Protein 6DEF (pdb70)

Foldseek 3Di:
DQADDQFQLDQVLLVLQVLVVVLCVLLVHDDPFDAAEEEEAWAAPLCRQLLQVVRSPADQADDADDFGFQEKEKEWEDADDDDPPVCVPAPAPPFDPQKWKDWPVHPPDTGSRSPVNNVVSRVVNCVVQNDWNGHDHPYTYMYMYHNRHDRYIYMYATYADDQDTGPQDRPNNVVRLVSRCVRQLPPNYQYAQGGEQQDDPVPIPSVVSCCVNPVQLPRYEYEYEPQVVHDPPDGCLCQQVQNPPRHPLGYAYAYADDNVCVVVVPGPVVRQVVGLVVQCPDPRRVVPVVRYYSSNVSNSSNVVSVCSVLVPVVVSLVSLVVVLVVLVVVLVVLDDDVDDPVSVVSNVVSVVSNVSSVVSNVSSVVD/DLADPLFQLDQVVLVLVVLLVVLCVLQPHDDPQDAFAEEEAWAAPLCRQVLLCVRSPADQADDADDFGFQEKEKEWEDADDDPPVPAPAPPFDPQKWKDWPVHPPDTGSHSPVNRVVSRVVVCVVQNDFNGHDHDYTYMYMYHNRHDRYIYMYATGADDCDGGPADRVNNVVRLVSRCVRQLDPRYQYAQRGEQQDDPVPIPSVVSNCVSVVPQPRYEYEHEPQVVHDPPDGCPCQQVQNPPRHPLGYEYAYADDNVCVVVVPGRVVRQVVRLVCQCPDPVRVVPSCRYYSSNVRNSSVVVSVCSNVVCLVVVLVVLVVVLVVLVVVLVPAVVRVVVNVVSVVSNVSSVVSNVSSVVD/DADPLFQLDQVLLVLQVLLCVLCVLVPNVPGFDAFEEEEAWAAPLCRQLLLVVRVPADQADDADDFGFQEKEKEWEAADDDDDVPCPVAPAPPFDPQKWKDWPVHPPDTGSRSPVNNVVSRVVQCVVQNDWNGHDHPYTYMYMYHNRHDRYIYMYATYADDQDTGPADRVNNVVRLVSRCVRQLDPRYQYAQGGEQQDDPVPIPSVVSNCVNCVQQPRYEYEYEPQVVHDPPDGCLCQQVQNPPRHPLGYEYAYADDNVCVVVVPGPVVRQVVRLVVQCPDPRRVVPSVRYYSSNVRNSSVVVSVCSVLVPLVVVLVVLVVVLCVLVVVLVVLDDDPPPDDPVSVVSNVVSVVSNVSSVVSNVSSVVD/DQDDPQFQLDQVVLVLLVLLVVLCVLQPHDDPQDAFEEEEAWAAPLCRQLLLCVRSPADAADDADDFGFQEKEKEFEDADDDPVVCPPAPAPPFDPQKWKDWPVHPPDTGSHSPVNNVVSRVVQCVVQNDWNGHDHPYTYMYMYHNRHDRYIYMYATGADDQDTGPADRCNNVVRLVSRCVRQLDPRYQYAQRGEQQDDCVPIPSVVSNCVNCVPQPRYEYEHEPQVVHDPPDGCVCQQVQNPPRHPLGYAYAYGDDNVCVVVVPDPVVRQVVGLVCQCPDPRRVVPSVRYYSSNVRNSSVVVSVVSNVVCLVVVLVVLVVVCNVVSSVVSNVSSD

B-factor: mean 54.55, std 19.32, range [20.71, 155.98]

Solvent-accessible surface area: 65278 Å² total; per-residue (Å²): 85,1,27,96,110,28,8,2,5,19,59,94,3,13,110,16,23,65,93,0,32,94,2,3,106,73,24,54,32,96,90,50,21,108,26,1,65,0,0,0,0,2,22,11,40,4,22,13,13,13,4,0,0,22,12,5,22,17,34,0,1,19,35,34,113,38,35,39,27,15,19,0,3,26,0,84,2,32,41,110,112,71,156,104,146,135,45,74,128,39,94,28,116,46,20,32,63,45,0,18,0,21,2,131,65,51,118,74,88,94,16,20,10,2,42,89,0,70,61,13,10,62,137,33,8,51,83,62,21,32,189,75,14,9,27,21,89,49,53,3,51,1,77,0,15,0,15,58,1,7,102,2,28,0,0,2,0,1,5,10,2,15,2,32,26,44,99,17,61,98,50,1,43,133,71,2,81,70,12,1,20,74,38,0,114,49,120,49,3,2,0,0,1,1,6,7,10,16,40,37,5,2,18,2,6,1,1,70,6,1,90,83,31,8,100,103,5,129,29,1,0,0,0,1,2,53,5,62,32,37,34,116,51,19,32,2,6,54,21,47,12,19,108,66,4,63,16,160,47,20,14,0,0,1,19,29,26,18,29,123,41,43,96,106,173,58,83,31,87,33,13,62,116,47,3,134,46,49,3,73,107,56,79,16,3,92,11,27,19,66,49,15,1,12,80,16,3,16,86,23,0,20,118,23,0,61,113,30,0,73,119,23,12,83,118,6,104,117,98,3,68,55,25,31,52,114,35,78,114,51,40,126,84,40,19,130,132,169,76,61,122,133,25,52,150,50,27,147,70,0,78,55,61,12,94,48,2,86,49,2,41,88,53,3,79,126,51,104,4,31,91,111,35,7,2,6,20,71,113,3,14,57,16,9,38,87,0,51,94,4,6,117,85,9,65,17,124,66,46,29,102,26,3,47,0,0,0,0,0,24,14,44,6,22,13,12,14,3,0,0,19,11,4,24,21,27,0,1,23,34,31,113,43,36,38,26,15,14,0,3,30,0,84,2,34,33,112,111,68,157,111,108,76,37,94,26,116,53,19,36,120,51,0,19,0,28,0,111,64,43,113,78,90,104,26,53,9,2,45,86,0,71,66,12,10,60,142,19,7,62,79,120,20,30,198,78,16,10,28,19,88,42,52,4,48,1,53,0,16,0,13,58,1,5,81,3,36,0,0,2,0,1,5,6,4,16,2,34,22,52,94,15,62,230,51,2,41,125,69,1,82,66,12,0,30,142,21,0,112,45,116,55,1,5,0,0,0,1,7,11,10,15,37,33,3,3,15,2,7,0,0,61,5,0,86,78,33,8,102,141,7,95,36,2,0,1,0,2,2,54,4,60,31,33,35,91,52,14,55,2,45,55,21,44,70,35,165,59,5,97,20,180,37,20,12,0,0,2,18,31,25,18,29,116,40,44,60,102,166,60,82,25,84,32,12,64,113,46,3,133,44,51,3,68,97,52,109,19,0,151,128,57,31,82,134,8,2,11,91,39,2,15,127,32,0,18,84,20,0,59,128,77,1,84,76,29,10,91,82,0,86,62,75,1,47,67,29,27,118,63,69,64,59,86,48,150,84,69,162,168,94,101,195,133,110,46,103,11,34,112,41,11,114,35,0,84,153,2,34,120,49,0,66,143,53,29,39,96,113,35,7,2,4,16,52,106,3,14,134,21,10,46,93,1,37,93,4,8,74,89,30,50,44,125,106,71,28,106,22,2,45,0,0,0,0,0,23,12,40,5,22,12,12,12,4,0,0,20,11,4,23,22,26,1,1,24,37,32,112,39,32,42,26,16,17,0,3,18,0,76,4,45,35,108,115,66,118,104,130,163,63,100,90,37,94,24,117,54,20,50,67,42,6,17,0,26,0,106,66,48,112,72,84,96,29,18,9,1,36,78,0,73,65,12,11,71,141,14,9,64,70,128,22,29,124,79,16,10,26,23,88,50,54,2,39,1,56,0,17,0,15,76,2,4,75,3,29,0,0,3,0,1,5,6,1,17,1,30,16,56,103,15,60,229,51,1,39,125,64,0,88,68,13,0,18,152,29,0,116,100,115,40,1,2,0,0,1,1,6,11,10,15,40,34,4,2,19,2,7,0,1,63,5,1,92,84,31,9,97,126,5,141,39,1,0,0,0,1,2,51,6,64,33,36,33,111,57,20,59,1,50,70,23,42,70,32,176,66,4,95,23,86,47,22,15,0,0,2,17,28,24,19,31,113,37,40,86,102,170,60,87,26,88,37,11,64,116,49,2,125,46,50,3,76,121,58,105,30,1,46,158,55,33,82,134,9,2,12,92,47,2,14,33,37,0,20,118,20,0,61,131,51,0,87,122,48,15,88,111,19,96,120,106,3,68,58,30,26,126,130,38,81,59,53,38,140,90,44,24,114,90,175,196,161,93,66,128,136,28,61,149,53,33,120,60,0,76,122,88,14,120,54,6,83,53,4,33,98,43,2,81,109,73,96,2,22,100,110,26,7,2,5,21,42,96,6,9,119,57,6,36,44,5,47,92,17,2,109,101,36,64,16,129,66,46,27,92,26,9,66,0,0,0,0,2,26,15,41,5,22,12,12,12,4,0,1,22,12,3,24,19,39,0,1,19,42,32,114,39,35,40,26,21,11,0,3,26,0,84,2,37,29,116,106,68,158,129,158,57,90,136,37,90,26,218,42,20,41,83,52,1,20,0,24,0,115,67,50,116,66,90,90,17,16,10,4,43,87,0,72,65,13,10,67,146,17,11,57,74,124,19,31,189,76,15,9,27,20,89,39,56,3,48,1,50,0,18,0,13,61,0,4,78,3,28,0,0,2,0,1,5,7,3,13,1,30,21,52,94,16,61,229,78,2,38,52,74,0,85,83,13,0,28,140,28,0,92,143,111,62,5,5,0,0,1,1,8,11,8,15,38,31,2,0,17,2,3,0,1,63,5,0,86,78,32,9,99,135,8,120,32,2,0,1,0,1,1,51,6,64,31,33,33,100,52,17,52,0,17,59,20,22,15,7,100,58,3,49,6,33,47,0,3,0,0,2,20,24,27,18,30,115,41,44,94,106,175,59,75,31,81,30,13,62,110,45,3,126,45,51,3,83,104,57,83,41,4,117,75,55,30,63,60,10,2,13,71,6,4,16,104,19,0,25,76,37,0,53,114,36,0,103,120,20,31,92,91,1,97,105,60,4,71,81,80,119,196,121,80,58,17,48,60,5,27,69,103,10,91

Secondary structure (DSSP, 8-state):
----TTSTT-HHHHHHHHHHHHHHHHHT------PPPEEEEEBTTSSHHHHHHHHHTS--S---SSS---S-EEEEEEE-----GGGTT---TT-BTTBEEEETTSTT--B--HHHHHHHHHHHHHHHHTTTT----PPEEEEEEETT--S-EEEE-PPB-SS--TT--TTHHHHHHHHHHHHHSSSSPEEEEEEETTS-GGG-HHHHHHHHH-TT-SSEEEEEE-GGGSPTT--SHHHHTTSSS--TT-EEE-----HHHHHTT--HHHHHHHHHHHHHHSTTTSTTGGGSSHHHHHHHHHHHHHHHHHTTHHHHHHHHHHHHHHHHHHHHHH------HHHHHHHHHHHHHHHHHHHHHHHHHT-/----TTSTT-HHHHHHHHHHHHHHHHHT------PPEEEEEEBTTSSHHHHHHHHHTS--S---SSS---S-EEEEEEE-----TT---TT-BTTBEEEETTSTT--B--HHHHHHHHHHHHHHHHTTTT----PPEEEEEEETT--SEEEEE-PPB-SS--TT--TTHHHHHHHHHHHHHSSTTEEEEEEEETTS-GGG-HHHHHHHHH-TT-SSEEEEEE-GGGSPTT--SHHHHTTSSS--TT-EEE-----HHHHHTT--HHHHHHHHHHHHHHSTTTGGGGGGSSHHHHHHHHHHHHHHHHHTTHHHHHHHHHHHHHHHHHHHTT--HHHHHHHHHHHHHHHHHHHHHHHHT-/---TTSTT-HHHHHHHHHHHHHHHHHT------PPEEEEEEBTTSSHHHHHHHHHTS--S---SSS---S-EEEEEEE------TTTT---TT-BTTBEEEETTSTT--B--HHHHHHHHHHHHHHHHTTTT----PPEEEEEEETT--SEEEEE-PPB-SS--TT--TTHHHHHHHHHHHHHSSTTEEEEEEEETTS-GGG-HHHHHHHHH-TT-SSEEEEEE-GGGSPTT--SHHHHTTSSS--TT-EEE-----HHHHHTT--HHHHHHHHHHHHHH-TTTGGGGGGSSHHHHHHHHHHHHHHHHHHTHHHHHHHHHHHHHHHHHHHHHHSPP-----HHHHHHHHHHHHHHHHHHHHHHHHHT-/----TTSTT-HHHHHHHHHHHHHHHHHT------PPEEEEEEBTTSSHHHHHHHHHTS--S---SSS---S-EEEEEEE-----TTSS---TT-BTTBEEEETTSTT--B--HHHHHHHHHHHHHHHHTTTT----PPEEEEEEETTS-SEEEEE-PPB-SS--TT--TTHHHHHHHHHHHHHSSTTEEEEEEEETTS-GGG-HHHHHHHHH-TT-SSEEEEEE-GGGSPTT--SHHHHTTSSS--TT-EEE-----HHHHHTT--HHHHHHHHHHHHHH-TTTGGGGGGSSHHHHHHHHHHHHHHHHHTTHHHHHHHHHHH--HHHHHHHHHHH-

Nearest PDB structures (foldseek):
  6def-assembly2_B  TM=1.003E+00  e=5.019E-76  Thermochaetoides thermophila DSM 1495
  6def-assembly3_C  TM=9.861E-01  e=5.926E-71  Thermochaetoides thermophila DSM 1495
  6vjf-assembly2_C  TM=9.869E-01  e=5.037E-70  Thermochaetoides thermophila DSM 1495
  6def-assembly4_D  TM=9.953E-01  e=6.984E-69  Thermochaetoides thermophila DSM 1495
  6vjf-assembly1_A  TM=9.807E-01  e=4.028E-69  Thermochaetoides thermophila DSM 1495

InterPro domains:
  IPR000375 Dynamin stalk domain [PF01031] (249-534)
  IPR001401 Dynamin, GTPase domain [SM00053] (18-279)
  IPR001401 Dynamin, GTPase domain [cd08771] (41-328)
  IPR003130 Dynamin GTPase effector [PF02212] (607-697)
  IPR003130 Dynamin GTPase effector [SM00302] (606-697)
  IPR020850 GTPase effector domain [PS51388] (611-698)
  IPR022812 Dynamin [PR00195] (43-61)
  IPR022812 Dynamin [PR00195] (68-85)
  IPR022812 Dynamin [PR00195] (160-177)
  IPR022812 Dynamin [PR00195] (210-228)
  IPR022812 Dynamin [PR00195] (229-245)
  IPR022812 Dynamin [PR00195] (252-271)
  IPR022812 Dynamin [PTHR11566] (20-696)
  IPR027417 P-loop containing nucleoside triphosphate hydrolase [G3DSA:3.40.50.300] (19-337)
  IPR027417 P-loop containing nucleoside triphosphate hydrolase [SSF52540] (20-338)
  IPR030381 Dynamin-type guanine nucleotide-binding (G) domain [PS51718] (40-328)
  IPR045063 Dynamin, N-terminal [PF00350] (46-241)

Structure (mmCIF, N/CA/C/O backbone):
data_6DEF
#
_entry.id   6DEF
#
_cell.length_a   82.659
_cell.length_b   118.740
_cell.length_c   84.140
_cell.angle_alpha   90.00
_cell.angle_beta   99.30
_cell.angle_gamma   90.00
#
_symmetry.space_group_name_H-M   'P 1 21 1'
#
loop_
_entity.id
_entity.type
_entity.pdbx_description
1 polymer 'Vps1 GTPase-BSE'
2 non-polymer 'PHOSPHOMETHYLPHOSPHONIC ACID GUANYLATE ESTER'
3 non-polymer 'MAGNESIUM ION'
4 water water
#
loop_
_atom_site.group_PDB
_atom_site.id
_atom_site.type_symbol
_atom_site.label_atom_id
_atom_site.label_alt_id
_atom_site.label_comp_id
_atom_site.label_asym_id
_atom_site.label_entity_id
_atom_site.label_seq_id
_atom_site.pdbx_PDB_ins_code
_atom_site.Cartn_x
_atom_site.Cartn_y
_atom_site.Cartn_z
_atom_site.occupancy
_atom_site.B_iso_or_equiv
_atom_site.auth_seq_id
_atom_site.auth_comp_id
_atom_site.auth_asym_id
_atom_site.auth_atom_id
_atom_site.pdbx_PDB_model_num
ATOM 1 N N . THR A 1 11 ? 32.849 -11.004 72.958 1.00 76.32 9 THR A N 1
ATOM 2 C CA . THR A 1 11 ? 32.184 -10.241 74.009 1.00 75.36 9 THR A CA 1
ATOM 3 C C . THR A 1 11 ? 31.416 -9.064 73.410 1.00 70.91 9 THR A C 1
ATOM 4 O O . THR A 1 11 ? 31.308 -8.939 72.190 1.00 74.98 9 THR A O 1
ATOM 14 N N . LEU A 1 12 ? 30.888 -8.199 74.275 1.00 61.71 10 LEU A N 1
ATOM 15 C CA . LEU A 1 12 ? 30.048 -7.093 73.830 1.00 55.91 10 LEU A CA 1
ATOM 16 C C . LEU A 1 12 ? 30.842 -5.893 73.330 1.00 55.64 10 LEU A C 1
ATOM 17 O O . LEU A 1 12 ? 30.233 -4.931 72.849 1.00 51.61 10 LEU A O 1
ATOM 33 N N . ALA A 1 13 ? 32.168 -5.912 73.433 1.00 61.91 11 ALA A N 1
ATOM 34 C CA . ALA A 1 13 ? 32.972 -4.820 72.900 1.00 64.88 11 ALA A CA 1
ATOM 35 C C . ALA A 1 13 ? 32.972 -4.888 71.378 1.00 68.36 11 ALA A C 1
ATOM 36 O O . ALA A 1 13 ? 33.425 -5.880 70.796 1.00 70.90 11 ALA A O 1
ATOM 43 N N . GLN A 1 14 ? 32.461 -3.844 70.730 1.00 69.98 12 GLN A N 1
ATOM 44 C CA . GLN A 1 14 ? 32.462 -3.790 69.272 1.00 73.17 12 GLN A CA 1
ATOM 45 C C . GLN A 1 14 ? 32.801 -2.376 68.812 1.00 68.65 12 GLN A C 1
ATOM 46 O O . GLN A 1 14 ? 32.105 -1.421 69.180 1.00 65.33 12 GLN A O 1
ATOM 60 N N . PRO A 1 15 ? 33.857 -2.196 68.016 1.00 67.96 13 PRO A N 1
ATOM 61 C CA . PRO A 1 15 ? 34.250 -0.838 67.617 1.00 66.04 13 PRO A CA 1
ATOM 62 C C . PRO A 1 15 ? 33.202 -0.159 66.748 1.00 63.44 13 PRO A C 1
ATOM 63 O O . PRO A 1 15 ? 32.528 -0.796 65.936 1.00 62.72 13 PRO A O 1
ATOM 74 N N . GLY A 1 16 ? 33.069 1.155 66.938 1.00 63.19 14 GLY A N 1
ATOM 75 C CA . GLY A 1 16 ? 32.190 1.969 66.130 1.00 61.73 14 GLY A CA 1
ATOM 76 C C . GLY A 1 16 ? 30.788 2.137 66.668 1.00 54.89 14 GLY A C 1
ATOM 77 O O . GLY A 1 16 ? 30.065 3.022 66.194 1.00 58.92 14 GLY A O 1
ATOM 81 N N . GLY A 1 17 ? 30.381 1.329 67.646 1.00 44.83 15 GLY A N 1
ATOM 82 C CA . GLY A 1 17 ? 29.041 1.351 68.165 1.00 40.81 15 GLY A CA 1
ATOM 83 C C . GLY A 1 17 ? 28.959 1.952 69.552 1.00 39.61 15 GLY A C 1
ATOM 84 O O . GLY A 1 17 ? 29.880 2.630 70.027 1.00 38.38 15 GLY A O 1
ATOM 88 N N . ILE A 1 18 ? 27.826 1.703 70.215 1.00 42.37 16 ILE A N 1
ATOM 89 C CA . ILE A 1 18 ? 27.614 2.229 71.555 1.00 41.74 16 ILE A CA 1
ATOM 90 C C . ILE A 1 18 ? 28.575 1.610 72.560 1.00 43.69 16 ILE A C 1
ATOM 91 O O . ILE A 1 18 ? 28.726 2.132 73.671 1.00 43.69 16 ILE A O 1
ATOM 107 N N . SER A 1 19 ? 29.218 0.498 72.207 1.00 46.00 17 SER A N 1
ATOM 108 C CA . SER A 1 19 ? 30.189 -0.161 73.071 1.00 47.10 17 SER A CA 1
ATOM 109 C C . SER A 1 19 ? 31.604 -0.069 72.506 1.00 49.58 17 SER A C 1
ATOM 110 O O . SER A 1 19 ? 32.422 -0.970 72.709 1.00 50.17 17 SER A O 1
ATOM 118 N N . ASP A 1 20 ? 31.902 1.013 71.799 1.00 52.81 18 ASP A N 1
ATOM 119 C CA . ASP A 1 20 ? 33.242 1.216 71.269 1.00 55.75 18 ASP A CA 1
ATOM 120 C C . ASP A 1 20 ? 34.232 1.336 72.424 1.00 54.73 18 ASP A C 1
ATOM 121 O O . ASP A 1 20 ? 33.981 2.093 73.371 1.00 56.13 18 ASP A O 1
ATOM 130 N N . PRO A 1 21 ? 35.351 0.602 72.399 1.00 51.93 19 PRO A N 1
ATOM 131 C CA . PRO A 1 21 ? 36.274 0.661 73.548 1.00 51.42 19 PRO A CA 1
ATOM 132 C C . PRO A 1 21 ? 36.748 2.066 73.885 1.00 51.31 19 PRO A C 1
ATOM 133 O O . PRO A 1 21 ? 36.831 2.415 75.070 1.00 48.67 19 PRO A O 1
ATOM 144 N N . ASN A 1 22 ? 37.068 2.887 72.880 1.00 54.97 20 ASN A N 1
ATOM 145 C CA . ASN A 1 22 ? 37.478 4.260 73.158 1.00 55.22 20 ASN A CA 1
ATOM 146 C C . ASN A 1 22 ? 36.371 5.040 73.854 1.00 55.15 20 ASN A C 1
ATOM 147 O O . ASN A 1 22 ? 36.651 5.919 74.677 1.00 56.53 20 ASN A O 1
ATOM 158 N N . LEU A 1 23 ? 35.111 4.736 73.539 1.00 54.94 21 LEU A N 1
ATOM 159 C CA . LEU A 1 23 ? 33.998 5.433 74.175 1.00 53.74 21 LEU A CA 1
ATOM 160 C C . LEU A 1 23 ? 33.931 5.120 75.665 1.00 53.90 21 LEU A C 1
ATOM 161 O O . LEU A 1 23 ? 33.668 6.013 76.479 1.00 55.66 21 LEU A O 1
ATOM 177 N N . ILE A 1 24 ? 34.168 3.863 76.045 1.00 53.12 22 ILE A N 1
ATOM 178 C CA . ILE A 1 24 ? 34.177 3.506 77.460 1.00 53.44 22 ILE A CA 1
ATOM 179 C C . ILE A 1 24 ? 35.371 4.142 78.161 1.00 56.49 22 ILE A C 1
ATOM 180 O O . ILE A 1 24 ? 35.262 4.613 79.300 1.00 56.62 22 ILE A O 1
ATOM 196 N N . LYS A 1 25 ? 36.532 4.159 77.501 1.00 60.17 23 LYS A N 1
ATOM 197 C CA . LYS A 1 25 ? 37.720 4.752 78.107 1.00 62.63 23 LYS A CA 1
ATOM 198 C C . LYS A 1 25 ? 37.529 6.246 78.338 1.00 58.72 23 LYS A C 1
ATOM 199 O O . LYS A 1 25 ? 38.001 6.792 79.343 1.00 59.85 23 LYS A O 1
ATOM 218 N N . LEU A 1 26 ? 36.839 6.926 77.418 1.00 53.34 24 LEU A N 1
ATOM 219 C CA . LEU A 1 26 ? 36.607 8.358 77.571 1.00 51.74 24 LEU A CA 1
ATOM 220 C C . LEU A 1 26 ? 35.790 8.648 78.824 1.00 51.35 24 LEU A C 1
ATOM 221 O O . LEU A 1 26 ? 36.110 9.564 79.591 1.00 50.46 24 LEU A O 1
ATOM 237 N N . VAL A 1 27 ? 34.721 7.880 79.042 1.00 49.57 25 VAL A N 1
ATOM 238 C CA . VAL A 1 27 ? 33.875 8.091 80.214 1.00 50.62 25 VAL A CA 1
ATOM 239 C C . VAL A 1 27 ? 34.680 7.880 81.491 1.00 57.53 25 VAL A C 1
ATOM 240 O O . VAL A 1 27 ? 34.644 8.705 82.412 1.00 57.74 25 VAL A O 1
ATOM 253 N N . ASN A 1 28 ? 35.406 6.761 81.574 1.00 65.71 26 ASN A N 1
ATOM 254 C CA . ASN A 1 28 ? 36.182 6.473 82.776 1.00 72.34 26 ASN A CA 1
ATOM 255 C C . ASN A 1 28 ? 37.208 7.566 83.049 1.00 73.47 26 ASN A C 1
ATOM 256 O O . ASN A 1 28 ? 37.449 7.925 84.208 1.00 75.18 26 ASN A O 1
ATOM 267 N N . LYS A 1 29 ? 37.825 8.110 81.996 1.00 72.30 27 LYS A N 1
ATOM 268 C CA . LYS A 1 29 ? 38.765 9.210 82.186 1.00 72.29 27 LYS A CA 1
ATOM 269 C C . LYS A 1 29 ? 38.053 10.447 82.718 1.00 68.85 27 LYS A C 1
ATOM 270 O O . LYS A 1 29 ? 38.558 11.119 83.626 1.00 74.02 27 LYS A O 1
ATOM 289 N N . LEU A 1 30 ? 36.878 10.761 82.170 1.00 60.80 28 LEU A N 1
ATOM 290 C CA . LEU A 1 30 ? 36.116 11.908 82.652 1.00 57.14 28 LEU A CA 1
ATOM 291 C C . LEU A 1 30 ? 35.555 11.649 84.045 1.00 58.41 28 LEU A C 1
ATOM 292 O O . LEU A 1 30 ? 35.469 12.570 84.865 1.00 62.22 28 LEU A O 1
ATOM 308 N N . GLN A 1 31 ? 35.153 10.407 84.329 1.00 56.46 29 GLN A N 1
ATOM 309 C CA . GLN A 1 31 ? 34.625 10.095 85.653 1.00 59.20 29 GLN A CA 1
ATOM 310 C C . GLN A 1 31 ? 35.673 10.352 86.730 1.00 65.24 29 GLN A C 1
ATOM 311 O O . GLN A 1 31 ? 35.347 10.835 87.821 1.00 63.71 29 GLN A O 1
ATOM 315 N N . ASP A 1 32 ? 36.938 10.030 86.444 1.00 72.20 30 ASP A N 1
ATOM 316 C CA . ASP A 1 32 ? 38.013 10.352 87.378 1.00 77.85 30 ASP A CA 1
ATOM 317 C C . ASP A 1 32 ? 38.242 11.856 87.474 1.00 73.27 30 ASP A C 1
ATOM 318 O O . ASP A 1 32 ? 38.595 12.357 88.547 1.00 76.78 30 ASP A O 1
ATOM 327 N N . VAL A 1 33 ? 38.045 12.591 86.376 1.00 65.26 31 VAL A N 1
ATOM 328 C CA . VAL A 1 33 ? 38.158 14.047 86.431 1.00 62.34 31 VAL A CA 1
ATOM 329 C C . VAL A 1 33 ? 37.097 14.604 87.369 1.00 62.06 31 VAL A C 1
ATOM 330 O O . VAL A 1 33 ? 37.374 15.452 88.225 1.00 65.72 31 VAL A O 1
ATOM 343 N N . PHE A 1 34 ? 35.861 14.131 87.213 1.00 59.49 32 PHE A N 1
ATOM 344 C CA . PHE A 1 34 ? 34.763 14.594 88.050 1.00 59.55 32 PHE A CA 1
ATOM 345 C C . PHE A 1 34 ? 35.047 14.303 89.518 1.00 59.41 32 PHE A C 1
ATOM 346 O O . PHE A 1 34 ? 34.714 15.107 90.397 1.00 61.29 32 PHE A O 1
ATOM 363 N N . THR A 1 35 ? 35.658 13.149 89.802 1.00 56.55 33 THR A N 1
ATOM 364 C CA . THR A 1 35 ? 35.939 12.769 91.182 1.00 59.32 33 THR A CA 1
ATOM 365 C C . THR A 1 35 ? 37.043 13.635 91.776 1.00 66.22 33 THR A C 1
ATOM 366 O O . THR A 1 35 ? 36.974 14.017 92.950 1.00 64.74 33 THR A O 1
ATOM 377 N N . THR A 1 36 ? 38.068 13.959 90.982 1.00 77.06 34 THR A N 1
ATOM 378 C CA . THR A 1 36 ? 39.154 14.794 91.484 1.00 85.63 34 THR A CA 1
ATOM 379 C C . THR A 1 36 ? 38.648 16.178 91.871 1.00 85.06 34 THR A C 1
ATOM 380 O O . THR A 1 36 ? 39.220 16.826 92.755 1.00 88.89 34 THR A O 1
ATOM 391 N N . VAL A 1 37 ? 37.578 16.641 91.225 1.00 79.42 35 VAL A N 1
ATOM 392 C CA . VAL A 1 37 ? 37.038 17.972 91.476 1.00 79.06 35 VAL A CA 1
ATOM 393 C C . VAL A 1 37 ? 35.848 17.956 92.432 1.00 80.58 35 VAL A C 1
ATOM 394 O O . VAL A 1 37 ? 35.490 19.017 92.967 1.00 83.81 35 VAL A O 1
ATOM 407 N N . GLY A 1 38 ? 35.239 16.797 92.677 1.00 93.82 36 GLY A N 1
ATOM 408 C CA . GLY A 1 38 ? 34.135 16.715 93.615 1.00 89.76 36 GLY A CA 1
ATOM 409 C C . GLY A 1 38 ? 32.811 17.004 92.940 1.00 87.34 36 GLY A C 1
ATOM 410 O O . GLY A 1 38 ? 32.077 17.907 93.353 1.00 87.97 36 GLY A O 1
ATOM 414 N N . VAL A 1 39 ? 32.496 16.237 91.901 1.00 87.68 37 VAL A N 1
ATOM 415 C CA . VAL A 1 39 ? 31.313 16.447 91.073 1.00 87.81 37 VAL A CA 1
ATOM 416 C C . VAL A 1 39 ? 30.635 15.108 90.842 1.00 84.91 37 VAL A C 1
ATOM 417 O O . VAL A 1 39 ? 31.182 14.254 90.131 1.00 85.44 37 VAL A O 1
ATOM 421 N N . ASN A 1 40 ? 29.477 14.895 91.472 1.00 81.50 38 ASN A N 1
ATOM 422 C CA . ASN A 1 40 ? 28.711 13.683 91.202 1.00 80.91 38 ASN A CA 1
ATOM 423 C C . ASN A 1 40 ? 28.682 13.494 89.690 1.00 85.33 38 ASN A C 1
ATOM 424 O O . ASN A 1 40 ? 28.804 14.473 88.947 1.00 82.84 38 ASN A O 1
ATOM 426 N N . ASN A 1 41 ? 28.481 12.272 89.214 1.00 94.60 39 ASN A N 1
ATOM 427 C CA . ASN A 1 41 ? 28.557 12.063 87.772 1.00 99.95 39 ASN A CA 1
ATOM 428 C C . ASN A 1 41 ? 27.503 12.871 87.025 1.00 102.34 39 ASN A C 1
ATOM 429 O O . ASN A 1 41 ? 26.303 12.581 87.124 1.00 103.94 39 ASN A O 1
ATOM 434 N N . PRO A 1 42 ? 27.917 13.890 86.263 1.00 101.22 40 PRO A N 1
ATOM 435 C CA . PRO A 1 42 ? 26.952 14.685 85.495 1.00 99.87 40 PRO A CA 1
ATOM 436 C C . PRO A 1 42 ? 26.535 14.034 84.191 1.00 96.05 40 PRO A C 1
ATOM 437 O O . PRO A 1 42 ? 25.546 14.477 83.591 1.00 96.63 40 PRO A O 1
ATOM 448 N N . ILE A 1 43 ? 27.254 13.008 83.727 1.00 91.83 41 ILE A N 1
ATOM 449 C CA . ILE A 1 43 ? 26.907 12.404 82.450 1.00 87.26 41 ILE A CA 1
ATOM 450 C C . ILE A 1 43 ? 25.520 11.796 82.592 1.00 84.21 41 ILE A C 1
ATOM 451 O O . ILE A 1 43 ? 25.202 11.144 83.595 1.00 85.91 41 ILE A O 1
ATOM 467 N N . ASP A 1 44 ? 24.693 11.988 81.568 1.00 79.10 42 ASP A N 1
ATOM 468 C CA . ASP A 1 44 ? 23.303 11.533 81.582 1.00 74.56 42 ASP A CA 1
ATOM 469 C C . ASP A 1 44 ? 22.991 11.054 80.167 1.00 67.53 42 ASP A C 1
ATOM 470 O O . ASP A 1 44 ? 22.443 11.787 79.341 1.00 67.09 42 ASP A O 1
ATOM 479 N N . LEU A 1 45 ? 23.356 9.811 79.887 1.00 61.48 43 LEU A N 1
ATOM 480 C CA . LEU A 1 45 ? 23.219 9.299 78.536 1.00 55.11 43 LEU A CA 1
ATOM 481 C C . LEU A 1 45 ? 21.741 9.141 78.193 1.00 52.07 43 LEU A C 1
ATOM 482 O O . LEU A 1 45 ? 20.933 8.793 79.061 1.00 52.15 43 LEU A O 1
ATOM 498 N N . PRO A 1 46 ? 21.353 9.410 76.949 1.00 49.99 44 PRO A N 1
ATOM 499 C CA . PRO A 1 46 ? 19.951 9.238 76.557 1.00 48.70 44 PRO A CA 1
ATOM 500 C C . PRO A 1 46 ? 19.573 7.770 76.439 1.00 45.82 44 PRO A C 1
ATOM 501 O O . PRO A 1 46 ? 20.422 6.885 76.317 1.00 43.50 44 PRO A O 1
ATOM 512 N N . GLN A 1 47 ? 18.267 7.521 76.477 1.00 45.51 45 GLN A N 1
ATOM 513 C CA . GLN A 1 47 ? 17.754 6.198 76.174 1.00 46.13 45 GLN A CA 1
ATOM 514 C C . GLN A 1 47 ? 17.598 6.020 74.672 1.00 44.39 45 GLN A C 1
ATOM 515 O O . GLN A 1 47 ? 17.386 6.982 73.929 1.00 47.26 45 GLN A O 1
ATOM 529 N N . ILE A 1 48 ? 17.691 4.772 74.232 1.00 40.95 46 ILE A N 1
ATOM 530 C CA . ILE A 1 48 ? 17.497 4.408 72.834 1.00 40.90 46 ILE A CA 1
ATOM 531 C C . ILE A 1 48 ? 16.213 3.591 72.777 1.00 40.18 46 ILE A C 1
ATOM 532 O O . ILE A 1 48 ? 16.099 2.555 73.444 1.00 42.34 46 ILE A O 1
ATOM 548 N N . VAL A 1 49 ? 15.239 4.066 72.005 1.00 37.85 47 VAL A N 1
ATOM 549 C CA . VAL A 1 49 ? 13.912 3.464 71.960 1.00 37.33 47 VAL A CA 1
ATOM 550 C C . VAL A 1 49 ? 13.563 3.168 70.509 1.00 36.83 47 VAL A C 1
ATOM 551 O O . VAL A 1 49 ? 13.711 4.038 69.642 1.00 39.80 47 VAL A O 1
ATOM 564 N N . VAL A 1 50 ? 13.102 1.948 70.243 1.00 34.65 48 VAL A N 1
ATOM 565 C CA . VAL A 1 50 ? 12.608 1.583 68.921 1.00 34.46 48 VAL A CA 1
ATOM 566 C C . VAL A 1 50 ? 11.102 1.809 68.890 1.00 33.33 48 VAL A C 1
ATOM 567 O O . VAL A 1 50 ? 10.378 1.370 69.792 1.00 35.88 48 VAL A O 1
ATOM 580 N N . VAL A 1 51 ? 10.632 2.502 67.858 1.00 32.69 49 VAL A N 1
ATOM 581 C CA . VAL A 1 51 ? 9.216 2.806 67.696 1.00 35.09 49 VAL A CA 1
ATOM 582 C C . VAL A 1 51 ? 8.854 2.585 66.236 1.00 33.58 49 VAL A C 1
ATOM 583 O O . VAL A 1 51 ? 9.603 2.977 65.334 1.00 37.08 49 VAL A O 1
ATOM 596 N N . GLY A 1 52 ? 7.716 1.952 65.999 1.00 31.39 50 GLY A N 1
ATOM 597 C CA . GLY A 1 52 ? 7.271 1.742 64.637 1.00 33.09 50 GLY A CA 1
ATOM 598 C C . GLY A 1 52 ? 6.100 0.789 64.589 1.00 32.51 50 GLY A C 1
ATOM 599 O O . GLY A 1 52 ? 5.654 0.254 65.609 1.00 32.69 50 GLY A O 1
ATOM 603 N N . SER A 1 53 ? 5.600 0.601 63.372 1.00 33.07 51 SER A N 1
ATOM 604 C CA . SER A 1 53 ? 4.500 -0.321 63.146 1.00 34.67 51 SER A CA 1
ATOM 605 C C . SER A 1 53 ? 4.889 -1.729 63.581 1.00 36.17 51 SER A C 1
ATOM 606 O O . SER A 1 53 ? 6.067 -2.098 63.609 1.00 34.09 51 SER A O 1
ATOM 614 N N . GLN A 1 54 ? 3.878 -2.521 63.918 1.00 38.45 52 GLN A N 1
ATOM 615 C CA . GLN A 1 54 ? 4.109 -3.912 64.276 1.00 39.12 52 GLN A CA 1
ATOM 616 C C . GLN A 1 54 ? 4.663 -4.668 63.075 1.00 37.76 52 GLN A C 1
ATOM 617 O O . GLN A 1 54 ? 4.237 -4.459 61.936 1.00 35.89 52 GLN A O 1
ATOM 631 N N . SER A 1 55 ? 5.648 -5.528 63.335 1.00 39.19 53 SER A N 1
ATOM 632 C CA . SER A 1 55 ? 6.301 -6.392 62.354 1.00 41.94 53 SER A CA 1
ATOM 633 C C . SER A 1 55 ? 7.316 -5.653 61.492 1.00 41.41 53 SER A C 1
ATOM 634 O O . SER A 1 55 ? 7.748 -6.200 60.465 1.00 41.88 53 SER A O 1
ATOM 642 N N . SER A 1 56 ? 7.723 -4.440 61.868 1.00 38.40 54 SER A N 1
ATOM 643 C CA . SER A 1 56 ? 8.674 -3.687 61.061 1.00 35.28 54 SER A CA 1
ATOM 644 C C . SER A 1 56 ? 10.124 -4.091 61.305 1.00 35.15 54 SER A C 1
ATOM 645 O O . SER A 1 56 ? 11.003 -3.654 60.553 1.00 34.15 54 SER A O 1
ATOM 653 N N . GLY A 1 57 ? 10.397 -4.913 62.310 1.00 35.69 55 GLY A N 1
ATOM 654 C CA . GLY A 1 57 ? 11.745 -5.332 62.616 1.00 32.88 55 GLY A CA 1
ATOM 655 C C . GLY A 1 57 ? 12.401 -4.601 63.765 1.00 29.90 55 GLY A C 1
ATOM 656 O O . GLY A 1 57 ? 13.634 -4.520 63.801 1.00 28.29 55 GLY A O 1
ATOM 660 N N . LYS A 1 58 ? 11.620 -4.082 64.714 1.00 31.67 56 LYS A N 1
ATOM 661 C CA . LYS A 1 58 ? 12.181 -3.258 65.779 1.00 34.11 56 LYS A CA 1
ATOM 662 C C . LYS A 1 58 ? 13.125 -4.060 66.665 1.00 32.83 56 LYS A C 1
ATOM 663 O O . LYS A 1 58 ? 14.235 -3.611 66.976 1.00 31.27 56 LYS A O 1
ATOM 682 N N . SER A 1 59 ? 12.688 -5.239 67.114 1.00 30.53 57 SER A N 1
ATOM 683 C CA . SER A 1 59 ? 13.507 -6.026 68.030 1.00 29.92 57 SER A CA 1
ATOM 684 C C . SER A 1 59 ? 14.838 -6.411 67.393 1.00 28.92 57 SER A C 1
ATOM 685 O O . SER A 1 59 ? 15.876 -6.413 68.064 1.00 30.90 57 SER A O 1
ATOM 692 N N . SER A 1 60 ? 14.830 -6.738 66.099 1.00 28.97 58 SER A N 1
ATOM 693 C CA . SER A 1 60 ? 16.076 -7.073 65.417 1.00 30.10 58 SER A CA 1
ATOM 694 C C . SER A 1 60 ? 17.037 -5.891 65.410 1.00 32.52 58 SER A C 1
ATOM 695 O O . SER A 1 60 ? 18.246 -6.060 65.609 1.00 33.42 58 SER A O 1
ATOM 703 N N . VAL A 1 61 ? 16.516 -4.686 65.175 1.00 33.70 59 VAL A N 1
ATOM 704 C CA . VAL A 1 61 ? 17.360 -3.496 65.132 1.00 31.79 59 VAL A CA 1
ATOM 705 C C . VAL A 1 61 ? 17.996 -3.247 66.493 1.00 30.88 59 VAL A C 1
ATOM 706 O O . VAL A 1 61 ? 19.207 -3.018 66.602 1.00 30.51 59 VAL A O 1
ATOM 719 N N . LEU A 1 62 ? 17.187 -3.287 67.554 1.00 32.98 60 LEU A N 1
ATOM 720 C CA . LEU A 1 62 ? 17.693 -2.962 68.883 1.00 33.58 60 LEU A CA 1
ATOM 721 C C . LEU A 1 62 ? 18.762 -3.948 69.336 1.00 36.23 60 LEU A C 1
ATOM 722 O O . LEU A 1 62 ? 19.766 -3.549 69.938 1.00 36.54 60 LEU A O 1
ATOM 738 N N . GLU A 1 63 ? 18.569 -5.242 69.065 1.00 37.67 61 GLU A N 1
ATOM 739 C CA . GLU A 1 63 ? 19.551 -6.230 69.504 1.00 40.70 61 GLU A CA 1
ATOM 740 C C . GLU A 1 63 ? 20.863 -6.094 68.741 1.00 38.58 61 GLU A C 1
ATOM 741 O O . GLU A 1 63 ? 21.931 -6.358 69.303 1.00 40.94 61 GLU A O 1
ATOM 753 N N . ASN A 1 64 ? 20.811 -5.698 67.465 1.00 33.99 62 ASN A N 1
ATOM 754 C CA . ASN A 1 64 ? 22.045 -5.497 66.715 1.00 34.74 62 ASN A CA 1
ATOM 755 C C . ASN A 1 64 ? 22.875 -4.368 67.311 1.00 37.76 62 ASN A C 1
ATOM 756 O O . ASN A 1 64 ? 24.108 -4.397 67.237 1.00 40.52 62 ASN A O 1
ATOM 767 N N . ILE A 1 65 ? 22.220 -3.363 67.897 1.00 37.91 63 ILE A N 1
ATOM 768 C CA . ILE A 1 65 ? 22.945 -2.289 68.564 1.00 39.06 63 ILE A CA 1
ATOM 769 C C . ILE A 1 65 ? 23.690 -2.829 69.777 1.00 38.48 63 ILE A C 1
ATOM 770 O O . ILE A 1 65 ? 24.787 -2.360 70.102 1.00 39.68 63 ILE A O 1
ATOM 786 N N . VAL A 1 66 ? 23.113 -3.815 70.466 1.00 37.45 64 VAL A N 1
ATOM 787 C CA . VAL A 1 66 ? 23.781 -4.404 71.621 1.00 38.23 64 VAL A CA 1
ATOM 788 C C . VAL A 1 66 ? 24.935 -5.294 71.173 1.00 39.13 64 VAL A C 1
ATOM 789 O O . VAL A 1 66 ? 25.983 -5.351 71.827 1.00 40.69 64 VAL A O 1
ATOM 802 N N . GLY A 1 67 ? 24.761 -6.005 70.061 1.00 39.42 65 GLY A N 1
ATOM 803 C CA . GLY A 1 67 ? 25.801 -6.846 69.510 1.00 41.09 65 GLY A CA 1
ATOM 804 C C . GLY A 1 67 ? 25.694 -8.315 69.851 1.00 41.86 65 GLY A C 1
ATOM 805 O O . GLY A 1 67 ? 26.535 -9.098 69.395 1.00 42.91 65 GLY A O 1
ATOM 809 N N . ARG A 1 68 ? 24.694 -8.713 70.634 1.00 46.03 66 ARG A N 1
ATOM 810 C CA . ARG A 1 68 ? 24.469 -10.110 70.977 1.00 50.07 66 ARG A CA 1
ATOM 811 C C . ARG A 1 68 ? 22.970 -10.363 70.983 1.00 46.88 66 ARG A C 1
ATOM 812 O O . ARG A 1 68 ? 22.195 -9.530 71.462 1.00 44.72 66 ARG A O 1
ATOM 833 N N . ASP A 1 69 ? 22.568 -11.515 70.454 1.00 42.90 67 ASP A N 1
ATOM 834 C CA . ASP A 1 69 ? 21.153 -11.838 70.341 1.00 41.34 67 ASP A CA 1
ATOM 835 C C . ASP A 1 69 ? 20.568 -12.113 71.721 1.00 43.19 67 ASP A C 1
ATOM 836 O O . ASP A 1 69 ? 21.161 -12.842 72.521 1.00 44.82 67 ASP A O 1
ATOM 845 N N . PHE A 1 70 ? 19.399 -11.532 72.003 1.00 43.96 68 PHE A N 1
ATOM 846 C CA . PHE A 1 70 ? 18.733 -11.812 73.269 1.00 43.88 68 PHE A CA 1
ATOM 847 C C . PHE A 1 70 ? 17.255 -11.435 73.260 1.00 41.24 68 PHE A C 1
ATOM 848 O O . PHE A 1 70 ? 16.544 -11.711 74.232 1.00 41.64 68 PHE A O 1
ATOM 865 N N . LEU A 1 71 ? 16.778 -10.805 72.185 1.00 40.92 69 LEU A N 1
ATOM 866 C CA . LEU A 1 71 ? 15.382 -10.380 72.126 1.00 38.45 69 LEU A CA 1
ATOM 867 C C . LEU A 1 71 ? 14.557 -11.342 71.279 1.00 37.68 69 LEU A C 1
ATOM 868 O O . LEU A 1 71 ? 15.005 -11.760 70.205 1.00 41.90 69 LEU A O 1
ATOM 884 N N . PRO A 1 72 ? 13.356 -11.727 71.715 1.00 34.51 70 PRO A N 1
ATOM 885 C CA . PRO A 1 72 ? 12.517 -12.588 70.868 1.00 35.39 70 PRO A CA 1
ATOM 886 C C . PRO A 1 72 ? 12.169 -11.902 69.555 1.00 36.85 70 PRO A C 1
ATOM 887 O O . PRO A 1 72 ? 11.755 -10.740 69.527 1.00 33.93 70 PRO A O 1
ATOM 898 N N . ARG A 1 73 ? 12.339 -12.641 68.460 1.00 38.46 71 ARG A N 1
ATOM 899 C CA . ARG A 1 73 ? 12.090 -12.141 67.115 1.00 36.13 71 ARG A CA 1
ATOM 900 C C . ARG A 1 73 ? 11.393 -13.226 66.311 1.00 37.19 71 ARG A C 1
ATOM 901 O O . ARG A 1 73 ? 11.710 -14.410 66.454 1.00 40.08 71 ARG A O 1
ATOM 922 N N . GLY A 1 74 ? 10.449 -12.824 65.467 1.00 34.53 72 GLY A N 1
ATOM 923 C CA . GLY A 1 74 ? 9.750 -13.781 64.627 1.00 37.63 72 GLY A CA 1
ATOM 924 C C . GLY A 1 74 ? 8.490 -13.171 64.032 1.00 38.08 72 GLY A C 1
ATOM 925 O O . GLY A 1 74 ? 8.331 -11.953 63.993 1.00 38.18 72 GLY A O 1
ATOM 929 N N . GLN A 1 75 ? 7.609 -14.057 63.572 1.00 36.48 73 GLN A N 1
ATOM 930 C CA . GLN A 1 75 ? 6.366 -13.665 62.927 1.00 35.33 73 GLN A CA 1
ATOM 931 C C . GLN A 1 75 ? 5.259 -13.452 63.958 1.00 34.82 73 GLN A C 1
ATOM 932 O O . GLN A 1 75 ? 5.365 -13.852 65.119 1.00 36.50 73 GLN A O 1
ATOM 946 N N . GLY A 1 76 ? 4.169 -12.828 63.507 1.00 32.10 74 GLY A N 1
ATOM 947 C CA . GLY A 1 76 ? 3.056 -12.528 64.384 1.00 32.52 74 GLY A CA 1
ATOM 948 C C . GLY A 1 76 ? 3.396 -11.413 65.363 1.00 35.13 74 GLY A C 1
ATOM 949 O O . GLY A 1 76 ? 4.349 -10.651 65.183 1.00 35.51 74 GLY A O 1
ATOM 953 N N . ILE A 1 77 ? 2.588 -11.324 66.416 1.00 39.48 75 ILE A N 1
ATOM 954 C CA . ILE A 1 77 ? 2.792 -10.337 67.472 1.00 43.13 75 ILE A CA 1
ATOM 955 C C . ILE A 1 77 ? 3.781 -10.931 68.470 1.00 42.00 75 ILE A C 1
ATOM 956 O O . ILE A 1 77 ? 3.442 -11.845 69.227 1.00 40.89 75 ILE A O 1
ATOM 972 N N . VAL A 1 78 ? 5.007 -10.410 68.475 1.00 39.37 76 VAL A N 1
ATOM 973 C CA . VAL A 1 78 ? 6.078 -10.976 69.288 1.00 38.15 76 VAL A CA 1
ATOM 974 C C . VAL A 1 78 ? 6.274 -10.154 70.553 1.00 39.23 76 VAL A C 1
ATOM 975 O O . VAL A 1 78 ? 5.955 -10.611 71.656 1.00 42.69 76 VAL A O 1
ATOM 988 N N . THR A 1 79 ? 6.801 -8.940 70.408 1.00 37.56 77 THR A N 1
ATOM 989 C CA . THR A 1 79 ? 7.061 -8.087 71.563 1.00 37.81 77 THR A CA 1
ATOM 990 C C . THR A 1 79 ? 5.735 -7.552 72.091 1.00 37.75 77 THR A C 1
ATOM 991 O O . THR A 1 79 ? 5.099 -6.703 71.458 1.00 36.81 77 THR A O 1
ATOM 1001 N N . ARG A 1 80 ? 5.319 -8.049 73.255 1.00 38.78 78 ARG A N 1
ATOM 1002 C CA . ARG A 1 80 ? 4.022 -7.712 73.828 1.00 39.52 78 ARG A CA 1
ATOM 1003 C C . ARG A 1 80 ? 4.146 -7.073 75.204 1.00 39.11 78 ARG A C 1
ATOM 1004 O O . ARG A 1 80 ? 3.130 -6.878 75.881 1.00 37.36 78 ARG A O 1
ATOM 1025 N N . ARG A 1 81 ? 5.359 -6.734 75.627 1.00 38.87 79 ARG A N 1
ATOM 1026 C CA . ARG A 1 81 ? 5.598 -5.937 76.821 1.00 41.88 79 ARG A CA 1
ATOM 1027 C C . ARG A 1 81 ? 6.847 -5.108 76.577 1.00 40.95 79 ARG A C 1
ATOM 1028 O O . ARG A 1 81 ? 7.739 -5.546 75.840 1.00 44.35 79 ARG A O 1
ATOM 1049 N N . PRO A 1 82 ? 6.943 -3.916 77.163 1.00 34.68 80 PRO A N 1
ATOM 1050 C CA . PRO A 1 82 ? 8.201 -3.166 77.064 1.00 33.32 80 PRO A CA 1
ATOM 1051 C C . PRO A 1 82 ? 9.325 -3.932 77.743 1.00 37.30 80 PRO A C 1
ATOM 1052 O O . PRO A 1 82 ? 9.143 -4.520 78.811 1.00 37.69 80 PRO A O 1
ATOM 1063 N N . LEU A 1 83 ? 10.488 -3.944 77.102 1.00 40.80 81 LEU A N 1
ATOM 1064 C CA . LEU A 1 83 ? 11.696 -4.502 77.699 1.00 40.20 81 LEU A CA 1
ATOM 1065 C C . LEU A 1 83 ? 12.690 -3.366 77.905 1.00 37.65 81 LEU A C 1
ATOM 1066 O O . LEU A 1 83 ? 13.255 -2.845 76.938 1.00 37.60 81 LEU A O 1
ATOM 1082 N N . VAL A 1 84 ? 12.896 -2.986 79.158 1.00 38.72 82 VAL A N 1
ATOM 1083 C CA . VAL A 1 84 ? 13.810 -1.909 79.516 1.00 40.00 82 VAL A CA 1
ATOM 1084 C C . VAL A 1 84 ? 15.144 -2.554 79.876 1.00 39.27 82 VAL A C 1
ATOM 1085 O O . VAL A 1 84 ? 15.314 -3.092 80.974 1.00 40.15 82 VAL A O 1
ATOM 1098 N N . LEU A 1 85 ? 16.094 -2.501 78.946 1.00 40.27 83 LEU A N 1
ATOM 1099 C CA . LEU A 1 85 ? 17.433 -3.030 79.168 1.00 43.91 83 LEU A CA 1
ATOM 1100 C C . LEU A 1 85 ? 18.332 -1.921 79.698 1.00 48.22 83 LEU A C 1
ATOM 1101 O O . LEU A 1 85 ? 18.447 -0.859 79.080 1.00 44.14 83 LEU A O 1
ATOM 1117 N N . GLN A 1 86 ? 18.970 -2.176 80.835 1.00 54.90 84 GLN A N 1
ATOM 1118 C CA . GLN A 1 86 ? 19.910 -1.242 81.453 1.00 58.80 84 GLN A CA 1
ATOM 1119 C C . GLN A 1 86 ? 21.302 -1.865 81.390 1.00 56.48 84 GLN A C 1
ATOM 1120 O O . GLN A 1 86 ? 21.624 -2.767 82.168 1.00 57.70 84 GLN A O 1
ATOM 1134 N N . LEU A 1 87 ? 22.116 -1.394 80.448 1.00 51.44 85 LEU A N 1
ATOM 1135 C CA . LEU A 1 87 ? 23.512 -1.805 80.381 1.00 48.62 85 LEU A CA 1
ATOM 1136 C C . LEU A 1 87 ? 24.288 -1.194 81.543 1.00 48.63 85 LEU A C 1
ATOM 1137 O O . LEU A 1 87 ? 24.155 -0.001 81.828 1.00 49.70 85 LEU A O 1
ATOM 1153 N N . ILE A 1 88 ? 25.093 -2.015 82.216 1.00 48.80 86 ILE A N 1
ATOM 1154 C CA . ILE A 1 88 ? 25.846 -1.594 83.393 1.00 50.70 86 ILE A CA 1
ATOM 1155 C C . ILE A 1 88 ? 27.293 -2.033 83.231 1.00 53.24 86 ILE A C 1
ATOM 1156 O O . ILE A 1 88 ? 27.564 -3.207 82.956 1.00 54.56 86 ILE A O 1
ATOM 1172 N N . ASN A 1 89 ? 28.219 -1.092 83.403 1.00 52.84 87 ASN A N 1
ATOM 1173 C CA . ASN A 1 89 ? 29.641 -1.384 83.291 1.00 52.99 87 ASN A CA 1
ATOM 1174 C C . ASN A 1 89 ? 30.166 -1.966 84.598 1.00 62.39 87 ASN A C 1
ATOM 1175 O O . ASN A 1 89 ? 30.004 -1.364 85.664 1.00 65.17 87 ASN A O 1
ATOM 1186 N N . ARG A 1 90 ? 30.790 -3.141 84.517 1.00 67.68 88 ARG A N 1
ATOM 1187 C CA . ARG A 1 90 ? 31.405 -3.760 85.689 1.00 71.20 88 ARG A CA 1
ATOM 1188 C C . ARG A 1 90 ? 32.637 -4.539 85.256 1.00 71.55 88 ARG A C 1
ATOM 1189 O O . ARG A 1 90 ? 32.548 -5.411 84.385 1.00 69.78 88 ARG A O 1
ATOM 1210 N N . GLN A 1 91 ? 33.779 -4.226 85.865 1.00 73.58 89 GLN A N 1
ATOM 1211 C CA . GLN A 1 91 ? 35.035 -4.885 85.538 1.00 75.89 89 GLN A CA 1
ATOM 1212 C C . GLN A 1 91 ? 35.044 -6.337 86.009 1.00 74.51 89 GLN A C 1
ATOM 1213 O O . GLN A 1 91 ? 34.250 -6.758 86.855 1.00 75.10 89 GLN A O 1
ATOM 1227 N N . SER A 1 92 ? 35.968 -7.105 85.436 1.00 73.98 90 SER A N 1
ATOM 1228 C CA . SER A 1 92 ? 36.098 -8.520 85.747 1.00 75.32 90 SER A CA 1
ATOM 1229 C C . SER A 1 92 ? 36.548 -8.722 87.189 1.00 79.82 90 SER A C 1
ATOM 1230 O O . SER A 1 92 ? 37.226 -7.877 87.780 1.00 79.65 90 SER A O 1
ATOM 1238 N N . SER A 1 93 ? 36.161 -9.863 87.754 1.00 84.63 91 SER A N 1
ATOM 1239 C CA . SER A 1 93 ? 36.506 -10.202 89.130 1.00 87.79 91 SER A CA 1
ATOM 1240 C C . SER A 1 93 ? 37.777 -11.046 89.188 1.00 90.06 91 SER A C 1
ATOM 1241 O O . SER A 1 93 ? 37.873 -12.093 88.548 1.00 89.70 91 SER A O 1
ATOM 1249 N N . ASP A 1 100 ? 34.438 -23.268 84.424 1.00 110.35 98 ASP A N 1
ATOM 1250 C CA . ASP A 1 100 ? 33.430 -23.129 85.467 1.00 110.54 98 ASP A CA 1
ATOM 1251 C C . ASP A 1 100 ? 32.183 -23.946 85.154 1.00 108.87 98 ASP A C 1
ATOM 1252 O O . ASP A 1 100 ? 31.788 -24.077 83.994 1.00 108.88 98 ASP A O 1
ATOM 1260 N N . GLU A 1 101 ? 31.564 -24.497 86.202 1.00 107.23 99 GLU A N 1
ATOM 1261 C CA . GLU A 1 101 ? 30.308 -25.217 86.034 1.00 105.51 99 GLU A CA 1
ATOM 1262 C C . GLU A 1 101 ? 29.141 -24.275 85.768 1.00 99.07 99 GLU A C 1
ATOM 1263 O O . GLU A 1 101 ? 28.090 -24.727 85.301 1.00 98.36 99 GLU A O 1
ATOM 1275 N N . ARG A 1 102 ? 29.300 -22.980 86.056 1.00 94.47 100 ARG A N 1
ATOM 1276 C CA . ARG A 1 102 ? 28.254 -22.009 85.765 1.00 88.02 100 ARG A CA 1
ATOM 1277 C C . ARG A 1 102 ? 28.013 -21.859 84.269 1.00 82.40 100 ARG A C 1
ATOM 1278 O O . ARG A 1 102 ? 26.934 -21.407 83.869 1.00 81.03 100 ARG A O 1
ATOM 1299 N N . LEU A 1 103 ? 28.993 -22.223 83.437 1.00 77.99 101 LEU A N 1
ATOM 1300 C CA . LEU A 1 103 ? 28.851 -22.158 81.988 1.00 73.91 101 LEU A CA 1
ATOM 1301 C C . LEU A 1 103 ? 28.938 -23.538 81.344 1.00 79.55 101 LEU A C 1
ATOM 1302 O O . LEU A 1 103 ? 29.258 -23.643 80.155 1.00 77.95 101 LEU A O 1
ATOM 1318 N N . ALA A 1 104 ? 28.640 -24.600 82.095 1.00 87.24 102 ALA A N 1
ATOM 1319 C CA . ALA A 1 104 ? 28.800 -25.947 81.557 1.00 91.38 102 ALA A CA 1
ATOM 1320 C C . ALA A 1 104 ? 27.644 -26.329 80.642 1.00 89.78 102 ALA A C 1
ATOM 1321 O O . ALA A 1 104 ? 27.857 -26.951 79.596 1.00 92.88 102 ALA A O 1
ATOM 1328 N N . ASP A 1 105 ? 26.419 -25.967 81.018 1.00 84.16 103 ASP A N 1
ATOM 1329 C CA . ASP A 1 105 ? 25.232 -26.258 80.228 1.00 81.63 103 ASP A CA 1
ATOM 1330 C C . ASP A 1 105 ? 24.850 -25.109 79.301 1.00 79.72 103 ASP A C 1
ATOM 1331 O O . ASP A 1 105 ? 23.697 -25.033 78.862 1.00 76.70 103 ASP A O 1
ATOM 1340 N N . SER A 1 106 ? 25.789 -24.220 78.994 1.00 80.97 104 SER A N 1
ATOM 1341 C CA . SER A 1 106 ? 25.498 -23.057 78.169 1.00 76.14 104 SER A CA 1
ATOM 1342 C C . SER A 1 106 ? 25.374 -23.444 76.702 1.00 74.74 104 SER A C 1
ATOM 1343 O O . SER A 1 106 ? 26.182 -24.212 76.173 1.00 76.41 104 SER A O 1
ATOM 1351 N N . THR A 1 107 ? 24.347 -22.904 76.047 1.00 70.71 105 THR A N 1
ATOM 1352 C CA . THR A 1 107 ? 24.145 -23.084 74.617 1.00 69.79 105 THR A CA 1
ATOM 1353 C C . THR A 1 107 ? 24.596 -21.875 73.805 1.00 67.05 105 THR A C 1
ATOM 1354 O O . THR A 1 107 ? 24.350 -21.826 72.596 1.00 66.53 105 THR A O 1
ATOM 1365 N N . ASP A 1 108 ? 25.246 -20.901 74.441 1.00 65.76 106 ASP A N 1
ATOM 1366 C CA . ASP A 1 108 ? 25.702 -19.678 73.784 1.00 61.75 106 ASP A CA 1
ATOM 1367 C C . ASP A 1 108 ? 27.223 -19.739 73.700 1.00 60.63 106 ASP A C 1
ATOM 1368 O O . ASP A 1 108 ? 27.909 -19.711 74.728 1.00 60.19 106 ASP A O 1
ATOM 1377 N N . LYS A 1 109 ? 27.746 -19.819 72.474 1.00 60.95 107 LYS A N 1
ATOM 1378 C CA . LYS A 1 109 ? 29.185 -19.972 72.286 1.00 62.44 107 LYS A CA 1
ATOM 1379 C C . LYS A 1 109 ? 29.969 -18.811 72.883 1.00 63.36 107 LYS A C 1
ATOM 1380 O O . LYS A 1 109 ? 31.126 -18.989 73.283 1.00 65.21 107 LYS A O 1
ATOM 1384 N N . ALA A 1 110 ? 29.368 -17.625 72.956 1.00 63.79 108 ALA A N 1
ATOM 1385 C CA . ALA A 1 110 ? 30.061 -16.428 73.413 1.00 62.85 108 ALA A CA 1
ATOM 1386 C C . ALA A 1 110 ? 29.884 -16.160 74.903 1.00 60.33 108 ALA A C 1
ATOM 1387 O O . ALA A 1 110 ? 30.240 -15.074 75.370 1.00 62.81 108 ALA A O 1
ATOM 1394 N N . ALA A 1 111 ? 29.358 -17.119 75.659 1.00 56.94 109 ALA A N 1
ATOM 1395 C CA . ALA A 1 111 ? 29.137 -16.911 77.083 1.00 55.78 109 ALA A CA 1
ATOM 1396 C C . ALA A 1 111 ? 30.463 -16.788 77.823 1.00 56.68 109 ALA A C 1
ATOM 1397 O O . ALA A 1 111 ? 31.419 -17.518 77.546 1.00 60.60 109 ALA A O 1
ATOM 1404 N N . ASN A 1 112 ? 30.517 -15.852 78.770 1.00 53.89 110 ASN A N 1
ATOM 1405 C CA . ASN A 1 112 ? 31.715 -15.639 79.570 1.00 55.48 110 ASN A CA 1
ATOM 1406 C C . ASN A 1 112 ? 31.312 -15.080 80.928 1.00 56.81 110 ASN A C 1
ATOM 1407 O O . ASN A 1 112 ? 30.241 -14.487 81.086 1.00 55.17 110 ASN A O 1
ATOM 1418 N N . LEU A 1 113 ? 32.190 -15.283 81.914 1.00 60.05 111 LEU A N 1
ATOM 1419 C CA . LEU A 1 113 ? 31.881 -14.904 83.287 1.00 62.23 111 LEU A CA 1
ATOM 1420 C C . LEU A 1 113 ? 31.835 -13.396 83.491 1.00 63.48 111 LEU A C 1
ATOM 1421 O O . LEU A 1 113 ? 31.303 -12.939 84.508 1.00 61.84 111 LEU A O 1
ATOM 1437 N N . ASP A 1 114 ? 32.378 -12.614 82.558 1.00 65.85 112 ASP A N 1
ATOM 1438 C CA . ASP A 1 114 ? 32.381 -11.165 82.704 1.00 66.68 112 ASP A CA 1
ATOM 1439 C C . ASP A 1 114 ? 31.091 -10.519 82.218 1.00 63.64 112 ASP A C 1
ATOM 1440 O O . ASP A 1 114 ? 30.884 -9.328 82.470 1.00 64.54 112 ASP A O 1
ATOM 1449 N N . GLU A 1 115 ? 30.227 -11.266 81.534 1.00 60.59 113 GLU A N 1
ATOM 1450 C CA . GLU A 1 115 ? 29.007 -10.719 80.957 1.00 57.09 113 GLU A CA 1
ATOM 1451 C C . GLU A 1 115 ? 27.841 -11.643 81.274 1.00 57.99 113 GLU A C 1
ATOM 1452 O O . GLU A 1 115 ? 27.911 -12.850 81.019 1.00 58.75 113 GLU A O 1
ATOM 1464 N N . TRP A 1 116 ? 26.777 -11.074 81.834 1.00 57.05 114 TRP A N 1
ATOM 1465 C CA . TRP A 1 116 ? 25.595 -11.843 82.194 1.00 57.75 114 TRP A CA 1
ATOM 1466 C C . TRP A 1 116 ? 24.419 -10.885 82.319 1.00 55.37 114 TRP A C 1
ATOM 1467 O O . TRP A 1 116 ? 24.586 -9.662 82.333 1.00 54.62 114 TRP A O 1
ATOM 1488 N N . GLY A 1 117 ? 23.224 -11.459 82.411 1.00 52.13 115 GLY A N 1
ATOM 1489 C CA . GLY A 1 117 ? 22.008 -10.688 82.572 1.00 46.78 115 GLY A CA 1
ATOM 1490 C C . GLY A 1 117 ? 21.328 -11.004 83.889 1.00 49.57 115 GLY A C 1
ATOM 1491 O O . GLY A 1 117 ? 21.481 -12.096 84.440 1.00 51.62 115 GLY A O 1
ATOM 1495 N N . GLU A 1 118 ? 20.580 -10.027 84.397 1.00 52.48 116 GLU A N 1
ATOM 1496 C CA . GLU A 1 118 ? 19.781 -10.186 85.605 1.00 55.93 116 GLU A CA 1
ATOM 1497 C C . GLU A 1 118 ? 18.400 -9.599 85.357 1.00 53.46 116 GLU A C 1
ATOM 1498 O O . GLU A 1 118 ? 18.283 -8.466 84.879 1.00 55.02 116 GLU A O 1
ATOM 1510 N N . PHE A 1 119 ? 17.365 -10.364 85.684 1.00 48.62 117 PHE A N 1
ATOM 1511 C CA . PHE A 1 119 ? 15.990 -9.898 85.587 1.00 43.84 117 PHE A CA 1
ATOM 1512 C C . PHE A 1 119 ? 15.504 -9.421 86.949 1.00 46.75 117 PHE A C 1
ATOM 1513 O O . PHE A 1 119 ? 15.816 -10.025 87.979 1.00 48.32 117 PHE A O 1
ATOM 1530 N N . LEU A 1 120 ? 14.731 -8.332 86.946 1.00 49.56 118 LEU A N 1
ATOM 1531 C CA . LEU A 1 120 ? 14.189 -7.810 88.194 1.00 52.20 118 LEU A CA 1
ATOM 1532 C C . LEU A 1 120 ? 13.214 -8.789 88.832 1.00 54.23 118 LEU A C 1
ATOM 1533 O O . LEU A 1 120 ? 13.134 -8.869 90.063 1.00 57.44 118 LEU A O 1
ATOM 1549 N N . HIS A 1 121 ? 12.477 -9.547 88.022 1.00 53.33 119 HIS A N 1
ATOM 1550 C CA . HIS A 1 121 ? 11.521 -10.513 88.549 1.00 55.99 119 HIS A CA 1
ATOM 1551 C C . HIS A 1 121 ? 12.168 -11.844 88.907 1.00 59.15 119 HIS A C 1
ATOM 1552 O O . HIS A 1 121 ? 11.463 -12.757 89.350 1.00 59.22 119 HIS A O 1
ATOM 1566 N N . LEU A 1 122 ? 13.481 -11.974 88.727 1.00 62.27 120 LEU A N 1
ATOM 1567 C CA . LEU A 1 122 ? 14.235 -13.163 89.126 1.00 66.05 120 LEU A CA 1
ATOM 1568 C C . LEU A 1 122 ? 15.491 -12.706 89.858 1.00 65.90 120 LEU A C 1
ATOM 1569 O O . LEU A 1 122 ? 16.612 -12.858 89.357 1.00 66.22 120 LEU A O 1
ATOM 1585 N N . PRO A 1 123 ? 15.338 -12.141 91.056 1.00 64.93 121 PRO A N 1
ATOM 1586 C CA . PRO A 1 123 ? 16.505 -11.606 91.769 1.00 65.75 121 PRO A CA 1
ATOM 1587 C C . PRO A 1 123 ? 17.484 -12.702 92.158 1.00 70.26 121 PRO A C 1
ATOM 1588 O O . PRO A 1 123 ? 17.093 -13.790 92.588 1.00 69.21 121 PRO A O 1
ATOM 1599 N N . GLY A 1 124 ? 18.773 -12.401 91.997 1.00 75.73 122 GLY A N 1
ATOM 1600 C CA . GLY A 1 124 ? 19.830 -13.313 92.360 1.00 79.94 122 GLY A CA 1
ATOM 1601 C C . GLY A 1 124 ? 20.254 -14.265 91.263 1.00 78.19 122 GLY A C 1
ATOM 1602 O O . GLY A 1 124 ? 21.354 -14.824 91.337 1.00 80.58 122 GLY A O 1
ATOM 1606 N N . GLN A 1 125 ? 19.415 -14.469 90.252 1.00 73.92 123 GLN A N 1
ATOM 1607 C CA . GLN A 1 125 ? 19.713 -15.396 89.169 1.00 72.55 123 GLN A CA 1
ATOM 1608 C C . GLN A 1 125 ? 20.458 -14.657 88.065 1.00 68.41 123 GLN A C 1
ATOM 1609 O O . GLN A 1 125 ? 20.003 -13.610 87.592 1.00 69.27 123 GLN A O 1
ATOM 1623 N N . LYS A 1 126 ? 21.603 -15.202 87.663 1.00 63.66 124 LYS A N 1
ATOM 1624 C CA . LYS A 1 126 ? 22.429 -14.620 86.614 1.00 58.77 124 LYS A CA 1
ATOM 1625 C C . LYS A 1 126 ? 22.299 -15.428 85.330 1.00 58.46 124 LYS A C 1
ATOM 1626 O O . LYS A 1 126 ? 22.265 -16.662 85.361 1.00 58.95 124 LYS A O 1
ATOM 1645 N N . PHE A 1 127 ? 22.238 -14.721 84.203 1.00 58.75 125 PHE A N 1
ATOM 1646 C CA . PHE A 1 127 ? 22.073 -15.332 82.887 1.00 57.58 125 PHE A CA 1
ATOM 1647 C C . PHE A 1 127 ? 23.318 -15.054 82.051 1.00 55.18 125 PHE A C 1
ATOM 1648 O O . PHE A 1 127 ? 23.428 -13.998 81.419 1.00 55.32 125 PHE A O 1
ATOM 1665 N N . TYR A 1 128 ? 24.257 -16.001 82.046 1.00 53.59 126 TYR A N 1
ATOM 1666 C CA . TYR A 1 128 ? 25.402 -15.902 81.151 1.00 51.05 126 TYR A CA 1
ATOM 1667 C C . TYR A 1 128 ? 25.035 -16.319 79.733 1.00 49.00 126 TYR A C 1
ATOM 1668 O O . TYR A 1 128 ? 25.648 -15.845 78.770 1.00 47.63 126 TYR A O 1
ATOM 1686 N N . ASP A 1 129 ? 24.049 -17.202 79.589 1.00 50.61 127 ASP A N 1
ATOM 1687 C CA . ASP A 1 129 ? 23.592 -17.674 78.286 1.00 49.88 127 ASP A CA 1
ATOM 1688 C C . ASP A 1 129 ? 22.521 -16.713 77.783 1.00 46.99 127 ASP A C 1
ATOM 1689 O O . ASP A 1 129 ? 21.433 -16.629 78.361 1.00 44.86 127 ASP A O 1
ATOM 1698 N N . PHE A 1 130 ? 22.831 -15.983 76.708 1.00 48.63 128 PHE A N 1
ATOM 1699 C CA . PHE A 1 130 ? 21.897 -14.998 76.178 1.00 48.93 128 PHE A CA 1
ATOM 1700 C C . PHE A 1 130 ? 20.702 -15.642 75.488 1.00 49.25 128 PHE A C 1
ATOM 1701 O O . PHE A 1 130 ? 19.649 -15.003 75.386 1.00 48.42 128 PHE A O 1
ATOM 1718 N N . ASN A 1 131 ? 20.833 -16.887 75.018 1.00 48.60 129 ASN A N 1
ATOM 1719 C CA . ASN A 1 131 ? 19.661 -17.611 74.539 1.00 47.71 129 ASN A CA 1
ATOM 1720 C C . ASN A 1 131 ? 18.662 -17.836 75.665 1.00 48.86 129 ASN A C 1
ATOM 1721 O O . ASN A 1 131 ? 17.448 -17.835 75.431 1.00 48.32 129 ASN A O 1
ATOM 1732 N N . LYS A 1 132 ? 19.152 -18.039 76.890 1.00 49.89 130 LYS A N 1
ATOM 1733 C CA . LYS A 1 132 ? 18.259 -18.203 78.031 1.00 50.61 130 LYS A CA 1
ATOM 1734 C C . LYS A 1 132 ? 17.634 -16.876 78.442 1.00 48.08 130 LYS A C 1
ATOM 1735 O O . LYS A 1 132 ? 16.517 -16.858 78.971 1.00 51.15 130 LYS A O 1
ATOM 1754 N N . ILE A 1 133 ? 18.334 -15.761 78.215 1.00 43.98 131 ILE A N 1
ATOM 1755 C CA . ILE A 1 133 ? 17.740 -14.448 78.454 1.00 42.01 131 ILE A CA 1
ATOM 1756 C C . ILE A 1 133 ? 16.522 -14.260 77.559 1.00 42.87 131 ILE A C 1
ATOM 1757 O O . ILE A 1 133 ? 15.451 -13.837 78.009 1.00 42.30 131 ILE A O 1
ATOM 1773 N N . ARG A 1 134 ? 16.675 -14.570 76.271 1.00 43.46 132 ARG A N 1
ATOM 1774 C CA . ARG A 1 134 ? 15.559 -14.483 75.337 1.00 45.42 132 ARG A CA 1
ATOM 1775 C C . ARG A 1 134 ? 14.417 -15.399 75.762 1.00 46.92 132 ARG A C 1
ATOM 1776 O O . ARG A 1 134 ? 13.246 -15.004 75.736 1.00 47.11 132 ARG A O 1
ATOM 1797 N N . ASP A 1 135 ? 14.740 -16.638 76.145 1.00 46.94 133 ASP A N 1
ATOM 1798 C CA . ASP A 1 135 ? 13.702 -17.573 76.566 1.00 49.84 133 ASP A CA 1
ATOM 1799 C C . ASP A 1 135 ? 12.919 -17.027 77.754 1.00 49.64 133 ASP A C 1
ATOM 1800 O O . ASP A 1 135 ? 11.697 -17.203 77.834 1.00 48.74 133 ASP A O 1
ATOM 1809 N N . GLU A 1 136 ? 13.604 -16.370 78.694 1.00 51.32 134 GLU A N 1
ATOM 1810 C CA . GLU A 1 136 ? 12.916 -15.835 79.865 1.00 52.77 134 GLU A CA 1
ATOM 1811 C C . GLU A 1 136 ? 12.038 -14.644 79.495 1.00 47.80 134 GLU A C 1
ATOM 1812 O O . GLU A 1 136 ? 10.957 -14.465 80.068 1.00 46.62 134 GLU A O 1
ATOM 1824 N N . ILE A 1 137 ? 12.488 -13.809 78.555 1.00 45.47 135 ILE A N 1
ATOM 1825 C CA . ILE A 1 137 ? 11.653 -12.703 78.096 1.00 43.88 135 ILE A CA 1
ATOM 1826 C C . ILE A 1 137 ? 10.344 -13.236 77.530 1.00 43.46 135 ILE A C 1
ATOM 1827 O O . ILE A 1 137 ? 9.261 -12.719 77.829 1.00 41.82 135 ILE A O 1
ATOM 1843 N N . ASN A 1 138 ? 10.422 -14.291 76.715 1.00 44.84 136 ASN A N 1
ATOM 1844 C CA . ASN A 1 138 ? 9.214 -14.897 76.170 1.00 46.54 136 ASN A CA 1
ATOM 1845 C C . ASN A 1 138 ? 8.399 -15.562 77.271 1.00 48.34 136 ASN A C 1
ATOM 1846 O O . ASN A 1 138 ? 7.168 -15.450 77.296 1.00 46.45 136 ASN A O 1
ATOM 1857 N N . ARG A 1 139 ? 9.074 -16.251 78.194 1.00 50.24 137 ARG A N 1
ATOM 1858 C CA . ARG A 1 139 ? 8.383 -16.888 79.310 1.00 52.84 137 ARG A CA 1
ATOM 1859 C C . ARG A 1 139 ? 7.682 -15.850 80.179 1.00 52.15 137 ARG A C 1
ATOM 1860 O O . ARG A 1 139 ? 6.488 -15.975 80.474 1.00 50.48 137 ARG A O 1
ATOM 1881 N N . GLU A 1 140 ? 8.411 -14.810 80.596 1.00 51.90 138 GLU A N 1
ATOM 1882 C CA . GLU A 1 140 ? 7.810 -13.763 81.416 1.00 51.60 138 GLU A CA 1
ATOM 1883 C C . GLU A 1 140 ? 6.689 -13.045 80.677 1.00 48.58 138 GLU A C 1
ATOM 1884 O O . GLU A 1 140 ? 5.737 -12.570 81.307 1.00 50.68 138 GLU A O 1
ATOM 1896 N N . THR A 1 141 ? 6.785 -12.942 79.350 1.00 44.15 139 THR A N 1
ATOM 1897 C CA . THR A 1 141 ? 5.709 -12.325 78.583 1.00 41.68 139 THR A CA 1
ATOM 1898 C C . THR A 1 141 ? 4.433 -13.152 78.673 1.00 43.76 139 THR A C 1
ATOM 1899 O O . THR A 1 141 ? 3.363 -12.628 79.004 1.00 44.27 139 THR A O 1
ATOM 1910 N N . GLU A 1 142 ? 4.527 -14.453 78.385 1.00 46.24 140 GLU A N 1
ATOM 1911 C CA . GLU A 1 142 ? 3.343 -15.304 78.420 1.00 48.87 140 GLU A CA 1
ATOM 1912 C C . GLU A 1 142 ? 2.772 -15.414 79.827 1.00 50.56 140 GLU A C 1
ATOM 1913 O O . GLU A 1 142 ? 1.556 -15.557 79.994 1.00 50.29 140 GLU A O 1
ATOM 1925 N N . ALA A 1 143 ? 3.627 -15.343 80.850 1.00 52.83 141 ALA A N 1
ATOM 1926 C CA . ALA A 1 143 ? 3.150 -15.457 82.223 1.00 54.83 141 ALA A CA 1
ATOM 1927 C C . ALA A 1 143 ? 2.185 -14.334 82.581 1.00 56.01 141 ALA A C 1
ATOM 1928 O O . ALA A 1 143 ? 1.331 -14.509 83.459 1.00 57.13 141 ALA A O 1
ATOM 1935 N N . LYS A 1 144 ? 2.297 -13.185 81.918 1.00 55.10 142 LYS A N 1
ATOM 1936 C CA . LYS A 1 144 ? 1.491 -12.013 82.242 1.00 56.05 142 LYS A CA 1
ATOM 1937 C C . LYS A 1 144 ? 0.390 -11.728 81.234 1.00 55.31 142 LYS A C 1
ATOM 1938 O O . LYS A 1 144 ? -0.687 -11.272 81.626 1.00 57.12 142 LYS A O 1
ATOM 1942 N N . VAL A 1 145 ? 0.621 -11.986 79.945 1.00 51.95 143 VAL A N 1
ATOM 1943 C CA . VAL A 1 145 ? -0.337 -11.656 78.900 1.00 50.09 143 VAL A CA 1
ATOM 1944 C C . VAL A 1 145 ? -0.728 -12.873 78.067 1.00 49.08 143 VAL A C 1
ATOM 1945 O O . VAL A 1 145 ? -1.385 -12.727 77.035 1.00 50.25 143 VAL A O 1
ATOM 1958 N N . GLY A 1 146 ? -0.347 -14.072 78.496 1.00 46.92 144 GLY A N 1
ATOM 1959 C CA . GLY A 1 146 ? -0.821 -15.282 77.849 1.00 46.81 144 GLY A CA 1
ATOM 1960 C C . GLY A 1 146 ? -0.194 -15.518 76.481 1.00 47.46 144 GLY A C 1
ATOM 1961 O O . GLY A 1 146 ? 0.894 -15.040 76.167 1.00 44.85 144 GLY A O 1
ATOM 1965 N N . ARG A 1 147 ? -0.929 -16.268 75.652 1.00 52.42 145 ARG A N 1
ATOM 1966 C CA . ARG A 1 147 ? -0.423 -16.730 74.363 1.00 54.71 145 ARG A CA 1
ATOM 1967 C C . ARG A 1 147 ? -1.382 -16.409 73.223 1.00 53.76 145 ARG A C 1
ATOM 1968 O O . ARG A 1 147 ? -1.382 -17.098 72.198 1.00 51.47 145 ARG A O 1
ATOM 1989 N N . ASN A 1 148 ? -2.214 -15.385 73.385 1.00 54.51 146 ASN A N 1
ATOM 1990 C CA . ASN A 1 148 ? -3.175 -15.001 72.356 1.00 52.34 146 ASN A CA 1
ATOM 1991 C C . ASN A 1 148 ? -3.099 -13.502 72.089 1.00 48.63 146 ASN A C 1
ATOM 1992 O O . ASN A 1 148 ? -4.105 -12.790 72.083 1.00 49.82 146 ASN A O 1
ATOM 2003 N N . ALA A 1 149 ? -1.881 -13.007 71.869 1.00 44.43 147 ALA A N 1
ATOM 2004 C CA . ALA A 1 149 ? -1.605 -11.646 71.416 1.00 41.50 147 ALA A CA 1
ATOM 2005 C C . ALA A 1 149 ? -1.889 -10.581 72.466 1.00 40.49 147 ALA A C 1
ATOM 2006 O O . ALA A 1 149 ? -1.894 -9.387 72.137 1.00 39.99 147 ALA A O 1
ATOM 2013 N N . GLY A 1 150 ? -2.102 -10.962 73.724 1.00 41.04 148 GLY A N 1
ATOM 2014 C CA . GLY A 1 150 ? -2.348 -9.971 74.752 1.00 40.82 148 GLY A CA 1
ATOM 2015 C C . GLY A 1 150 ? -1.164 -9.046 74.935 1.00 40.69 148 GLY A C 1
ATOM 2016 O O . GLY A 1 150 ? -0.008 -9.447 74.808 1.00 41.26 148 GLY A O 1
ATOM 2020 N N . ILE A 1 151 ? -1.463 -7.780 75.236 1.00 42.28 149 ILE A N 1
ATOM 2021 C CA . ILE A 1 151 ? -0.447 -6.745 75.386 1.00 42.30 149 ILE A CA 1
ATOM 2022 C C . ILE A 1 151 ? -0.563 -6.159 76.787 1.00 42.54 149 ILE A C 1
ATOM 2023 O O . ILE A 1 151 ? -1.657 -6.068 77.351 1.00 45.19 149 ILE A O 1
ATOM 2039 N N . SER A 1 152 ? 0.579 -5.757 77.351 1.00 41.31 150 SER A N 1
ATOM 2040 C CA . SER A 1 152 ? 0.593 -5.131 78.666 1.00 41.76 150 SER A CA 1
ATOM 2041 C C . SER A 1 152 ? 1.688 -4.077 78.705 1.00 42.98 150 SER A C 1
ATOM 2042 O O . SER A 1 152 ? 2.769 -4.299 78.139 1.00 38.50 150 SER A O 1
ATOM 2050 N N . PRO A 1 153 ? 1.453 -2.933 79.356 1.00 50.53 151 PRO A N 1
ATOM 2051 C CA . PRO A 1 153 ? 2.519 -1.929 79.485 1.00 52.46 151 PRO A CA 1
ATOM 2052 C C . PRO A 1 153 ? 3.514 -2.217 80.599 1.00 52.76 151 PRO A C 1
ATOM 2053 O O . PRO A 1 153 ? 4.540 -1.528 80.675 1.00 54.47 151 PRO A O 1
ATOM 2064 N N . ALA A 1 154 ? 3.247 -3.192 81.462 1.00 49.23 152 ALA A N 1
ATOM 2065 C CA . ALA A 1 154 ? 4.155 -3.510 82.557 1.00 47.05 152 ALA A CA 1
ATOM 2066 C C . ALA A 1 154 ? 5.496 -3.980 82.002 1.00 44.95 152 ALA A C 1
ATOM 2067 O O . ALA A 1 154 ? 5.551 -5.033 81.348 1.00 44.55 152 ALA A O 1
ATOM 2074 N N . PRO A 1 155 ? 6.589 -3.263 82.247 1.00 46.58 153 PRO A N 1
ATOM 2075 C CA . PRO A 1 155 ? 7.850 -3.596 81.581 1.00 46.15 153 PRO A CA 1
ATOM 2076 C C . PRO A 1 155 ? 8.553 -4.792 82.201 1.00 44.88 153 PRO A C 1
ATOM 2077 O O . PRO A 1 155 ? 8.420 -5.084 83.392 1.00 46.43 153 PRO A O 1
ATOM 2088 N N . ILE A 1 156 ? 9.300 -5.493 81.356 1.00 41.77 154 ILE A N 1
ATOM 2089 C CA . ILE A 1 156 ? 10.252 -6.505 81.800 1.00 40.60 154 ILE A CA 1
ATOM 2090 C C . ILE A 1 156 ? 11.593 -5.811 81.996 1.00 40.75 154 ILE A C 1
ATOM 2091 O O . ILE A 1 156 ? 12.170 -5.279 81.042 1.00 39.46 154 ILE A O 1
ATOM 2107 N N . ASN A 1 157 ? 12.090 -5.808 83.229 1.00 45.28 155 ASN A N 1
ATOM 2108 C CA . ASN A 1 157 ? 13.308 -5.084 83.574 1.00 48.75 155 ASN A CA 1
ATOM 2109 C C . ASN A 1 157 ? 14.496 -6.035 83.525 1.00 50.59 155 ASN A C 1
ATOM 2110 O O . ASN A 1 157 ? 14.547 -7.015 84.278 1.00 55.39 155 ASN A O 1
ATOM 2121 N N . LEU A 1 158 ? 15.459 -5.729 82.659 1.00 47.79 156 LEU A N 1
ATOM 2122 C CA . LEU A 1 158 ? 16.631 -6.576 82.483 1.00 48.36 156 LEU A CA 1
ATOM 2123 C C . LEU A 1 158 ? 17.891 -5.741 82.703 1.00 54.13 156 LEU A C 1
ATOM 2124 O O . LEU A 1 158 ? 17.975 -4.586 82.276 1.00 54.25 156 LEU A O 1
ATOM 2140 N N . ARG A 1 159 ? 18.841 -6.314 83.440 1.00 59.74 157 ARG A N 1
ATOM 2141 C CA . ARG A 1 159 ? 20.153 -5.711 83.642 1.00 63.61 157 ARG A CA 1
ATOM 2142 C C . ARG A 1 159 ? 21.225 -6.619 83.054 1.00 62.72 157 ARG A C 1
ATOM 2143 O O . ARG A 1 159 ? 21.271 -7.814 83.364 1.00 67.22 157 ARG A O 1
ATOM 2164 N N . ILE A 1 160 ? 22.056 -6.056 82.167 1.00 54.89 158 ILE A N 1
ATOM 2165 C CA . ILE A 1 160 ? 23.176 -6.791 81.568 1.00 49.45 158 ILE A CA 1
ATOM 2166 C C . ILE A 1 160 ? 24.475 -6.122 81.990 1.00 51.58 158 ILE A C 1
ATOM 2167 O O . ILE A 1 160 ? 24.706 -4.937 81.711 1.00 51.17 158 ILE A O 1
ATOM 2183 N N . TYR A 1 161 ? 25.329 -6.896 82.649 1.00 54.45 159 TYR A N 1
ATOM 2184 C CA . TYR A 1 161 ? 26.632 -6.435 83.094 1.00 54.06 159 TYR A CA 1
ATOM 2185 C C . TYR A 1 161 ? 27.722 -6.831 82.108 1.00 52.35 159 TYR A C 1
ATOM 2186 O O . TYR A 1 161 ? 27.667 -7.888 81.475 1.00 53.59 159 TYR A O 1
ATOM 2204 N N . SER A 1 162 ? 28.712 -5.958 81.980 1.00 49.74 160 SER A N 1
ATOM 2205 C CA . SER A 1 162 ? 29.859 -6.211 81.124 1.00 48.65 160 SER A CA 1
ATOM 2206 C C . SER A 1 162 ? 30.920 -5.149 81.369 1.00 50.26 160 SER A C 1
ATOM 2207 O O . SER A 1 162 ? 30.586 -3.989 81.639 1.00 48.21 160 SER A O 1
ATOM 2215 N N . PRO A 1 163 ? 32.207 -5.499 81.295 1.00 57.12 161 PRO A N 1
ATOM 2216 C CA . PRO A 1 163 ? 33.253 -4.471 81.389 1.00 59.69 161 PRO A CA 1
ATOM 2217 C C . PRO A 1 163 ? 33.359 -3.593 80.153 1.00 56.75 161 PRO A C 1
ATOM 2218 O O . PRO A 1 163 ? 34.148 -2.641 80.162 1.00 59.98 161 PRO A O 1
ATOM 2229 N N . HIS A 1 164 ? 32.590 -3.874 79.099 1.00 49.81 162 HIS A N 1
ATOM 2230 C CA . HIS A 1 164 ? 32.772 -3.217 77.812 1.00 48.77 162 HIS A CA 1
ATOM 2231 C C . HIS A 1 164 ? 31.581 -2.366 77.389 1.00 48.86 162 HIS A C 1
ATOM 2232 O O . HIS A 1 164 ? 31.534 -1.923 76.235 1.00 49.59 162 HIS A O 1
ATOM 2246 N N . VAL A 1 165 ? 30.627 -2.110 78.282 1.00 49.20 163 VAL A N 1
ATOM 2247 C CA . VAL A 1 165 ? 29.427 -1.365 77.930 1.00 46.17 163 VAL A CA 1
ATOM 2248 C C . VAL A 1 165 ? 29.354 -0.085 78.752 1.00 46.11 163 VAL A C 1
ATOM 2249 O O . VAL A 1 165 ? 30.010 0.064 79.785 1.00 48.03 163 VAL A O 1
ATOM 2262 N N . LEU A 1 166 ? 28.547 0.851 78.262 1.00 45.14 164 LEU A N 1
ATOM 2263 C CA . LEU A 1 166 ? 28.253 2.082 78.972 1.00 47.18 164 LEU A CA 1
ATOM 2264 C C . LEU A 1 166 ? 27.077 1.877 79.925 1.00 47.96 164 LEU A C 1
ATOM 2265 O O . LEU A 1 166 ? 26.365 0.871 79.872 1.00 47.91 164 LEU A O 1
ATOM 2281 N N . ASN A 1 167 ? 26.867 2.862 80.799 1.00 48.16 165 ASN A N 1
ATOM 2282 C CA . ASN A 1 167 ? 25.663 2.918 81.628 1.00 50.00 165 ASN A CA 1
ATOM 2283 C C . ASN A 1 167 ? 24.549 3.521 80.775 1.00 52.95 165 ASN A C 1
ATOM 2284 O O . ASN A 1 167 ? 24.203 4.701 80.872 1.00 53.00 165 ASN A O 1
ATOM 2295 N N . LEU A 1 168 ? 23.979 2.677 79.918 1.00 58.14 166 LEU A N 1
ATOM 2296 C CA . LEU A 1 168 ? 23.008 3.095 78.917 1.00 59.42 166 LEU A CA 1
ATOM 2297 C C . LEU A 1 168 ? 21.755 2.241 79.039 1.00 55.30 166 LEU A C 1
ATOM 2298 O O . LEU A 1 168 ? 21.820 1.063 79.401 1.00 55.90 166 LEU A O 1
ATOM 2314 N N . THR A 1 169 ? 20.611 2.846 78.723 1.00 48.46 167 THR A N 1
ATOM 2315 C CA . THR A 1 169 ? 19.321 2.169 78.767 1.00 43.59 167 THR A CA 1
ATOM 2316 C C . THR A 1 169 ? 18.712 2.118 77.373 1.00 40.89 167 THR A C 1
ATOM 2317 O O . THR A 1 169 ? 18.577 3.152 76.711 1.00 42.22 167 THR A O 1
ATOM 2328 N N . LEU A 1 170 ? 18.364 0.911 76.929 1.00 39.41 168 LEU A N 1
ATOM 2329 C CA . LEU A 1 170 ? 17.680 0.688 75.662 1.00 39.80 168 LEU A CA 1
ATOM 2330 C C . LEU A 1 170 ? 16.314 0.066 75.929 1.00 38.53 168 LEU A C 1
ATOM 2331 O O . LEU A 1 170 ? 16.153 -0.736 76.854 1.00 39.13 168 LEU A O 1
ATOM 2347 N N . VAL A 1 171 ? 15.331 0.427 75.105 1.00 35.98 169 VAL A N 1
ATOM 2348 C CA . VAL A 1 171 ? 13.943 0.031 75.325 1.00 33.24 169 VAL A CA 1
ATOM 2349 C C . VAL A 1 171 ? 13.393 -0.602 74.054 1.00 32.98 169 VAL A C 1
ATOM 2350 O O . VAL A 1 171 ? 13.362 0.043 72.998 1.00 33.09 169 VAL A O 1
ATOM 2363 N N . ASP A 1 172 ? 12.955 -1.856 74.158 1.00 31.15 170 ASP A N 1
ATOM 2364 C CA . ASP A 1 172 ? 12.191 -2.519 73.109 1.00 30.96 170 ASP A CA 1
ATOM 2365 C C . ASP A 1 172 ? 10.707 -2.385 73.430 1.00 31.25 170 ASP A C 1
ATOM 2366 O O . ASP A 1 172 ? 10.303 -2.506 74.590 1.00 30.19 170 ASP A O 1
ATOM 2375 N N . LEU A 1 173 ? 9.899 -2.153 72.401 1.00 33.96 171 LEU A N 1
ATOM 2376 C CA . LEU A 1 173 ? 8.490 -1.846 72.597 1.00 34.55 171 LEU A CA 1
ATOM 2377 C C . LEU A 1 173 ? 7.631 -2.633 71.623 1.00 31.56 171 LEU A C 1
ATOM 2378 O O . LEU A 1 173 ? 8.088 -2.986 70.529 1.00 27.89 171 LEU A O 1
ATOM 2394 N N . PRO A 1 174 ? 6.381 -2.918 71.990 1.00 30.02 172 PRO A N 1
ATOM 2395 C CA . PRO A 1 174 ? 5.441 -3.465 71.007 1.00 30.48 172 PRO A CA 1
ATOM 2396 C C . PRO A 1 174 ? 5.219 -2.480 69.870 1.00 30.95 172 PRO A C 1
ATOM 2397 O O . PRO A 1 174 ? 5.384 -1.266 70.018 1.00 27.92 172 PRO A O 1
ATOM 2408 N N . GLY A 1 175 ? 4.829 -3.023 68.721 1.00 31.31 173 GLY A N 1
ATOM 2409 C CA . GLY A 1 175 ? 4.567 -2.209 67.555 1.00 31.22 173 GLY A CA 1
ATOM 2410 C C . GLY A 1 175 ? 3.134 -1.708 67.520 1.00 31.11 173 GLY A C 1
ATOM 2411 O O . GLY A 1 175 ? 2.218 -2.352 68.022 1.00 27.54 173 GLY A O 1
ATOM 2415 N N . LEU A 1 176 ? 2.949 -0.538 66.919 1.00 35.87 174 LEU A N 1
ATOM 2416 C CA . LEU A 1 176 ? 1.620 0.042 66.793 1.00 37.34 174 LEU A CA 1
ATOM 2417 C C . LEU A 1 176 ? 0.839 -0.685 65.703 1.00 34.69 174 LEU A C 1
ATOM 2418 O O . LEU A 1 176 ? 1.364 -0.961 64.620 1.00 31.76 174 LEU A O 1
ATOM 2434 N N . THR A 1 177 ? -0.418 -0.995 65.999 1.00 35.45 175 THR A N 1
ATOM 2435 C CA . THR A 1 177 ? -1.270 -1.794 65.128 1.00 38.27 175 THR A CA 1
ATOM 2436 C C . THR A 1 177 ? -2.551 -1.031 64.809 1.00 41.12 175 THR A C 1
ATOM 2437 O O . THR A 1 177 ? -2.798 0.062 65.326 1.00 42.50 175 THR A O 1
ATOM 2448 N N . ARG A 1 178 ? -3.369 -1.625 63.942 1.00 39.24 176 ARG A N 1
ATOM 2449 C CA . ARG A 1 178 ? -4.626 -1.029 63.507 1.00 40.93 176 ARG A CA 1
ATOM 2450 C C . ARG A 1 178 ? -5.847 -1.819 63.946 1.00 40.85 176 ARG A C 1
ATOM 2451 O O . ARG A 1 178 ? -6.854 -1.225 64.338 1.00 42.83 176 ARG A O 1
ATOM 2472 N N . VAL A 1 179 ? -5.782 -3.144 63.867 1.00 36.05 177 VAL A N 1
ATOM 2473 C CA . VAL A 1 179 ? -6.919 -4.020 64.120 1.00 34.79 177 VAL A CA 1
ATOM 2474 C C . VAL A 1 179 ? -6.560 -4.921 65.291 1.00 32.71 177 VAL A C 1
ATOM 2475 O O . VAL A 1 179 ? -5.513 -5.571 65.257 1.00 32.54 177 VAL A O 1
ATOM 2488 N N . PRO A 1 180 ? -7.388 -5.007 66.329 1.00 33.92 178 PRO A N 1
ATOM 2489 C CA . PRO A 1 180 ? -7.070 -5.912 67.439 1.00 39.00 178 PRO A CA 1
ATOM 2490 C C . PRO A 1 180 ? -7.088 -7.366 66.995 1.00 42.95 178 PRO A C 1
ATOM 2491 O O . PRO A 1 180 ? -7.824 -7.757 66.086 1.00 41.22 178 PRO A O 1
ATOM 2502 N N . VAL A 1 181 ? -6.252 -8.168 67.650 1.00 45.90 179 VAL A N 1
ATOM 2503 C CA . VAL A 1 181 ? -6.161 -9.597 67.383 1.00 47.34 179 VAL A CA 1
ATOM 2504 C C . VAL A 1 181 ? -6.179 -10.348 68.706 1.00 47.74 179 VAL A C 1
ATOM 2505 O O . VAL A 1 181 ? -5.776 -9.821 69.747 1.00 49.00 179 VAL A O 1
ATOM 2518 N N . GLY A 1 182 ? -6.656 -11.591 68.658 1.00 45.39 180 GLY A N 1
ATOM 2519 C CA . GLY A 1 182 ? -6.648 -12.434 69.842 1.00 41.03 180 GLY A CA 1
ATOM 2520 C C . GLY A 1 182 ? -7.429 -11.812 70.982 1.00 43.11 180 GLY A C 1
ATOM 2521 O O . GLY A 1 182 ? -8.574 -11.377 70.821 1.00 43.92 180 GLY A O 1
ATOM 2525 N N . ASP A 1 183 ? -6.801 -11.779 72.157 1.00 47.85 181 ASP A N 1
ATOM 2526 C CA . ASP A 1 183 ? -7.414 -11.248 73.368 1.00 51.35 181 ASP A CA 1
ATOM 2527 C C . ASP A 1 183 ? -7.361 -9.727 73.450 1.00 49.43 181 ASP A C 1
ATOM 2528 O O . ASP A 1 183 ? -7.837 -9.162 74.441 1.00 50.50 181 ASP A O 1
ATOM 2537 N N . GLN A 1 184 ? -6.800 -9.055 72.451 1.00 46.28 182 GLN A N 1
ATOM 2538 C CA . GLN A 1 184 ? -6.606 -7.615 72.542 1.00 45.33 182 GLN A CA 1
ATOM 2539 C C . GLN A 1 184 ? -7.958 -6.905 72.567 1.00 45.65 182 GLN A C 1
ATOM 2540 O O . GLN A 1 184 ? -8.894 -7.325 71.877 1.00 45.26 182 GLN A O 1
ATOM 2554 N N . PRO A 1 185 ? -8.098 -5.839 73.350 1.00 44.61 183 PRO A N 1
ATOM 2555 C CA . PRO A 1 185 ? -9.363 -5.098 73.379 1.00 43.54 183 PRO A CA 1
ATOM 2556 C C . PRO A 1 185 ? -9.526 -4.226 72.140 1.00 41.37 183 PRO A C 1
ATOM 2557 O O . PRO A 1 185 ? -8.617 -4.067 71.326 1.00 37.21 183 PRO A O 1
ATOM 2568 N N . ARG A 1 186 ? -10.723 -3.646 72.018 1.00 45.76 184 ARG A N 1
ATOM 2569 C CA . ARG A 1 186 ? -11.054 -2.879 70.822 1.00 44.11 184 ARG A CA 1
ATOM 2570 C C . ARG A 1 186 ? -10.164 -1.654 70.664 1.00 42.42 184 ARG A C 1
ATOM 2571 O O . ARG A 1 186 ? -9.885 -1.234 69.536 1.00 41.67 184 ARG A O 1
ATOM 2575 N N . ASP A 1 187 ? -9.697 -1.078 71.772 1.00 43.96 185 ASP A N 1
ATOM 2576 C CA . ASP A 1 187 ? -8.888 0.134 71.750 1.00 45.75 185 ASP A CA 1
ATOM 2577 C C . ASP A 1 187 ? -7.401 -0.153 71.940 1.00 45.26 185 ASP A C 1
ATOM 2578 O O . ASP A 1 187 ? -6.684 0.658 72.537 1.00 46.20 185 ASP A O 1
ATOM 2587 N N . ILE A 1 188 ? -6.921 -1.296 71.444 1.00 45.05 186 ILE A N 1
ATOM 2588 C CA . ILE A 1 188 ? -5.521 -1.659 71.639 1.00 42.17 186 ILE A CA 1
ATOM 2589 C C . ILE A 1 188 ? -4.596 -0.636 70.997 1.00 40.81 186 ILE A C 1
ATOM 2590 O O . ILE A 1 188 ? -3.494 -0.384 71.500 1.00 40.15 186 ILE A O 1
ATOM 2606 N N . GLU A 1 189 ? -5.017 -0.032 69.883 1.00 41.92 187 GLU A N 1
ATOM 2607 C CA . GLU A 1 189 ? -4.159 0.926 69.193 1.00 43.15 187 GLU A CA 1
ATOM 2608 C C . GLU A 1 189 ? -3.792 2.090 70.107 1.00 42.99 187 GLU A C 1
ATOM 2609 O O . GLU A 1 189 ? -2.618 2.464 70.212 1.00 42.33 187 GLU A O 1
ATOM 2621 N N . ARG A 1 190 ? -4.784 2.677 70.781 1.00 44.81 188 ARG A N 1
ATOM 2622 C CA . ARG A 1 190 ? -4.494 3.788 71.681 1.00 48.24 188 ARG A CA 1
ATOM 2623 C C . ARG A 1 190 ? -3.646 3.331 72.861 1.00 46.88 188 ARG A C 1
ATOM 2624 O O . ARG A 1 190 ? -2.788 4.079 73.344 1.00 46.41 188 ARG A O 1
ATOM 2645 N N . GLN A 1 191 ? -3.874 2.109 73.346 1.00 48.47 189 GLN A N 1
ATOM 2646 C CA . GLN A 1 191 ? -3.092 1.600 74.467 1.00 47.88 189 GLN A CA 1
ATOM 2647 C C . GLN A 1 191 ? -1.620 1.482 74.094 1.00 42.79 189 GLN A C 1
ATOM 2648 O O . GLN A 1 191 ? -0.738 1.894 74.857 1.00 42.66 189 GLN A O 1
ATOM 2662 N N . ILE A 1 192 ? -1.333 0.918 72.920 1.00 38.32 190 ILE A N 1
ATOM 2663 C CA . ILE A 1 192 ? 0.054 0.787 72.491 1.00 36.27 190 ILE A CA 1
ATOM 2664 C C . ILE A 1 192 ? 0.667 2.161 72.251 1.00 37.49 190 ILE A C 1
ATOM 2665 O O . ILE A 1 192 ? 1.815 2.418 72.630 1.00 36.75 190 ILE A O 1
ATOM 2681 N N . ARG A 1 193 ? -0.085 3.068 71.623 1.00 39.60 191 ARG A N 1
ATOM 2682 C CA . ARG A 1 193 ? 0.432 4.409 71.373 1.00 40.87 191 ARG A CA 1
ATOM 2683 C C . ARG A 1 193 ? 0.818 5.092 72.681 1.00 41.23 191 ARG A C 1
ATOM 2684 O O . ARG A 1 193 ? 1.922 5.631 72.813 1.00 40.65 191 ARG A O 1
ATOM 2705 N N . ASP A 1 194 ? -0.088 5.080 73.662 1.00 42.44 192 ASP A N 1
ATOM 2706 C CA . ASP A 1 194 ? 0.213 5.672 74.961 1.00 45.65 192 ASP A CA 1
ATOM 2707 C C . ASP A 1 194 ? 1.398 4.980 75.623 1.00 45.51 192 ASP A C 1
ATOM 2708 O O . ASP A 1 194 ? 2.228 5.633 76.267 1.00 46.20 192 ASP A O 1
ATOM 2717 N N . MET A 1 195 ? 1.493 3.656 75.479 1.00 45.00 193 MET A N 1
ATOM 2718 C CA . MET A 1 195 ? 2.629 2.924 76.031 1.00 45.53 193 MET A CA 1
ATOM 2719 C C . MET A 1 195 ? 3.941 3.451 75.466 1.00 44.60 193 MET A C 1
ATOM 2720 O O . MET A 1 195 ? 4.900 3.693 76.209 1.00 44.17 193 MET A O 1
ATOM 2734 N N . ILE A 1 196 ? 4.001 3.635 74.147 1.00 44.36 194 ILE A N 1
ATOM 2735 C CA . ILE A 1 196 ? 5.226 4.106 73.511 1.00 44.02 194 ILE A CA 1
ATOM 2736 C C . ILE A 1 196 ? 5.530 5.540 73.929 1.00 43.91 194 ILE A C 1
ATOM 2737 O O . ILE A 1 196 ? 6.686 5.891 74.195 1.00 44.80 194 ILE A O 1
ATOM 2753 N N . LEU A 1 197 ? 4.506 6.398 73.975 1.00 42.98 195 LEU A N 1
ATOM 2754 C CA . LEU A 1 197 ? 4.734 7.799 74.310 1.00 46.66 195 LEU A CA 1
ATOM 2755 C C . LEU A 1 197 ? 5.431 7.955 75.656 1.00 48.17 195 LEU A C 1
ATOM 2756 O O . LEU A 1 197 ? 6.227 8.883 75.838 1.00 47.22 195 LEU A O 1
ATOM 2772 N N . LYS A 1 198 ? 5.151 7.063 76.610 1.00 48.76 196 LYS A N 1
ATOM 2773 C CA . LYS A 1 198 ? 5.783 7.170 77.920 1.00 49.80 196 LYS A CA 1
ATOM 2774 C C . LYS A 1 198 ? 7.302 7.127 77.817 1.00 48.30 196 LYS A C 1
ATOM 2775 O O . LYS A 1 198 ? 7.995 7.773 78.610 1.00 50.24 196 LYS A O 1
ATOM 2779 N N . TYR A 1 199 ? 7.835 6.386 76.844 1.00 43.14 197 TYR A N 1
ATOM 2780 C CA . TYR A 1 199 ? 9.272 6.173 76.744 1.00 43.28 197 TYR A CA 1
ATOM 2781 C C . TYR A 1 199 ? 9.976 7.155 75.819 1.00 43.99 197 TYR A C 1
ATOM 2782 O O . TYR A 1 199 ? 11.202 7.291 75.911 1.00 46.65 197 TYR A O 1
ATOM 2800 N N . ILE A 1 200 ? 9.247 7.843 74.942 1.00 42.71 198 ILE A N 1
ATOM 2801 C CA . ILE A 1 200 ? 9.861 8.754 73.981 1.00 43.43 198 ILE A CA 1
ATOM 2802 C C . ILE A 1 200 ? 9.522 10.205 74.260 1.00 46.99 198 ILE A C 1
ATOM 2803 O O . ILE A 1 200 ? 10.155 11.096 73.669 1.00 44.18 198 ILE A O 1
ATOM 2819 N N . GLN A 1 201 ? 8.542 10.477 75.124 1.00 55.53 199 GLN A N 1
ATOM 2820 C CA . GLN A 1 201 ? 8.202 11.850 75.470 1.00 60.63 199 GLN A CA 1
ATOM 2821 C C . GLN A 1 201 ? 9.302 12.506 76.288 1.00 66.02 199 GLN A C 1
ATOM 2822 O O . GLN A 1 201 ? 9.367 13.739 76.342 1.00 67.10 199 GLN A O 1
ATOM 2836 N N . LYS A 1 202 ? 10.163 11.717 76.926 1.00 71.25 200 LYS A N 1
ATOM 2837 C CA . LYS A 1 202 ? 11.244 12.298 77.704 1.00 75.12 200 LYS A CA 1
ATOM 2838 C C . LYS A 1 202 ? 12.200 13.019 76.758 1.00 75.00 200 LYS A C 1
ATOM 2839 O O . LYS A 1 202 ? 12.441 12.550 75.641 1.00 73.64 200 LYS A O 1
ATOM 2843 N N . PRO A 1 203 ? 12.767 14.155 77.174 1.00 74.10 201 PRO A N 1
ATOM 2844 C CA . PRO A 1 203 ? 13.499 14.991 76.209 1.00 73.50 201 PRO A CA 1
ATOM 2845 C C . PRO A 1 203 ? 14.762 14.351 75.666 1.00 72.05 201 PRO A C 1
ATOM 2846 O O . PRO A 1 203 ? 15.201 14.728 74.573 1.00 73.83 201 PRO A O 1
ATOM 2857 N N . ASN A 1 204 ? 15.355 13.399 76.380 1.00 68.99 202 ASN A N 1
ATOM 2858 C CA . ASN A 1 204 ? 16.659 12.865 76.005 1.00 70.77 202 ASN A CA 1
ATOM 2859 C C . ASN A 1 204 ? 16.579 11.597 75.162 1.00 61.93 202 ASN A C 1
ATOM 2860 O O . ASN A 1 204 ? 17.515 11.323 74.403 1.00 64.48 202 ASN A O 1
ATOM 2871 N N . ALA A 1 205 ? 15.484 10.842 75.250 1.00 48.96 203 ALA A N 1
ATOM 2872 C CA . ALA A 1 205 ? 15.342 9.599 74.498 1.00 41.81 203 ALA A CA 1
ATOM 2873 C C . ALA A 1 205 ? 15.678 9.775 73.021 1.00 39.86 203 ALA A C 1
ATOM 2874 O O . ALA A 1 205 ? 15.124 10.641 72.341 1.00 37.39 203 ALA A O 1
ATOM 2881 N N . ILE A 1 206 ? 16.560 8.912 72.524 1.00 41.13 204 ILE A N 1
ATOM 2882 C CA . ILE A 1 206 ? 16.850 8.821 71.097 1.00 41.88 204 ILE A CA 1
ATOM 2883 C C . ILE A 1 206 ? 15.819 7.896 70.466 1.00 38.77 204 ILE A C 1
ATOM 2884 O O . ILE A 1 206 ? 15.701 6.728 70.851 1.00 38.41 204 ILE A O 1
ATOM 2900 N N . ILE A 1 207 ? 15.073 8.417 69.501 1.00 35.72 205 ILE A N 1
ATOM 2901 C CA . ILE A 1 207 ? 13.974 7.691 68.880 1.00 33.92 205 ILE A CA 1
ATOM 2902 C C . ILE A 1 207 ? 14.485 7.061 67.592 1.00 35.93 205 ILE A C 1
ATOM 2903 O O . ILE A 1 207 ? 14.880 7.768 66.657 1.00 34.94 205 ILE A O 1
ATOM 2919 N N . LEU A 1 208 ? 14.482 5.732 67.543 1.00 37.71 206 LEU A N 1
ATOM 2920 C CA . LEU A 1 208 ? 14.771 4.998 66.314 1.00 36.12 206 LEU A CA 1
ATOM 2921 C C . LEU A 1 208 ? 13.437 4.712 65.638 1.00 34.58 206 LEU A C 1
ATOM 2922 O O . LEU A 1 208 ? 12.755 3.739 65.968 1.00 35.10 206 LEU A O 1
ATOM 2938 N N . ALA A 1 209 ? 13.051 5.576 64.702 1.00 34.55 207 ALA A N 1
ATOM 2939 C CA . ALA A 1 209 ? 11.793 5.420 63.976 1.00 34.79 207 ALA A CA 1
ATOM 2940 C C . ALA A 1 209 ? 11.984 4.337 62.922 1.00 34.15 207 ALA A C 1
ATOM 2941 O O . ALA A 1 209 ? 12.569 4.577 61.864 1.00 33.26 207 ALA A O 1
ATOM 2948 N N . VAL A 1 210 ? 11.483 3.141 63.211 1.00 35.44 208 VAL A N 1
ATOM 2949 C CA . VAL A 1 210 ? 11.700 1.978 62.359 1.00 36.43 208 VAL A CA 1
ATOM 2950 C C . VAL A 1 210 ? 10.525 1.847 61.400 1.00 36.79 208 VAL A C 1
ATOM 2951 O O . VAL A 1 210 ? 9.367 1.783 61.826 1.00 39.23 208 VAL A O 1
ATOM 2964 N N . THR A 1 211 ? 10.824 1.809 60.105 1.00 34.27 209 THR A N 1
ATOM 2965 C CA . THR A 1 211 ? 9.820 1.614 59.068 1.00 33.24 209 THR A CA 1
ATOM 2966 C C . THR A 1 211 ? 10.331 0.558 58.101 1.00 32.07 209 THR A C 1
ATOM 2967 O O . THR A 1 211 ? 11.496 0.599 57.694 1.00 33.92 209 THR A O 1
ATOM 2978 N N . ALA A 1 212 ? 9.471 -0.389 57.743 1.00 31.00 210 ALA A N 1
ATOM 2979 C CA . ALA A 1 212 ? 9.830 -1.366 56.725 1.00 31.07 210 ALA A CA 1
ATOM 2980 C C . ALA A 1 212 ? 9.914 -0.676 55.369 1.00 30.11 210 ALA A C 1
ATOM 2981 O O . ALA A 1 212 ? 9.033 0.109 55.005 1.00 32.05 210 ALA A O 1
ATOM 2988 N N . ALA A 1 213 ? 10.984 -0.955 54.623 1.00 31.35 211 ALA A N 1
ATOM 2989 C CA . ALA A 1 213 ? 11.164 -0.310 53.330 1.00 30.58 211 ALA A CA 1
ATOM 2990 C C . ALA A 1 213 ? 10.186 -0.830 52.285 1.00 32.13 211 ALA A C 1
ATOM 2991 O O . ALA A 1 213 ? 9.980 -0.159 51.268 1.00 30.41 211 ALA A O 1
ATOM 2998 N N . ASN A 1 214 ? 9.586 -2.005 52.504 1.00 34.59 212 ASN A N 1
ATOM 2999 C CA . ASN A 1 214 ? 8.613 -2.552 51.566 1.00 37.56 212 ASN A CA 1
ATOM 3000 C C . ASN A 1 214 ? 7.208 -1.998 51.786 1.00 40.67 212 ASN A C 1
ATOM 3001 O O . ASN A 1 214 ? 6.247 -2.551 51.242 1.00 42.07 212 ASN A O 1
ATOM 3012 N N . VAL A 1 215 ? 7.074 -0.926 52.563 1.00 44.27 213 VAL A N 1
ATOM 3013 C CA . VAL A 1 215 ? 5.825 -0.188 52.696 1.00 46.55 213 VAL A CA 1
ATOM 3014 C C . VAL A 1 215 ? 6.144 1.283 52.465 1.00 43.99 213 VAL A C 1
ATOM 3015 O O . VAL A 1 215 ? 7.230 1.760 52.811 1.00 45.07 213 VAL A O 1
ATOM 3028 N N . ASP A 1 216 ? 5.199 2.005 51.867 1.00 45.54 214 ASP A N 1
ATOM 3029 C CA . ASP A 1 216 ? 5.442 3.411 51.577 1.00 47.43 214 ASP A CA 1
ATOM 3030 C C . ASP A 1 216 ? 5.699 4.173 52.872 1.00 39.52 214 ASP A C 1
ATOM 3031 O O . ASP A 1 216 ? 5.032 3.956 53.888 1.00 36.45 214 ASP A O 1
ATOM 3040 N N . LEU A 1 217 ? 6.680 5.075 52.826 1.00 39.16 215 LEU A N 1
ATOM 3041 C CA . LEU A 1 217 ? 7.125 5.751 54.038 1.00 39.98 215 LEU A CA 1
ATOM 3042 C C . LEU A 1 217 ? 6.009 6.571 54.670 1.00 37.34 215 LEU A C 1
ATOM 3043 O O . LEU A 1 217 ? 5.988 6.746 55.894 1.00 38.54 215 LEU A O 1
ATOM 3059 N N . ALA A 1 218 ? 5.076 7.082 53.862 1.00 34.57 216 ALA A N 1
ATOM 3060 C CA . ALA A 1 218 ? 4.000 7.913 54.394 1.00 37.08 216 ALA A CA 1
ATOM 3061 C C . ALA A 1 218 ? 3.087 7.160 55.357 1.00 38.90 216 ALA A C 1
ATOM 3062 O O . ALA A 1 218 ? 2.331 7.803 56.095 1.00 35.33 216 ALA A O 1
ATOM 3069 N N . ASN A 1 219 ? 3.126 5.826 55.367 1.00 40.43 217 ASN A N 1
ATOM 3070 C CA . ASN A 1 219 ? 2.320 5.040 56.295 1.00 41.81 217 ASN A CA 1
ATOM 3071 C C . ASN A 1 219 ? 3.058 4.720 57.592 1.00 39.68 217 ASN A C 1
ATOM 3072 O O . ASN A 1 219 ? 2.548 3.942 58.404 1.00 40.57 217 ASN A O 1
ATOM 3083 N N . SER A 1 220 ? 4.224 5.317 57.815 1.00 39.06 218 SER A N 1
ATOM 3084 C CA . SER A 1 220 ? 5.064 4.939 58.944 1.00 38.16 218 SER A CA 1
ATOM 3085 C C . SER A 1 220 ? 4.476 5.467 60.247 1.00 42.27 218 SER A C 1
ATOM 3086 O O . SER A 1 220 ? 4.350 6.682 60.432 1.00 42.51 218 SER A O 1
ATOM 3094 N N . ASP A 1 221 ? 4.121 4.551 61.153 1.00 46.49 219 ASP A N 1
ATOM 3095 C CA . ASP A 1 221 ? 3.713 4.959 62.492 1.00 51.51 219 ASP A CA 1
ATOM 3096 C C . ASP A 1 221 ? 4.887 5.528 63.273 1.00 48.21 219 ASP A C 1
ATOM 3097 O O . ASP A 1 221 ? 4.724 6.474 64.051 1.00 51.36 219 ASP A O 1
ATOM 3106 N N . GLY A 1 222 ? 6.078 4.961 63.081 1.00 42.14 220 GLY A N 1
ATOM 3107 C CA . GLY A 1 222 ? 7.243 5.468 63.782 1.00 39.73 220 GLY A CA 1
ATOM 3108 C C . GLY A 1 222 ? 7.508 6.927 63.473 1.00 39.26 220 GLY A C 1
ATOM 3109 O O . GLY A 1 222 ? 7.768 7.729 64.373 1.00 36.99 220 GLY A O 1
ATOM 3113 N N . LEU A 1 223 ? 7.443 7.291 62.190 1.00 41.23 221 LEU A N 1
ATOM 3114 C CA . LEU A 1 223 ? 7.701 8.672 61.800 1.00 43.38 221 LEU A CA 1
ATOM 3115 C C . LEU A 1 223 ? 6.597 9.604 62.283 1.00 42.68 221 LEU A C 1
ATOM 3116 O O . LEU A 1 223 ? 6.877 10.715 62.748 1.00 46.02 221 LEU A O 1
ATOM 3132 N N . LYS A 1 224 ? 5.335 9.179 62.181 1.00 39.53 222 LYS A N 1
ATOM 3133 C CA . LYS A 1 224 ? 4.242 10.004 62.685 1.00 41.22 222 LYS A CA 1
ATOM 3134 C C . LYS A 1 224 ? 4.404 10.254 64.179 1.00 42.32 222 LYS A C 1
ATOM 3135 O O . LYS A 1 224 ? 4.333 11.396 64.646 1.00 41.37 222 LYS A O 1
ATOM 3154 N N . LEU A 1 225 ? 4.611 9.184 64.948 1.00 40.56 223 LEU A N 1
ATOM 3155 C CA . LEU A 1 225 ? 4.741 9.318 66.394 1.00 40.55 223 LEU A CA 1
ATOM 3156 C C . LEU A 1 225 ? 5.991 10.109 66.760 1.00 39.28 223 LEU A C 1
ATOM 3157 O O . LEU A 1 225 ? 5.958 10.945 67.671 1.00 39.28 223 LEU A O 1
ATOM 3173 N N . ALA A 1 226 ? 7.103 9.861 66.062 1.00 36.58 224 ALA A N 1
ATOM 3174 C CA . ALA A 1 226 ? 8.343 10.575 66.351 1.00 35.42 224 ALA A CA 1
ATOM 3175 C C . ALA A 1 226 ? 8.205 12.067 66.073 1.00 41.36 224 ALA A C 1
ATOM 3176 O O . ALA A 1 226 ? 8.743 12.896 66.816 1.00 40.75 224 ALA A O 1
ATOM 3183 N N . ARG A 1 227 ? 7.490 12.430 65.004 1.00 44.93 225 ARG A N 1
ATOM 3184 C CA . ARG A 1 227 ? 7.311 13.840 64.677 1.00 47.42 225 ARG A CA 1
ATOM 3185 C C . ARG A 1 227 ? 6.386 14.545 65.659 1.00 49.29 225 ARG A C 1
ATOM 3186 O O . ARG A 1 227 ? 6.470 15.769 65.799 1.00 51.09 225 ARG A O 1
ATOM 3207 N N . GLU A 1 228 ? 5.515 13.804 66.347 1.00 49.86 226 GLU A N 1
ATOM 3208 C CA . GLU A 1 228 ? 4.663 14.410 67.364 1.00 53.61 226 GLU A CA 1
ATOM 3209 C C . GLU A 1 228 ? 5.469 14.840 68.585 1.00 53.35 226 GLU A C 1
ATOM 3210 O O . GLU A 1 228 ? 5.245 15.927 69.130 1.00 55.56 226 GLU A O 1
ATOM 3222 N N . VAL A 1 229 ? 6.407 14.003 69.027 1.00 49.12 227 VAL A N 1
ATOM 3223 C CA . VAL A 1 229 ? 7.184 14.310 70.223 1.00 46.88 227 VAL A CA 1
ATOM 3224 C C . VAL A 1 229 ? 8.486 15.032 69.891 1.00 46.51 227 VAL A C 1
ATOM 3225 O O . VAL A 1 229 ? 9.020 15.757 70.737 1.00 49.59 227 VAL A O 1
ATOM 3238 N N . ASP A 1 230 ? 9.012 14.846 68.683 1.00 46.04 228 ASP A N 1
ATOM 3239 C CA . ASP A 1 230 ? 10.269 15.460 68.249 1.00 48.13 228 ASP A CA 1
ATOM 3240 C C . ASP A 1 230 ? 10.028 16.174 66.924 1.00 48.29 228 ASP A C 1
ATOM 3241 O O . ASP A 1 230 ? 10.537 15.757 65.877 1.00 46.23 228 ASP A O 1
ATOM 3250 N N . PRO A 1 231 ? 9.250 17.262 66.933 1.00 51.52 229 PRO A N 1
ATOM 3251 C CA . PRO A 1 231 ? 8.925 17.926 65.658 1.00 52.87 229 PRO A CA 1
ATOM 3252 C C . PRO A 1 231 ? 10.140 18.399 64.877 1.00 56.08 229 PRO A C 1
ATOM 3253 O O . PRO A 1 231 ? 10.106 18.394 63.641 1.00 53.70 229 PRO A O 1
ATOM 3264 N N . GLU A 1 232 ? 11.218 18.790 65.553 1.00 64.20 230 GLU A N 1
ATOM 3265 C CA . GLU A 1 232 ? 12.411 19.289 64.881 1.00 68.61 230 GLU A CA 1
ATOM 3266 C C . GLU A 1 232 ? 13.412 18.191 64.552 1.00 64.98 230 GLU A C 1
ATOM 3267 O O . GLU A 1 232 ? 14.477 18.492 63.998 1.00 65.27 230 GLU A O 1
ATOM 3279 N N . GLY A 1 233 ? 13.092 16.937 64.860 1.00 60.63 231 GLY A N 1
ATOM 3280 C CA . GLY A 1 233 ? 14.009 15.864 64.546 1.00 55.62 231 GLY A CA 1
ATOM 3281 C C . GLY A 1 233 ? 15.337 16.035 65.236 1.00 55.86 231 GLY A C 1
ATOM 3282 O O . GLY A 1 233 ? 16.388 15.803 64.626 1.00 55.74 231 GLY A O 1
ATOM 3286 N N . GLN A 1 234 ? 15.316 16.490 66.496 1.00 57.25 232 GLN A N 1
ATOM 3287 C CA . GLN A 1 234 ? 16.552 16.654 67.252 1.00 59.63 232 GLN A CA 1
ATOM 3288 C C . GLN A 1 234 ? 17.063 15.324 67.815 1.00 54.17 232 GLN A C 1
ATOM 3289 O O . GLN A 1 234 ? 18.207 15.260 68.272 1.00 54.80 232 GLN A O 1
ATOM 3303 N N . ARG A 1 235 ? 16.232 14.277 67.832 1.00 47.35 233 ARG A N 1
ATOM 3304 C CA . ARG A 1 235 ? 16.605 13.001 68.427 1.00 41.11 233 ARG A CA 1
ATOM 3305 C C . ARG A 1 235 ? 15.915 11.834 67.738 1.00 39.40 233 ARG A C 1
ATOM 3306 O O . ARG A 1 235 ? 15.575 10.844 68.396 1.00 37.85 233 ARG A O 1
ATOM 3327 N N . THR A 1 236 ? 15.643 11.958 66.442 1.00 39.99 234 THR A N 1
ATOM 3328 C CA . THR A 1 236 ? 14.978 10.918 65.670 1.00 38.14 234 THR A CA 1
ATOM 3329 C C . THR A 1 236 ? 15.903 10.472 64.548 1.00 37.70 234 THR A C 1
ATOM 3330 O O . THR A 1 236 ? 16.354 11.297 63.746 1.00 37.09 234 THR A O 1
ATOM 3341 N N . ILE A 1 237 ? 16.180 9.171 64.495 1.00 36.43 235 ILE A N 1
ATOM 3342 C CA . ILE A 1 237 ? 16.943 8.556 63.415 1.00 35.74 235 ILE A CA 1
ATOM 3343 C C . ILE A 1 237 ? 16.016 7.613 62.663 1.00 36.91 235 ILE A C 1
ATOM 3344 O O . ILE A 1 237 ? 15.379 6.744 63.272 1.00 36.61 235 ILE A O 1
ATOM 3360 N N . GLY A 1 238 ? 15.938 7.781 61.345 1.00 37.57 236 GLY A N 1
ATOM 3361 C CA . GLY A 1 238 ? 15.122 6.894 60.532 1.00 34.09 236 GLY A CA 1
ATOM 3362 C C . GLY A 1 238 ? 15.864 5.609 60.217 1.00 33.31 236 GLY A C 1
ATOM 3363 O O . GLY A 1 238 ? 17.027 5.634 59.801 1.00 34.54 236 GLY A O 1
ATOM 3367 N N . VAL A 1 239 ? 15.194 4.480 60.428 1.00 32.21 237 VAL A N 1
ATOM 3368 C CA . VAL A 1 239 ? 15.738 3.161 60.119 1.00 32.08 237 VAL A CA 1
ATOM 3369 C C . VAL A 1 239 ? 14.807 2.495 59.118 1.00 32.28 237 VAL A C 1
ATOM 3370 O O . VAL A 1 239 ? 13.617 2.306 59.401 1.00 29.07 237 VAL A O 1
ATOM 3383 N N . LEU A 1 240 ? 15.344 2.144 57.952 1.00 34.76 238 LEU A N 1
ATOM 3384 C CA . LEU A 1 240 ? 14.579 1.502 56.887 1.00 33.98 238 LEU A CA 1
ATOM 3385 C C . LEU A 1 240 ? 14.976 0.032 56.832 1.00 32.93 238 LEU A C 1
ATOM 3386 O O . LEU A 1 240 ? 16.063 -0.307 56.351 1.00 33.21 238 LEU A O 1
ATOM 3402 N N . THR A 1 241 ? 14.097 -0.834 57.321 1.00 33.26 239 THR A N 1
ATOM 3403 C CA . THR A 1 241 ? 14.379 -2.257 57.380 1.00 29.02 239 THR A CA 1
ATOM 3404 C C . THR A 1 241 ? 13.840 -2.970 56.141 1.00 29.90 239 THR A C 1
ATOM 3405 O O . THR A 1 241 ? 13.091 -2.409 55.339 1.00 30.98 239 THR A O 1
ATOM 3416 N N . LYS A 1 242 ? 14.236 -4.235 55.998 1.00 32.68 240 LYS A N 1
ATOM 3417 C CA . LYS A 1 242 ? 13.700 -5.117 54.965 1.00 30.82 240 LYS A CA 1
ATOM 3418 C C . LYS A 1 242 ? 13.950 -4.574 53.564 1.00 31.59 240 LYS A C 1
ATOM 3419 O O . LYS A 1 242 ? 13.139 -4.772 52.656 1.00 32.28 240 LYS A O 1
ATOM 3438 N N . VAL A 1 243 ? 15.086 -3.901 53.370 1.00 31.99 241 VAL A N 1
ATOM 3439 C CA . VAL A 1 243 ? 15.440 -3.409 52.047 1.00 33.75 241 VAL A CA 1
ATOM 3440 C C . VAL A 1 243 ? 15.594 -4.559 51.064 1.00 34.62 241 VAL A C 1
ATOM 3441 O O . VAL A 1 243 ? 15.425 -4.366 49.855 1.00 34.77 241 VAL A O 1
ATOM 3454 N N . ASP A 1 244 ? 15.896 -5.764 51.555 1.00 33.05 242 ASP A N 1
ATOM 3455 C CA . ASP A 1 244 ? 16.057 -6.917 50.680 1.00 35.76 242 ASP A CA 1
ATOM 3456 C C . ASP A 1 244 ? 14.733 -7.448 50.145 1.00 34.27 242 ASP A C 1
ATOM 3457 O O . ASP A 1 244 ? 14.748 -8.296 49.247 1.00 40.55 242 ASP A O 1
ATOM 3466 N N . LEU A 1 245 ? 13.599 -6.964 50.652 1.00 30.33 243 LEU A N 1
ATOM 3467 C CA . LEU A 1 245 ? 12.291 -7.454 50.238 1.00 31.59 243 LEU A CA 1
ATOM 3468 C C . LEU A 1 245 ? 11.545 -6.487 49.326 1.00 33.56 243 LEU A C 1
ATOM 3469 O O . LEU A 1 245 ? 10.354 -6.692 49.068 1.00 34.91 243 LEU A O 1
ATOM 3485 N N . MET A 1 246 ? 12.202 -5.438 48.839 1.00 32.41 244 MET A N 1
ATOM 3486 C CA . MET A 1 246 ? 11.517 -4.459 48.009 1.00 33.22 244 MET A CA 1
ATOM 3487 C C . MET A 1 246 ? 11.265 -5.014 46.612 1.00 34.62 244 MET A C 1
ATOM 3488 O O . MET A 1 246 ? 12.026 -5.838 46.098 1.00 34.80 244 MET A O 1
ATOM 3502 N N . ASP A 1 247 ? 10.179 -4.546 45.999 1.00 36.09 245 ASP A N 1
ATOM 3503 C CA . ASP A 1 247 ? 9.877 -4.887 44.616 1.00 38.06 245 ASP A CA 1
ATOM 3504 C C . ASP A 1 247 ? 11.097 -4.666 43.732 1.00 41.48 245 ASP A C 1
ATOM 3505 O O . ASP A 1 247 ? 11.832 -3.688 43.893 1.00 41.71 245 ASP A O 1
ATOM 3514 N N . GLU A 1 248 ? 11.315 -5.591 42.800 1.00 46.24 246 GLU A N 1
ATOM 3515 C CA . GLU A 1 248 ? 12.484 -5.520 41.935 1.00 49.43 246 GLU A CA 1
ATOM 3516 C C . GLU A 1 248 ? 12.487 -4.204 41.170 1.00 48.91 246 GLU A C 1
ATOM 3517 O O . GLU A 1 248 ? 11.499 -3.843 40.525 1.00 48.70 246 GLU A O 1
ATOM 3529 N N . GLY A 1 249 ? 13.608 -3.489 41.243 1.00 50.76 247 GLY A N 1
ATOM 3530 C CA . GLY A 1 249 ? 13.754 -2.218 40.572 1.00 51.33 247 GLY A CA 1
ATOM 3531 C C . GLY A 1 249 ? 13.444 -1.001 41.417 1.00 47.26 247 GLY A C 1
ATOM 3532 O O . GLY A 1 249 ? 13.752 0.119 40.990 1.00 50.39 247 GLY A O 1
ATOM 3536 N N . THR A 1 250 ? 12.842 -1.176 42.588 1.00 41.53 248 THR A N 1
ATOM 3537 C CA . THR A 1 250 ? 12.564 -0.067 43.489 1.00 40.50 248 THR A CA 1
ATOM 3538 C C . THR A 1 250 ? 13.634 -0.001 44.575 1.00 40.68 248 THR A C 1
ATOM 3539 O O . THR A 1 250 ? 14.309 -0.989 44.876 1.00 42.16 248 THR A O 1
ATOM 3550 N N . ASP A 1 251 ? 13.773 1.180 45.171 1.00 39.90 249 ASP A N 1
ATOM 3551 C CA . ASP A 1 251 ? 14.807 1.410 46.171 1.00 39.31 249 ASP A CA 1
ATOM 3552 C C . ASP A 1 251 ? 14.383 2.569 47.062 1.00 37.19 249 ASP A C 1
ATOM 3553 O O . ASP A 1 251 ? 13.375 3.235 46.813 1.00 36.89 249 ASP A O 1
ATOM 3562 N N . VAL A 1 252 ? 15.173 2.802 48.107 1.00 34.71 250 VAL A N 1
ATOM 3563 C CA . VAL A 1 252 ? 14.911 3.867 49.063 1.00 34.71 250 VAL A CA 1
ATOM 3564 C C . VAL A 1 252 ? 15.880 5.035 48.872 1.00 34.97 250 VAL A C 1
ATOM 3565 O O . VAL A 1 252 ? 16.104 5.809 49.799 1.00 36.76 250 VAL A O 1
ATOM 3578 N N . VAL A 1 253 ? 16.454 5.175 47.675 1.00 34.38 251 VAL A N 1
ATOM 3579 C CA . VAL A 1 253 ? 17.471 6.199 47.453 1.00 35.92 251 VAL A CA 1
ATOM 3580 C C . VAL A 1 253 ? 16.890 7.591 47.663 1.00 37.22 251 VAL A C 1
ATOM 3581 O O . VAL A 1 253 ? 17.520 8.451 48.290 1.00 35.26 251 VAL A O 1
ATOM 3594 N N . ASP A 1 254 ? 15.682 7.839 47.149 1.00 41.41 252 ASP A N 1
ATOM 3595 C CA . ASP A 1 254 ? 15.062 9.147 47.328 1.00 44.45 252 ASP A CA 1
ATOM 3596 C C . ASP A 1 254 ? 14.879 9.470 48.806 1.00 44.28 252 ASP A C 1
ATOM 3597 O O . ASP A 1 254 ? 15.015 10.628 49.219 1.00 46.95 252 ASP A O 1
ATOM 3606 N N . ILE A 1 255 ? 14.579 8.458 49.621 1.00 41.93 253 ILE A N 1
ATOM 3607 C CA . ILE A 1 255 ? 14.420 8.683 51.053 1.00 42.06 253 ILE A CA 1
ATOM 3608 C C . ILE A 1 255 ? 15.755 9.067 51.680 1.00 42.31 253 ILE A C 1
ATOM 3609 O O . ILE A 1 255 ? 15.852 10.054 52.419 1.00 41.99 253 ILE A O 1
ATOM 3625 N N . LEU A 1 256 ? 16.806 8.292 51.391 1.00 40.42 254 LEU A N 1
ATOM 3626 C CA . LEU A 1 256 ? 18.117 8.587 51.958 1.00 41.66 254 LEU A CA 1
ATOM 3627 C C . LEU A 1 256 ? 18.595 9.979 51.566 1.00 42.74 254 LEU A C 1
ATOM 3628 O O . LEU A 1 256 ? 19.284 10.641 52.350 1.00 45.64 254 LEU A O 1
ATOM 3644 N N . ALA A 1 257 ? 18.236 10.441 50.369 1.00 41.77 255 ALA A N 1
ATOM 3645 C CA . ALA A 1 257 ? 18.624 11.770 49.917 1.00 43.92 255 ALA A CA 1
ATOM 3646 C C . ALA A 1 257 ? 17.821 12.882 50.579 1.00 41.78 255 ALA A C 1
ATOM 3647 O O . ALA A 1 257 ? 18.120 14.057 50.347 1.00 43.53 255 ALA A O 1
ATOM 3654 N N . GLY A 1 258 ? 16.816 12.547 51.383 1.00 41.81 256 GLY A N 1
ATOM 3655 C CA . GLY A 1 258 ? 16.022 13.550 52.064 1.00 42.27 256 GLY A CA 1
ATOM 3656 C C . GLY A 1 258 ? 14.912 14.142 51.228 1.00 42.98 256 GLY A C 1
ATOM 3657 O O . GLY A 1 258 ? 14.525 15.293 51.449 1.00 42.36 256 GLY A O 1
ATOM 3661 N N . ARG A 1 259 ? 14.364 13.372 50.287 1.00 46.28 257 ARG A N 1
ATOM 3662 C CA . ARG A 1 259 ? 13.365 13.871 49.353 1.00 51.70 257 ARG A CA 1
ATOM 3663 C C . ARG A 1 259 ? 11.929 13.525 49.711 1.00 53.56 257 ARG A C 1
ATOM 3664 O O . ARG A 1 259 ? 11.012 14.132 49.144 1.00 53.80 257 ARG A O 1
ATOM 3685 N N . ILE A 1 260 ? 11.700 12.597 50.637 1.00 55.14 258 ILE A N 1
ATOM 3686 C CA . ILE A 1 260 ? 10.340 12.161 50.940 1.00 57.18 258 ILE A CA 1
ATOM 3687 C C . ILE A 1 260 ? 9.875 12.784 52.250 1.00 57.06 258 ILE A C 1
ATOM 3688 O O . ILE A 1 260 ? 8.988 13.646 52.257 1.00 69.28 258 ILE A O 1
ATOM 3704 N N . ILE A 1 261 ? 10.464 12.358 53.361 1.00 44.39 259 ILE A N 1
ATOM 3705 C CA . ILE A 1 261 ? 10.145 12.910 54.677 1.00 41.61 259 ILE A CA 1
ATOM 3706 C C . ILE A 1 261 ? 11.475 13.205 55.359 1.00 39.82 259 ILE A C 1
ATOM 3707 O O . ILE A 1 261 ? 12.030 12.328 56.038 1.00 40.76 259 ILE A O 1
ATOM 3723 N N . PRO A 1 262 ? 12.016 14.414 55.224 1.00 40.35 260 PRO A N 1
ATOM 3724 C CA . PRO A 1 262 ? 13.381 14.660 55.702 1.00 41.19 260 PRO A CA 1
ATOM 3725 C C . PRO A 1 262 ? 13.490 14.545 57.213 1.00 40.24 260 PRO A C 1
ATOM 3726 O O . PRO A 1 262 ? 12.577 14.912 57.956 1.00 40.09 260 PRO A O 1
ATOM 3737 N N . LEU A 1 263 ? 14.624 14.013 57.658 1.00 41.15 261 LEU A N 1
ATOM 3738 C CA . LEU A 1 263 ? 14.973 13.954 59.070 1.00 43.33 261 LEU A CA 1
ATOM 3739 C C . LEU A 1 263 ? 16.351 14.576 59.232 1.00 45.43 261 LEU A C 1
ATOM 3740 O O . LEU A 1 263 ? 17.275 14.249 58.478 1.00 42.94 261 LEU A O 1
ATOM 3756 N N . ARG A 1 264 ? 16.483 15.476 60.208 1.00 48.52 262 ARG A N 1
ATOM 3757 C CA . ARG A 1 264 ? 17.760 16.138 60.445 1.00 51.10 262 ARG A CA 1
ATOM 3758 C C . ARG A 1 264 ? 18.888 15.126 60.590 1.00 48.42 262 ARG A C 1
ATOM 3759 O O . ARG A 1 264 ? 19.975 15.310 60.032 1.00 51.79 262 ARG A O 1
ATOM 3780 N N . LEU A 1 265 ? 18.646 14.043 61.322 1.00 43.11 263 LEU A N 1
ATOM 3781 C CA . LEU A 1 265 ? 19.660 13.021 61.536 1.00 40.68 263 LEU A CA 1
ATOM 3782 C C . LEU A 1 265 ? 19.680 11.971 60.432 1.00 38.21 263 LEU A C 1
ATOM 3783 O O . LEU A 1 265 ? 20.566 11.110 60.431 1.00 39.88 263 LEU A O 1
ATOM 3799 N N . GLY A 1 266 ? 18.746 12.035 59.488 1.00 37.71 264 GLY A N 1
ATOM 3800 C CA . GLY A 1 266 ? 18.784 11.191 58.314 1.00 39.95 264 GLY A CA 1
ATOM 3801 C C . GLY A 1 266 ? 18.227 9.797 58.533 1.00 39.24 264 GLY A C 1
ATOM 3802 O O . GLY A 1 266 ? 17.678 9.451 59.584 1.00 37.46 264 GLY A O 1
ATOM 3806 N N . TYR A 1 267 ? 18.378 8.983 57.490 1.00 36.57 265 TYR A N 1
ATOM 3807 C CA . TYR A 1 267 ? 17.910 7.608 57.482 1.00 31.07 265 TYR A CA 1
ATOM 3808 C C . TYR A 1 267 ? 19.088 6.660 57.305 1.00 34.01 265 TYR A C 1
ATOM 3809 O O . TYR A 1 267 ? 20.133 7.025 56.759 1.00 35.83 265 TYR A O 1
ATOM 3827 N N . VAL A 1 268 ? 18.897 5.421 57.760 1.00 35.23 266 VAL A N 1
ATOM 3828 C CA . VAL A 1 268 ? 19.888 4.367 57.615 1.00 36.86 266 VAL A CA 1
ATOM 3829 C C . VAL A 1 268 ? 19.170 3.115 57.127 1.00 35.13 266 VAL A C 1
ATOM 3830 O O . VAL A 1 268 ? 18.306 2.586 57.832 1.00 34.15 266 VAL A O 1
ATOM 3843 N N . PRO A 1 269 ? 19.480 2.603 55.936 1.00 33.55 267 PRO A N 1
ATOM 3844 C CA . PRO A 1 269 ? 18.883 1.333 55.507 1.00 32.70 267 PRO A CA 1
ATOM 3845 C C . PRO A 1 269 ? 19.629 0.150 56.100 1.00 30.74 267 PRO A C 1
ATOM 3846 O O . PRO A 1 269 ? 20.854 0.173 56.252 1.00 29.00 267 PRO A O 1
ATOM 3857 N N . VAL A 1 270 ? 18.873 -0.893 56.443 1.00 32.29 268 VAL A N 1
ATOM 3858 C CA . VAL A 1 270 ? 19.441 -2.099 57.029 1.00 34.22 268 VAL A CA 1
ATOM 3859 C C . VAL A 1 270 ? 18.774 -3.318 56.409 1.00 33.14 268 VAL A C 1
ATOM 3860 O O . VAL A 1 270 ? 17.649 -3.259 55.907 1.00 30.42 268 VAL A O 1
ATOM 3873 N N . VAL A 1 271 ? 19.497 -4.433 56.445 1.00 33.20 269 VAL A N 1
ATOM 3874 C CA . VAL A 1 271 ? 18.982 -5.733 56.030 1.00 32.17 269 VAL A CA 1
ATOM 3875 C C . VAL A 1 271 ? 19.287 -6.688 57.176 1.00 35.51 269 VAL A C 1
ATOM 3876 O O . VAL A 1 271 ? 20.438 -7.098 57.363 1.00 38.87 269 VAL A O 1
ATOM 3889 N N . ASN A 1 272 ? 18.266 -7.042 57.947 1.00 36.48 270 ASN A N 1
ATOM 3890 C CA . ASN A 1 272 ? 18.423 -7.958 59.063 1.00 36.66 270 ASN A CA 1
ATOM 3891 C C . ASN A 1 272 ? 17.989 -9.359 58.643 1.00 36.00 270 ASN A C 1
ATOM 3892 O O . ASN A 1 272 ? 17.541 -9.594 57.517 1.00 34.62 270 ASN A O 1
ATOM 3903 N N . ARG A 1 273 ? 18.136 -10.304 59.566 1.00 36.32 271 ARG A N 1
ATOM 3904 C CA . ARG A 1 273 ? 17.839 -11.698 59.272 1.00 37.91 271 ARG A CA 1
ATOM 3905 C C . ARG A 1 273 ? 16.353 -11.898 59.006 1.00 36.01 271 ARG A C 1
ATOM 3906 O O . ARG A 1 273 ? 15.502 -11.433 59.771 1.00 31.77 271 ARG A O 1
ATOM 3927 N N . GLY A 1 274 ? 16.046 -12.579 57.906 1.00 39.00 272 GLY A N 1
ATOM 3928 C CA . GLY A 1 274 ? 14.692 -12.999 57.621 1.00 39.81 272 GLY A CA 1
ATOM 3929 C C . GLY A 1 274 ? 14.283 -14.178 58.487 1.00 39.19 272 GLY A C 1
ATOM 3930 O O . GLY A 1 274 ? 15.060 -14.725 59.272 1.00 38.84 272 GLY A O 1
ATOM 3934 N N . GLN A 1 275 ? 13.021 -14.583 58.329 1.00 38.72 273 GLN A N 1
ATOM 3935 C CA . GLN A 1 275 ? 12.479 -15.633 59.185 1.00 43.09 273 GLN A CA 1
ATOM 3936 C C . GLN A 1 275 ? 13.197 -16.958 58.964 1.00 42.62 273 GLN A C 1
ATOM 3937 O O . GLN A 1 275 ? 13.420 -17.714 59.916 1.00 43.06 273 GLN A O 1
ATOM 3951 N N . ARG A 1 276 ? 13.566 -17.261 57.718 1.00 39.30 274 ARG A N 1
ATOM 3952 C CA . ARG A 1 276 ? 14.336 -18.473 57.466 1.00 42.86 274 ARG A CA 1
ATOM 3953 C C . ARG A 1 276 ? 15.695 -18.405 58.150 1.00 42.95 274 ARG A C 1
ATOM 3954 O O . ARG A 1 276 ? 16.172 -19.405 58.698 1.00 43.26 274 ARG A O 1
ATOM 3975 N N . ASP A 1 277 ? 16.338 -17.232 58.127 1.00 41.94 275 ASP A N 1
ATOM 3976 C CA . ASP A 1 277 ? 17.595 -17.069 58.847 1.00 43.20 275 ASP A CA 1
ATOM 3977 C C . ASP A 1 277 ? 17.404 -17.329 60.338 1.00 42.45 275 ASP A C 1
ATOM 3978 O O . ASP A 1 277 ? 18.272 -17.921 60.991 1.00 44.06 275 ASP A O 1
ATOM 3987 N N . ILE A 1 278 ? 16.272 -16.890 60.894 1.00 44.14 276 ILE A N 1
ATOM 3988 C CA . ILE A 1 278 ? 15.996 -17.111 62.311 1.00 45.37 276 ILE A CA 1
ATOM 3989 C C . ILE A 1 278 ? 15.857 -18.600 62.599 1.00 46.94 276 ILE A C 1
ATOM 3990 O O . ILE A 1 278 ? 16.460 -19.129 63.541 1.00 49.22 276 ILE A O 1
ATOM 4006 N N . ASP A 1 279 ? 15.059 -19.300 61.789 1.00 47.29 277 ASP A N 1
ATOM 4007 C CA . ASP A 1 279 ? 14.855 -20.728 62.002 1.00 50.47 277 ASP A CA 1
ATOM 4008 C C . ASP A 1 279 ? 16.158 -21.505 61.871 1.00 53.08 277 ASP A C 1
ATOM 4009 O O . ASP A 1 279 ? 16.347 -22.517 62.556 1.00 52.81 277 ASP A O 1
ATOM 4018 N N . ASN A 1 280 ? 17.059 -21.058 60.999 1.00 53.89 278 ASN A N 1
ATOM 4019 C CA . ASN A 1 280 ? 18.355 -21.703 60.836 1.00 56.85 278 ASN A CA 1
ATOM 4020 C C . ASN A 1 280 ? 19.379 -21.252 61.869 1.00 56.22 278 ASN A C 1
ATOM 4021 O O . ASN A 1 280 ? 20.519 -21.725 61.832 1.00 55.39 278 ASN A O 1
ATOM 4032 N N . LYS A 1 281 ? 19.006 -20.358 62.784 1.00 58.68 279 LYS A N 1
ATOM 4033 C CA . LYS A 1 281 ? 19.915 -19.870 63.821 1.00 58.25 279 LYS A CA 1
ATOM 4034 C C . LYS A 1 281 ? 21.187 -19.293 63.200 1.00 54.95 279 LYS A C 1
ATOM 4035 O O . LYS A 1 281 ? 22.304 -19.562 63.646 1.00 57.54 279 LYS A O 1
ATOM 4054 N N . LYS A 1 282 ? 21.009 -18.489 62.162 1.00 51.47 280 LYS A N 1
ATOM 4055 C CA . LYS A 1 282 ? 22.136 -17.831 61.517 1.00 50.99 280 LYS A CA 1
ATOM 4056 C C . LYS A 1 282 ? 22.804 -16.881 62.505 1.00 50.01 280 LYS A C 1
ATOM 4057 O O . LYS A 1 282 ? 22.127 -16.000 63.053 1.00 44.90 280 LYS A O 1
ATOM 4076 N N . PRO A 1 283 ? 24.104 -17.020 62.770 1.00 55.90 281 PRO A N 1
ATOM 4077 C CA . PRO A 1 283 ? 24.753 -16.108 63.719 1.00 56.99 281 PRO A CA 1
ATOM 4078 C C . PRO A 1 283 ? 24.724 -14.673 63.217 1.00 57.12 281 PRO A C 1
ATOM 4079 O O . PRO A 1 283 ? 24.636 -14.402 62.017 1.00 57.70 281 PRO A O 1
ATOM 4090 N N . ILE A 1 284 ? 24.809 -13.740 64.167 1.00 54.45 282 ILE A N 1
ATOM 4091 C CA . ILE A 1 284 ? 24.745 -12.325 63.822 1.00 51.75 282 ILE A CA 1
ATOM 4092 C C . ILE A 1 284 ? 25.922 -11.938 62.938 1.00 53.02 282 ILE A C 1
ATOM 4093 O O . ILE A 1 284 ? 25.794 -11.071 62.065 1.00 52.91 282 ILE A O 1
ATOM 4109 N N . THR A 1 285 ? 27.080 -12.570 63.138 1.00 55.65 283 THR A N 1
ATOM 4110 C CA . THR A 1 285 ? 28.251 -12.234 62.336 1.00 57.76 283 THR A CA 1
ATOM 4111 C C . THR A 1 285 ? 28.002 -12.516 60.859 1.00 55.87 283 THR A C 1
ATOM 4112 O O . THR A 1 285 ? 28.317 -11.689 59.995 1.00 57.35 283 THR A O 1
ATOM 4123 N N . ALA A 1 286 ? 27.431 -13.683 60.548 1.00 51.12 284 ALA A N 1
ATOM 4124 C CA . ALA A 1 286 ? 27.128 -14.010 59.159 1.00 49.28 284 ALA A CA 1
ATOM 4125 C C . ALA A 1 286 ? 26.033 -13.113 58.598 1.00 48.04 284 ALA A C 1
ATOM 4126 O O . ALA A 1 286 ? 26.023 -12.828 57.395 1.00 48.44 284 ALA A O 1
ATOM 4133 N N . ALA A 1 287 ? 25.103 -12.664 59.445 1.00 46.67 285 ALA A N 1
ATOM 4134 C CA . ALA A 1 287 ? 24.056 -11.761 58.983 1.00 42.57 285 ALA A CA 1
ATOM 4135 C C . ALA A 1 287 ? 24.628 -10.398 58.612 1.00 39.56 285 ALA A C 1
ATOM 4136 O O . ALA A 1 287 ? 24.190 -9.781 57.634 1.00 35.49 285 ALA A O 1
ATOM 4143 N N . LEU A 1 288 ? 25.607 -9.914 59.380 1.00 42.37 286 LEU A N 1
ATOM 4144 C CA . LEU A 1 288 ? 26.227 -8.630 59.072 1.00 41.27 286 LEU A CA 1
ATOM 4145 C C . LEU A 1 288 ? 27.028 -8.699 57.779 1.00 45.50 286 LEU A C 1
ATOM 4146 O O . LEU A 1 288 ? 27.049 -7.737 57.003 1.00 46.48 286 LEU A O 1
ATOM 4162 N N . GLU A 1 289 ? 27.690 -9.830 57.525 1.00 49.64 287 GLU A N 1
ATOM 4163 C CA . GLU A 1 289 ? 28.410 -9.990 56.267 1.00 54.14 287 GLU A CA 1
ATOM 4164 C C . GLU A 1 289 ? 27.447 -10.021 55.087 1.00 51.59 287 GLU A C 1
ATOM 4165 O O . GLU A 1 289 ? 27.723 -9.429 54.037 1.00 52.33 287 GLU A O 1
ATOM 4177 N N . ALA A 1 290 ? 26.306 -10.696 55.246 1.00 47.06 288 ALA A N 1
ATOM 4178 C CA . ALA A 1 290 ? 25.318 -10.748 54.175 1.00 43.97 288 ALA A CA 1
ATOM 4179 C C . ALA A 1 290 ? 24.718 -9.373 53.914 1.00 41.93 288 ALA A C 1
ATOM 4180 O O . ALA A 1 290 ? 24.431 -9.022 52.764 1.00 41.80 288 ALA A O 1
ATOM 4187 N N . GLU A 1 291 ? 24.514 -8.584 54.970 1.00 41.44 289 GLU A N 1
ATOM 4188 C CA . GLU A 1 291 ? 24.029 -7.219 54.799 1.00 39.31 289 GLU A CA 1
ATOM 4189 C C . GLU A 1 291 ? 25.040 -6.378 54.030 1.00 39.73 289 GLU A C 1
ATOM 4190 O O . GLU A 1 291 ? 24.679 -5.642 53.103 1.00 37.06 289 GLU A O 1
ATOM 4202 N N . LYS A 1 292 ? 26.317 -6.466 54.413 1.00 43.71 290 LYS A N 1
ATOM 4203 C CA . LYS A 1 292 ? 27.359 -5.707 53.731 1.00 46.25 290 LYS A CA 1
ATOM 4204 C C . LYS A 1 292 ? 27.390 -6.042 52.245 1.00 46.01 290 LYS A C 1
ATOM 4205 O O . LYS A 1 292 ? 27.465 -5.149 51.394 1.00 46.26 290 LYS A O 1
ATOM 4224 N N . ALA A 1 293 ? 27.325 -7.336 51.915 1.00 43.81 291 ALA A N 1
ATOM 4225 C CA . ALA A 1 293 ? 27.369 -7.753 50.518 1.00 42.60 291 ALA A CA 1
ATOM 4226 C C . ALA A 1 293 ? 26.149 -7.260 49.751 1.00 41.38 291 ALA A C 1
ATOM 4227 O O . ALA A 1 293 ? 26.255 -6.880 48.579 1.00 42.10 291 ALA A O 1
ATOM 4234 N N . PHE A 1 294 ? 24.979 -7.258 50.395 1.00 39.92 292 PHE A N 1
ATOM 4235 C CA . PHE A 1 294 ? 23.765 -6.814 49.719 1.00 41.30 292 PHE A CA 1
ATOM 4236 C C . PHE A 1 294 ? 23.912 -5.390 49.198 1.00 39.95 292 PHE A C 1
ATOM 4237 O O . PHE A 1 294 ? 23.627 -5.111 48.029 1.00 40.31 292 PHE A O 1
ATOM 4254 N N . PHE A 1 295 ? 24.351 -4.467 50.057 1.00 39.61 293 PHE A N 1
ATOM 4255 C CA . PHE A 1 295 ? 24.431 -3.072 49.642 1.00 39.18 293 PHE A CA 1
ATOM 4256 C C . PHE A 1 295 ? 25.571 -2.842 48.660 1.00 42.80 293 PHE A C 1
ATOM 4257 O O . PHE A 1 295 ? 25.439 -2.024 47.743 1.00 41.60 293 PHE A O 1
ATOM 4274 N N . GLU A 1 296 ? 26.682 -3.564 48.816 1.00 49.93 294 GLU A N 1
ATOM 4275 C CA . GLU A 1 296 ? 27.824 -3.375 47.931 1.00 55.86 294 GLU A CA 1
ATOM 4276 C C . GLU A 1 296 ? 27.569 -3.905 46.527 1.00 58.02 294 GLU A C 1
ATOM 4277 O O . GLU A 1 296 ? 28.246 -3.474 45.588 1.00 60.26 294 GLU A O 1
ATOM 4289 N N . ASN A 1 297 ? 26.607 -4.815 46.360 1.00 56.86 295 ASN A N 1
ATOM 4290 C CA . ASN A 1 297 ? 26.296 -5.379 45.055 1.00 56.82 295 ASN A CA 1
ATOM 4291 C C . ASN A 1 297 ? 25.005 -4.841 44.457 1.00 53.39 295 ASN A C 1
ATOM 4292 O O . ASN A 1 297 ? 24.755 -5.065 43.268 1.00 55.42 295 ASN A O 1
ATOM 4303 N N . HIS A 1 298 ? 24.187 -4.140 45.236 1.00 51.71 296 HIS A N 1
ATOM 4304 C CA . HIS A 1 298 ? 22.952 -3.574 44.712 1.00 50.61 296 HIS A CA 1
ATOM 4305 C C . HIS A 1 298 ? 23.268 -2.358 43.848 1.00 48.30 296 HIS A C 1
ATOM 4306 O O . HIS A 1 298 ? 24.049 -1.488 44.245 1.00 46.10 296 HIS A O 1
ATOM 4320 N N . LYS A 1 299 ? 22.660 -2.301 42.660 1.00 47.15 297 LYS A N 1
ATOM 4321 C CA . LYS A 1 299 ? 22.960 -1.219 41.729 1.00 46.90 297 LYS A CA 1
ATOM 4322 C C . LYS A 1 299 ? 22.625 0.143 42.324 1.00 45.50 297 LYS A C 1
ATOM 4323 O O . LYS A 1 299 ? 23.262 1.145 41.978 1.00 45.96 297 LYS A O 1
ATOM 4327 N N . ALA A 1 300 ? 21.640 0.199 43.222 1.00 45.63 298 ALA A N 1
ATOM 4328 C CA . ALA A 1 300 ? 21.174 1.456 43.791 1.00 45.86 298 ALA A CA 1
ATOM 4329 C C . ALA A 1 300 ? 21.904 1.852 45.066 1.00 44.46 298 ALA A C 1
ATOM 4330 O O . ALA A 1 300 ? 21.817 3.018 45.472 1.00 43.11 298 ALA A O 1
ATOM 4337 N N . TYR A 1 301 ? 22.610 0.921 45.711 1.00 42.45 299 TYR A N 1
ATOM 4338 C CA . TYR A 1 301 ? 23.263 1.194 46.984 1.00 39.32 299 TYR A CA 1
ATOM 4339 C C . TYR A 1 301 ? 24.776 1.047 46.944 1.00 40.74 299 TYR A C 1
ATOM 4340 O O . TYR A 1 301 ? 25.432 1.332 47.952 1.00 42.19 299 TYR A O 1
ATOM 4358 N N . ARG A 1 302 ? 25.351 0.602 45.825 1.00 44.95 300 ARG A N 1
ATOM 4359 C CA . ARG A 1 302 ? 26.803 0.478 45.747 1.00 47.82 300 ARG A CA 1
ATOM 4360 C C . ARG A 1 302 ? 27.467 1.826 46.002 1.00 46.18 300 ARG A C 1
ATOM 4361 O O . ARG A 1 302 ? 28.582 1.883 46.532 1.00 45.60 300 ARG A O 1
ATOM 4382 N N . ASN A 1 303 ? 26.808 2.915 45.609 1.00 45.36 301 ASN A N 1
ATOM 4383 C CA . ASN A 1 303 ? 27.352 4.257 45.782 1.00 44.50 301 ASN A CA 1
ATOM 4384 C C . ASN A 1 303 ? 27.213 4.657 47.247 1.00 43.73 301 ASN A C 1
ATOM 4385 O O . ASN A 1 303 ? 26.105 4.652 47.793 1.00 37.11 301 ASN A O 1
ATOM 4396 N N . LYS A 1 304 ? 28.335 4.994 47.887 1.00 53.76 302 LYS A N 1
ATOM 4397 C CA . LYS A 1 304 ? 28.331 5.387 49.298 1.00 58.69 302 LYS A CA 1
ATOM 4398 C C . LYS A 1 304 ? 27.786 4.260 50.177 1.00 53.25 302 LYS A C 1
ATOM 4399 O O . LYS A 1 304 ? 27.081 4.499 51.160 1.00 52.63 302 LYS A O 1
ATOM 4418 N N . SER A 1 305 ? 28.122 3.015 49.828 1.00 48.31 303 SER A N 1
ATOM 4419 C CA . SER A 1 305 ? 27.594 1.867 50.560 1.00 43.33 303 SER A CA 1
ATOM 4420 C C . SER A 1 305 ? 28.024 1.863 52.022 1.00 39.17 303 SER A C 1
ATOM 4421 O O . SER A 1 305 ? 27.340 1.257 52.854 1.00 37.96 303 SER A O 1
ATOM 4429 N N . ALA A 1 306 ? 29.131 2.531 52.358 1.00 39.46 304 ALA A N 1
ATOM 4430 C CA . ALA A 1 306 ? 29.567 2.607 53.749 1.00 41.29 304 ALA A CA 1
ATOM 4431 C C . ALA A 1 306 ? 28.532 3.283 54.641 1.00 41.23 304 ALA A C 1
ATOM 4432 O O . ALA A 1 306 ? 28.564 3.092 55.862 1.00 41.58 304 ALA A O 1
ATOM 4439 N N . TYR A 1 307 ? 27.623 4.072 54.064 1.00 39.65 305 TYR A N 1
ATOM 4440 C CA . TYR A 1 307 ? 26.547 4.712 54.809 1.00 38.46 305 TYR A CA 1
ATOM 4441 C C . TYR A 1 307 ? 25.270 3.878 54.832 1.00 40.15 305 TYR A C 1
ATOM 4442 O O . TYR A 1 307 ? 24.188 4.418 55.089 1.00 40.10 305 TYR A O 1
ATOM 4460 N N . CYS A 1 308 ? 25.373 2.579 54.570 1.00 43.64 306 CYS A N 1
ATOM 4461 C CA . CYS A 1 308 ? 24.238 1.671 54.605 1.00 42.50 306 CYS A CA 1
ATOM 4462 C C . CYS A 1 308 ? 24.538 0.573 55.616 1.00 42.62 306 CYS A C 1
ATOM 4463 O O . CYS A 1 308 ? 25.702 0.256 55.884 1.00 45.11 306 CYS A O 1
ATOM 4471 N N . GLY A 1 309 ? 23.482 0.004 56.184 1.00 41.55 307 GLY A N 1
ATOM 4472 C CA . GLY A 1 309 ? 23.607 -1.176 57.010 1.00 42.84 307 GLY A CA 1
ATOM 4473 C C . GLY A 1 309 ? 23.710 -0.869 58.493 1.00 41.70 307 GLY A C 1
ATOM 4474 O O . GLY A 1 309 ? 23.847 0.278 58.930 1.00 40.21 307 GLY A O 1
ATOM 4478 N N . THR A 1 310 ? 23.656 -1.946 59.276 1.00 46.25 308 THR A N 1
ATOM 4479 C CA . THR A 1 310 ? 23.706 -1.827 60.730 1.00 41.56 308 THR A CA 1
ATOM 4480 C C . THR A 1 310 ? 24.959 -1.132 61.244 1.00 42.23 308 THR A C 1
ATOM 4481 O O . THR A 1 310 ? 24.844 -0.353 62.206 1.00 40.94 308 THR A O 1
ATOM 4492 N N . PRO A 1 311 ? 26.156 -1.374 60.703 1.00 45.58 309 PRO A N 1
ATOM 4493 C CA . PRO A 1 311 ? 27.341 -0.677 61.232 1.00 47.84 309 PRO A CA 1
ATOM 4494 C C . PRO A 1 311 ? 27.230 0.837 61.194 1.00 49.36 309 PRO A C 1
ATOM 4495 O O . PRO A 1 311 ? 27.780 1.508 62.076 1.00 48.37 309 PRO A O 1
ATOM 4506 N N . TYR A 1 312 ? 26.544 1.399 60.196 1.00 53.46 310 TYR A N 1
ATOM 4507 C CA . TYR A 1 312 ? 26.438 2.850 60.093 1.00 55.76 310 TYR A CA 1
ATOM 4508 C C . TYR A 1 312 ? 25.462 3.424 61.113 1.00 50.49 310 TYR A C 1
ATOM 4509 O O . TYR A 1 312 ? 25.697 4.510 61.654 1.00 52.56 310 TYR A O 1
ATOM 4527 N N . LEU A 1 313 ? 24.364 2.717 61.392 1.00 43.01 311 LEU A N 1
ATOM 4528 C CA . LEU A 1 313 ? 23.457 3.163 62.445 1.00 40.25 311 LEU A CA 1
ATOM 4529 C C . LEU A 1 313 ? 24.178 3.225 63.783 1.00 41.17 311 LEU A C 1
ATOM 4530 O O . LEU A 1 313 ? 23.970 4.156 64.570 1.00 39.68 311 LEU A O 1
ATOM 4546 N N . ALA A 1 314 ? 25.031 2.236 64.061 1.00 43.02 312 ALA A N 1
ATOM 4547 C CA . ALA A 1 314 ? 25.812 2.254 65.290 1.00 45.95 312 ALA A CA 1
ATOM 4548 C C . ALA A 1 314 ? 26.759 3.446 65.320 1.00 47.91 312 ALA A C 1
ATOM 4549 O O . ALA A 1 314 ? 27.049 3.981 66.396 1.00 45.78 312 ALA A O 1
ATOM 4556 N N . ARG A 1 315 ? 27.258 3.870 64.155 1.00 52.92 313 ARG A N 1
ATOM 4557 C CA . ARG A 1 315 ? 28.123 5.044 64.103 1.00 59.87 313 ARG A CA 1
ATOM 4558 C C . ARG A 1 315 ? 27.357 6.311 64.464 1.00 58.17 313 ARG A C 1
ATOM 4559 O O . ARG A 1 315 ? 27.859 7.150 65.221 1.00 59.69 313 ARG A O 1
ATOM 4580 N N . LYS A 1 316 ? 26.141 6.471 63.935 1.00 54.56 314 LYS A N 1
ATOM 4581 C CA . LYS A 1 316 ? 25.318 7.618 64.305 1.00 51.92 314 LYS A CA 1
ATOM 4582 C C . LYS A 1 316 ? 25.079 7.656 65.809 1.00 48.83 314 LYS A C 1
ATOM 4583 O O . LYS A 1 316 ? 25.235 8.702 66.448 1.00 52.10 314 LYS A O 1
ATOM 4602 N N . LEU A 1 317 ? 24.695 6.519 66.394 1.00 43.31 315 LEU A N 1
ATOM 4603 C CA . LEU A 1 317 ? 24.471 6.474 67.834 1.00 41.29 315 LEU A CA 1
ATOM 4604 C C . LEU A 1 317 ? 25.761 6.743 68.597 1.00 41.80 315 LEU A C 1
ATOM 4605 O O . LEU A 1 317 ? 25.754 7.446 69.614 1.00 42.57 315 LEU A O 1
ATOM 4621 N N . ASN A 1 318 ? 26.879 6.192 68.120 1.00 42.65 316 ASN A N 1
ATOM 4622 C CA . ASN A 1 318 ? 28.165 6.447 68.758 1.00 44.05 316 ASN A CA 1
ATOM 4623 C C . ASN A 1 318 ? 28.470 7.939 68.797 1.00 47.18 316 ASN A C 1
ATOM 4624 O O . ASN A 1 318 ? 28.907 8.469 69.826 1.00 43.59 316 ASN A O 1
ATOM 4635 N N . LEU A 1 319 ? 28.252 8.635 67.678 1.00 52.35 317 LEU A N 1
ATOM 4636 C CA . LEU A 1 319 ? 28.541 10.064 67.628 1.00 55.43 317 LEU A CA 1
ATOM 4637 C C . LEU A 1 319 ? 27.611 10.849 68.545 1.00 54.86 317 LEU A C 1
ATOM 4638 O O . LEU A 1 319 ? 28.043 11.798 69.209 1.00 55.40 317 LEU A O 1
ATOM 4654 N N . ILE A 1 320 ? 26.333 10.467 68.600 1.00 53.70 318 ILE A N 1
ATOM 4655 C CA . ILE A 1 320 ? 25.386 11.161 69.468 1.00 53.37 318 ILE A CA 1
ATOM 4656 C C . ILE A 1 320 ? 25.789 11.001 70.928 1.00 51.91 318 ILE A C 1
ATOM 4657 O O . ILE A 1 320 ? 25.756 11.962 71.705 1.00 49.49 318 ILE A O 1
ATOM 4673 N N . LEU A 1 321 ? 26.173 9.785 71.326 1.00 53.16 319 LEU A N 1
ATOM 4674 C CA . LEU A 1 321 ? 26.611 9.564 72.700 1.00 55.26 319 LEU A CA 1
ATOM 4675 C C . LEU A 1 321 ? 27.856 10.385 73.016 1.00 61.11 319 LEU A C 1
ATOM 4676 O O . LEU A 1 321 ? 28.001 10.902 74.130 1.00 59.11 319 LEU A O 1
ATOM 4692 N N . MET A 1 322 ? 28.769 10.511 72.050 1.00 69.53 320 MET A N 1
ATOM 4693 C CA . MET A 1 322 ? 29.926 11.380 72.240 1.00 77.53 320 MET A CA 1
ATOM 4694 C C . MET A 1 322 ? 29.488 12.822 72.453 1.00 82.76 320 MET A C 1
ATOM 4695 O O . MET A 1 322 ? 30.085 13.550 73.256 1.00 83.68 320 MET A O 1
ATOM 4709 N N . MET A 1 323 ? 28.444 13.252 71.742 1.00 86.81 321 MET A N 1
ATOM 4710 C CA . MET A 1 323 ? 27.933 14.606 71.915 1.00 90.10 321 MET A CA 1
ATOM 4711 C C . MET A 1 323 ? 27.505 14.848 73.356 1.00 82.57 321 MET A C 1
ATOM 4712 O O . MET A 1 323 ? 27.847 15.874 73.955 1.00 89.08 321 MET A O 1
ATOM 4726 N N . HIS A 1 324 ? 26.751 13.909 73.933 1.00 68.03 322 HIS A N 1
ATOM 4727 C CA . HIS A 1 324 ? 26.225 14.114 75.278 1.00 61.26 322 HIS A CA 1
ATOM 4728 C C . HIS A 1 324 ? 27.314 14.011 76.336 1.00 59.92 322 HIS A C 1
ATOM 4729 O O . HIS A 1 324 ? 27.240 14.696 77.362 1.00 59.28 322 HIS A O 1
ATOM 4743 N N . ILE A 1 325 ? 28.323 13.167 76.119 1.00 61.52 323 ILE A N 1
ATOM 4744 C CA . ILE A 1 325 ? 29.462 13.131 77.031 1.00 63.08 323 ILE A CA 1
ATOM 4745 C C . ILE A 1 325 ? 30.199 14.463 76.990 1.00 63.80 323 ILE A C 1
ATOM 4746 O O . ILE A 1 325 ? 30.444 15.094 78.025 1.00 67.02 323 ILE A O 1
ATOM 4762 N N . LYS A 1 326 ? 30.580 14.903 75.789 1.00 59.93 324 LYS A N 1
ATOM 4763 C CA . LYS A 1 326 ? 31.268 16.179 75.640 1.00 59.73 324 LYS A CA 1
ATOM 4764 C C . LYS A 1 326 ? 30.387 17.365 76.005 1.00 64.46 324 LYS A C 1
ATOM 4765 O O . LYS A 1 326 ? 30.913 18.456 76.246 1.00 68.27 324 LYS A O 1
ATOM 4784 N N . GLN A 1 327 ? 29.066 17.184 76.041 1.00 67.26 325 GLN A N 1
ATOM 4785 C CA . GLN A 1 327 ? 28.171 18.277 76.402 1.00 72.22 325 GLN A CA 1
ATOM 4786 C C . GLN A 1 327 ? 28.409 18.768 77.823 1.00 73.04 325 GLN A C 1
ATOM 4787 O O . GLN A 1 327 ? 28.002 19.886 78.157 1.00 73.43 325 GLN A O 1
ATOM 4801 N N . THR A 1 328 ? 29.053 17.961 78.665 1.00 72.09 326 THR A N 1
ATOM 4802 C CA . THR A 1 328 ? 29.270 18.315 80.059 1.00 73.13 326 THR A CA 1
ATOM 4803 C C . THR A 1 328 ? 30.594 19.031 80.290 1.00 70.58 326 THR A C 1
ATOM 4804 O O . THR A 1 328 ? 30.782 19.620 81.360 1.00 74.86 326 THR A O 1
ATOM 4815 N N . LEU A 1 329 ? 31.509 18.990 79.323 1.00 64.26 327 LEU A N 1
ATOM 4816 C CA . LEU A 1 329 ? 32.825 19.586 79.528 1.00 61.00 327 LEU A CA 1
ATOM 4817 C C . LEU A 1 329 ? 32.773 21.090 79.766 1.00 63.91 327 LEU A C 1
ATOM 4818 O O . LEU A 1 329 ? 33.559 21.581 80.594 1.00 62.11 327 LEU A O 1
ATOM 4834 N N . PRO A 1 330 ? 31.911 21.866 79.097 1.00 67.23 328 PRO A N 1
ATOM 4835 C CA . PRO A 1 330 ? 31.895 23.319 79.354 1.00 72.19 328 PRO A CA 1
ATOM 4836 C C . PRO A 1 330 ? 31.767 23.679 80.826 1.00 74.35 328 PRO A C 1
ATOM 4837 O O . PRO A 1 330 ? 32.591 24.442 81.348 1.00 73.08 328 PRO A O 1
ATOM 4848 N N . ASP A 1 331 ? 30.751 23.152 81.514 1.00 79.26 329 ASP A N 1
ATOM 4849 C CA . ASP A 1 331 ? 30.575 23.474 82.926 1.00 83.30 329 ASP A CA 1
ATOM 4850 C C . ASP A 1 331 ? 31.768 23.005 83.749 1.00 78.60 329 ASP A C 1
ATOM 4851 O O . ASP A 1 331 ? 32.156 23.660 84.723 1.00 79.99 329 ASP A O 1
ATOM 4860 N N . ILE A 1 332 ? 32.362 21.868 83.377 1.00 73.18 330 ILE A N 1
ATOM 4861 C CA . ILE A 1 332 ? 33.510 21.361 84.120 1.00 69.61 330 ILE A CA 1
ATOM 4862 C C . ILE A 1 332 ? 34.730 22.244 83.880 1.00 70.59 330 ILE A C 1
ATOM 4863 O O . ILE A 1 332 ? 35.473 22.568 84.814 1.00 67.87 330 ILE A O 1
ATOM 4879 N N . LYS A 1 333 ? 34.958 22.644 82.625 1.00 74.25 331 LYS A N 1
ATOM 4880 C CA . LYS A 1 333 ? 36.084 23.519 82.313 1.00 76.59 331 LYS A CA 1
ATOM 4881 C C . LYS A 1 333 ? 35.985 24.839 83.067 1.00 76.78 331 LYS A C 1
ATOM 4882 O O . LYS A 1 333 ? 36.986 25.341 83.592 1.00 76.76 331 LYS A O 1
ATOM 4901 N N . GLN A 1 334 ? 34.784 25.418 83.130 1.00 76.20 332 GLN A N 1
ATOM 4902 C CA . GLN A 1 334 ? 34.605 26.678 83.844 1.00 77.20 332 GLN A CA 1
ATOM 4903 C C . GLN A 1 334 ? 34.816 26.485 85.340 1.00 78.07 332 GLN A C 1
ATOM 4904 O O . GLN A 1 334 ? 35.376 27.357 86.013 1.00 77.12 332 GLN A O 1
ATOM 4918 N N . ARG A 1 335 ? 34.375 25.344 85.875 1.00 80.15 333 ARG A N 1
ATOM 4919 C CA . ARG A 1 335 ? 34.566 25.062 87.293 1.00 80.58 333 ARG A CA 1
ATOM 4920 C C . ARG A 1 335 ? 36.034 24.850 87.637 1.00 73.67 333 ARG A C 1
ATOM 4921 O O . ARG A 1 335 ? 36.502 25.328 88.677 1.00 73.81 333 ARG A O 1
ATOM 4942 N N . ILE A 1 336 ? 36.779 24.148 86.783 1.00 67.15 334 ILE A N 1
ATOM 4943 C CA . ILE A 1 336 ? 38.199 23.945 87.051 1.00 63.43 334 ILE A CA 1
ATOM 4944 C C . ILE A 1 336 ? 38.951 25.269 86.982 1.00 65.11 334 ILE A C 1
ATOM 4945 O O . ILE A 1 336 ? 39.776 25.580 87.849 1.00 65.78 334 ILE A O 1
ATOM 4961 N N . SER A 1 337 ? 38.674 26.073 85.954 1.00 66.35 335 SER A N 1
ATOM 4962 C CA . SER A 1 337 ? 39.397 27.329 85.781 1.00 68.83 335 SER A CA 1
ATOM 4963 C C . SER A 1 337 ? 39.104 28.300 86.919 1.00 72.73 335 SER A C 1
ATOM 4964 O O . SER A 1 337 ? 40.028 28.860 87.522 1.00 68.52 335 SER A O 1
ATOM 4972 N N . SER A 1 338 ? 37.824 28.518 87.224 1.00 80.84 336 SER A N 1
ATOM 4973 C CA . SER A 1 338 ? 37.466 29.432 88.303 1.00 85.40 336 SER A CA 1
ATOM 4974 C C . SER A 1 338 ? 38.021 28.953 89.639 1.00 77.64 336 SER A C 1
ATOM 4975 O O . SER A 1 338 ? 38.564 29.747 90.417 1.00 80.49 336 SER A O 1
ATOM 4983 N N . SER A 1 339 ? 37.895 27.654 89.922 1.00 67.08 337 SER A N 1
ATOM 4984 C CA . SER A 1 339 ? 38.421 27.108 91.168 1.00 61.77 337 SER A CA 1
ATOM 4985 C C . SER A 1 339 ? 39.940 27.204 91.221 1.00 57.78 337 SER A C 1
ATOM 4986 O O . SER A 1 339 ? 40.517 27.420 92.294 1.00 55.80 337 SER A O 1
ATOM 4994 N N . LEU A 1 340 ? 40.608 27.045 90.077 1.00 55.76 338 LEU A N 1
ATOM 4995 C CA . LEU A 1 340 ? 42.062 27.154 90.051 1.00 53.17 338 LEU A CA 1
ATOM 4996 C C . LEU A 1 340 ? 42.513 28.570 90.385 1.00 56.05 338 LEU A C 1
ATOM 4997 O O . LEU A 1 340 ? 43.474 28.759 91.140 1.00 53.76 338 LEU A O 1
ATOM 5013 N N . GLN A 1 341 ? 41.832 29.580 89.835 1.00 61.50 339 GLN A N 1
ATOM 5014 C CA . GLN A 1 341 ? 42.177 30.964 90.133 1.00 64.69 339 GLN A CA 1
ATOM 5015 C C . GLN A 1 341 ? 41.915 31.323 91.589 1.00 67.08 339 GLN A C 1
ATOM 5016 O O . GLN A 1 341 ? 42.539 32.257 92.105 1.00 65.24 339 GLN A O 1
ATOM 5020 N N . LYS A 1 342 ? 41.013 30.605 92.262 1.00 72.18 340 LYS A N 1
ATOM 5021 C CA . LYS A 1 342 ? 40.726 30.900 93.662 1.00 76.35 340 LYS A CA 1
ATOM 5022 C C . LYS A 1 342 ? 41.855 30.428 94.569 1.00 73.74 340 LYS A C 1
ATOM 5023 O O . LYS A 1 342 ? 42.259 31.146 95.491 1.00 74.06 340 LYS A O 1
ATOM 5042 N N . TYR A 1 343 ? 42.378 29.225 94.324 1.00 71.64 341 TYR A N 1
ATOM 5043 C CA . TYR A 1 343 ? 43.435 28.687 95.173 1.00 70.62 341 TYR A CA 1
ATOM 5044 C C . TYR A 1 343 ? 44.792 29.292 94.836 1.00 70.37 341 TYR A C 1
ATOM 5045 O O . TYR A 1 343 ? 45.619 29.497 95.731 1.00 73.37 341 TYR A O 1
ATOM 5063 N N . GLN A 1 344 ? 45.045 29.577 93.556 1.00 66.15 342 GLN A N 1
ATOM 5064 C CA . GLN A 1 344 ? 46.274 30.273 93.192 1.00 64.45 342 GLN A CA 1
ATOM 5065 C C . GLN A 1 344 ? 46.329 31.659 93.821 1.00 66.03 342 GLN A C 1
ATOM 5066 O O . GLN A 1 344 ? 47.413 32.139 94.174 1.00 62.81 342 GLN A O 1
ATOM 5080 N N . GLN A 1 345 ? 45.178 32.317 93.967 1.00 72.12 343 GLN A N 1
ATOM 5081 C CA . GLN A 1 345 ? 45.130 33.613 94.629 1.00 76.45 343 GLN A CA 1
ATOM 5082 C C . GLN A 1 345 ? 45.255 33.500 96.142 1.00 74.14 343 GLN A C 1
ATOM 5083 O O . GLN A 1 345 ? 45.541 34.503 96.802 1.00 75.37 343 GLN A O 1
ATOM 5097 N N . GLU A 1 346 ? 45.039 32.308 96.704 1.00 71.47 344 GLU A N 1
ATOM 5098 C CA . GLU A 1 346 ? 45.307 32.102 98.123 1.00 69.87 344 GLU A CA 1
ATOM 5099 C C . GLU A 1 346 ? 46.772 31.752 98.357 1.00 67.12 344 GLU A C 1
ATOM 5100 O O . GLU A 1 346 ? 47.358 32.165 99.364 1.00 68.32 344 GLU A O 1
ATOM 5112 N N . LEU A 1 347 ? 47.379 30.989 97.443 1.00 64.85 345 LEU A N 1
ATOM 5113 C CA . LEU A 1 347 ? 48.813 30.742 97.522 1.00 63.87 345 LEU A CA 1
ATOM 5114 C C . LEU A 1 347 ? 49.608 32.029 97.342 1.00 66.75 345 LEU A C 1
ATOM 5115 O O . LEU A 1 347 ? 50.725 32.145 97.860 1.00 65.25 345 LEU A O 1
ATOM 5131 N N . GLU A 1 348 ? 49.057 33.002 96.612 1.00 73.75 346 GLU A N 1
ATOM 5132 C CA . GLU A 1 348 ? 49.759 34.266 96.417 1.00 79.33 346 GLU A CA 1
ATOM 5133 C C . GLU A 1 348 ? 49.871 35.038 97.726 1.00 78.36 346 GLU A C 1
ATOM 5134 O O . GLU A 1 348 ? 50.882 35.705 97.976 1.00 80.79 346 GLU A O 1
ATOM 5146 N N . ALA A 1 349 ? 48.846 34.955 98.578 1.00 75.99 347 ALA A N 1
ATOM 5147 C CA . ALA A 1 349 ? 48.849 35.701 99.831 1.00 74.58 347 ALA A CA 1
ATOM 5148 C C . ALA A 1 349 ? 49.682 35.003 100.898 1.00 71.44 347 ALA A C 1
ATOM 5149 O O . ALA A 1 349 ? 50.432 35.659 101.630 1.00 71.21 347 ALA A O 1
ATOM 5156 N N . LEU A 1 350 ? 49.565 33.676 101.006 1.00 70.11 348 LEU A N 1
ATOM 5157 C CA . LEU A 1 350 ? 50.350 32.944 101.993 1.00 69.73 348 LEU A CA 1
ATOM 5158 C C . LEU A 1 350 ? 51.842 33.187 101.808 1.00 69.86 348 LEU A C 1
ATOM 5159 O O . LEU A 1 350 ? 52.590 33.237 102.791 1.00 68.16 348 LEU A O 1
ATOM 5175 N N . GLY A 1 351 ? 52.291 33.342 100.565 1.00 65.73 349 GLY A N 1
ATOM 5176 C CA . GLY A 1 351 ? 53.674 33.639 100.286 1.00 73.57 349 GLY A CA 1
ATOM 5177 C C . GLY A 1 351 ? 54.526 32.391 100.185 1.00 78.60 349 GLY A C 1
ATOM 5178 O O . GLY A 1 351 ? 54.084 31.283 100.504 1.00 78.59 349 GLY A O 1
ATOM 5182 N N . PRO A 1 352 ? 55.770 32.546 99.734 1.00 82.84 350 PRO A N 1
ATOM 5183 C CA . PRO A 1 352 ? 56.656 31.384 99.608 1.00 85.79 350 PRO A CA 1
ATOM 5184 C C . PRO A 1 352 ? 57.044 30.822 100.967 1.00 86.24 350 PRO A C 1
ATOM 5185 O O . PRO A 1 352 ? 57.033 31.511 101.990 1.00 85.59 350 PRO A O 1
ATOM 5196 N N . SER A 1 353 ? 57.397 29.540 100.960 1.00 87.37 351 SER A N 1
ATOM 5197 C CA . SER A 1 353 ? 57.802 28.844 102.177 1.00 88.10 351 SER A CA 1
ATOM 5198 C C . SER A 1 353 ? 58.979 29.542 102.851 1.00 89.30 351 SER A C 1
ATOM 5199 O O . SER A 1 353 ? 59.942 29.936 102.194 1.00 90.79 351 SER A O 1
ATOM 5207 N N . ALA A 1 361 ? 59.117 28.371 112.616 1.00 75.69 668 ALA A N 1
ATOM 5208 C CA . ALA A 1 361 ? 59.405 29.532 111.782 1.00 73.68 668 ALA A CA 1
ATOM 5209 C C . ALA A 1 361 ? 58.115 30.230 111.366 1.00 72.52 668 ALA A C 1
ATOM 5210 O O . ALA A 1 361 ? 57.998 31.453 111.458 1.00 68.59 668 ALA A O 1
ATOM 5216 N N . GLU A 1 362 ? 57.148 29.438 110.909 1.00 76.87 669 GLU A N 1
ATOM 5217 C CA . GLU A 1 362 ? 55.871 29.943 110.428 1.00 75.63 669 GLU A CA 1
ATOM 5218 C C . GLU A 1 362 ? 54.742 29.247 111.177 1.00 70.35 669 GLU A C 1
ATOM 5219 O O . GLU A 1 362 ? 54.941 28.227 111.842 1.00 76.46 669 GLU A O 1
ATOM 5231 N N . SER A 1 363 ? 53.543 29.815 111.064 1.00 58.72 670 SER A N 1
ATOM 5232 C CA . SER A 1 363 ? 52.387 29.272 111.765 1.00 58.63 670 SER A CA 1
ATOM 5233 C C . SER A 1 363 ? 52.063 27.867 111.270 1.00 59.11 670 SER A C 1
ATOM 5234 O O . SER A 1 363 ? 52.118 27.584 110.070 1.00 56.00 670 SER A O 1
ATOM 5242 N N . ASP A 1 364 ? 51.719 26.981 112.209 1.00 64.89 671 ASP A N 1
ATOM 5243 C CA . ASP A 1 364 ? 51.301 25.635 111.833 1.00 65.15 671 ASP A CA 1
ATOM 5244 C C . ASP A 1 364 ? 50.096 25.668 110.903 1.00 61.14 671 ASP A C 1
ATOM 5245 O O . ASP A 1 364 ? 49.956 24.797 110.037 1.00 59.77 671 ASP A O 1
ATOM 5254 N N . TYR A 1 365 ? 49.214 26.657 111.065 1.00 60.02 672 TYR A N 1
ATOM 5255 C CA . TYR A 1 365 ? 48.099 26.803 110.137 1.00 57.20 672 TYR A CA 1
ATOM 5256 C C . TYR A 1 365 ? 48.585 27.228 108.758 1.00 53.12 672 TYR A C 1
ATOM 5257 O O . TYR A 1 365 ? 48.128 26.695 107.740 1.00 51.56 672 TYR A O 1
ATOM 5275 N N . THR A 1 366 ? 49.514 28.185 108.705 1.00 53.14 673 THR A N 1
ATOM 5276 C CA . THR A 1 366 ? 49.977 28.697 107.421 1.00 49.83 673 THR A CA 1
ATOM 5277 C C . THR A 1 366 ? 50.710 27.625 106.626 1.00 47.76 673 THR A C 1
ATOM 5278 O O . THR A 1 366 ? 50.546 27.533 105.404 1.00 45.56 673 THR A O 1
ATOM 5289 N N . VAL A 1 367 ? 51.523 26.804 107.296 1.00 50.30 674 VAL A N 1
ATOM 5290 C CA . VAL A 1 367 ? 52.250 25.755 106.589 1.00 51.00 674 VAL A CA 1
ATOM 5291 C C . VAL A 1 367 ? 51.283 24.714 106.040 1.00 51.64 674 VAL A C 1
ATOM 5292 O O . VAL A 1 367 ? 51.458 24.214 104.923 1.00 49.66 674 VAL A O 1
ATOM 5305 N N . ARG A 1 368 ? 50.242 24.375 106.808 1.00 57.61 675 ARG A N 1
ATOM 5306 C CA . ARG A 1 368 ? 49.298 23.358 106.354 1.00 62.38 675 ARG A CA 1
ATOM 5307 C C . ARG A 1 368 ? 48.375 23.907 105.273 1.00 58.61 675 ARG A C 1
ATOM 5308 O O . ARG A 1 368 ? 48.069 23.210 104.300 1.00 56.97 675 ARG A O 1
ATOM 5329 N N . ARG A 1 369 ? 47.906 25.149 105.429 1.00 57.08 676 ARG A N 1
ATOM 5330 C CA . ARG A 1 369 ? 47.027 25.728 104.418 1.00 55.26 676 ARG A CA 1
ATOM 5331 C C . ARG A 1 369 ? 47.759 25.888 103.091 1.00 52.13 676 ARG A C 1
ATOM 5332 O O . ARG A 1 369 ? 47.174 25.677 102.023 1.00 48.88 676 ARG A O 1
ATOM 5353 N N . ARG A 1 370 ? 49.043 26.254 103.139 1.00 52.52 677 ARG A N 1
ATOM 5354 C CA . ARG A 1 370 ? 49.826 26.342 101.911 1.00 52.09 677 ARG A CA 1
ATOM 5355 C C . ARG A 1 370 ? 49.936 24.979 101.238 1.00 53.95 677 ARG A C 1
ATOM 5356 O O . ARG A 1 370 ? 49.862 24.877 100.008 1.00 54.22 677 ARG A O 1
ATOM 5377 N N . LYS A 1 371 ? 50.112 23.918 102.030 1.00 56.61 678 LYS A N 1
ATOM 5378 C CA . LYS A 1 371 ? 50.164 22.572 101.470 1.00 57.06 678 LYS A CA 1
ATOM 5379 C C . LYS A 1 371 ? 48.821 22.180 100.864 1.00 56.40 678 LYS A C 1
ATOM 5380 O O . LYS A 1 371 ? 48.763 21.648 99.749 1.00 56.13 678 LYS A O 1
ATOM 5399 N N . GLU A 1 372 ? 47.728 22.432 101.589 1.00 57.75 679 GLU A N 1
ATOM 5400 C CA . GLU A 1 372 ? 46.398 22.146 101.062 1.00 58.46 679 GLU A CA 1
ATOM 5401 C C . GLU A 1 372 ? 46.179 22.838 99.722 1.00 56.01 679 GLU A C 1
ATOM 5402 O O . GLU A 1 372 ? 45.717 22.220 98.756 1.00 57.93 679 GLU A O 1
ATOM 5414 N N . CYS A 1 373 ? 46.503 24.132 99.647 1.00 51.93 680 CYS A N 1
ATOM 5415 C CA . CYS A 1 373 ? 46.300 24.870 98.406 1.00 50.14 680 CYS A CA 1
ATOM 5416 C C . CYS A 1 373 ? 47.184 24.326 97.291 1.00 50.81 680 CYS A C 1
ATOM 5417 O O . CYS A 1 373 ? 46.736 24.189 96.147 1.00 53.31 680 CYS A O 1
ATOM 5425 N N . GLN A 1 374 ? 48.441 24.007 97.603 1.00 51.29 681 GLN A N 1
ATOM 5426 C CA . GLN A 1 374 ? 49.338 23.448 96.596 1.00 55.57 681 GLN A CA 1
ATOM 5427 C C . GLN A 1 374 ? 48.774 22.154 96.021 1.00 54.19 681 GLN A C 1
ATOM 5428 O O . GLN A 1 374 ? 48.739 21.968 94.799 1.00 53.30 681 GLN A O 1
ATOM 5442 N N . GLN A 1 375 ? 48.325 21.245 96.889 1.00 55.54 682 GLN A N 1
ATOM 5443 C CA . GLN A 1 375 ? 47.774 19.980 96.414 1.00 57.25 682 GLN A CA 1
ATOM 5444 C C . GLN A 1 375 ? 46.552 20.206 95.533 1.00 55.31 682 GLN A C 1
ATOM 5445 O O . GLN A 1 375 ? 46.363 19.507 94.530 1.00 55.21 682 GLN A O 1
ATOM 5449 N N . MET A 1 376 ? 45.708 21.180 95.888 1.00 53.02 683 MET A N 1
ATOM 5450 C CA . MET A 1 376 ? 44.532 21.470 95.074 1.00 51.69 683 MET A CA 1
ATOM 5451 C C . MET A 1 376 ? 44.926 22.001 93.702 1.00 50.05 683 MET A C 1
ATOM 5452 O O . MET A 1 376 ? 44.307 21.646 92.692 1.00 52.48 683 MET A O 1
ATOM 5466 N N . VAL A 1 377 ? 45.942 22.863 93.644 1.00 48.57 684 VAL A N 1
ATOM 5467 C CA . VAL A 1 377 ? 46.410 23.374 92.359 1.00 49.88 684 VAL A CA 1
ATOM 5468 C C . VAL A 1 377 ? 46.892 22.225 91.482 1.00 54.67 684 VAL A C 1
ATOM 5469 O O . VAL A 1 377 ? 46.573 22.152 90.289 1.00 55.35 684 VAL A O 1
ATOM 5482 N N . GLU A 1 378 ? 47.674 21.310 92.061 1.00 60.39 685 GLU A N 1
ATOM 5483 C CA . GLU A 1 378 ? 48.191 20.188 91.286 1.00 67.87 685 GLU A CA 1
ATOM 5484 C C . GLU A 1 378 ? 47.065 19.283 90.804 1.00 66.16 685 GLU A C 1
ATOM 5485 O O . GLU A 1 378 ? 47.101 18.785 89.673 1.00 67.39 685 GLU A O 1
ATOM 5497 N N . SER A 1 379 ? 46.051 19.064 91.643 1.00 64.69 686 SER A N 1
ATOM 5498 C CA . SER A 1 379 ? 44.920 18.242 91.228 1.00 65.16 686 SER A CA 1
ATOM 5499 C C . SER A 1 379 ? 44.119 18.921 90.125 1.00 61.17 686 SER A C 1
ATOM 5500 O O . SER A 1 379 ? 43.723 18.274 89.148 1.00 63.37 686 SER A O 1
ATOM 5508 N N . LEU A 1 380 ? 43.872 20.224 90.261 1.00 56.74 687 LEU A N 1
ATOM 5509 C CA . LEU A 1 380 ? 43.080 20.938 89.265 1.00 54.92 687 LEU A CA 1
ATOM 5510 C C . LEU A 1 380 ? 43.841 21.096 87.955 1.00 57.14 687 LEU A C 1
ATOM 5511 O O . LEU A 1 380 ? 43.242 21.033 86.874 1.00 59.26 687 LEU A O 1
ATOM 5527 N N . GLN A 1 381 ? 45.158 21.302 88.025 1.00 56.51 688 GLN A N 1
ATOM 5528 C CA . GLN A 1 381 ? 45.956 21.375 86.805 1.00 61.32 688 GLN A CA 1
ATOM 5529 C C . GLN A 1 381 ? 45.994 20.030 86.092 1.00 65.95 688 GLN A C 1
ATOM 5530 O O . GLN A 1 381 ? 45.870 19.970 84.863 1.00 65.96 688 GLN A O 1
ATOM 5544 N N . ARG A 1 382 ? 46.172 18.941 86.843 1.00 70.93 689 ARG A N 1
ATOM 5545 C CA . ARG A 1 382 ? 46.129 17.616 86.239 1.00 74.06 689 ARG A CA 1
ATOM 5546 C C . ARG A 1 382 ? 44.769 17.344 85.612 1.00 71.83 689 ARG A C 1
ATOM 5547 O O . ARG A 1 382 ? 44.681 16.650 84.595 1.00 79.00 689 ARG A O 1
ATOM 5551 N N . ALA A 1 383 ? 43.697 17.867 86.211 1.00 61.24 690 ALA A N 1
ATOM 5552 C CA . ALA A 1 383 ? 42.366 17.661 85.656 1.00 56.55 690 ALA A CA 1
ATOM 5553 C C . ALA A 1 383 ? 42.147 18.500 84.403 1.00 59.34 690 ALA A C 1
ATOM 5554 O O . ALA A 1 383 ? 41.578 18.016 83.417 1.00 63.41 690 ALA A O 1
ATOM 5561 N N . ALA A 1 384 ? 42.593 19.760 84.419 1.00 57.40 691 ALA A N 1
ATOM 5562 C CA . ALA A 1 384 ? 42.387 20.634 83.269 1.00 60.23 691 ALA A CA 1
ATOM 5563 C C . ALA A 1 384 ? 43.075 20.098 82.019 1.00 70.34 691 ALA A C 1
ATOM 5564 O O . ALA A 1 384 ? 42.531 20.201 80.913 1.00 68.93 691 ALA A O 1
ATOM 5571 N N . GLU A 1 385 ? 44.266 19.513 82.169 1.00 82.76 692 GLU A N 1
ATOM 5572 C CA . GLU A 1 385 ? 44.981 19.001 81.004 1.00 94.75 692 GLU A CA 1
ATOM 5573 C C . GLU A 1 385 ? 44.302 17.756 80.442 1.00 89.64 692 GLU A C 1
ATOM 5574 O O . GLU A 1 385 ? 44.279 17.554 79.222 1.00 96.33 692 GLU A O 1
ATOM 5586 N N . ILE A 1 386 ? 43.738 16.912 81.311 1.00 76.14 693 ILE A N 1
ATOM 5587 C CA . ILE A 1 386 ? 43.045 15.719 80.832 1.00 72.34 693 ILE A CA 1
ATOM 5588 C C . ILE A 1 386 ? 41.851 16.116 79.974 1.00 75.05 693 ILE A C 1
ATOM 5589 O O . ILE A 1 386 ? 41.586 15.508 78.930 1.00 75.48 693 ILE A O 1
ATOM 5605 N N . VAL A 1 387 ? 41.113 17.146 80.395 1.00 79.36 694 VAL A N 1
ATOM 5606 C CA . VAL A 1 387 ? 39.961 17.586 79.619 1.00 82.24 694 VAL A CA 1
ATOM 5607 C C . VAL A 1 387 ? 40.421 18.199 78.303 1.00 88.77 694 VAL A C 1
ATOM 5608 O O . VAL A 1 387 ? 39.705 18.137 77.296 1.00 90.37 694 VAL A O 1
ATOM 5621 N N . SER A 1 388 ? 41.616 18.793 78.283 1.00 91.15 695 SER A N 1
ATOM 5622 C CA . SER A 1 388 ? 42.134 19.379 77.052 1.00 96.01 695 SER A CA 1
ATOM 5623 C C . SER A 1 388 ? 42.522 18.298 76.051 1.00 97.60 695 SER A C 1
ATOM 5624 O O . SER A 1 388 ? 42.294 18.448 74.845 1.00 104.56 695 SER A O 1
ATOM 5632 N N . GLN A 1 389 ? 43.106 17.198 76.533 1.00 89.87 696 GLN A N 1
ATOM 5633 C CA . GLN A 1 389 ? 43.532 16.116 75.654 1.00 91.06 696 GLN A CA 1
ATOM 5634 C C . GLN A 1 389 ? 42.365 15.337 75.064 1.00 90.71 696 GLN A C 1
ATOM 5635 O O . GLN A 1 389 ? 42.593 14.457 74.227 1.00 94.22 696 GLN A O 1
ATOM 5649 N N . VAL A 1 390 ? 41.135 15.634 75.472 1.00 87.27 697 VAL A N 1
ATOM 5650 C CA . VAL A 1 390 ? 39.961 14.975 74.915 1.00 87.06 697 VAL A CA 1
ATOM 5651 C C . VAL A 1 390 ? 39.467 15.749 73.697 1.00 91.22 697 VAL A C 1
ATOM 5652 O O . VAL A 1 390 ? 38.790 16.769 73.829 1.00 88.67 697 VAL A O 1
ATOM 5665 N N . THR B 1 11 ? -13.087 -9.053 23.928 1.00 59.78 9 THR B N 1
ATOM 5666 C CA . THR B 1 11 ? -13.977 -8.053 24.510 1.00 59.10 9 THR B CA 1
ATOM 5667 C C . THR B 1 11 ? -13.945 -8.124 26.034 1.00 55.69 9 THR B C 1
ATOM 5668 O O . THR B 1 11 ? -13.277 -8.983 26.609 1.00 58.78 9 THR B O 1
ATOM 5678 N N . LEU B 1 12 ? -14.676 -7.217 26.686 1.00 49.83 10 LEU B N 1
ATOM 5679 C CA . LEU B 1 12 ? -14.755 -7.198 28.144 1.00 44.06 10 LEU B CA 1
ATOM 5680 C C . LEU B 1 12 ? -15.451 -8.425 28.721 1.00 43.16 10 LEU B C 1
ATOM 5681 O O . LEU B 1 12 ? -15.497 -8.568 29.948 1.00 39.40 10 LEU B O 1
ATOM 5697 N N . ALA B 1 13 ? -15.976 -9.312 27.880 1.00 48.06 11 ALA B N 1
ATOM 5698 C CA . ALA B 1 13 ? -16.612 -10.530 28.359 1.00 50.10 11 ALA B CA 1
ATOM 5699 C C . ALA B 1 13 ? -15.557 -11.471 28.928 1.00 51.44 11 ALA B C 1
ATOM 5700 O O . ALA B 1 13 ? -14.619 -11.862 28.226 1.00 52.13 11 ALA B O 1
ATOM 5707 N N . GLN B 1 14 ? -15.709 -11.828 30.200 1.00 52.73 12 GLN B N 1
ATOM 5708 C CA . GLN B 1 14 ? -14.801 -12.754 30.863 1.00 57.16 12 GLN B CA 1
ATOM 5709 C C . GLN B 1 14 ? -15.611 -13.757 31.672 1.00 51.16 12 GLN B C 1
ATOM 5710 O O . GLN B 1 14 ? -16.344 -13.364 32.588 1.00 50.34 12 GLN B O 1
ATOM 5724 N N . PRO B 1 15 ? -15.513 -15.052 31.375 1.00 47.00 13 PRO B N 1
ATOM 5725 C CA . PRO B 1 15 ? -16.305 -16.030 32.130 1.00 44.34 13 PRO B CA 1
ATOM 5726 C C . PRO B 1 15 ? -15.850 -16.095 33.580 1.00 41.85 13 PRO B C 1
ATOM 5727 O O . PRO B 1 15 ? -14.659 -15.984 33.881 1.00 39.02 13 PRO B O 1
ATOM 5738 N N . GLY B 1 16 ? -16.819 -16.262 34.481 1.00 42.97 14 GLY B N 1
ATOM 5739 C CA . GLY B 1 16 ? -16.538 -16.425 35.891 1.00 41.47 14 GLY B CA 1
ATOM 5740 C C . GLY B 1 16 ? -16.505 -15.146 36.701 1.00 40.43 14 GLY B C 1
ATOM 5741 O O . GLY B 1 16 ? -16.523 -15.216 37.937 1.00 38.92 14 GLY B O 1
ATOM 5745 N N . GLY B 1 17 ? -16.453 -13.980 36.054 1.00 40.77 15 GLY B N 1
ATOM 5746 C CA . GLY B 1 17 ? -16.319 -12.719 36.737 1.00 41.57 15 GLY B CA 1
ATOM 5747 C C . GLY B 1 17 ? -17.584 -11.886 36.713 1.00 36.81 15 GLY B C 1
ATOM 5748 O O . GLY B 1 17 ? -18.680 -12.367 36.397 1.00 37.24 15 GLY B O 1
ATOM 5752 N N . ILE B 1 18 ? -17.427 -10.602 37.047 1.00 33.63 16 ILE B N 1
ATOM 5753 C CA . ILE B 1 18 ? -18.567 -9.697 37.082 1.00 32.97 16 ILE B CA 1
ATOM 5754 C C . ILE B 1 18 ? -19.155 -9.478 35.695 1.00 31.60 16 ILE B C 1
ATOM 5755 O O . ILE B 1 18 ? -20.284 -8.990 35.573 1.00 30.43 16 ILE B O 1
ATOM 5771 N N . SER B 1 19 ? -18.413 -9.821 34.643 1.00 32.02 17 SER B N 1
ATOM 5772 C CA . SER B 1 19 ? -18.873 -9.692 33.267 1.00 33.32 17 SER B CA 1
ATOM 5773 C C . SER B 1 19 ? -19.089 -11.057 32.620 1.00 35.50 17 SER B C 1
ATOM 5774 O O . SER B 1 19 ? -18.876 -11.225 31.416 1.00 33.26 17 SER B O 1
ATOM 5782 N N . ASP B 1 20 ? -19.490 -12.042 33.416 1.00 40.22 18 ASP B N 1
ATOM 5783 C CA . ASP B 1 20 ? -19.769 -13.372 32.892 1.00 40.82 18 ASP B CA 1
ATOM 5784 C C . ASP B 1 20 ? -20.946 -13.304 31.922 1.00 39.38 18 ASP B C 1
ATOM 5785 O O . ASP B 1 20 ? -21.987 -12.725 32.260 1.00 36.70 18 ASP B O 1
ATOM 5794 N N . PRO B 1 21 ? -20.829 -13.881 30.720 1.00 41.62 19 PRO B N 1
ATOM 5795 C CA . PRO B 1 21 ? -21.928 -13.744 29.746 1.00 43.35 19 PRO B CA 1
ATOM 5796 C C . PRO B 1 21 ? -23.275 -14.226 30.257 1.00 43.29 19 PRO B C 1
ATOM 5797 O O . PRO B 1 21 ? -24.292 -13.568 30.003 1.00 42.83 19 PRO B O 1
ATOM 5808 N N . ASN B 1 22 ? -23.323 -15.358 30.967 1.00 41.00 20 ASN B N 1
ATOM 5809 C CA . ASN B 1 22 ? -24.595 -15.821 31.514 1.00 42.55 20 ASN B CA 1
ATOM 5810 C C . ASN B 1 22 ? -25.177 -14.811 32.494 1.00 42.00 20 ASN B C 1
ATOM 5811 O O . ASN B 1 22 ? -26.401 -14.656 32.576 1.00 42.95 20 ASN B O 1
ATOM 5822 N N . LEU B 1 23 ? -24.320 -14.116 33.242 1.00 41.22 21 LEU B N 1
ATOM 5823 C CA . LEU B 1 23 ? -24.801 -13.121 34.193 1.00 39.92 21 LEU B CA 1
ATOM 5824 C C . LEU B 1 23 ? -25.442 -11.941 33.472 1.00 40.04 21 LEU B C 1
ATOM 5825 O O . LEU B 1 23 ? -26.474 -11.422 33.914 1.00 35.61 21 LEU B O 1
ATOM 5841 N N . ILE B 1 24 ? -24.851 -11.506 32.357 1.00 42.38 22 ILE B N 1
ATOM 5842 C CA . ILE B 1 24 ? -25.449 -10.431 31.572 1.00 41.08 22 ILE B CA 1
ATOM 5843 C C . ILE B 1 24 ? -26.750 -10.903 30.935 1.00 41.71 22 ILE B C 1
ATOM 5844 O O . ILE B 1 24 ? -27.734 -10.156 30.874 1.00 39.63 22 ILE B O 1
ATOM 5860 N N . LYS B 1 25 ? -26.777 -12.147 30.447 1.00 41.38 23 LYS B N 1
ATOM 5861 C CA . LYS B 1 25 ? -27.986 -12.668 29.822 1.00 40.10 23 LYS B CA 1
ATOM 5862 C C . LYS B 1 25 ? -29.128 -12.763 30.827 1.00 40.48 23 LYS B C 1
ATOM 5863 O O . LYS B 1 25 ? -30.284 -12.478 30.493 1.00 42.46 23 LYS B O 1
ATOM 5867 N N . LEU B 1 26 ? -28.823 -13.155 32.066 1.00 39.17 24 LEU B N 1
ATOM 5868 C CA . LEU B 1 26 ? -29.866 -13.282 33.078 1.00 38.92 24 LEU B CA 1
ATOM 5869 C C . LEU B 1 26 ? -30.515 -11.935 33.379 1.00 37.65 24 LEU B C 1
ATOM 5870 O O . LEU B 1 26 ? -31.745 -11.827 33.448 1.00 38.81 24 LEU B O 1
ATOM 5886 N N . VAL B 1 27 ? -29.703 -10.893 33.571 1.00 34.03 25 VAL B N 1
ATOM 5887 C CA . VAL B 1 27 ? -30.254 -9.579 33.895 1.00 33.39 25 VAL B CA 1
ATOM 5888 C C . VAL B 1 27 ? -31.134 -9.079 32.757 1.00 35.64 25 VAL B C 1
ATOM 5889 O O . VAL B 1 27 ? -32.290 -8.689 32.964 1.00 35.09 25 VAL B O 1
ATOM 5902 N N . ASN B 1 28 ? -30.601 -9.082 31.533 1.00 39.98 26 ASN B N 1
ATOM 5903 C CA . ASN B 1 28 ? -31.372 -8.593 30.395 1.00 46.91 26 ASN B CA 1
ATOM 5904 C C . ASN B 1 28 ? -32.644 -9.409 30.205 1.00 48.41 26 ASN B C 1
ATOM 5905 O O . ASN B 1 28 ? -33.688 -8.865 29.826 1.00 51.72 26 ASN B O 1
ATOM 5916 N N . LYS B 1 29 ? -32.578 -10.716 30.466 1.00 45.93 27 LYS B N 1
ATOM 5917 C CA . LYS B 1 29 ? -33.773 -11.545 30.363 1.00 47.97 27 LYS B CA 1
ATOM 5918 C C . LYS B 1 29 ? -34.822 -11.115 31.381 1.00 48.16 27 LYS B C 1
ATOM 5919 O O . LYS B 1 29 ? -36.012 -11.023 31.055 1.00 51.66 27 LYS B O 1
ATOM 5938 N N . LEU B 1 30 ? -34.403 -10.845 32.619 1.00 47.20 28 LEU B N 1
ATOM 5939 C CA . LEU B 1 30 ? -35.354 -10.410 33.636 1.00 45.89 28 LEU B CA 1
ATOM 5940 C C . LEU B 1 30 ? -35.849 -8.994 33.368 1.00 44.25 28 LEU B C 1
ATOM 5941 O O . LEU B 1 30 ? -37.039 -8.705 33.541 1.00 44.10 28 LEU B O 1
ATOM 5957 N N . GLN B 1 31 ? -34.959 -8.100 32.930 1.00 44.36 29 GLN B N 1
ATOM 5958 C CA . GLN B 1 31 ? -35.373 -6.727 32.657 1.00 44.72 29 GLN B CA 1
ATOM 5959 C C . GLN B 1 31 ? -36.399 -6.676 31.535 1.00 48.25 29 GLN B C 1
ATOM 5960 O O . GLN B 1 31 ? -37.348 -5.885 31.587 1.00 49.99 29 GLN B O 1
ATOM 5974 N N . ASP B 1 32 ? -36.235 -7.519 30.513 1.00 52.11 30 ASP B N 1
ATOM 5975 C CA . ASP B 1 32 ? -37.240 -7.579 29.460 1.00 57.40 30 ASP B CA 1
ATOM 5976 C C . ASP B 1 32 ? -38.557 -8.122 29.993 1.00 52.95 30 ASP B C 1
ATOM 5977 O O . ASP B 1 32 ? -39.629 -7.695 29.550 1.00 54.79 30 ASP B O 1
ATOM 5986 N N . VAL B 1 33 ? -38.500 -9.052 30.947 1.00 48.27 31 VAL B N 1
ATOM 5987 C CA . VAL B 1 33 ? -39.719 -9.556 31.567 1.00 45.44 31 VAL B CA 1
ATOM 5988 C C . VAL B 1 33 ? -40.410 -8.451 32.355 1.00 42.41 31 VAL B C 1
ATOM 5989 O O . VAL B 1 33 ? -41.615 -8.220 32.206 1.00 40.95 31 VAL B O 1
ATOM 6002 N N . PHE B 1 34 ? -39.650 -7.736 33.189 1.00 42.79 32 PHE B N 1
ATOM 6003 C CA . PHE B 1 34 ? -40.247 -6.727 34.058 1.00 43.27 32 PHE B CA 1
ATOM 6004 C C . PHE B 1 34 ? -40.954 -5.639 33.260 1.00 41.72 32 PHE B C 1
ATOM 6005 O O . PHE B 1 34 ? -42.042 -5.191 33.638 1.00 43.46 32 PHE B O 1
ATOM 6022 N N . THR B 1 35 ? -40.358 -5.201 32.150 1.00 40.10 33 THR B N 1
ATOM 6023 C CA . THR B 1 35 ? -40.944 -4.096 31.402 1.00 42.37 33 THR B CA 1
ATOM 6024 C C . THR B 1 35 ? -42.208 -4.522 30.662 1.00 41.25 33 THR B C 1
ATOM 6025 O O . THR B 1 35 ? -43.180 -3.759 30.599 1.00 41.69 33 THR B O 1
ATOM 6036 N N . THR B 1 36 ? -42.213 -5.728 30.088 1.00 38.75 34 THR B N 1
ATOM 6037 C CA . THR B 1 36 ? -43.374 -6.171 29.323 1.00 39.07 34 THR B CA 1
ATOM 6038 C C . THR B 1 36 ? -44.616 -6.363 30.188 1.00 38.46 34 THR B C 1
ATOM 6039 O O . THR B 1 36 ? -45.734 -6.133 29.714 1.00 41.71 34 THR B O 1
ATOM 6050 N N . VAL B 1 37 ? -44.455 -6.777 31.446 1.00 39.16 35 VAL B N 1
ATOM 6051 C CA . VAL B 1 37 ? -45.612 -7.060 32.290 1.00 42.09 35 VAL B CA 1
ATOM 6052 C C . VAL B 1 37 ? -45.927 -5.964 33.301 1.00 44.30 35 VAL B C 1
ATOM 6053 O O . VAL B 1 37 ? -47.030 -5.967 33.869 1.00 46.70 35 VAL B O 1
ATOM 6066 N N . GLY B 1 38 ? -44.999 -5.052 33.565 1.00 46.75 36 GLY B N 1
ATOM 6067 C CA . GLY B 1 38 ? -45.288 -3.949 34.459 1.00 42.54 36 GLY B CA 1
ATOM 6068 C C . GLY B 1 38 ? -45.059 -4.293 35.915 1.00 37.10 36 GLY B C 1
ATOM 6069 O O . GLY B 1 38 ? -45.961 -4.139 36.744 1.00 37.64 36 GLY B O 1
ATOM 6073 N N . VAL B 1 39 ? -43.852 -4.745 36.241 1.00 34.00 37 VAL B N 1
ATOM 6074 C CA . VAL B 1 39 ? -43.494 -5.149 37.597 1.00 34.52 37 VAL B CA 1
ATOM 6075 C C . VAL B 1 39 ? -42.155 -4.501 37.919 1.00 33.24 37 VAL B C 1
ATOM 6076 O O . VAL B 1 39 ? -41.201 -4.617 37.142 1.00 37.84 37 VAL B O 1
ATOM 6089 N N . ASN B 1 40 ? -42.115 -3.755 39.018 1.00 32.67 38 ASN B N 1
ATOM 6090 C CA . ASN B 1 40 ? -40.916 -3.054 39.460 1.00 35.83 38 ASN B CA 1
ATOM 6091 C C . ASN B 1 40 ? -39.681 -3.941 39.461 1.00 42.01 38 ASN B C 1
ATOM 6092 O O . ASN B 1 40 ? -39.657 -4.990 40.109 1.00 44.46 38 ASN B O 1
ATOM 6103 N N . ASN B 1 41 ? -38.674 -3.534 38.700 1.00 45.55 39 ASN B N 1
ATOM 6104 C CA . ASN B 1 41 ? -37.390 -4.220 38.701 1.00 46.74 39 ASN B CA 1
ATOM 6105 C C . ASN B 1 41 ? -36.722 -4.038 40.059 1.00 48.03 39 ASN B C 1
ATOM 6106 O O . ASN B 1 41 ? -36.290 -2.919 40.372 1.00 49.11 39 ASN B O 1
ATOM 6117 N N . PRO B 1 42 ? -36.608 -5.079 40.891 1.00 46.11 40 PRO B N 1
ATOM 6118 C CA . PRO B 1 42 ? -35.956 -4.904 42.195 1.00 44.73 40 PRO B CA 1
ATOM 6119 C C . PRO B 1 42 ? -34.441 -4.988 42.150 1.00 46.30 40 PRO B C 1
ATOM 6120 O O . PRO B 1 42 ? -33.800 -4.758 43.184 1.00 49.65 40 PRO B O 1
ATOM 6131 N N . ILE B 1 43 ? -33.847 -5.316 41.005 1.00 45.20 41 ILE B N 1
ATOM 6132 C CA . ILE B 1 43 ? -32.406 -5.526 40.949 1.00 45.79 41 ILE B CA 1
ATOM 6133 C C . ILE B 1 43 ? -31.701 -4.208 41.241 1.00 46.45 41 ILE B C 1
ATOM 6134 O O . ILE B 1 43 ? -31.930 -3.199 40.565 1.00 49.56 41 ILE B O 1
ATOM 6150 N N . ASP B 1 44 ? -30.815 -4.222 42.251 1.00 44.93 42 ASP B N 1
ATOM 6151 C CA . ASP B 1 44 ? -30.046 -3.048 42.680 1.00 45.53 42 ASP B CA 1
ATOM 6152 C C . ASP B 1 44 ? -28.675 -3.576 43.112 1.00 40.70 42 ASP B C 1
ATOM 6153 O O . ASP B 1 44 ? -28.415 -3.808 44.296 1.00 38.69 42 ASP B O 1
ATOM 6162 N N . LEU B 1 45 ? -27.792 -3.774 42.142 1.00 40.24 43 LEU B N 1
ATOM 6163 C CA . LEU B 1 45 ? -26.518 -4.417 42.426 1.00 40.27 43 LEU B CA 1
ATOM 6164 C C . LEU B 1 45 ? -25.629 -3.492 43.253 1.00 39.33 43 LEU B C 1
ATOM 6165 O O . LEU B 1 45 ? -25.659 -2.271 43.070 1.00 38.68 43 LEU B O 1
ATOM 6181 N N . PRO B 1 46 ? -24.833 -4.037 44.171 1.00 36.11 44 PRO B N 1
ATOM 6182 C CA . PRO B 1 46 ? -23.944 -3.187 44.968 1.00 34.12 44 PRO B CA 1
ATOM 6183 C C . PRO B 1 46 ? -22.796 -2.640 44.134 1.00 33.13 44 PRO B C 1
ATOM 6184 O O . PRO B 1 46 ? -22.422 -3.190 43.097 1.00 34.84 44 PRO B O 1
ATOM 6195 N N . GLN B 1 47 ? -22.233 -1.531 44.605 1.00 34.07 45 GLN B N 1
ATOM 6196 C CA . GLN B 1 47 ? -21.015 -0.993 44.017 1.00 35.63 45 GLN B CA 1
ATOM 6197 C C . GLN B 1 47 ? -19.813 -1.659 44.676 1.00 34.50 45 GLN B C 1
ATOM 6198 O O . GLN B 1 47 ? -19.873 -2.084 45.832 1.00 36.02 45 GLN B O 1
ATOM 6212 N N . ILE B 1 48 ? -18.710 -1.727 43.937 1.00 33.97 46 ILE B N 1
ATOM 6213 C CA . ILE B 1 48 ? -17.485 -2.377 44.394 1.00 31.07 46 ILE B CA 1
ATOM 6214 C C . ILE B 1 48 ? -16.432 -1.303 44.634 1.00 27.27 46 ILE B C 1
ATOM 6215 O O . ILE B 1 48 ? -16.086 -0.547 43.718 1.00 25.03 46 ILE B O 1
ATOM 6231 N N . VAL B 1 49 ? -15.918 -1.243 45.864 1.00 26.68 47 VAL B N 1
ATOM 6232 C CA . VAL B 1 49 ? -15.013 -0.183 46.298 1.00 29.60 47 VAL B CA 1
ATOM 6233 C C . VAL B 1 49 ? -13.747 -0.806 46.869 1.00 29.36 47 VAL B C 1
ATOM 6234 O O . VAL B 1 49 ? -13.818 -1.703 47.715 1.00 28.51 47 VAL B O 1
ATOM 6247 N N . VAL B 1 50 ? -12.591 -0.309 46.429 1.00 29.22 48 VAL B N 1
ATOM 6248 C CA . VAL B 1 50 ? -11.304 -0.737 46.968 1.00 29.45 48 VAL B CA 1
ATOM 6249 C C . VAL B 1 50 ? -10.905 0.200 48.099 1.00 29.97 48 VAL B C 1
ATOM 6250 O O . VAL B 1 50 ? -10.981 1.427 47.962 1.00 32.49 48 VAL B O 1
ATOM 6263 N N . VAL B 1 51 ? -10.484 -0.381 49.220 1.00 29.34 49 VAL B N 1
ATOM 6264 C CA . VAL B 1 51 ? -10.100 0.370 50.409 1.00 30.28 49 VAL B CA 1
ATOM 6265 C C . VAL B 1 51 ? -8.815 -0.231 50.958 1.00 33.07 49 VAL B C 1
ATOM 6266 O O . VAL B 1 51 ? -8.704 -1.454 51.085 1.00 36.06 49 VAL B O 1
ATOM 6279 N N . GLY B 1 52 ? -7.858 0.620 51.302 1.00 32.59 50 GLY B N 1
ATOM 6280 C CA . GLY B 1 52 ? -6.628 0.132 51.889 1.00 33.83 50 GLY B CA 1
ATOM 6281 C C . GLY B 1 52 ? -5.574 1.214 51.960 1.00 33.75 50 GLY B C 1
ATOM 6282 O O . GLY B 1 52 ? -5.762 2.341 51.490 1.00 38.44 50 GLY B O 1
ATOM 6286 N N . SER B 1 53 ? -4.449 0.839 52.561 1.00 33.40 51 SER B N 1
ATOM 6287 C CA . SER B 1 53 ? -3.319 1.747 52.668 1.00 34.08 51 SER B CA 1
ATOM 6288 C C . SER B 1 53 ? -2.849 2.178 51.285 1.00 34.29 51 SER B C 1
ATOM 6289 O O . SER B 1 53 ? -3.040 1.479 50.287 1.00 31.12 51 SER B O 1
ATOM 6297 N N . GLN B 1 54 ? -2.223 3.349 51.236 1.00 37.36 52 GLN B N 1
ATOM 6298 C CA . GLN B 1 54 ? -1.642 3.830 49.994 1.00 36.56 52 GLN B CA 1
ATOM 6299 C C . GLN B 1 54 ? -0.505 2.910 49.566 1.00 34.02 52 GLN B C 1
ATOM 6300 O O . GLN B 1 54 ? 0.296 2.461 50.390 1.00 33.78 52 GLN B O 1
ATOM 6314 N N . SER B 1 55 ? -0.448 2.622 48.265 1.00 31.56 53 SER B N 1
ATOM 6315 C CA . SER B 1 55 ? 0.569 1.793 47.624 1.00 34.47 53 SER B CA 1
ATOM 6316 C C . SER B 1 55 ? 0.331 0.305 47.851 1.00 31.30 53 SER B C 1
ATOM 6317 O O . SER B 1 55 ? 1.228 -0.502 47.571 1.00 29.89 53 SER B O 1
ATOM 6325 N N . SER B 1 56 ? -0.849 -0.094 48.325 1.00 28.98 54 SER B N 1
ATOM 6326 C CA . SER B 1 56 ? -1.118 -1.500 48.592 1.00 30.37 54 SER B CA 1
ATOM 6327 C C . SER B 1 56 ? -1.511 -2.282 47.345 1.00 31.32 54 SER B C 1
ATOM 6328 O O . SER B 1 56 ? -1.589 -3.514 47.410 1.00 28.92 54 SER B O 1
ATOM 6336 N N . GLY B 1 57 ? -1.743 -1.611 46.224 1.00 31.02 55 GLY B N 1
ATOM 6337 C CA . GLY B 1 57 ? -2.141 -2.265 45.001 1.00 31.15 55 GLY B CA 1
ATOM 6338 C C . GLY B 1 57 ? -3.615 -2.187 44.677 1.00 31.63 55 GLY B C 1
ATOM 6339 O O . GLY B 1 57 ? -4.124 -3.073 43.980 1.00 28.98 55 GLY B O 1
ATOM 6343 N N . LYS B 1 58 ? -4.317 -1.154 45.150 1.00 29.33 56 LYS B N 1
ATOM 6344 C CA . LYS B 1 58 ? -5.763 -1.085 44.968 1.00 28.28 56 LYS B CA 1
ATOM 6345 C C . LYS B 1 58 ? -6.137 -0.952 43.497 1.00 29.93 56 LYS B C 1
ATOM 6346 O O . LYS B 1 58 ? -6.981 -1.703 42.993 1.00 28.54 56 LYS B O 1
ATOM 6365 N N . SER B 1 59 ? -5.520 -0.003 42.790 1.00 30.86 57 SER B N 1
ATOM 6366 C CA . SER B 1 59 ? -5.888 0.235 41.398 1.00 30.36 57 SER B CA 1
ATOM 6367 C C . SER B 1 59 ? -5.656 -1.006 40.544 1.00 29.95 57 SER B C 1
ATOM 6368 O O . SER B 1 59 ? -6.447 -1.303 39.642 1.00 29.34 57 SER B O 1
ATOM 6375 N N . SER B 1 60 ? -4.569 -1.739 40.803 1.00 30.24 58 SER B N 1
ATOM 6376 C CA . SER B 1 60 ? -4.315 -2.965 40.054 1.00 34.05 58 SER B CA 1
ATOM 6377 C C . SER B 1 60 ? -5.420 -3.986 40.291 1.00 34.41 58 SER B C 1
ATOM 6378 O O . SER B 1 60 ? -5.863 -4.662 39.355 1.00 32.81 58 SER B O 1
ATOM 6386 N N . VAL B 1 61 ? -5.881 -4.108 41.539 1.00 34.36 59 VAL B N 1
ATOM 6387 C CA . VAL B 1 61 ? -6.938 -5.062 41.859 1.00 33.94 59 VAL B CA 1
ATOM 6388 C C . VAL B 1 61 ? -8.224 -4.695 41.131 1.00 33.87 59 VAL B C 1
ATOM 6389 O O . VAL B 1 61 ? -8.852 -5.537 40.478 1.00 33.77 59 VAL B O 1
ATOM 6402 N N . LEU B 1 62 ? -8.639 -3.431 41.236 1.00 31.63 60 LEU B N 1
ATOM 6403 C CA . LEU B 1 62 ? -9.892 -3.017 40.613 1.00 30.65 60 LEU B CA 1
ATOM 6404 C C . LEU B 1 62 ? -9.812 -3.170 39.102 1.00 30.14 60 LEU B C 1
ATOM 6405 O O . LEU B 1 62 ? -10.780 -3.586 38.454 1.00 27.60 60 LEU B O 1
ATOM 6421 N N . GLU B 1 63 ? -8.651 -2.861 38.528 1.00 33.77 61 GLU B N 1
ATOM 6422 C CA . GLU B 1 63 ? -8.472 -2.943 37.084 1.00 36.57 61 GLU B CA 1
ATOM 6423 C C . GLU B 1 63 ? -8.564 -4.382 36.594 1.00 36.11 61 GLU B C 1
ATOM 6424 O O . GLU B 1 63 ? -9.084 -4.637 35.501 1.00 35.33 61 GLU B O 1
ATOM 6436 N N . ASN B 1 64 ? -8.069 -5.338 37.386 1.00 33.91 62 ASN B N 1
ATOM 6437 C CA . ASN B 1 64 ? -8.194 -6.746 37.024 1.00 33.51 62 ASN B CA 1
ATOM 6438 C C . ASN B 1 64 ? -9.645 -7.206 37.034 1.00 32.12 62 ASN B C 1
ATOM 6439 O O . ASN B 1 64 ? -10.016 -8.101 36.266 1.00 31.04 62 ASN B O 1
ATOM 6450 N N . ILE B 1 65 ? -10.476 -6.617 37.898 1.00 31.30 63 ILE B N 1
ATOM 6451 C CA . ILE B 1 65 ? -11.884 -6.994 37.945 1.00 30.24 63 ILE B CA 1
ATOM 6452 C C . ILE B 1 65 ? -12.573 -6.634 36.637 1.00 33.88 63 ILE B C 1
ATOM 6453 O O . ILE B 1 65 ? -13.444 -7.368 36.153 1.00 35.79 63 ILE B O 1
ATOM 6469 N N . VAL B 1 66 ? -12.190 -5.506 36.037 1.00 37.53 64 VAL B N 1
ATOM 6470 C CA . VAL B 1 66 ? -12.767 -5.120 34.756 1.00 36.55 64 VAL B CA 1
ATOM 6471 C C . VAL B 1 66 ? -12.198 -5.983 33.639 1.00 34.36 64 VAL B C 1
ATOM 6472 O O . VAL B 1 66 ? -12.907 -6.346 32.694 1.00 38.52 64 VAL B O 1
ATOM 6485 N N . GLY B 1 67 ? -10.911 -6.320 33.724 1.00 32.73 65 GLY B N 1
ATOM 6486 C CA . GLY B 1 67 ? -10.277 -7.178 32.746 1.00 35.78 65 GLY B CA 1
ATOM 6487 C C . GLY B 1 67 ? -9.503 -6.454 31.670 1.00 36.39 65 GLY B C 1
ATOM 6488 O O . GLY B 1 67 ? -8.940 -7.113 30.787 1.00 33.57 65 GLY B O 1
ATOM 6492 N N . ARG B 1 68 ? -9.459 -5.127 31.714 1.00 38.45 66 ARG B N 1
ATOM 6493 C CA . ARG B 1 68 ? -8.748 -4.329 30.726 1.00 40.67 66 ARG B CA 1
ATOM 6494 C C . ARG B 1 68 ? -8.067 -3.172 31.436 1.00 37.20 66 ARG B C 1
ATOM 6495 O O . ARG B 1 68 ? -8.640 -2.579 32.352 1.00 36.67 66 ARG B O 1
ATOM 6516 N N . ASP B 1 69 ? -6.837 -2.867 31.025 1.00 34.83 67 ASP B N 1
ATOM 6517 C CA . ASP B 1 69 ? -6.072 -1.811 31.676 1.00 33.33 67 ASP B CA 1
ATOM 6518 C C . ASP B 1 69 ? -6.647 -0.439 31.342 1.00 35.79 67 ASP B C 1
ATOM 6519 O O . ASP B 1 69 ? -6.954 -0.149 30.179 1.00 37.17 67 ASP B O 1
ATOM 6528 N N . PHE B 1 70 ? -6.783 0.411 32.363 1.00 34.62 68 PHE B N 1
ATOM 6529 C CA . PHE B 1 70 ? -7.228 1.782 32.150 1.00 34.43 68 PHE B CA 1
ATOM 6530 C C . PHE B 1 70 ? -6.975 2.686 33.355 1.00 33.97 68 PHE B C 1
ATOM 6531 O O . PHE B 1 70 ? -7.198 3.898 33.271 1.00 37.65 68 PHE B O 1
ATOM 6548 N N . LEU B 1 71 ? -6.512 2.122 34.475 1.00 30.15 69 LEU B N 1
ATOM 6549 C CA . LEU B 1 71 ? -6.288 2.910 35.684 1.00 31.19 69 LEU B CA 1
ATOM 6550 C C . LEU B 1 71 ? -4.807 3.221 35.873 1.00 33.52 69 LEU B C 1
ATOM 6551 O O . LEU B 1 71 ? -3.961 2.337 35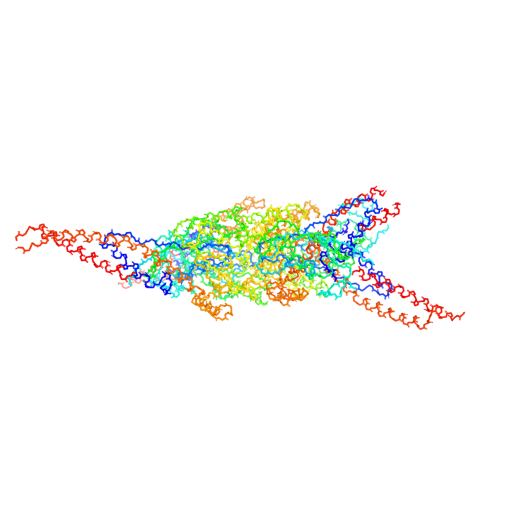.692 1.00 35.79 69 LEU B O 1
ATOM 6567 N N . PRO B 1 72 ? -4.444 4.454 36.235 1.00 32.91 70 PRO B N 1
ATOM 6568 C CA . PRO B 1 72 ? -3.031 4.745 36.516 1.00 30.93 70 PRO B CA 1
ATOM 6569 C C . PRO B 1 72 ? -2.511 3.920 37.684 1.00 30.12 70 PRO B C 1
ATOM 6570 O O . PRO B 1 72 ? -3.147 3.825 38.737 1.00 28.00 70 PRO B O 1
ATOM 6581 N N . ARG B 1 73 ? -1.341 3.320 37.484 1.00 35.49 71 ARG B N 1
ATOM 6582 C CA . ARG B 1 73 ? -0.693 2.478 38.479 1.00 34.43 71 ARG B CA 1
ATOM 6583 C C . ARG B 1 73 ? 0.798 2.772 38.465 1.00 33.61 71 ARG B C 1
ATOM 6584 O O . ARG B 1 73 ? 1.381 2.986 37.398 1.00 36.33 71 ARG B O 1
ATOM 6605 N N . GLY B 1 74 ? 1.413 2.775 39.641 1.00 32.44 72 GLY B N 1
ATOM 6606 C CA . GLY B 1 74 ? 2.847 2.990 39.719 1.00 38.52 72 GLY B CA 1
ATOM 6607 C C . GLY B 1 74 ? 3.273 3.320 41.139 1.00 39.97 72 GLY B C 1
ATOM 6608 O O . GLY B 1 74 ? 2.540 3.077 42.095 1.00 41.01 72 GLY B O 1
ATOM 6612 N N . GLN B 1 75 ? 4.472 3.884 41.240 1.00 41.68 73 GLN B N 1
ATOM 6613 C CA . GLN B 1 75 ? 5.058 4.230 42.523 1.00 45.86 73 GLN B CA 1
ATOM 6614 C C . GLN B 1 75 ? 4.597 5.613 42.969 1.00 45.17 73 GLN B C 1
ATOM 6615 O O . GLN B 1 75 ? 4.031 6.391 42.198 1.00 40.76 73 GLN B O 1
ATOM 6629 N N . GLY B 1 76 ? 4.861 5.919 44.236 1.00 51.22 74 GLY B N 1
ATOM 6630 C CA . GLY B 1 76 ? 4.445 7.185 44.795 1.00 51.70 74 GLY B CA 1
ATOM 6631 C C . GLY B 1 76 ? 2.938 7.225 44.990 1.00 48.41 74 GLY B C 1
ATOM 6632 O O . GLY B 1 76 ? 2.246 6.203 44.988 1.00 54.32 74 GLY B O 1
ATOM 6636 N N . ILE B 1 77 ? 2.430 8.440 45.160 1.00 40.07 75 ILE B N 1
ATOM 6637 C CA . ILE B 1 77 ? 1.000 8.667 45.333 1.00 35.81 75 ILE B CA 1
ATOM 6638 C C . ILE B 1 77 ? 0.387 8.771 43.940 1.00 36.07 75 ILE B C 1
ATOM 6639 O O . ILE B 1 77 ? 0.610 9.750 43.225 1.00 36.80 75 ILE B O 1
ATOM 6655 N N . VAL B 1 78 ? -0.377 7.752 43.547 1.00 38.36 76 VAL B N 1
ATOM 6656 C CA . VAL B 1 78 ? -0.902 7.670 42.188 1.00 35.63 76 VAL B CA 1
ATOM 6657 C C . VAL B 1 78 ? -2.350 8.138 42.163 1.00 33.01 76 VAL B C 1
ATOM 6658 O O . VAL B 1 78 ? -2.660 9.199 41.611 1.00 33.38 76 VAL B O 1
ATOM 6671 N N . THR B 1 79 ? -3.248 7.351 42.747 1.00 32.59 77 THR B N 1
ATOM 6672 C CA . THR B 1 79 ? -4.665 7.699 42.754 1.00 32.60 77 THR B CA 1
ATOM 6673 C C . THR B 1 79 ? -4.891 8.832 43.748 1.00 35.23 77 THR B C 1
ATOM 6674 O O . THR B 1 79 ? -4.817 8.628 44.963 1.00 36.72 77 THR B O 1
ATOM 6684 N N . ARG B 1 80 ? -5.167 10.028 43.233 1.00 38.20 78 ARG B N 1
ATOM 6685 C CA . ARG B 1 80 ? -5.309 11.219 44.062 1.00 37.20 78 ARG B CA 1
ATOM 6686 C C . ARG B 1 80 ? -6.671 11.878 43.898 1.00 36.72 78 ARG B C 1
ATOM 6687 O O . ARG B 1 80 ? -6.881 12.983 44.410 1.00 39.76 78 ARG B O 1
ATOM 6708 N N . ARG B 1 81 ? -7.602 11.221 43.211 1.00 34.34 79 ARG B N 1
ATOM 6709 C CA . ARG B 1 81 ? -9.002 11.618 43.165 1.00 33.72 79 ARG B CA 1
ATOM 6710 C C . ARG B 1 81 ? -9.822 10.344 43.056 1.00 32.06 79 ARG B C 1
ATOM 6711 O O . ARG B 1 81 ? -9.364 9.372 42.444 1.00 32.47 79 ARG B O 1
ATOM 6732 N N . PRO B 1 82 ? -11.032 10.316 43.613 1.00 31.54 80 PRO B N 1
ATOM 6733 C CA . PRO B 1 82 ? -11.892 9.144 43.413 1.00 32.57 80 PRO B CA 1
ATOM 6734 C C . PRO B 1 82 ? -12.232 8.977 41.942 1.00 34.36 80 PRO B C 1
ATOM 6735 O O . PRO B 1 82 ? -12.515 9.949 41.240 1.00 32.31 80 PRO B O 1
ATOM 6746 N N . LEU B 1 83 ? -12.205 7.731 41.475 1.00 36.11 81 LEU B N 1
ATOM 6747 C CA . LEU B 1 83 ? -12.644 7.405 40.124 1.00 36.07 81 LEU B CA 1
ATOM 6748 C C . LEU B 1 83 ? -13.895 6.543 40.227 1.00 35.77 81 LEU B C 1
ATOM 6749 O O . LEU B 1 83 ? -13.822 5.373 40.619 1.00 36.00 81 LEU B O 1
ATOM 6765 N N . VAL B 1 84 ? -15.036 7.123 39.877 1.00 36.83 82 VAL B N 1
ATOM 6766 C CA . VAL B 1 84 ? -16.319 6.438 39.926 1.00 35.28 82 VAL B CA 1
ATOM 6767 C C . VAL B 1 84 ? -16.568 5.890 38.527 1.00 34.27 82 VAL B C 1
ATOM 6768 O O . VAL B 1 84 ? -16.951 6.627 37.615 1.00 35.11 82 VAL B O 1
ATOM 6781 N N . LEU B 1 85 ? -16.338 4.593 38.353 1.00 32.39 83 LEU B N 1
ATOM 6782 C CA . LEU B 1 85 ? -16.574 3.933 37.078 1.00 36.91 83 LEU B CA 1
ATOM 6783 C C . LEU B 1 85 ? -17.990 3.378 37.059 1.00 37.87 83 LEU B C 1
ATOM 6784 O O . LEU B 1 85 ? -18.386 2.636 37.962 1.00 34.35 83 LEU B O 1
ATOM 6800 N N . GLN B 1 86 ? -18.748 3.745 36.037 1.00 40.64 84 GLN B N 1
ATOM 6801 C CA . GLN B 1 86 ? -20.107 3.247 35.852 1.00 42.48 84 GLN B CA 1
ATOM 6802 C C . GLN B 1 86 ? -20.117 2.382 34.597 1.00 40.98 84 GLN B C 1
ATOM 6803 O O . GLN B 1 86 ? -20.142 2.899 33.476 1.00 43.18 84 GLN B O 1
ATOM 6817 N N . LEU B 1 87 ? -20.082 1.064 34.788 1.00 37.04 85 LEU B N 1
ATOM 6818 C CA . LEU B 1 87 ? -20.256 0.143 33.675 1.00 35.95 85 LEU B CA 1
ATOM 6819 C C . LEU B 1 87 ? -21.707 0.186 33.214 1.00 36.19 85 LEU B C 1
ATOM 6820 O O . LEU B 1 87 ? -22.629 0.130 34.032 1.00 38.31 85 LEU B O 1
ATOM 6836 N N . ILE B 1 88 ? -21.911 0.289 31.905 1.00 35.66 86 ILE B N 1
ATOM 6837 C CA . ILE B 1 88 ? -23.246 0.402 31.335 1.00 39.20 86 ILE B CA 1
ATOM 6838 C C . ILE B 1 88 ? -23.374 -0.606 30.204 1.00 41.89 86 ILE B C 1
ATOM 6839 O O . ILE B 1 88 ? -22.534 -0.640 29.299 1.00 41.49 86 ILE B O 1
ATOM 6855 N N . ASN B 1 89 ? -24.425 -1.419 30.257 1.00 44.09 87 ASN B N 1
ATOM 6856 C CA . ASN B 1 89 ? -24.684 -2.396 29.212 1.00 44.62 87 ASN B CA 1
ATOM 6857 C C . ASN B 1 89 ? -25.391 -1.727 28.041 1.00 46.36 87 ASN B C 1
ATOM 6858 O O . ASN B 1 89 ? -26.429 -1.083 28.218 1.00 49.60 87 ASN B O 1
ATOM 6869 N N . ARG B 1 90 ? -24.823 -1.877 26.846 1.00 52.98 88 ARG B N 1
ATOM 6870 C CA . ARG B 1 90 ? -25.442 -1.355 25.632 1.00 53.74 88 ARG B CA 1
ATOM 6871 C C . ARG B 1 90 ? -25.146 -2.306 24.484 1.00 54.78 88 ARG B C 1
ATOM 6872 O O . ARG B 1 90 ? -23.979 -2.578 24.190 1.00 51.36 88 ARG B O 1
ATOM 6893 N N . GLN B 1 91 ? -26.198 -2.793 23.832 1.00 61.43 89 GLN B N 1
ATOM 6894 C CA . GLN B 1 91 ? -26.032 -3.727 22.731 1.00 65.63 89 GLN B CA 1
ATOM 6895 C C . GLN B 1 91 ? -25.423 -3.031 21.516 1.00 65.65 89 GLN B C 1
ATOM 6896 O O . GLN B 1 91 ? -25.464 -1.805 21.374 1.00 62.70 89 GLN B O 1
ATOM 6910 N N . SER B 1 92 ? -24.849 -3.843 20.632 1.00 69.08 90 SER B N 1
ATOM 6911 C CA . SER B 1 92 ? -24.204 -3.327 19.434 1.00 70.79 90 SER B CA 1
ATOM 6912 C C . SER B 1 92 ? -25.232 -2.731 18.480 1.00 75.49 90 SER B C 1
ATOM 6913 O O . SER B 1 92 ? -26.394 -3.146 18.439 1.00 77.36 90 SER B O 1
ATOM 6921 N N . SER B 1 93 ? -24.789 -1.747 17.705 1.00 79.24 91 SER B N 1
ATOM 6922 C CA . SER B 1 93 ? -25.652 -1.080 16.738 1.00 83.53 91 SER B CA 1
ATOM 6923 C C . SER B 1 93 ? -25.505 -1.707 15.355 1.00 86.43 91 SER B C 1
ATOM 6924 O O . SER B 1 93 ? -25.532 -2.930 15.212 1.00 88.40 91 SER B O 1
ATOM 6932 N N . LEU B 1 103 ? -11.059 4.825 14.133 1.00 87.32 101 LEU B N 1
ATOM 6933 C CA . LEU B 1 103 ? -10.431 3.906 15.078 1.00 85.22 101 LEU B CA 1
ATOM 6934 C C . LEU B 1 103 ? -9.027 3.542 14.598 1.00 92.25 101 LEU B C 1
ATOM 6935 O O . LEU B 1 103 ? -8.460 2.528 15.001 1.00 91.51 101 LEU B O 1
ATOM 6950 N N . ALA B 1 104 ? -8.465 4.404 13.746 1.00 99.87 102 ALA B N 1
ATOM 6951 C CA . ALA B 1 104 ? -7.159 4.153 13.144 1.00 108.29 102 ALA B CA 1
ATOM 6952 C C . ALA B 1 104 ? -6.011 4.537 14.071 1.00 111.72 102 ALA B C 1
ATOM 6953 O O . ALA B 1 104 ? -4.975 3.862 14.089 1.00 113.64 102 ALA B O 1
ATOM 6960 N N . ASP B 1 105 ? -6.171 5.608 14.847 1.00 113.70 103 ASP B N 1
ATOM 6961 C CA . ASP B 1 105 ? -5.108 6.097 15.713 1.00 115.74 103 ASP B CA 1
ATOM 6962 C C . ASP B 1 105 ? -5.109 5.426 17.079 1.00 108.01 103 ASP B C 1
ATOM 6963 O O . ASP B 1 105 ? -4.536 5.969 18.031 1.00 115.06 103 ASP B O 1
ATOM 6967 N N . SER B 1 106 ? -5.737 4.260 17.194 1.00 89.73 104 SER B N 1
ATOM 6968 C CA . SER B 1 106 ? -5.786 3.540 18.457 1.00 77.66 104 SER B CA 1
ATOM 6969 C C . SER B 1 106 ? -4.461 2.831 18.708 1.00 82.16 104 SER B C 1
ATOM 6970 O O . SER B 1 106 ? -3.895 2.203 17.809 1.00 82.25 104 SER B O 1
ATOM 6978 N N . THR B 1 107 ? -3.965 2.943 19.939 1.00 88.91 105 THR B N 1
ATOM 6979 C CA . THR B 1 107 ? -2.782 2.216 20.375 1.00 95.02 105 THR B CA 1
ATOM 6980 C C . THR B 1 107 ? -3.143 0.985 21.197 1.00 89.78 105 THR B C 1
ATOM 6981 O O . THR B 1 107 ? -2.254 0.343 21.765 1.00 94.27 105 THR B O 1
ATOM 6992 N N . ASP B 1 108 ? -4.429 0.647 21.268 1.00 79.35 106 ASP B N 1
ATOM 6993 C CA . ASP B 1 108 ? -4.933 -0.466 22.065 1.00 72.79 106 ASP B CA 1
ATOM 6994 C C . ASP B 1 108 ? -5.385 -1.567 21.114 1.00 76.33 106 ASP B C 1
ATOM 6995 O O . ASP B 1 108 ? -6.340 -1.382 20.352 1.00 75.29 106 ASP B O 1
ATOM 7004 N N . LYS B 1 109 ? -4.696 -2.710 21.161 1.00 81.46 107 LYS B N 1
ATOM 7005 C CA . LYS B 1 109 ? -5.001 -3.804 20.246 1.00 83.40 107 LYS B CA 1
ATOM 7006 C C . LYS B 1 109 ? -6.437 -4.293 20.400 1.00 79.15 107 LYS B C 1
ATOM 7007 O O . LYS B 1 109 ? -7.020 -4.811 19.441 1.00 79.44 107 LYS B O 1
ATOM 7011 N N . ALA B 1 110 ? -7.022 -4.137 21.586 1.00 75.83 108 ALA B N 1
ATOM 7012 C CA . ALA B 1 110 ? -8.351 -4.659 21.874 1.00 73.99 108 ALA B CA 1
ATOM 7013 C C . ALA B 1 110 ? -9.462 -3.648 21.615 1.00 71.52 108 ALA B C 1
ATOM 7014 O O . ALA B 1 110 ? -10.601 -3.878 22.036 1.00 71.36 108 ALA B O 1
ATOM 7021 N N . ALA B 1 111 ? -9.163 -2.540 20.944 1.00 69.75 109 ALA B N 1
ATOM 7022 C CA . ALA B 1 111 ? -10.176 -1.528 20.677 1.00 67.30 109 ALA B CA 1
ATOM 7023 C C . ALA B 1 111 ? -11.212 -2.044 19.684 1.00 68.96 109 ALA B C 1
ATOM 7024 O O . ALA B 1 111 ? -10.878 -2.708 18.699 1.00 70.81 109 ALA B O 1
ATOM 7031 N N . ASN B 1 112 ? -12.481 -1.739 19.954 1.00 69.07 110 ASN B N 1
ATOM 7032 C CA . ASN B 1 112 ? -13.570 -2.127 19.068 1.00 71.49 110 ASN B CA 1
ATOM 7033 C C . ASN B 1 112 ? -14.715 -1.136 19.230 1.00 64.13 110 ASN B C 1
ATOM 7034 O O . ASN B 1 112 ? -14.861 -0.489 20.270 1.00 61.52 110 ASN B O 1
ATOM 7045 N N . LEU B 1 113 ? -15.539 -1.037 18.183 1.00 61.68 111 LEU B N 1
ATOM 7046 C CA . LEU B 1 113 ? -16.601 -0.038 18.149 1.00 58.10 111 LEU B CA 1
ATOM 7047 C C . LEU B 1 113 ? -17.725 -0.325 19.136 1.00 55.17 111 LEU B C 1
ATOM 7048 O O . LEU B 1 113 ? -18.525 0.574 19.417 1.00 53.01 111 LEU B O 1
ATOM 7064 N N . ASP B 1 114 ? -17.807 -1.543 19.669 1.00 55.05 112 ASP B N 1
ATOM 7065 C CA . ASP B 1 114 ? -18.877 -1.883 20.596 1.00 51.16 112 ASP B CA 1
ATOM 7066 C C . ASP B 1 114 ? -18.569 -1.490 22.035 1.00 43.93 112 ASP B C 1
ATOM 7067 O O . ASP B 1 114 ? -19.476 -1.522 22.874 1.00 40.95 112 ASP B O 1
ATOM 7076 N N . GLU B 1 115 ? -17.328 -1.116 22.338 1.00 40.73 113 GLU B N 1
ATOM 7077 C CA . GLU B 1 115 ? -16.909 -0.821 23.702 1.00 38.05 113 GLU B CA 1
ATOM 7078 C C . GLU B 1 115 ? -16.104 0.468 23.714 1.00 38.30 113 GLU B C 1
ATOM 7079 O O . GLU B 1 115 ? -15.154 0.616 22.938 1.00 38.91 113 GLU B O 1
ATOM 7091 N N . TRP B 1 116 ? -16.486 1.395 24.588 1.00 39.63 114 TRP B N 1
ATOM 7092 C CA . TRP B 1 116 ? -15.807 2.680 24.677 1.00 39.76 114 TRP B CA 1
ATOM 7093 C C . TRP B 1 116 ? -16.096 3.303 26.035 1.00 37.19 114 TRP B C 1
ATOM 7094 O O . TRP B 1 116 ? -16.983 2.863 26.769 1.00 37.19 114 TRP B O 1
ATOM 7115 N N . GLY B 1 117 ? -15.336 4.346 26.355 1.00 35.74 115 GLY B N 1
ATOM 7116 C CA . GLY B 1 117 ? -15.509 5.075 27.596 1.00 33.02 115 GLY B CA 1
ATOM 7117 C C . GLY B 1 117 ? -15.902 6.517 27.334 1.00 35.03 115 GLY B C 1
ATOM 7118 O O . GLY B 1 117 ? -15.570 7.089 26.295 1.00 36.67 115 GLY B O 1
ATOM 7122 N N . GLU B 1 118 ? -16.621 7.100 28.293 1.00 37.07 116 GLU B N 1
ATOM 7123 C CA . GLU B 1 118 ? -17.008 8.504 28.246 1.00 42.43 116 GLU B CA 1
ATOM 7124 C C . GLU B 1 118 ? -16.758 9.134 29.608 1.00 40.26 116 GLU B C 1
ATOM 7125 O O . GLU B 1 118 ? -17.152 8.573 30.635 1.00 40.98 116 GLU B O 1
ATOM 7137 N N . PHE B 1 119 ? -16.106 10.293 29.613 1.00 37.09 117 PHE B N 1
ATOM 7138 C CA . PHE B 1 119 ? -15.877 11.060 30.829 1.00 35.41 117 PHE B CA 1
ATOM 7139 C C . PHE B 1 119 ? -16.943 12.140 30.974 1.00 38.54 117 PHE B C 1
ATOM 7140 O O . PHE B 1 119 ? -17.366 12.748 29.987 1.00 42.56 117 PHE B O 1
ATOM 7157 N N . LEU B 1 120 ? -17.380 12.366 32.214 1.00 40.25 118 LEU B N 1
ATOM 7158 C CA . LEU B 1 120 ? -18.376 13.399 32.472 1.00 44.53 118 LEU B CA 1
ATOM 7159 C C . LEU B 1 120 ? -17.835 14.792 32.167 1.00 46.23 118 LEU B C 1
ATOM 7160 O O . LEU B 1 120 ? -18.598 15.674 31.757 1.00 46.72 118 LEU B O 1
ATOM 7176 N N . HIS B 1 121 ? -16.535 15.014 32.366 1.00 44.72 119 HIS B N 1
ATOM 7177 C CA . HIS B 1 121 ? -15.937 16.318 32.106 1.00 46.36 119 HIS B CA 1
ATOM 7178 C C . HIS B 1 121 ? -15.536 16.513 30.650 1.00 44.45 119 HIS B C 1
ATOM 7179 O O . HIS B 1 121 ? -14.998 17.573 30.311 1.00 45.78 119 HIS B O 1
ATOM 7193 N N . LEU B 1 122 ? -15.778 15.528 29.789 1.00 42.50 120 LEU B N 1
ATOM 7194 C CA . LEU B 1 122 ? -15.514 15.637 28.355 1.00 43.77 120 LEU B CA 1
ATOM 7195 C C . LEU B 1 122 ? -16.730 15.125 27.595 1.00 45.46 120 LEU B C 1
ATOM 7196 O O . LEU B 1 122 ? -16.687 14.062 26.965 1.00 48.38 120 LEU B O 1
ATOM 7212 N N . PRO B 1 123 ? -17.840 15.860 27.637 1.00 43.45 121 PRO B N 1
ATOM 7213 C CA . PRO B 1 123 ? -19.058 15.382 26.972 1.00 46.10 121 PRO B CA 1
ATOM 7214 C C . PRO B 1 123 ? -18.863 15.293 25.466 1.00 51.93 121 PRO B C 1
ATOM 7215 O O . PRO B 1 123 ? -18.264 16.173 24.843 1.00 46.22 121 PRO B O 1
ATOM 7226 N N . GLY B 1 124 ? -19.388 14.216 24.881 1.00 62.24 122 GLY B N 1
ATOM 7227 C CA . GLY B 1 124 ? -19.314 14.000 23.456 1.00 67.44 122 GLY B CA 1
ATOM 7228 C C . GLY B 1 124 ? -18.104 13.223 22.983 1.00 64.92 122 GLY B C 1
ATOM 7229 O O . GLY B 1 124 ? -18.118 12.713 21.856 1.00 71.00 122 GLY B O 1
ATOM 7233 N N . GLN B 1 125 ? -17.056 13.128 23.800 1.00 55.39 123 GLN B N 1
ATOM 7234 C CA . GLN B 1 125 ? -15.838 12.433 23.411 1.00 48.48 123 GLN B CA 1
ATOM 7235 C C . GLN B 1 125 ? -15.922 10.961 23.799 1.00 46.33 123 GLN B C 1
ATOM 7236 O O . GLN B 1 125 ? -16.224 10.634 24.951 1.00 44.84 123 GLN B O 1
ATOM 7250 N N . LYS B 1 126 ? -15.659 10.079 22.839 1.00 47.80 124 LYS B N 1
ATOM 7251 C CA . LYS B 1 126 ? -15.625 8.643 23.081 1.00 47.98 124 LYS B CA 1
ATOM 7252 C C . LYS B 1 126 ? -14.178 8.168 23.085 1.00 46.30 124 LYS B C 1
ATOM 7253 O O . LYS B 1 126 ? -13.374 8.586 22.245 1.00 50.44 124 LYS B O 1
ATOM 7272 N N . PHE B 1 127 ? -13.858 7.281 24.022 1.00 41.87 125 PHE B N 1
ATOM 7273 C CA . PHE B 1 127 ? -12.511 6.742 24.188 1.00 42.12 125 PHE B CA 1
ATOM 7274 C C . PHE B 1 127 ? -12.570 5.245 23.895 1.00 39.99 125 PHE B C 1
ATOM 7275 O O . PHE B 1 127 ? -12.885 4.447 24.780 1.00 39.12 125 PHE B O 1
ATOM 7292 N N . TYR B 1 128 ? -12.272 4.866 22.651 1.00 42.05 126 TYR B N 1
ATOM 7293 C CA . TYR B 1 128 ? -12.158 3.452 22.314 1.00 42.46 126 TYR B CA 1
ATOM 7294 C C . TYR B 1 128 ? -10.818 2.879 22.756 1.00 42.11 126 TYR B C 1
ATOM 7295 O O . TYR B 1 128 ? -10.726 1.682 23.055 1.00 42.16 126 TYR B O 1
ATOM 7313 N N . ASP B 1 129 ? -9.782 3.714 22.807 1.00 40.52 127 ASP B N 1
ATOM 7314 C CA . ASP B 1 129 ? -8.449 3.302 23.237 1.00 40.97 127 ASP B CA 1
ATOM 7315 C C . ASP B 1 129 ? -8.371 3.439 24.754 1.00 40.04 127 ASP B C 1
ATOM 7316 O O . ASP B 1 129 ? -8.397 4.553 25.287 1.00 38.32 127 ASP B O 1
ATOM 7325 N N . PHE B 1 130 ? -8.263 2.304 25.450 1.00 41.78 128 PHE B N 1
ATOM 7326 C CA . PHE B 1 130 ? -8.240 2.330 26.908 1.00 38.93 128 PHE B CA 1
ATOM 7327 C C . PHE B 1 130 ? -6.937 2.890 27.461 1.00 39.30 128 PHE B C 1
ATOM 7328 O O . PHE B 1 130 ? -6.915 3.346 28.610 1.00 36.74 128 PHE B O 1
ATOM 7345 N N . ASN B 1 131 ? -5.851 2.858 26.687 1.00 43.06 129 ASN B N 1
ATOM 7346 C CA . ASN B 1 131 ? -4.648 3.572 27.099 1.00 45.88 129 ASN B CA 1
ATOM 7347 C C . ASN B 1 131 ? -4.904 5.071 27.173 1.00 46.33 129 ASN B C 1
ATOM 7348 O O . ASN B 1 131 ? -4.336 5.758 28.030 1.00 44.71 129 ASN B O 1
ATOM 7359 N N . LYS B 1 132 ? -5.758 5.594 26.288 1.00 48.06 130 LYS B N 1
ATOM 7360 C CA . LYS B 1 132 ? -6.100 7.011 26.326 1.00 49.52 130 LYS B CA 1
ATOM 7361 C C . LYS B 1 132 ? -7.017 7.333 27.498 1.00 45.86 130 LYS B C 1
ATOM 7362 O O . LYS B 1 132 ? -6.983 8.454 28.019 1.00 46.72 130 LYS B O 1
ATOM 7381 N N . ILE B 1 133 ? -7.845 6.376 27.921 1.00 40.50 131 ILE B N 1
ATOM 7382 C CA . ILE B 1 133 ? -8.645 6.571 29.127 1.00 36.15 131 ILE B CA 1
ATOM 7383 C C . ILE B 1 133 ? -7.730 6.767 30.329 1.00 38.14 131 ILE B C 1
ATOM 7384 O O . ILE B 1 133 ? -7.924 7.678 31.142 1.00 39.58 131 ILE B O 1
ATOM 7400 N N . ARG B 1 134 ? -6.719 5.905 30.459 1.00 39.32 132 ARG B N 1
ATOM 7401 C CA . ARG B 1 134 ? -5.754 6.036 31.545 1.00 40.32 132 ARG B CA 1
ATOM 7402 C C . ARG B 1 134 ? -5.036 7.380 31.487 1.00 39.88 132 ARG B C 1
ATOM 7403 O O . ARG B 1 134 ? -4.860 8.046 32.513 1.00 38.05 132 ARG B O 1
ATOM 7424 N N . ASP B 1 135 ? -4.593 7.786 30.294 1.00 42.70 133 ASP B N 1
ATOM 7425 C CA . ASP B 1 135 ? -3.904 9.066 30.164 1.00 46.18 133 ASP B CA 1
ATOM 7426 C C . ASP B 1 135 ? -4.792 10.220 30.612 1.00 43.86 133 ASP B C 1
ATOM 7427 O O . ASP B 1 135 ? -4.319 11.166 31.252 1.00 44.52 133 ASP B O 1
ATOM 7436 N N . GLU B 1 136 ? -6.087 10.156 30.292 1.00 42.60 134 GLU B N 1
ATOM 7437 C CA . GLU B 1 136 ? -6.994 11.237 30.659 1.00 40.98 134 GLU B CA 1
ATOM 7438 C C . GLU B 1 136 ? -7.218 11.289 32.164 1.00 39.71 134 GLU B C 1
ATOM 7439 O O . GLU B 1 136 ? -7.338 12.376 32.740 1.00 40.57 134 GLU B O 1
ATOM 7451 N N . ILE B 1 137 ? -7.281 10.130 32.821 1.00 39.57 135 ILE B N 1
ATOM 7452 C CA . ILE B 1 137 ? -7.426 10.122 34.273 1.00 35.59 135 ILE B CA 1
ATOM 7453 C C . ILE B 1 137 ? -6.263 10.858 34.924 1.00 35.13 135 ILE B C 1
ATOM 7454 O O . ILE B 1 137 ? -6.454 11.647 35.857 1.00 35.17 135 ILE B O 1
ATOM 7470 N N . ASN B 1 138 ? -5.038 10.613 34.449 1.00 33.52 136 ASN B N 1
ATOM 7471 C CA . ASN B 1 138 ? -3.887 11.326 34.993 1.00 34.79 136 ASN B CA 1
ATOM 7472 C C . ASN B 1 138 ? -3.919 12.801 34.608 1.00 38.67 136 ASN B C 1
ATOM 7473 O O . ASN B 1 138 ? -3.605 13.669 35.429 1.00 36.26 136 ASN B O 1
ATOM 7484 N N . ARG B 1 139 ? -4.289 13.103 33.362 1.00 41.55 137 ARG B N 1
ATOM 7485 C CA . ARG B 1 139 ? -4.373 14.495 32.930 1.00 43.69 137 ARG B CA 1
ATOM 7486 C C . ARG B 1 139 ? -5.408 15.253 33.753 1.00 41.80 137 ARG B C 1
ATOM 7487 O O . ARG B 1 139 ? -5.122 16.325 34.299 1.00 40.49 137 ARG B O 1
ATOM 7508 N N . GLU B 1 140 ? -6.621 14.705 33.857 1.00 41.02 138 GLU B N 1
ATOM 7509 C CA . GLU B 1 140 ? -7.659 15.349 34.655 1.00 41.53 138 GLU B CA 1
ATOM 7510 C C . GLU B 1 140 ? -7.270 15.417 36.128 1.00 41.56 138 GLU B C 1
ATOM 7511 O O . GLU B 1 140 ? -7.651 16.364 36.826 1.00 43.62 138 GLU B O 1
ATOM 7523 N N . THR B 1 141 ? -6.513 14.431 36.619 1.00 34.50 139 THR B N 1
ATOM 7524 C CA . THR B 1 141 ? -6.043 14.474 38.001 1.00 35.33 139 THR B CA 1
ATOM 7525 C C . THR B 1 141 ? -5.089 15.645 38.215 1.00 40.18 139 THR B C 1
ATOM 7526 O O . THR B 1 141 ? -5.241 16.421 39.165 1.00 39.26 139 THR B O 1
ATOM 7537 N N . GLU B 1 142 ? -4.086 15.782 37.343 1.00 42.76 140 GLU B N 1
ATOM 7538 C CA . GLU B 1 142 ? -3.105 16.849 37.505 1.00 47.40 140 GLU B CA 1
ATOM 7539 C C . GLU B 1 142 ? -3.735 18.229 37.372 1.00 47.75 140 GLU B C 1
ATOM 7540 O O . GLU B 1 142 ? -3.270 19.184 38.004 1.00 50.48 140 GLU B O 1
ATOM 7552 N N . ALA B 1 143 ? -4.794 18.356 36.568 1.00 43.52 141 ALA B N 1
ATOM 7553 C CA . ALA B 1 143 ? -5.420 19.657 36.368 1.00 45.21 141 ALA B CA 1
ATOM 7554 C C . ALA B 1 143 ? -5.961 20.237 37.668 1.00 47.38 141 ALA B C 1
ATOM 7555 O O . ALA B 1 143 ? -6.064 21.462 37.803 1.00 49.64 141 ALA B O 1
ATOM 7562 N N . LYS B 1 144 ? -6.309 19.383 38.631 1.00 46.87 142 LYS B N 1
ATOM 7563 C CA . LYS B 1 144 ? -6.927 19.831 39.873 1.00 51.42 142 LYS B CA 1
ATOM 7564 C C . LYS B 1 144 ? -6.016 19.763 41.087 1.00 49.45 142 LYS B C 1
ATOM 7565 O O . LYS B 1 144 ? -6.141 20.608 41.974 1.00 51.21 142 LYS B O 1
ATOM 7584 N N . VAL B 1 145 ? -5.117 18.779 41.163 1.00 45.27 143 VAL B N 1
ATOM 7585 C CA . VAL B 1 145 ? -4.263 18.604 42.329 1.00 46.23 143 VAL B CA 1
ATOM 7586 C C . VAL B 1 145 ? -2.781 18.603 41.967 1.00 48.02 143 VAL B C 1
ATOM 7587 O O . VAL B 1 145 ? -1.944 18.287 42.812 1.00 49.29 143 VAL B O 1
ATOM 7600 N N . GLY B 1 146 ? -2.436 18.948 40.725 1.00 43.93 144 GLY B N 1
ATOM 7601 C CA . GLY B 1 146 ? -1.040 19.151 40.376 1.00 48.28 144 GLY B CA 1
ATOM 7602 C C . GLY B 1 146 ? -0.234 17.862 40.320 1.00 49.43 144 GLY B C 1
ATOM 7603 O O . GLY B 1 146 ? -0.761 16.770 40.078 1.00 44.63 144 GLY B O 1
ATOM 7607 N N . ARG B 1 147 ? 1.079 17.999 40.559 1.00 57.93 145 ARG B N 1
ATOM 7608 C CA . ARG B 1 147 ? 2.013 16.887 40.431 1.00 64.11 145 ARG B CA 1
ATOM 7609 C C . ARG B 1 147 ? 2.851 16.709 41.696 1.00 61.50 145 ARG B C 1
ATOM 7610 O O . ARG B 1 147 ? 3.953 16.153 41.627 1.00 64.96 145 ARG B O 1
ATOM 7631 N N . ASN B 1 148 ? 2.360 17.167 42.846 1.00 54.03 146 ASN B N 1
ATOM 7632 C CA . ASN B 1 148 ? 3.102 17.085 44.103 1.00 49.03 146 ASN B CA 1
ATOM 7633 C C . ASN B 1 148 ? 2.231 16.499 45.210 1.00 44.18 146 ASN B C 1
ATOM 7634 O O . ASN B 1 148 ? 2.118 17.046 46.309 1.00 43.57 146 ASN B O 1
ATOM 7645 N N . ALA B 1 149 ? 1.599 15.363 44.920 1.00 40.93 147 ALA B N 1
ATOM 7646 C CA . ALA B 1 149 ? 0.877 14.537 45.884 1.00 39.86 147 ALA B CA 1
ATOM 7647 C C . ALA B 1 149 ? -0.421 15.157 46.388 1.00 39.39 147 ALA B C 1
ATOM 7648 O O . ALA B 1 149 ? -1.001 14.650 47.360 1.00 38.17 147 ALA B O 1
ATOM 7655 N N . GLY B 1 150 ? -0.904 16.227 45.762 1.00 38.55 148 GLY B N 1
ATOM 7656 C CA . GLY B 1 150 ? -2.165 16.807 46.188 1.00 37.69 148 GLY B CA 1
ATOM 7657 C C . GLY B 1 150 ? -3.319 15.843 45.968 1.00 37.85 148 GLY B C 1
ATOM 7658 O O . GLY B 1 150 ? -3.355 15.103 44.983 1.00 37.38 148 GLY B O 1
ATOM 7662 N N . ILE B 1 151 ? -4.274 15.862 46.896 1.00 39.12 149 ILE B N 1
ATOM 7663 C CA . ILE B 1 151 ? -5.434 14.979 46.863 1.00 38.82 149 ILE B CA 1
ATOM 7664 C C . ILE B 1 151 ? -6.704 15.815 46.903 1.00 39.20 149 ILE B C 1
ATOM 7665 O O . ILE B 1 151 ? -6.745 16.890 47.509 1.00 45.74 149 ILE B O 1
ATOM 7681 N N . SER B 1 152 ? -7.748 15.309 46.246 1.00 36.17 150 SER B N 1
ATOM 7682 C CA . SER B 1 152 ? -9.037 15.984 46.199 1.00 39.44 150 SER B CA 1
ATOM 7683 C C . SER B 1 152 ? -10.164 14.963 46.230 1.00 39.00 150 SER B C 1
ATOM 7684 O O . SER B 1 152 ? -10.036 13.881 45.641 1.00 37.51 150 SER B O 1
ATOM 7692 N N . PRO B 1 153 ? -11.273 15.272 46.913 1.00 37.52 151 PRO B N 1
ATOM 7693 C CA . PRO B 1 153 ? -12.418 14.350 46.914 1.00 32.85 151 PRO B CA 1
ATOM 7694 C C . PRO B 1 153 ? -13.291 14.446 45.675 1.00 35.88 151 PRO B C 1
ATOM 7695 O O . PRO B 1 153 ? -14.174 13.596 45.498 1.00 37.88 151 PRO B O 1
ATOM 7706 N N . ALA B 1 154 ? -13.090 15.452 44.832 1.00 40.45 152 ALA B N 1
ATOM 7707 C CA . ALA B 1 154 ? -13.904 15.627 43.637 1.00 42.27 152 ALA B CA 1
ATOM 7708 C C . ALA B 1 154 ? -13.710 14.439 42.703 1.00 39.30 152 ALA B C 1
ATOM 7709 O O . ALA B 1 154 ? -12.595 14.236 42.199 1.00 40.24 152 ALA B O 1
ATOM 7716 N N . PRO B 1 155 ? -14.745 13.649 42.433 1.00 38.59 153 PRO B N 1
ATOM 7717 C CA . PRO B 1 155 ? -14.541 12.410 41.681 1.00 35.95 153 PRO B CA 1
ATOM 7718 C C . PRO B 1 155 ? -14.396 12.640 40.186 1.00 37.96 153 PRO B C 1
ATOM 7719 O O . PRO B 1 155 ? -14.969 13.566 39.608 1.00 42.42 153 PRO B O 1
ATOM 7730 N N . ILE B 1 156 ? -13.615 11.764 39.566 1.00 34.66 154 ILE B N 1
ATOM 7731 C CA . ILE B 1 156 ? -13.562 11.650 38.114 1.00 34.26 154 ILE B CA 1
ATOM 7732 C C . ILE B 1 156 ? -14.599 10.610 37.710 1.00 34.29 154 ILE B C 1
ATOM 7733 O O . ILE B 1 156 ? -14.507 9.444 38.111 1.00 31.71 154 ILE B O 1
ATOM 7749 N N . ASN B 1 157 ? -15.593 11.030 36.936 1.00 36.88 155 ASN B N 1
ATOM 7750 C CA . ASN B 1 157 ? -16.707 10.172 36.556 1.00 37.49 155 ASN B CA 1
ATOM 7751 C C . ASN B 1 157 ? -16.431 9.564 35.189 1.00 37.81 155 ASN B C 1
ATOM 7752 O O . ASN B 1 157 ? -16.276 10.287 34.199 1.00 39.15 155 ASN B O 1
ATOM 7763 N N . LEU B 1 158 ? -16.373 8.236 35.144 1.00 37.39 156 LEU B N 1
ATOM 7764 C CA . LEU B 1 158 ? -16.086 7.491 33.929 1.00 38.02 156 LEU B CA 1
ATOM 7765 C C . LEU B 1 158 ? -17.217 6.509 33.672 1.00 37.40 156 LEU B C 1
ATOM 7766 O O . LEU B 1 158 ? -17.655 5.802 34.586 1.00 35.97 156 LEU B O 1
ATOM 7782 N N . ARG B 1 159 ? -17.682 6.474 32.430 1.00 38.81 157 ARG B N 1
ATOM 7783 C CA . ARG B 1 159 ? -18.681 5.524 31.961 1.00 38.24 157 ARG B CA 1
ATOM 7784 C C . ARG B 1 159 ? -18.078 4.695 30.841 1.00 37.80 157 ARG B C 1
ATOM 7785 O O . ARG B 1 159 ? -17.546 5.246 29.873 1.00 40.59 157 ARG B O 1
ATOM 7806 N N . ILE B 1 160 ? -18.153 3.375 30.983 1.00 35.89 158 ILE B N 1
ATOM 7807 C CA . ILE B 1 160 ? -17.685 2.439 29.967 1.00 34.51 158 ILE B CA 1
ATOM 7808 C C . ILE B 1 160 ? -18.901 1.699 29.432 1.00 35.04 158 ILE B C 1
ATOM 7809 O O . ILE B 1 160 ? -19.612 1.027 30.189 1.00 34.92 158 ILE B O 1
ATOM 7825 N N . TYR B 1 161 ? -19.144 1.828 28.133 1.00 37.75 159 TYR B N 1
ATOM 7826 C CA . TYR B 1 161 ? -20.250 1.149 27.476 1.00 40.19 159 TYR B CA 1
ATOM 7827 C C . TYR B 1 161 ? -19.743 -0.134 26.836 1.00 40.37 159 TYR B C 1
ATOM 7828 O O . TYR B 1 161 ? -18.632 -0.175 26.300 1.00 39.54 159 TYR B O 1
ATOM 7846 N N . SER B 1 162 ? -20.563 -1.175 26.894 1.00 40.96 160 SER B N 1
ATOM 7847 C CA . SER B 1 162 ? -20.220 -2.460 26.299 1.00 40.54 160 SER B CA 1
ATOM 7848 C C . SER B 1 162 ? -21.429 -3.384 26.343 1.00 40.31 160 SER B C 1
ATOM 7849 O O . SER B 1 162 ? -22.217 -3.325 27.294 1.00 41.58 160 SER B O 1
ATOM 7857 N N . PRO B 1 163 ? -21.619 -4.245 25.339 1.00 41.23 161 PRO B N 1
ATOM 7858 C CA . PRO B 1 163 ? -22.700 -5.239 25.421 1.00 42.38 161 PRO B CA 1
ATOM 7859 C C . PRO B 1 163 ? -22.426 -6.364 26.405 1.00 39.86 161 PRO B C 1
ATOM 7860 O O . PRO B 1 163 ? -23.314 -7.195 26.627 1.00 39.70 161 PRO B O 1
ATOM 7871 N N . HIS B 1 164 ? -21.239 -6.411 27.013 1.00 38.53 162 HIS B N 1
ATOM 7872 C CA . HIS B 1 164 ? -20.821 -7.552 27.817 1.00 39.15 162 HIS B CA 1
ATOM 7873 C C . HIS B 1 164 ? -20.619 -7.216 29.289 1.00 35.26 162 HIS B C 1
ATOM 7874 O O . HIS B 1 164 ? -20.048 -8.032 30.023 1.00 33.54 162 HIS B O 1
ATOM 7888 N N . VAL B 1 165 ? -21.061 -6.045 29.743 1.00 31.92 163 VAL B N 1
ATOM 7889 C CA . VAL B 1 165 ? -20.880 -5.645 31.131 1.00 30.38 163 VAL B CA 1
ATOM 7890 C C . VAL B 1 165 ? -22.249 -5.466 31.772 1.00 31.08 163 VAL B C 1
ATOM 7891 O O . VAL B 1 165 ? -23.267 -5.302 31.096 1.00 30.01 163 VAL B O 1
ATOM 7904 N N . LEU B 1 166 ? -22.260 -5.505 33.100 1.00 33.08 164 LEU B N 1
ATOM 7905 C CA . LEU B 1 166 ? -23.455 -5.221 33.874 1.00 37.61 164 LEU B CA 1
ATOM 7906 C C . LEU B 1 166 ? -23.580 -3.721 34.130 1.00 40.72 164 LEU B C 1
ATOM 7907 O O . LEU B 1 166 ? -22.664 -2.937 33.868 1.00 42.14 164 LEU B O 1
ATOM 7923 N N . ASN B 1 167 ? -24.742 -3.322 34.648 1.00 42.31 165 ASN B N 1
ATOM 7924 C CA . ASN B 1 167 ? -24.937 -1.965 35.158 1.00 42.54 165 ASN B CA 1
ATOM 7925 C C . ASN B 1 167 ? -24.363 -1.923 36.572 1.00 40.63 165 ASN B C 1
ATOM 7926 O O . ASN B 1 167 ? -25.071 -2.022 37.577 1.00 41.51 165 ASN B O 1
ATOM 7937 N N . LEU B 1 168 ? -23.040 -1.785 36.638 1.00 38.75 166 LEU B N 1
ATOM 7938 C CA . LEU B 1 168 ? -22.300 -1.866 37.887 1.00 38.78 166 LEU B CA 1
ATOM 7939 C C . LEU B 1 168 ? -21.441 -0.624 38.060 1.00 34.56 166 LEU B C 1
ATOM 7940 O O . LEU B 1 168 ? -20.968 -0.035 37.084 1.00 37.84 166 LEU B O 1
ATOM 7956 N N . THR B 1 169 ? -21.224 -0.244 39.315 1.00 28.95 167 THR B N 1
ATOM 7957 C CA . THR B 1 169 ? -20.384 0.896 39.656 1.00 30.89 167 THR B CA 1
ATOM 7958 C C . THR B 1 169 ? -19.175 0.394 40.429 1.00 30.77 167 THR B C 1
ATOM 7959 O O . THR B 1 169 ? -19.324 -0.283 41.452 1.00 32.88 167 THR B O 1
ATOM 7970 N N . LEU B 1 170 ? -17.984 0.724 39.935 1.00 28.98 168 LEU B N 1
ATOM 7971 C CA . LEU B 1 170 ? -16.728 0.421 40.605 1.00 31.45 168 LEU B CA 1
ATOM 7972 C C . LEU B 1 170 ? -16.044 1.732 40.968 1.00 31.02 168 LEU B C 1
ATOM 7973 O O . LEU B 1 170 ? -16.092 2.699 40.201 1.00 35.44 168 LEU B O 1
ATOM 7989 N N . VAL B 1 171 ? -15.394 1.761 42.129 1.00 27.77 169 VAL B N 1
ATOM 7990 C CA . VAL B 1 171 ? -14.818 2.991 42.663 1.00 27.37 169 VAL B CA 1
ATOM 7991 C C . VAL B 1 171 ? -13.366 2.731 43.037 1.00 27.71 169 VAL B C 1
ATOM 7992 O O . VAL B 1 171 ? -13.083 1.887 43.895 1.00 28.09 169 VAL B O 1
ATOM 8005 N N . ASP B 1 172 ? -12.454 3.461 42.403 1.00 30.05 170 ASP B N 1
ATOM 8006 C CA . ASP B 1 172 ? -11.057 3.503 42.811 1.00 30.68 170 ASP B CA 1
ATOM 8007 C C . ASP B 1 172 ? -10.862 4.728 43.696 1.00 29.55 170 ASP B C 1
ATOM 8008 O O . ASP B 1 172 ? -11.439 5.788 43.437 1.00 29.51 170 ASP B O 1
ATOM 8017 N N . LEU B 1 173 ? -10.064 4.576 44.746 1.00 33.07 171 LEU B N 1
ATOM 8018 C CA . LEU B 1 173 ? -9.921 5.615 45.755 1.00 31.58 171 LEU B CA 1
ATOM 8019 C C . LEU B 1 173 ? -8.458 5.809 46.114 1.00 32.77 171 LEU B C 1
ATOM 8020 O O . LEU B 1 173 ? -7.655 4.878 45.984 1.00 33.97 171 LEU B O 1
ATOM 8036 N N . PRO B 1 174 ? -8.082 7.008 46.564 1.00 31.39 172 PRO B N 1
ATOM 8037 C CA . PRO B 1 174 ? -6.743 7.189 47.133 1.00 30.59 172 PRO B CA 1
ATOM 8038 C C . PRO B 1 174 ? -6.553 6.310 48.359 1.00 27.72 172 PRO B C 1
ATOM 8039 O O . PRO B 1 174 ? -7.509 5.901 49.023 1.00 25.02 172 PRO B O 1
ATOM 8050 N N . GLY B 1 175 ? -5.294 6.019 48.656 1.00 30.38 173 GLY B N 1
ATOM 8051 C CA . GLY B 1 175 ? -4.961 5.194 49.796 1.00 30.42 173 GLY B CA 1
ATOM 8052 C C . GLY B 1 175 ? -4.813 5.987 51.082 1.00 30.54 173 GLY B C 1
ATOM 8053 O O . GLY B 1 175 ? -4.375 7.136 51.087 1.00 31.15 173 GLY B O 1
ATOM 8057 N N . LEU B 1 176 ? -5.191 5.345 52.186 1.00 31.30 174 LEU B N 1
ATOM 8058 C CA . LEU B 1 176 ? -5.014 5.941 53.501 1.00 33.82 174 LEU B CA 1
ATOM 8059 C C . LEU B 1 176 ? -3.531 6.124 53.795 1.00 38.65 174 LEU B C 1
ATOM 8060 O O . LEU B 1 176 ? -2.702 5.280 53.439 1.00 38.80 174 LEU B O 1
ATOM 8076 N N . THR B 1 177 ? -3.195 7.237 54.444 1.00 40.74 175 THR B N 1
ATOM 8077 C CA . THR B 1 177 ? -1.812 7.550 54.768 1.00 44.34 175 THR B CA 1
ATOM 8078 C C . THR B 1 177 ? -1.740 8.087 56.191 1.00 45.62 175 THR B C 1
ATOM 8079 O O . THR B 1 177 ? -2.761 8.329 56.840 1.00 46.72 175 THR B O 1
ATOM 8090 N N . ARG B 1 178 ? -0.512 8.264 56.678 1.00 45.60 176 ARG B N 1
ATOM 8091 C CA . ARG B 1 178 ? -0.260 8.753 58.031 1.00 45.96 176 ARG B CA 1
ATOM 8092 C C . ARG B 1 178 ? 0.478 10.081 58.085 1.00 41.43 176 ARG B C 1
ATOM 8093 O O . ARG B 1 178 ? 0.142 10.926 58.916 1.00 44.27 176 ARG B O 1
ATOM 8114 N N . VAL B 1 179 ? 1.468 10.297 57.225 1.00 35.44 177 VAL B N 1
ATOM 8115 C CA . VAL B 1 179 ? 2.333 11.469 57.284 1.00 35.55 177 VAL B CA 1
ATOM 8116 C C . VAL B 1 179 ? 2.131 12.261 56.000 1.00 35.43 177 VAL B C 1
ATOM 8117 O O . VAL B 1 179 ? 2.253 11.694 54.912 1.00 34.26 177 VAL B O 1
ATOM 8130 N N . PRO B 1 180 ? 1.837 13.559 56.069 1.00 38.44 178 PRO B N 1
ATOM 8131 C CA . PRO B 1 180 ? 1.675 14.331 54.833 1.00 38.24 178 PRO B CA 1
ATOM 8132 C C . PRO B 1 180 ? 2.981 14.435 54.065 1.00 38.83 178 PRO B C 1
ATOM 8133 O O . PRO B 1 180 ? 4.069 14.501 54.642 1.00 40.38 178 PRO B O 1
ATOM 8144 N N . VAL B 1 181 ? 2.856 14.461 52.742 1.00 40.10 179 VAL B N 1
ATOM 8145 C CA . VAL B 1 181 ? 3.991 14.636 51.847 1.00 41.65 179 VAL B CA 1
ATOM 8146 C C . VAL B 1 181 ? 3.594 15.660 50.793 1.00 42.14 179 VAL B C 1
ATOM 8147 O O . VAL B 1 181 ? 2.411 15.833 50.483 1.00 39.12 179 VAL B O 1
ATOM 8160 N N . GLY B 1 182 ? 4.593 16.341 50.239 1.00 46.48 180 GLY B N 1
ATOM 8161 C CA . GLY B 1 182 ? 4.327 17.298 49.179 1.00 49.33 180 GLY B CA 1
ATOM 8162 C C . GLY B 1 182 ? 3.380 18.392 49.635 1.00 47.98 180 GLY B C 1
ATOM 8163 O O . GLY B 1 182 ? 3.548 18.985 50.706 1.00 46.50 180 GLY B O 1
ATOM 8167 N N . ASP B 1 183 ? 2.356 18.651 48.819 1.00 49.85 181 ASP B N 1
ATOM 8168 C CA . ASP B 1 183 ? 1.397 19.717 49.083 1.00 51.20 181 ASP B CA 1
ATOM 8169 C C . ASP B 1 183 ? 0.328 19.333 50.097 1.00 48.29 181 ASP B C 1
ATOM 8170 O O . ASP B 1 183 ? -0.545 20.157 50.390 1.00 50.45 181 ASP B O 1
ATOM 8179 N N . GLN B 1 184 ? 0.359 18.116 50.624 1.00 42.28 182 GLN B N 1
ATOM 8180 C CA . GLN B 1 184 ? -0.728 17.653 51.474 1.00 40.45 182 GLN B CA 1
ATOM 8181 C C . GLN B 1 184 ? -0.756 18.431 52.788 1.00 41.25 182 GLN B C 1
ATOM 8182 O O . GLN B 1 184 ? 0.297 18.735 53.355 1.00 40.54 182 GLN B O 1
ATOM 8196 N N . PRO B 1 185 ? -1.940 18.764 53.295 1.00 43.77 183 PRO B N 1
ATOM 8197 C CA . PRO B 1 185 ? -2.032 19.452 54.585 1.00 47.45 183 PRO B CA 1
ATOM 8198 C C . PRO B 1 185 ? -1.824 18.484 55.743 1.00 45.74 183 PRO B C 1
ATOM 8199 O O . PRO B 1 185 ? -1.766 17.265 55.578 1.00 43.59 183 PRO B O 1
ATOM 8210 N N . ARG B 1 186 ? -1.731 19.063 56.942 1.00 47.25 184 ARG B N 1
ATOM 8211 C CA . ARG B 1 186 ? -1.437 18.267 58.129 1.00 48.40 184 ARG B CA 1
ATOM 8212 C C . ARG B 1 186 ? -2.541 17.262 58.433 1.00 44.00 184 ARG B C 1
ATOM 8213 O O . ARG B 1 186 ? -2.275 16.225 59.049 1.00 43.88 184 ARG B O 1
ATOM 8234 N N . ASP B 1 187 ? -3.783 17.553 58.037 1.00 42.81 185 ASP B N 1
ATOM 8235 C CA . ASP B 1 187 ? -4.914 16.677 58.319 1.00 42.88 185 ASP B CA 1
ATOM 8236 C C . ASP B 1 187 ? -5.307 15.829 57.112 1.00 39.28 185 ASP B C 1
ATOM 8237 O O . ASP B 1 187 ? -6.484 15.487 56.951 1.00 38.40 185 ASP B O 1
ATOM 8246 N N . ILE B 1 188 ? -4.339 15.469 56.266 1.00 36.12 186 ILE B N 1
ATOM 8247 C CA . ILE B 1 188 ? -4.647 14.693 55.069 1.00 37.60 186 ILE B CA 1
ATOM 8248 C C . ILE B 1 188 ? -5.231 13.335 55.434 1.00 38.00 186 ILE B C 1
ATOM 8249 O O . ILE B 1 188 ? -6.066 12.794 54.699 1.00 35.62 186 ILE B O 1
ATOM 8265 N N . GLU B 1 189 ? -4.799 12.755 56.556 1.00 38.14 187 GLU B N 1
ATOM 8266 C CA . GLU B 1 189 ? -5.293 11.438 56.944 1.00 39.04 187 GLU B CA 1
ATOM 8267 C C . GLU B 1 189 ? -6.806 11.452 57.124 1.00 39.15 187 GLU B C 1
ATOM 8268 O O . GLU B 1 189 ? -7.512 10.578 56.608 1.00 34.28 187 GLU B O 1
ATOM 8280 N N . ARG B 1 190 ? -7.324 12.438 57.861 1.00 43.02 188 ARG B N 1
ATOM 8281 C CA . ARG B 1 190 ? -8.766 12.517 58.067 1.00 41.87 188 ARG B CA 1
ATOM 8282 C C . ARG B 1 190 ? -9.495 12.819 56.763 1.00 38.33 188 ARG B C 1
ATOM 8283 O O . ARG B 1 190 ? -10.596 12.307 56.528 1.00 37.26 188 ARG B O 1
ATOM 8304 N N . GLN B 1 191 ? -8.900 13.644 55.899 1.00 39.70 189 GLN B N 1
ATOM 8305 C CA . GLN B 1 191 ? -9.552 13.988 54.639 1.00 43.84 189 GLN B CA 1
ATOM 8306 C C . GLN B 1 191 ? -9.731 12.757 53.759 1.00 39.70 189 GLN B C 1
ATOM 8307 O O . GLN B 1 191 ? -10.811 12.529 53.203 1.00 39.17 189 GLN B O 1
ATOM 8321 N N . ILE B 1 192 ? -8.677 11.951 53.618 1.00 36.20 190 ILE B N 1
ATOM 8322 C CA . ILE B 1 192 ? -8.781 10.734 52.820 1.00 35.01 190 ILE B CA 1
ATOM 8323 C C . ILE B 1 192 ? -9.737 9.752 53.481 1.00 33.80 190 ILE B C 1
ATOM 8324 O O . ILE B 1 192 ? -10.562 9.119 52.813 1.00 31.89 190 ILE B O 1
ATOM 8340 N N . ARG B 1 193 ? -9.648 9.617 54.805 1.00 33.40 191 ARG B N 1
ATOM 8341 C CA . ARG B 1 193 ? -10.541 8.716 55.524 1.00 33.85 191 ARG B CA 1
ATOM 8342 C C . ARG B 1 193 ? -11.998 9.105 55.301 1.00 36.09 191 ARG B C 1
ATOM 8343 O O . ARG B 1 193 ? -12.827 8.264 54.938 1.00 36.88 191 ARG B O 1
ATOM 8364 N N . ASP B 1 194 ? -12.328 10.383 55.513 1.00 39.50 192 ASP B N 1
ATOM 8365 C CA . ASP B 1 194 ? -13.693 10.847 55.281 1.00 39.91 192 ASP B CA 1
ATOM 8366 C C . ASP B 1 194 ? -14.098 10.665 53.823 1.00 37.95 192 ASP B C 1
ATOM 8367 O O . ASP B 1 194 ? -15.254 10.342 53.527 1.00 35.50 192 ASP B O 1
ATOM 8376 N N . MET B 1 195 ? -13.165 10.888 52.895 1.00 39.28 193 MET B N 1
ATOM 8377 C CA . MET B 1 195 ? -13.451 10.662 51.482 1.00 40.66 193 MET B CA 1
ATOM 8378 C C . MET B 1 195 ? -13.873 9.218 51.237 1.00 37.10 193 MET B C 1
ATOM 8379 O O . MET B 1 195 ? -14.871 8.956 50.555 1.00 34.83 193 MET B O 1
ATOM 8393 N N . ILE B 1 196 ? -13.120 8.265 51.790 1.00 33.55 194 ILE B N 1
ATOM 8394 C CA . ILE B 1 196 ? -13.414 6.855 51.560 1.00 31.23 194 ILE B CA 1
ATOM 8395 C C . ILE B 1 196 ? -14.734 6.465 52.215 1.00 31.27 194 ILE B C 1
ATOM 8396 O O . ILE B 1 196 ? -15.560 5.773 51.608 1.00 31.32 194 ILE B O 1
ATOM 8412 N N . LEU B 1 197 ? -14.964 6.915 53.453 1.00 32.17 195 LEU B N 1
ATOM 8413 C CA . LEU B 1 197 ? -16.170 6.518 54.171 1.00 35.14 195 LEU B CA 1
ATOM 8414 C C . LEU B 1 197 ? -17.430 6.830 53.377 1.00 38.97 195 LEU B C 1
ATOM 8415 O O . LEU B 1 197 ? -18.420 6.096 53.470 1.00 37.76 195 LEU B O 1
ATOM 8431 N N . LYS B 1 198 ? -17.410 7.904 52.585 1.00 39.98 196 LYS B N 1
ATOM 8432 C CA . LYS B 1 198 ? -18.582 8.271 51.798 1.00 39.67 196 LYS B CA 1
ATOM 8433 C C . LYS B 1 198 ? -19.023 7.138 50.880 1.00 36.77 196 LYS B C 1
ATOM 8434 O O . LYS B 1 198 ? -20.222 6.974 50.631 1.00 38.43 196 LYS B O 1
ATOM 8453 N N . TYR B 1 199 ? -18.082 6.341 50.382 1.00 35.40 197 TYR B N 1
ATOM 8454 C CA . TYR B 1 199 ? -18.397 5.319 49.394 1.00 36.82 197 TYR B CA 1
ATOM 8455 C C . TYR B 1 199 ? -18.673 3.949 49.997 1.00 33.05 197 TYR B C 1
ATOM 8456 O O . TYR B 1 199 ? -19.260 3.100 49.316 1.00 35.22 197 TYR B O 1
ATOM 8474 N N . ILE B 1 200 ? -18.272 3.710 51.244 1.00 29.17 198 ILE B N 1
ATOM 8475 C CA . ILE B 1 200 ? -18.403 2.391 51.853 1.00 33.45 198 ILE B CA 1
ATOM 8476 C C . ILE B 1 200 ? -19.363 2.355 53.032 1.00 38.21 198 ILE B C 1
ATOM 8477 O O . ILE B 1 200 ? -19.748 1.252 53.457 1.00 38.46 198 ILE B O 1
ATOM 8493 N N . GLN B 1 201 ? -19.771 3.505 53.573 1.00 36.96 199 GLN B N 1
ATOM 8494 C CA . GLN B 1 201 ? -20.647 3.485 54.741 1.00 39.22 199 GLN B CA 1
ATOM 8495 C C . GLN B 1 201 ? -22.043 2.977 54.398 1.00 41.88 199 GLN B C 1
ATOM 8496 O O . GLN B 1 201 ? -22.738 2.451 55.274 1.00 41.78 199 GLN B O 1
ATOM 8510 N N . LYS B 1 202 ? -22.468 3.116 53.146 1.00 45.44 200 LYS B N 1
ATOM 8511 C CA . LYS B 1 202 ? -23.779 2.627 52.746 1.00 49.19 200 LYS B CA 1
ATOM 8512 C C . LYS B 1 202 ? -23.790 1.098 52.685 1.00 45.22 200 LYS B C 1
ATOM 8513 O O . LYS B 1 202 ? -22.790 0.476 52.318 1.00 44.95 200 LYS B O 1
ATOM 8517 N N . PRO B 1 203 ? -24.917 0.465 53.034 1.00 40.24 201 PRO B N 1
ATOM 8518 C CA . PRO B 1 203 ? -24.929 -1.006 53.115 1.00 41.42 201 PRO B CA 1
ATOM 8519 C C . PRO B 1 203 ? -24.725 -1.691 51.774 1.00 46.62 201 PRO B C 1
ATOM 8520 O O . PRO B 1 203 ? -24.375 -2.877 51.752 1.00 42.60 201 PRO B O 1
ATOM 8531 N N . ASN B 1 204 ? -24.939 -0.994 50.660 1.00 56.68 202 ASN B N 1
ATOM 8532 C CA . ASN B 1 204 ? -24.932 -1.611 49.341 1.00 66.90 202 ASN B CA 1
ATOM 8533 C C . ASN B 1 204 ? -23.557 -1.605 48.681 1.00 63.15 202 ASN B C 1
ATOM 8534 O O . ASN B 1 204 ? -23.469 -1.815 47.469 1.00 69.28 202 ASN B O 1
ATOM 8545 N N . ALA B 1 205 ? -22.499 -1.298 49.423 1.00 50.69 203 ALA B N 1
ATOM 8546 C CA . ALA B 1 205 ? -21.137 -1.337 48.905 1.00 43.25 203 ALA B CA 1
ATOM 8547 C C . ALA B 1 205 ? -20.456 -2.652 49.273 1.00 38.73 203 ALA B C 1
ATOM 8548 O O . ALA B 1 205 ? -20.484 -3.064 50.437 1.00 35.51 203 ALA B O 1
ATOM 8555 N N . ILE B 1 206 ? -19.859 -3.314 48.286 1.00 36.30 204 ILE B N 1
ATOM 8556 C CA . ILE B 1 206 ? -18.952 -4.427 48.549 1.00 35.94 204 ILE B CA 1
ATOM 8557 C C . ILE B 1 206 ? -17.562 -3.839 48.765 1.00 36.17 204 ILE B C 1
ATOM 8558 O O . ILE B 1 206 ? -17.006 -3.194 47.869 1.00 36.99 204 ILE B O 1
ATOM 8574 N N . ILE B 1 207 ? -16.999 -4.065 49.946 1.00 32.99 205 ILE B N 1
ATOM 8575 C CA . ILE B 1 207 ? -15.734 -3.458 50.342 1.00 30.13 205 ILE B CA 1
ATOM 8576 C C . ILE B 1 207 ? -14.615 -4.449 50.060 1.00 29.57 205 ILE B C 1
ATOM 8577 O O . ILE B 1 207 ? -14.579 -5.541 50.640 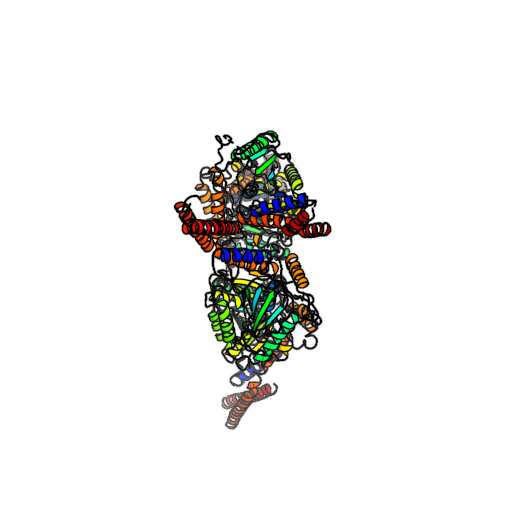1.00 31.54 205 ILE B O 1
ATOM 8593 N N . LEU B 1 208 ? -13.705 -4.072 49.167 1.00 25.65 206 LEU B N 1
ATOM 8594 C CA . LEU B 1 208 ? -12.488 -4.841 48.918 1.00 22.77 206 LEU B CA 1
ATOM 8595 C C . LEU B 1 208 ? -11.401 -4.254 49.808 1.00 26.46 206 LEU B C 1
ATOM 8596 O O . LEU B 1 208 ? -10.741 -3.274 49.459 1.00 30.24 206 LEU B O 1
ATOM 8612 N N . ALA B 1 209 ? -11.222 -4.852 50.982 1.00 28.22 207 ALA B N 1
ATOM 8613 C CA . ALA B 1 209 ? -10.207 -4.399 51.930 1.00 28.59 207 ALA B CA 1
ATOM 8614 C C . ALA B 1 209 ? -8.856 -4.903 51.442 1.00 30.45 207 ALA B C 1
ATOM 8615 O O . ALA B 1 209 ? -8.519 -6.078 51.606 1.00 33.29 207 ALA B O 1
ATOM 8622 N N . VAL B 1 210 ? -8.074 -4.009 50.845 1.00 29.64 208 VAL B N 1
ATOM 8623 C CA . VAL B 1 210 ? -6.815 -4.375 50.207 1.00 29.90 208 VAL B CA 1
ATOM 8624 C C . VAL B 1 210 ? -5.684 -4.194 51.209 1.00 30.97 208 VAL B C 1
ATOM 8625 O O . VAL B 1 210 ? -5.497 -3.104 51.763 1.00 29.36 208 VAL B O 1
ATOM 8638 N N . THR B 1 211 ? -4.926 -5.265 51.437 1.00 31.32 209 THR B N 1
ATOM 8639 C CA . THR B 1 211 ? -3.769 -5.250 52.320 1.00 33.01 209 THR B CA 1
ATOM 8640 C C . THR B 1 211 ? -2.611 -5.932 51.610 1.00 30.80 209 THR B C 1
ATOM 8641 O O . THR B 1 211 ? -2.785 -7.007 51.029 1.00 32.29 209 THR B O 1
ATOM 8652 N N . ALA B 1 212 ? -1.435 -5.317 51.662 1.00 28.08 210 ALA B N 1
ATOM 8653 C CA . ALA B 1 212 ? -0.242 -5.957 51.129 1.00 27.72 210 ALA B CA 1
ATOM 8654 C C . ALA B 1 212 ? 0.120 -7.151 52.004 1.00 29.60 210 ALA B C 1
ATOM 8655 O O . ALA B 1 212 ? 0.106 -7.059 53.235 1.00 32.55 210 ALA B O 1
ATOM 8662 N N . ALA B 1 213 ? 0.424 -8.283 51.367 1.00 31.83 211 ALA B N 1
ATOM 8663 C CA . ALA B 1 213 ? 0.734 -9.494 52.115 1.00 35.81 211 ALA B CA 1
ATOM 8664 C C . ALA B 1 213 ? 2.089 -9.418 52.803 1.00 36.34 211 ALA B C 1
ATOM 8665 O O . ALA B 1 213 ? 2.346 -10.205 53.722 1.00 36.19 211 ALA B O 1
ATOM 8672 N N . ASN B 1 214 ? 2.959 -8.501 52.382 1.00 34.53 212 ASN B N 1
ATOM 8673 C CA . ASN B 1 214 ? 4.274 -8.358 52.993 1.00 36.14 212 ASN B CA 1
ATOM 8674 C C . ASN B 1 214 ? 4.243 -7.516 54.264 1.00 38.34 212 ASN B C 1
ATOM 8675 O O . ASN B 1 214 ? 5.304 -7.101 54.741 1.00 41.01 212 ASN B O 1
ATOM 8686 N N . VAL B 1 215 ? 3.059 -7.250 54.812 1.00 39.41 213 VAL B N 1
ATOM 8687 C CA . VAL B 1 215 ? 2.918 -6.629 56.122 1.00 43.89 213 VAL B CA 1
ATOM 8688 C C . VAL B 1 215 ? 1.918 -7.442 56.932 1.00 47.45 213 VAL B C 1
ATOM 8689 O O . VAL B 1 215 ? 0.954 -7.993 56.391 1.00 41.58 213 VAL B O 1
ATOM 8702 N N . ASP B 1 216 ? 2.149 -7.510 58.241 1.00 55.60 214 ASP B N 1
ATOM 8703 C CA . ASP B 1 216 ? 1.268 -8.275 59.113 1.00 59.64 214 ASP B CA 1
ATOM 8704 C C . ASP B 1 216 ? -0.148 -7.714 59.049 1.00 51.80 214 ASP B C 1
ATOM 8705 O O . ASP B 1 216 ? -0.354 -6.498 59.007 1.00 50.68 214 ASP B O 1
ATOM 8714 N N . LEU B 1 217 ? -1.130 -8.620 59.042 1.00 44.40 215 LEU B N 1
ATOM 8715 C CA . LEU B 1 217 ? -2.515 -8.229 58.805 1.00 35.62 215 LEU B CA 1
ATOM 8716 C C . LEU B 1 217 ? -3.028 -7.261 59.863 1.00 32.35 215 LEU B C 1
ATOM 8717 O O . LEU B 1 217 ? -3.904 -6.438 59.574 1.00 33.69 215 LEU B O 1
ATOM 8733 N N . ALA B 1 218 ? -2.503 -7.336 61.087 1.00 30.56 216 ALA B N 1
ATOM 8734 C CA . ALA B 1 218 ? -2.971 -6.455 62.150 1.00 31.76 216 ALA B CA 1
ATOM 8735 C C . ALA B 1 218 ? -2.735 -4.982 61.830 1.00 33.66 216 ALA B C 1
ATOM 8736 O O . ALA B 1 218 ? -3.325 -4.113 62.484 1.00 31.58 216 ALA B O 1
ATOM 8743 N N . ASN B 1 219 ? -1.890 -4.684 60.847 1.00 36.14 217 ASN B N 1
ATOM 8744 C CA . ASN B 1 219 ? -1.576 -3.318 60.452 1.00 39.06 217 ASN B CA 1
ATOM 8745 C C . ASN B 1 219 ? -2.446 -2.810 59.308 1.00 38.19 217 ASN B C 1
ATOM 8746 O O . ASN B 1 219 ? -2.167 -1.738 58.763 1.00 40.05 217 ASN B O 1
ATOM 8757 N N . SER B 1 220 ? -3.487 -3.549 58.933 1.00 33.29 218 SER B N 1
ATOM 8758 C CA . SER B 1 220 ? -4.260 -3.236 57.739 1.00 32.54 218 SER B CA 1
ATOM 8759 C C . SER B 1 220 ? -5.172 -2.041 57.982 1.00 36.00 218 SER B C 1
ATOM 8760 O O . SER B 1 220 ? -6.084 -2.105 58.814 1.00 35.71 218 SER B O 1
ATOM 8768 N N . ASP B 1 221 ? -4.933 -0.952 57.247 1.00 40.44 219 ASP B N 1
ATOM 8769 C CA . ASP B 1 221 ? -5.869 0.166 57.264 1.00 42.31 219 ASP B CA 1
ATOM 8770 C C . ASP B 1 221 ? -7.173 -0.204 56.568 1.00 38.22 219 ASP B C 1
ATOM 8771 O O . ASP B 1 221 ? -8.252 0.229 56.988 1.00 37.87 219 ASP B O 1
ATOM 8780 N N . GLY B 1 222 ? -7.093 -1.004 55.502 1.00 35.65 220 GLY B N 1
ATOM 8781 C CA . GLY B 1 222 ? -8.303 -1.418 54.813 1.00 34.56 220 GLY B CA 1
ATOM 8782 C C . GLY B 1 222 ? -9.254 -2.168 55.723 1.00 34.14 220 GLY B C 1
ATOM 8783 O O . GLY B 1 222 ? -10.456 -1.888 55.754 1.00 36.09 220 GLY B O 1
ATOM 8787 N N . LEU B 1 223 ? -8.725 -3.128 56.487 1.00 33.79 221 LEU B N 1
ATOM 8788 C CA . LEU B 1 223 ? -9.565 -3.894 57.402 1.00 31.34 221 LEU B CA 1
ATOM 8789 C C . LEU B 1 223 ? -10.070 -3.022 58.544 1.00 29.38 221 LEU B C 1
ATOM 8790 O O . LEU B 1 223 ? -11.216 -3.169 58.984 1.00 30.48 221 LEU B O 1
ATOM 8806 N N . LYS B 1 224 ? -9.225 -2.122 59.052 1.00 29.01 222 LYS B N 1
ATOM 8807 C CA . LYS B 1 224 ? -9.671 -1.217 60.104 1.00 32.74 222 LYS B CA 1
ATOM 8808 C C . LYS B 1 224 ? -10.866 -0.395 59.637 1.00 35.86 222 LYS B C 1
ATOM 8809 O O . LYS B 1 224 ? -11.914 -0.372 60.292 1.00 36.06 222 LYS B O 1
ATOM 8828 N N . LEU B 1 225 ? -10.732 0.266 58.484 1.00 39.30 223 LEU B N 1
ATOM 8829 C CA . LEU B 1 225 ? -11.810 1.114 57.986 1.00 41.54 223 LEU B CA 1
ATOM 8830 C C . LEU B 1 225 ? -13.043 0.292 57.639 1.00 41.51 223 LEU B C 1
ATOM 8831 O O . LEU B 1 225 ? -14.172 0.704 57.930 1.00 41.41 223 LEU B O 1
ATOM 8847 N N . ALA B 1 226 ? -12.852 -0.879 57.028 1.00 39.24 224 ALA B N 1
ATOM 8848 C CA . ALA B 1 226 ? -13.995 -1.705 56.664 1.00 36.81 224 ALA B CA 1
ATOM 8849 C C . ALA B 1 226 ? -14.778 -2.130 57.899 1.00 38.20 224 ALA B C 1
ATOM 8850 O O . ALA B 1 226 ? -16.014 -2.160 57.881 1.00 39.42 224 ALA B O 1
ATOM 8857 N N . ARG B 1 227 ? -14.076 -2.436 58.993 1.00 37.15 225 ARG B N 1
ATOM 8858 C CA . ARG B 1 227 ? -14.742 -2.862 60.218 1.00 39.64 225 ARG B CA 1
ATOM 8859 C C . ARG B 1 227 ? -15.487 -1.723 60.898 1.00 42.46 225 ARG B C 1
ATOM 8860 O O . ARG B 1 227 ? -16.401 -1.986 61.687 1.00 44.15 225 ARG B O 1
ATOM 8881 N N . GLU B 1 228 ? -15.127 -0.469 60.613 1.00 44.55 226 GLU B N 1
ATOM 8882 C CA . GLU B 1 228 ? -15.877 0.653 61.167 1.00 47.24 226 GLU B CA 1
ATOM 8883 C C . GLU B 1 228 ? -17.279 0.717 60.574 1.00 44.77 226 GLU B C 1
ATOM 8884 O O . GLU B 1 228 ? -18.255 0.948 61.297 1.00 47.86 226 GLU B O 1
ATOM 8896 N N . VAL B 1 229 ? -17.398 0.508 59.263 1.00 39.27 227 VAL B N 1
ATOM 8897 C CA . VAL B 1 229 ? -18.693 0.567 58.597 1.00 38.48 227 VAL B CA 1
ATOM 8898 C C . VAL B 1 229 ? -19.344 -0.811 58.509 1.00 37.41 227 VAL B C 1
ATOM 8899 O O . VAL B 1 229 ? -20.572 -0.910 58.426 1.00 38.06 227 VAL B O 1
ATOM 8912 N N . ASP B 1 230 ? -18.546 -1.877 58.531 1.00 34.94 228 ASP B N 1
ATOM 8913 C CA . ASP B 1 230 ? -19.031 -3.255 58.432 1.00 32.15 228 ASP B CA 1
ATOM 8914 C C . ASP B 1 230 ? -18.477 -4.047 59.611 1.00 35.53 228 ASP B C 1
ATOM 8915 O O . ASP B 1 230 ? -17.644 -4.945 59.438 1.00 36.01 228 ASP B O 1
ATOM 8924 N N . PRO B 1 231 ? -18.913 -3.729 60.835 1.00 38.71 229 PRO B N 1
ATOM 8925 C CA . PRO B 1 231 ? -18.376 -4.451 62.000 1.00 42.12 229 PRO B CA 1
ATOM 8926 C C . PRO B 1 231 ? -18.595 -5.948 61.931 1.00 45.43 229 PRO B C 1
ATOM 8927 O O . PRO B 1 231 ? -17.790 -6.713 62.479 1.00 48.52 229 PRO B O 1
ATOM 8938 N N . GLU B 1 232 ? -19.663 -6.391 61.279 1.00 47.17 230 GLU B N 1
ATOM 8939 C CA . GLU B 1 232 ? -19.982 -7.807 61.186 1.00 50.77 230 GLU B CA 1
ATOM 8940 C C . GLU B 1 232 ? -19.364 -8.487 59.973 1.00 46.86 230 GLU B C 1
ATOM 8941 O O . GLU B 1 232 ? -19.579 -9.685 59.779 1.00 51.36 230 GLU B O 1
ATOM 8953 N N . GLY B 1 233 ? -18.625 -7.761 59.145 1.00 38.60 231 GLY B N 1
ATOM 8954 C CA . GLY B 1 233 ? -17.966 -8.367 57.994 1.00 35.45 231 GLY B CA 1
ATOM 8955 C C . GLY B 1 233 ? -18.890 -9.102 57.041 1.00 40.62 231 GLY B C 1
ATOM 8956 O O . GLY B 1 233 ? -18.478 -10.100 56.434 1.00 44.59 231 GLY B O 1
ATOM 8960 N N . GLN B 1 234 ? -20.116 -8.614 56.865 1.00 42.44 232 GLN B N 1
ATOM 8961 C CA . GLN B 1 234 ? -21.060 -9.225 55.942 1.00 45.44 232 GLN B CA 1
ATOM 8962 C C . GLN B 1 234 ? -20.831 -8.835 54.496 1.00 41.44 232 GLN B C 1
ATOM 8963 O O . GLN B 1 234 ? -21.329 -9.522 53.595 1.00 41.31 232 GLN B O 1
ATOM 8977 N N . ARG B 1 235 ? -20.053 -7.770 54.249 1.00 37.20 233 ARG B N 1
ATOM 8978 C CA . ARG B 1 235 ? -19.870 -7.299 52.877 1.00 35.96 233 ARG B CA 1
ATOM 8979 C C . ARG B 1 235 ? -18.433 -6.846 52.641 1.00 33.82 233 ARG B C 1
ATOM 8980 O O . ARG B 1 235 ? -18.188 -5.976 51.795 1.00 34.28 233 ARG B O 1
ATOM 9001 N N . THR B 1 236 ? -17.476 -7.476 53.314 1.00 28.33 234 THR B N 1
ATOM 9002 C CA . THR B 1 236 ? -16.066 -7.140 53.181 1.00 28.25 234 THR B CA 1
ATOM 9003 C C . THR B 1 236 ? -15.300 -8.359 52.689 1.00 29.48 234 THR B C 1
ATOM 9004 O O . THR B 1 236 ? -15.388 -9.434 53.289 1.00 32.39 234 THR B O 1
ATOM 9015 N N . ILE B 1 237 ? -14.551 -8.186 51.602 1.00 28.56 235 ILE B N 1
ATOM 9016 C CA . ILE B 1 237 ? -13.677 -9.222 51.065 1.00 30.49 235 ILE B CA 1
ATOM 9017 C C . ILE B 1 237 ? -12.237 -8.764 51.246 1.00 31.03 235 ILE B C 1
ATOM 9018 O O . ILE B 1 237 ? -11.867 -7.669 50.806 1.00 30.66 235 ILE B O 1
ATOM 9034 N N . GLY B 1 238 ? -11.426 -9.606 51.884 1.00 30.57 236 GLY B N 1
ATOM 9035 C CA . GLY B 1 238 ? -10.019 -9.298 52.065 1.00 29.56 236 GLY B CA 1
ATOM 9036 C C . GLY B 1 238 ? -9.227 -9.656 50.822 1.00 30.99 236 GLY B C 1
ATOM 9037 O O . GLY B 1 238 ? -9.392 -10.741 50.256 1.00 35.42 236 GLY B O 1
ATOM 9041 N N . VAL B 1 239 ? -8.382 -8.732 50.380 1.00 28.22 237 VAL B N 1
ATOM 9042 C CA . VAL B 1 239 ? -7.502 -8.952 49.238 1.00 28.52 237 VAL B CA 1
ATOM 9043 C C . VAL B 1 239 ? -6.072 -8.801 49.731 1.00 28.74 237 VAL B C 1
ATOM 9044 O O . VAL B 1 239 ? -5.701 -7.747 50.264 1.00 27.94 237 VAL B O 1
ATOM 9057 N N . LEU B 1 240 ? -5.277 -9.855 49.571 1.00 31.08 238 LEU B N 1
ATOM 9058 C CA . LEU B 1 240 ? -3.885 -9.873 50.005 1.00 31.25 238 LEU B CA 1
ATOM 9059 C C . LEU B 1 240 ? -3.005 -9.757 48.768 1.00 30.57 238 LEU B C 1
ATOM 9060 O O . LEU B 1 240 ? -2.849 -10.725 48.017 1.00 29.57 238 LEU B O 1
ATOM 9076 N N . THR B 1 241 ? -2.426 -8.579 48.568 1.00 30.62 239 THR B N 1
ATOM 9077 C CA . THR B 1 241 ? -1.621 -8.304 47.392 1.00 27.70 239 THR B CA 1
ATOM 9078 C C . THR B 1 241 ? -0.145 -8.571 47.679 1.00 25.16 239 THR B C 1
ATOM 9079 O O . THR B 1 241 ? 0.267 -8.775 48.822 1.00 28.83 239 THR B O 1
ATOM 9090 N N . LYS B 1 242 ? 0.658 -8.559 46.616 1.00 22.46 240 LYS B N 1
ATOM 9091 C CA . LYS B 1 242 ? 2.112 -8.629 46.735 1.00 27.10 240 LYS B CA 1
ATOM 9092 C C . LYS B 1 242 ? 2.566 -9.899 47.448 1.00 30.57 240 LYS B C 1
ATOM 9093 O O . LYS B 1 242 ? 3.549 -9.889 48.192 1.00 34.35 240 LYS B O 1
ATOM 9112 N N . VAL B 1 243 ? 1.855 -11.009 47.239 1.00 28.82 241 VAL B N 1
ATOM 9113 C CA . VAL B 1 243 ? 2.275 -12.271 47.831 1.00 31.12 241 VAL B CA 1
ATOM 9114 C C . VAL B 1 243 ? 3.640 -12.687 47.302 1.00 32.82 241 VAL B C 1
ATOM 9115 O O . VAL B 1 243 ? 4.366 -13.424 47.976 1.00 36.02 241 VAL B O 1
ATOM 9128 N N . ASP B 1 244 ? 4.018 -12.212 46.112 1.00 32.24 242 ASP B N 1
ATOM 9129 C CA . ASP B 1 244 ? 5.305 -12.551 45.517 1.00 32.13 242 ASP B CA 1
ATOM 9130 C C . ASP B 1 244 ? 6.483 -11.844 46.178 1.00 34.60 242 ASP B C 1
ATOM 9131 O O . ASP B 1 244 ? 7.631 -12.204 45.891 1.00 39.94 242 ASP B O 1
ATOM 9140 N N . LEU B 1 245 ? 6.239 -10.856 47.041 1.00 31.73 243 LEU B N 1
ATOM 9141 C CA . LEU B 1 245 ? 7.302 -10.127 47.726 1.00 32.37 243 LEU B CA 1
ATOM 9142 C C . LEU B 1 245 ? 7.424 -10.486 49.202 1.00 33.56 243 LEU B C 1
ATOM 9143 O O . LEU B 1 245 ? 8.129 -9.792 49.942 1.00 33.13 243 LEU B O 1
ATOM 9159 N N . MET B 1 246 ? 6.763 -11.545 49.652 1.00 34.08 244 MET B N 1
ATOM 9160 C CA . MET B 1 246 ? 6.803 -11.888 51.064 1.00 36.86 244 MET B CA 1
ATOM 9161 C C . MET B 1 246 ? 8.169 -12.446 51.443 1.00 35.24 244 MET B C 1
ATOM 9162 O O . MET B 1 246 ? 8.891 -13.006 50.614 1.00 33.41 244 MET B O 1
ATOM 9176 N N . ASP B 1 247 ? 8.536 -12.252 52.710 1.00 32.42 245 ASP B N 1
ATOM 9177 C CA . ASP B 1 247 ? 9.758 -12.844 53.229 1.00 34.87 245 ASP B CA 1
ATOM 9178 C C . ASP B 1 247 ? 9.810 -14.318 52.850 1.00 40.01 245 ASP B C 1
ATOM 9179 O O . ASP B 1 247 ? 8.809 -15.034 52.930 1.00 34.79 245 ASP B O 1
ATOM 9188 N N . GLU B 1 248 ? 10.987 -14.764 52.426 1.00 48.36 246 GLU B N 1
ATOM 9189 C CA . GLU B 1 248 ? 11.146 -16.126 51.936 1.00 53.55 246 GLU B CA 1
ATOM 9190 C C . GLU B 1 248 ? 10.759 -17.128 53.016 1.00 49.73 246 GLU B C 1
ATOM 9191 O O . GLU B 1 248 ? 11.259 -17.074 54.143 1.00 48.97 246 GLU B O 1
ATOM 9203 N N . GLY B 1 249 ? 9.868 -18.055 52.661 1.00 46.76 247 GLY B N 1
ATOM 9204 C CA . GLY B 1 249 ? 9.407 -19.070 53.583 1.00 49.28 247 GLY B CA 1
ATOM 9205 C C . GLY B 1 249 ? 8.122 -18.744 54.313 1.00 46.40 247 GLY B C 1
ATOM 9206 O O . GLY B 1 249 ? 7.552 -19.636 54.957 1.00 47.92 247 GLY B O 1
ATOM 9210 N N . THR B 1 250 ? 7.649 -17.504 54.238 1.00 39.36 248 THR B N 1
ATOM 9211 C CA . THR B 1 250 ? 6.404 -17.091 54.869 1.00 39.35 248 THR B CA 1
ATOM 9212 C C . THR B 1 250 ? 5.268 -17.108 53.852 1.00 39.12 248 THR B C 1
ATOM 9213 O O . THR B 1 250 ? 5.484 -17.034 52.639 1.00 38.31 248 THR B O 1
ATOM 9224 N N . ASP B 1 251 ? 4.044 -17.183 54.365 1.00 40.46 249 ASP B N 1
ATOM 9225 C CA . ASP B 1 251 ? 2.870 -17.312 53.513 1.00 39.71 249 ASP B CA 1
ATOM 9226 C C . ASP B 1 251 ? 1.658 -16.777 54.262 1.00 34.66 249 ASP B C 1
ATOM 9227 O O . ASP B 1 251 ? 1.734 -16.433 55.444 1.00 32.81 249 ASP B O 1
ATOM 9236 N N . VAL B 1 252 ? 0.534 -16.712 53.552 1.00 33.24 250 VAL B N 1
ATOM 9237 C CA . VAL B 1 252 ? -0.714 -16.216 54.116 1.00 32.53 250 VAL B CA 1
ATOM 9238 C C . VAL B 1 252 ? -1.698 -17.354 54.378 1.00 35.71 250 VAL B C 1
ATOM 9239 O O . VAL B 1 252 ? -2.902 -17.123 54.457 1.00 37.61 250 VAL B O 1
ATOM 9252 N N . VAL B 1 253 ? -1.202 -18.582 54.534 1.00 40.13 251 VAL B N 1
ATOM 9253 C CA . VAL B 1 253 ? -2.099 -19.721 54.704 1.00 42.28 251 VAL B CA 1
ATOM 9254 C C . VAL B 1 253 ? -2.946 -19.547 55.957 1.00 45.16 251 VAL B C 1
ATOM 9255 O O . VAL B 1 253 ? -4.151 -19.825 55.951 1.00 47.85 251 VAL B O 1
ATOM 9268 N N . ASP B 1 254 ? -2.336 -19.079 57.048 1.00 47.22 252 ASP B N 1
ATOM 9269 C CA . ASP B 1 254 ? -3.089 -18.887 58.282 1.00 53.71 252 ASP B CA 1
ATOM 9270 C C . ASP B 1 254 ? -4.238 -17.905 58.076 1.00 52.18 252 ASP B C 1
ATOM 9271 O O . ASP B 1 254 ? -5.323 -18.076 58.644 1.00 55.19 252 ASP B O 1
ATOM 9280 N N . ILE B 1 255 ? -4.019 -16.869 57.262 1.00 47.13 253 ILE B N 1
ATOM 9281 C CA . ILE B 1 255 ? -5.066 -15.886 57.003 1.00 43.54 253 ILE B CA 1
ATOM 9282 C C . ILE B 1 255 ? -6.188 -16.506 56.180 1.00 43.17 253 ILE B C 1
ATOM 9283 O O . ILE B 1 255 ? -7.371 -16.382 56.519 1.00 41.58 253 ILE B O 1
ATOM 9299 N N . LEU B 1 256 ? -5.834 -17.178 55.081 1.00 43.72 254 LEU B N 1
ATOM 9300 C CA . LEU B 1 256 ? -6.847 -17.783 54.224 1.00 44.96 254 LEU B CA 1
ATOM 9301 C C . LEU B 1 256 ? -7.699 -18.793 54.983 1.00 45.55 254 LEU B C 1
ATOM 9302 O O . LEU B 1 256 ? -8.889 -18.946 54.685 1.00 47.38 254 LEU B O 1
ATOM 9318 N N . ALA B 1 257 ? -7.117 -19.489 55.963 1.00 48.66 255 ALA B N 1
ATOM 9319 C CA . ALA B 1 257 ? -7.858 -20.461 56.755 1.00 50.12 255 ALA B CA 1
ATOM 9320 C C . ALA B 1 257 ? -8.775 -19.815 57.784 1.00 51.65 255 ALA B C 1
ATOM 9321 O O . ALA B 1 257 ? -9.558 -20.528 58.426 1.00 53.60 255 ALA B O 1
ATOM 9328 N N . GLY B 1 258 ? -8.710 -18.495 57.945 1.00 52.04 256 GLY B N 1
ATOM 9329 C CA . GLY B 1 258 ? -9.571 -17.828 58.890 1.00 52.86 256 GLY B CA 1
ATOM 9330 C C . GLY B 1 258 ? -9.053 -17.880 60.298 1.00 56.51 256 GLY B C 1
ATOM 9331 O O . GLY B 1 258 ? -9.844 -17.972 61.238 1.00 60.42 256 GLY B O 1
ATOM 9335 N N . ARG B 1 259 ? -7.727 -17.885 60.470 1.00 60.04 257 ARG B N 1
ATOM 9336 C CA . ARG B 1 259 ? -7.122 -18.047 61.788 1.00 68.71 257 ARG B CA 1
ATOM 9337 C C . ARG B 1 259 ? -6.658 -16.725 62.405 1.00 67.28 257 ARG B C 1
ATOM 9338 O O . ARG B 1 259 ? -6.312 -16.706 63.590 1.00 67.56 257 ARG B O 1
ATOM 9359 N N . ILE B 1 260 ? -6.603 -15.642 61.635 1.00 63.62 258 ILE B N 1
ATOM 9360 C CA . ILE B 1 260 ? -6.056 -14.378 62.113 1.00 62.71 258 ILE B CA 1
ATOM 93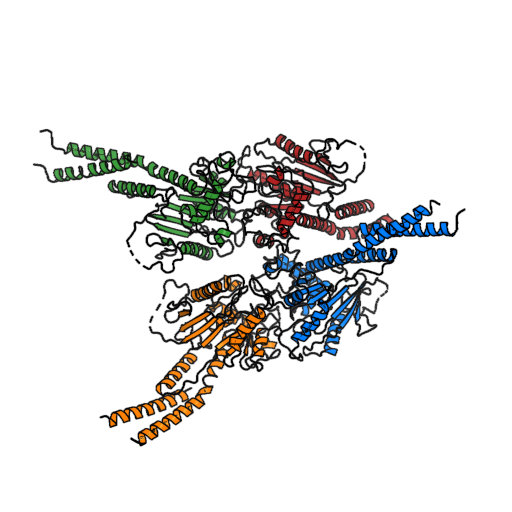61 C C . ILE B 1 260 ? -7.164 -13.367 62.382 1.00 59.79 258 ILE B C 1
ATOM 9362 O O . ILE B 1 260 ? -7.435 -13.002 63.532 1.00 63.35 258 ILE B O 1
ATOM 9378 N N . ILE B 1 261 ? -7.793 -12.888 61.314 1.00 52.12 259 ILE B N 1
ATOM 9379 C CA . ILE B 1 261 ? -8.901 -11.943 61.419 1.00 54.76 259 ILE B CA 1
ATOM 9380 C C . ILE B 1 261 ? -10.009 -12.446 60.500 1.00 55.21 259 ILE B C 1
ATOM 9381 O O . ILE B 1 261 ? -10.025 -12.103 59.309 1.00 54.44 259 ILE B O 1
ATOM 9397 N N . PRO B 1 262 ? -10.954 -13.243 60.999 1.00 55.46 260 PRO B N 1
ATOM 9398 C CA . PRO B 1 262 ? -11.907 -13.895 60.093 1.00 54.23 260 PRO B CA 1
ATOM 9399 C C . PRO B 1 262 ? -12.823 -12.901 59.396 1.00 51.45 260 PRO B C 1
ATOM 9400 O O . PRO B 1 262 ? -13.249 -11.900 59.978 1.00 53.48 260 PRO B O 1
ATOM 9411 N N . LEU B 1 263 ? -13.117 -13.195 58.131 1.00 47.40 261 LEU B N 1
ATOM 9412 C CA . LEU B 1 263 ? -14.093 -12.461 57.339 1.00 44.68 261 LEU B CA 1
ATOM 9413 C C . LEU B 1 263 ? -15.072 -13.469 56.756 1.00 46.26 261 LEU B C 1
ATOM 9414 O O . LEU B 1 263 ? -14.651 -14.476 56.177 1.00 42.95 261 LEU B O 1
ATOM 9430 N N . ARG B 1 264 ? -16.371 -13.194 56.895 1.00 49.90 262 ARG B N 1
ATOM 9431 C CA . ARG B 1 264 ? -17.374 -14.106 56.358 1.00 55.38 262 ARG B CA 1
ATOM 9432 C C . ARG B 1 264 ? -17.108 -14.407 54.888 1.00 51.93 262 ARG B C 1
ATOM 9433 O O . ARG B 1 264 ? -17.228 -15.557 54.447 1.00 57.03 262 ARG B O 1
ATOM 9454 N N . LEU B 1 265 ? -16.742 -13.388 54.116 1.00 43.83 263 LEU B N 1
ATOM 9455 C CA . LEU B 1 265 ? -16.468 -13.548 52.695 1.00 37.40 263 LEU B CA 1
ATOM 9456 C C . LEU B 1 265 ? -15.029 -13.960 52.414 1.00 35.51 263 LEU B C 1
ATOM 9457 O O . LEU B 1 265 ? -14.675 -14.159 51.248 1.00 34.13 263 LEU B O 1
ATOM 9473 N N . GLY B 1 266 ? -14.185 -14.053 53.438 1.00 39.66 264 GLY B N 1
ATOM 9474 C CA . GLY B 1 266 ? -12.864 -14.620 53.279 1.00 41.65 264 GLY B CA 1
ATOM 9475 C C . GLY B 1 266 ? -11.842 -13.662 52.694 1.00 40.06 264 GLY B C 1
ATOM 9476 O O . GLY B 1 266 ? -12.081 -12.466 52.489 1.00 39.63 264 GLY B O 1
ATOM 9480 N N . TYR B 1 267 ? -10.664 -14.225 52.429 1.00 35.45 265 TYR B N 1
ATOM 9481 C CA . TYR B 1 267 ? -9.537 -13.502 51.863 1.00 31.37 265 TYR B CA 1
ATOM 9482 C C . TYR B 1 267 ? -9.164 -14.120 50.521 1.00 31.87 265 TYR B C 1
ATOM 9483 O O . TYR B 1 267 ? -9.430 -15.298 50.262 1.00 34.18 265 TYR B O 1
ATOM 9501 N N . VAL B 1 268 ? -8.525 -13.317 49.669 1.00 28.08 266 VAL B N 1
ATOM 9502 C CA . VAL B 1 268 ? -8.064 -13.764 48.363 1.00 28.76 266 VAL B CA 1
ATOM 9503 C C . VAL B 1 268 ? -6.640 -13.272 48.134 1.00 27.19 266 VAL B C 1
ATOM 9504 O O . VAL B 1 268 ? -6.403 -12.061 48.121 1.00 27.06 266 VAL B O 1
ATOM 9517 N N . PRO B 1 269 ? -5.658 -14.156 47.963 1.00 30.55 267 PRO B N 1
ATOM 9518 C CA . PRO B 1 269 ? -4.313 -13.690 47.608 1.00 31.86 267 PRO B CA 1
ATOM 9519 C C . PRO B 1 269 ? -4.203 -13.434 46.114 1.00 30.43 267 PRO B C 1
ATOM 9520 O O . PRO B 1 269 ? -4.774 -14.159 45.296 1.00 29.22 267 PRO B O 1
ATOM 9531 N N . VAL B 1 270 ? -3.457 -12.390 45.760 1.00 30.60 268 VAL B N 1
ATOM 9532 C CA . VAL B 1 270 ? -3.266 -12.020 44.364 1.00 29.78 268 VAL B CA 1
ATOM 9533 C C . VAL B 1 270 ? -1.812 -11.631 44.143 1.00 27.73 268 VAL B C 1
ATOM 9534 O O . VAL B 1 270 ? -1.110 -11.211 45.068 1.00 24.12 268 VAL B O 1
ATOM 9547 N N . VAL B 1 271 ? -1.364 -11.778 42.899 1.00 29.25 269 VAL B N 1
ATOM 9548 C CA . VAL B 1 271 ? -0.038 -11.348 42.470 1.00 32.04 269 VAL B CA 1
ATOM 9549 C C . VAL B 1 271 ? -0.224 -10.510 41.213 1.00 33.42 269 VAL B C 1
ATOM 9550 O O . VAL B 1 271 ? -0.508 -11.052 40.137 1.00 36.64 269 VAL B O 1
ATOM 9563 N N . ASN B 1 272 ? -0.073 -9.197 41.344 1.00 29.98 270 ASN B N 1
ATOM 9564 C CA . ASN B 1 272 ? -0.212 -8.284 40.224 1.00 30.06 270 ASN B CA 1
ATOM 9565 C C . ASN B 1 272 ? 1.160 -7.889 39.688 1.00 27.78 270 ASN B C 1
ATOM 9566 O O . ASN B 1 272 ? 2.204 -8.287 40.210 1.00 29.41 270 ASN B O 1
ATOM 9577 N N . ARG B 1 273 ? 1.150 -7.103 38.616 1.00 25.67 271 ARG B N 1
ATOM 9578 C CA . ARG B 1 273 ? 2.384 -6.691 37.965 1.00 29.25 271 ARG B CA 1
ATOM 9579 C C . ARG B 1 273 ? 3.191 -5.769 38.871 1.00 31.82 271 ARG B C 1
ATOM 9580 O O . ARG B 1 273 ? 2.660 -4.801 39.423 1.00 32.77 271 ARG B O 1
ATOM 9601 N N . GLY B 1 274 ? 4.476 -6.074 39.023 1.00 34.23 272 GLY B N 1
ATOM 9602 C CA . GLY B 1 274 ? 5.385 -5.190 39.715 1.00 37.33 272 GLY B CA 1
ATOM 9603 C C . GLY B 1 274 ? 5.738 -3.992 38.856 1.00 38.85 272 GLY B C 1
ATOM 9604 O O . GLY B 1 274 ? 5.350 -3.875 37.693 1.00 44.08 272 GLY B O 1
ATOM 9608 N N . GLN B 1 275 ? 6.510 -3.078 39.449 1.00 35.14 273 GLN B N 1
ATOM 9609 C CA . GLN B 1 275 ? 6.823 -1.834 38.753 1.00 35.33 273 GLN B CA 1
ATOM 9610 C C . GLN B 1 275 ? 7.657 -2.097 37.506 1.00 38.10 273 GLN B C 1
ATOM 9611 O O . GLN B 1 275 ? 7.479 -1.431 36.480 1.00 39.54 273 GLN B O 1
ATOM 9625 N N . ARG B 1 276 ? 8.562 -3.076 37.564 1.00 38.60 274 ARG B N 1
ATOM 9626 C CA . ARG B 1 276 ? 9.325 -3.434 36.374 1.00 42.69 274 ARG B CA 1
ATOM 9627 C C . ARG B 1 276 ? 8.397 -3.925 35.268 1.00 41.31 274 ARG B C 1
ATOM 9628 O O . ARG B 1 276 ? 8.588 -3.591 34.093 1.00 42.72 274 ARG B O 1
ATOM 9649 N N . ASP B 1 277 ? 7.384 -4.721 35.625 1.00 38.57 275 ASP B N 1
ATOM 9650 C CA . ASP B 1 277 ? 6.387 -5.136 34.644 1.00 38.11 275 ASP B CA 1
ATOM 9651 C C . ASP B 1 277 ? 5.651 -3.934 34.062 1.00 37.80 275 ASP B C 1
ATOM 9652 O O . ASP B 1 277 ? 5.330 -3.911 32.868 1.00 37.17 275 ASP B O 1
ATOM 9661 N N . ILE B 1 278 ? 5.360 -2.928 34.892 1.00 38.59 276 ILE B N 1
ATOM 9662 C CA . ILE B 1 278 ? 4.678 -1.733 34.397 1.00 35.57 276 ILE B CA 1
ATOM 9663 C C . ILE B 1 278 ? 5.560 -0.996 33.398 1.00 38.33 276 ILE B C 1
ATOM 9664 O O . ILE B 1 278 ? 5.115 -0.622 32.307 1.00 39.63 276 ILE B O 1
ATOM 9680 N N . ASP B 1 279 ? 6.830 -0.784 33.752 1.00 41.62 277 ASP B N 1
ATOM 9681 C CA . ASP B 1 279 ? 7.731 -0.073 32.854 1.00 46.66 277 ASP B CA 1
ATOM 9682 C C . ASP B 1 279 ? 7.893 -0.807 31.530 1.00 48.39 277 ASP B C 1
ATOM 9683 O O . ASP B 1 279 ? 8.040 -0.169 30.481 1.00 52.80 277 ASP B O 1
ATOM 9692 N N . ASN B 1 280 ? 7.863 -2.138 31.552 1.00 45.57 278 ASN B N 1
ATOM 9693 C CA . ASN B 1 280 ? 7.964 -2.929 30.333 1.00 47.41 278 ASN B CA 1
ATOM 9694 C C . ASN B 1 280 ? 6.633 -3.092 29.610 1.00 46.46 278 ASN B C 1
ATOM 9695 O O . ASN B 1 280 ? 6.593 -3.758 28.570 1.00 48.37 278 ASN B O 1
ATOM 9706 N N . LYS B 1 281 ? 5.552 -2.507 30.126 1.00 44.72 279 LYS B N 1
ATOM 9707 C CA . LYS B 1 281 ? 4.235 -2.585 29.491 1.00 44.07 279 LYS B CA 1
ATOM 9708 C C . LYS B 1 281 ? 3.806 -4.036 29.280 1.00 43.34 279 LYS B C 1
ATOM 9709 O O . LYS B 1 281 ? 3.344 -4.426 28.204 1.00 41.63 279 LYS B O 1
ATOM 9728 N N . LYS B 1 282 ? 3.972 -4.841 30.320 1.00 44.03 280 LYS B N 1
ATOM 9729 C CA . LYS B 1 282 ? 3.539 -6.230 30.289 1.00 40.97 280 LYS B CA 1
ATOM 9730 C C . LYS B 1 282 ? 2.022 -6.290 30.146 1.00 37.95 280 LYS B C 1
ATOM 9731 O O . LYS B 1 282 ? 1.310 -5.712 30.981 1.00 34.22 280 LYS B O 1
ATOM 9750 N N . PRO B 1 283 ? 1.485 -6.972 29.134 1.00 40.83 281 PRO B N 1
ATOM 9751 C CA . PRO B 1 283 ? 0.025 -7.030 28.992 1.00 41.61 281 PRO B CA 1
ATOM 9752 C C . PRO B 1 283 ? -0.629 -7.722 30.179 1.00 39.16 281 PRO B C 1
ATOM 9753 O O . PRO B 1 283 ? -0.016 -8.525 30.887 1.00 40.30 281 PRO B O 1
ATOM 9764 N N . ILE B 1 284 ? -1.904 -7.390 30.395 1.00 41.69 282 ILE B N 1
ATOM 9765 C CA . ILE B 1 284 ? -2.636 -7.945 31.528 1.00 38.38 282 ILE B CA 1
ATOM 9766 C C . ILE B 1 284 ? -2.793 -9.451 31.391 1.00 39.22 282 ILE B C 1
ATOM 9767 O O . ILE B 1 284 ? -2.775 -10.180 32.391 1.00 35.35 282 ILE B O 1
ATOM 9783 N N . THR B 1 285 ? -2.954 -9.945 30.162 1.00 42.31 283 THR B N 1
ATOM 9784 C CA . THR B 1 285 ? -3.141 -11.377 29.962 1.00 43.97 283 THR B CA 1
ATOM 9785 C C . THR B 1 285 ? -1.910 -12.148 30.424 1.00 43.19 283 THR B C 1
ATOM 9786 O O . THR B 1 285 ? -2.022 -13.165 31.117 1.00 45.07 283 THR B O 1
ATOM 9797 N N . ALA B 1 286 ? -0.719 -11.669 30.053 1.00 38.71 284 ALA B N 1
ATOM 9798 C CA . ALA B 1 286 ? 0.509 -12.320 30.493 1.00 36.80 284 ALA B CA 1
ATOM 9799 C C . ALA B 1 286 ? 0.693 -12.196 32.000 1.00 34.90 284 ALA B C 1
ATOM 9800 O O . ALA B 1 286 ? 1.292 -13.078 32.625 1.00 33.86 284 ALA B O 1
ATOM 9807 N N . ALA B 1 287 ? 0.195 -11.110 32.598 1.00 34.44 285 ALA B N 1
ATOM 9808 C CA . ALA B 1 287 ? 0.274 -10.961 34.046 1.00 34.44 285 ALA B CA 1
ATOM 9809 C C . ALA B 1 287 ? -0.615 -11.977 34.750 1.00 34.25 285 ALA B C 1
ATOM 9810 O O . ALA B 1 287 ? -0.246 -12.514 35.801 1.00 34.36 285 ALA B O 1
ATOM 9817 N N . LEU B 1 288 ? -1.794 -12.249 34.186 1.00 33.40 286 LEU B N 1
ATOM 9818 C CA . LEU B 1 288 ? -2.691 -13.238 34.773 1.00 31.89 286 LEU B CA 1
ATOM 9819 C C . LEU B 1 288 ? -2.102 -14.639 34.673 1.00 30.44 286 LEU B C 1
ATOM 9820 O O . LEU B 1 288 ? -2.275 -15.457 35.584 1.00 28.04 286 LEU B O 1
ATOM 9836 N N . GLU B 1 289 ? -1.403 -14.934 33.574 1.00 33.97 287 GLU B N 1
ATOM 9837 C CA . GLU B 1 289 ? -0.738 -16.226 33.442 1.00 40.08 287 GLU B CA 1
ATOM 9838 C C . GLU B 1 289 ? 0.388 -16.372 34.459 1.00 40.20 287 GLU B C 1
ATOM 9839 O O . GLU B 1 289 ? 0.576 -17.451 35.034 1.00 37.87 287 GLU B O 1
ATOM 9851 N N . ALA B 1 290 ? 1.145 -15.297 34.698 1.00 39.78 288 ALA B N 1
ATOM 9852 C CA . ALA B 1 290 ? 2.218 -15.348 35.685 1.00 38.59 288 ALA B CA 1
ATOM 9853 C C . ALA B 1 290 ? 1.664 -15.545 37.090 1.00 37.50 288 ALA B C 1
ATOM 9854 O O . ALA B 1 290 ? 2.279 -16.230 37.917 1.00 38.02 288 ALA B O 1
ATOM 9861 N N . GLU B 1 291 ? 0.512 -14.939 37.384 1.00 35.94 289 GLU B N 1
ATOM 9862 C CA . GLU B 1 291 ? -0.135 -15.153 38.673 1.00 32.11 289 GLU B CA 1
ATOM 9863 C C . GLU B 1 291 ? -0.549 -16.609 38.838 1.00 33.52 289 GLU B C 1
ATOM 9864 O O . GLU B 1 291 ? -0.326 -17.216 39.892 1.00 33.90 289 GLU B O 1
ATOM 9876 N N . LYS B 1 292 ? -1.176 -17.178 37.808 1.00 33.15 290 LYS B N 1
ATOM 9877 C CA . LYS B 1 292 ? -1.611 -18.568 37.871 1.00 38.06 290 LYS B CA 1
ATOM 9878 C C . LYS B 1 292 ? -0.432 -19.493 38.145 1.00 39.62 290 LYS B C 1
ATOM 9879 O O . LYS B 1 292 ? -0.507 -20.378 39.006 1.00 38.19 290 LYS B O 1
ATOM 9898 N N . ALA B 1 293 ? 0.677 -19.292 37.428 1.00 39.60 291 ALA B N 1
ATOM 9899 C CA . ALA B 1 293 ? 1.852 -20.136 37.619 1.00 40.81 291 ALA B CA 1
ATOM 9900 C C . ALA B 1 293 ? 2.459 -19.944 39.003 1.00 39.63 291 ALA B C 1
ATOM 9901 O O . ALA B 1 293 ? 2.928 -20.909 39.619 1.00 41.83 291 ALA B O 1
ATOM 9908 N N . PHE B 1 294 ? 2.463 -18.708 39.508 1.00 33.48 292 PHE B N 1
ATOM 9909 C CA . PHE B 1 294 ? 3.046 -18.443 40.819 1.00 32.40 292 PHE B CA 1
ATOM 9910 C C . PHE B 1 294 ? 2.382 -19.293 41.892 1.00 32.63 292 PHE B C 1
ATOM 9911 O O . PHE B 1 294 ? 3.060 -19.964 42.679 1.00 36.97 292 PHE B O 1
ATOM 9928 N N . PHE B 1 295 ? 1.048 -19.272 41.945 1.00 30.92 293 PHE B N 1
ATOM 9929 C CA . PHE B 1 295 ? 0.342 -20.016 42.979 1.00 34.38 293 PHE B CA 1
ATOM 9930 C C . PHE B 1 295 ? 0.401 -21.517 42.733 1.00 36.59 293 PHE B C 1
ATOM 9931 O O . PHE B 1 295 ? 0.443 -22.297 43.690 1.00 40.20 293 PHE B O 1
ATOM 9948 N N . GLU B 1 296 ? 0.402 -21.943 41.467 1.00 36.62 294 GLU B N 1
ATOM 9949 C CA . GLU B 1 296 ? 0.450 -23.368 41.165 1.00 44.04 294 GLU B CA 1
ATOM 9950 C C . GLU B 1 296 ? 1.811 -23.981 41.467 1.00 47.92 294 GLU B C 1
ATOM 9951 O O . GLU B 1 296 ? 1.898 -25.200 41.643 1.00 47.72 294 GLU B O 1
ATOM 9963 N N . ASN B 1 297 ? 2.869 -23.171 41.532 1.00 50.30 295 ASN B N 1
ATOM 9964 C CA . ASN B 1 297 ? 4.211 -23.665 41.805 1.00 56.19 295 ASN B CA 1
ATOM 9965 C C . ASN B 1 297 ? 4.714 -23.326 43.202 1.00 52.40 295 ASN B C 1
ATOM 9966 O O . ASN B 1 297 ? 5.744 -23.869 43.617 1.00 54.69 295 ASN B O 1
ATOM 9977 N N . HIS B 1 298 ? 4.015 -22.468 43.939 1.00 46.79 296 HIS B N 1
ATOM 9978 C CA . HIS B 1 298 ? 4.439 -22.105 45.284 1.00 42.08 296 HIS B CA 1
ATOM 9979 C C . HIS B 1 298 ? 4.204 -23.267 46.243 1.00 41.82 296 HIS B C 1
ATOM 9980 O O . HIS B 1 298 ? 3.154 -23.913 46.218 1.00 41.03 296 HIS B O 1
ATOM 9994 N N . LYS B 1 299 ? 5.203 -23.540 47.087 1.00 43.67 297 LYS B N 1
ATOM 9995 C CA . LYS B 1 299 ? 5.123 -24.690 47.981 1.00 47.17 297 LYS B CA 1
ATOM 9996 C C . LYS B 1 299 ? 3.918 -24.610 48.908 1.00 45.41 297 LYS B C 1
ATOM 9997 O O . LYS B 1 299 ? 3.387 -25.646 49.325 1.00 45.61 297 LYS B O 1
ATOM 10001 N N . ALA B 1 300 ? 3.474 -23.398 49.245 1.00 38.89 298 ALA B N 1
ATOM 10002 C CA . ALA B 1 300 ? 2.391 -23.220 50.201 1.00 36.09 298 ALA B CA 1
ATOM 10003 C C . ALA B 1 300 ? 1.011 -23.147 49.564 1.00 34.40 298 ALA B C 1
ATOM 10004 O O . ALA B 1 300 ? 0.014 -23.323 50.272 1.00 37.37 298 ALA B O 1
ATOM 10011 N N . TYR B 1 301 ? 0.921 -22.889 48.259 1.00 33.65 299 TYR B N 1
ATOM 10012 C CA . TYR B 1 301 ? -0.368 -22.673 47.621 1.00 34.23 299 TYR B CA 1
ATOM 10013 C C . TYR B 1 301 ? -0.689 -23.666 46.514 1.00 34.55 299 TYR B C 1
ATOM 10014 O O . TYR B 1 301 ? -1.795 -23.611 45.966 1.00 32.79 299 TYR B O 1
ATOM 10032 N N . ARG B 1 302 ? 0.233 -24.567 46.162 1.00 39.19 300 ARG B N 1
ATOM 10033 C CA . ARG B 1 302 ? -0.023 -25.462 45.038 1.00 42.86 300 ARG B CA 1
ATOM 10034 C C . ARG B 1 302 ? -1.282 -26.292 45.259 1.00 41.86 300 ARG B C 1
ATOM 10035 O O . ARG B 1 302 ? -2.085 -26.464 44.336 1.00 42.34 300 ARG B O 1
ATOM 10056 N N . ASN B 1 303 ? -1.482 -26.799 46.478 1.00 41.56 301 ASN B N 1
ATOM 10057 C CA . ASN B 1 303 ? -2.636 -27.640 46.776 1.00 45.17 301 ASN B CA 1
ATOM 10058 C C . ASN B 1 303 ? -3.885 -26.828 47.096 1.00 47.88 301 ASN B C 1
ATOM 10059 O O . ASN B 1 303 ? -4.759 -27.298 47.831 1.00 49.42 301 ASN B O 1
ATOM 10070 N N . LYS B 1 304 ? -4.019 -25.645 46.503 1.00 48.51 302 LYS B N 1
ATOM 10071 C CA . LYS B 1 304 ? -5.173 -24.795 46.771 1.00 45.62 302 LYS B CA 1
ATOM 10072 C C . LYS B 1 304 ? -5.083 -23.534 45.928 1.00 42.74 302 LYS B C 1
ATOM 10073 O O . LYS B 1 304 ? -5.533 -22.459 46.336 1.00 41.32 302 LYS B O 1
ATOM 10092 N N . SER B 1 305 ? -4.512 -23.680 44.730 1.00 41.65 303 SER B N 1
ATOM 10093 C CA . SER B 1 305 ? -4.399 -22.568 43.799 1.00 38.17 303 SER B CA 1
ATOM 10094 C C . SER B 1 305 ? -5.765 -22.112 43.309 1.00 37.60 303 SER B C 1
ATOM 10095 O O . SER B 1 305 ? -5.911 -20.955 42.902 1.00 35.66 303 SER B O 1
ATOM 10103 N N . ALA B 1 306 ? -6.766 -22.998 43.336 1.00 41.54 304 ALA B N 1
ATOM 10104 C CA . ALA B 1 306 ? -8.113 -22.620 42.929 1.00 41.66 304 ALA B CA 1
ATOM 10105 C C . ALA B 1 306 ? -8.695 -21.533 43.822 1.00 38.89 304 ALA B C 1
ATOM 10106 O O . ALA B 1 306 ? -9.584 -20.795 43.383 1.00 37.97 304 ALA B O 1
ATOM 10113 N N . TYR B 1 307 ? -8.216 -21.421 45.060 1.00 35.19 305 TYR B N 1
ATOM 10114 C CA . TYR B 1 307 ? -8.646 -20.384 45.985 1.00 31.54 305 TYR B CA 1
ATOM 10115 C C . TYR B 1 307 ? -7.704 -19.186 45.977 1.00 30.49 305 TYR B C 1
ATOM 10116 O O . TYR B 1 307 ? -7.738 -18.371 46.905 1.00 25.42 305 TYR B O 1
ATOM 10134 N N . CYS B 1 308 ? -6.868 -19.067 44.948 1.00 34.96 306 CYS B N 1
ATOM 10135 C CA . CYS B 1 308 ? -5.897 -17.992 44.837 1.00 36.51 306 CYS B CA 1
ATOM 10136 C C . CYS B 1 308 ? -6.069 -17.260 43.516 1.00 34.10 306 CYS B C 1
ATOM 10137 O O . CYS B 1 308 ? -6.544 -17.825 42.527 1.00 33.09 306 CYS B O 1
ATOM 10145 N N . GLY B 1 309 ? -5.673 -15.991 43.513 1.00 30.93 307 GLY B N 1
ATOM 10146 C CA . GLY B 1 309 ? -5.552 -15.224 42.293 1.00 30.16 307 GLY B CA 1
ATOM 10147 C C . GLY B 1 309 ? -6.791 -14.416 41.960 1.00 30.07 307 GLY B C 1
ATOM 10148 O O . GLY B 1 309 ? -7.855 -14.545 42.570 1.00 27.81 307 GLY B O 1
ATOM 10152 N N . THR B 1 310 ? -6.635 -13.565 40.946 1.00 33.51 308 THR B N 1
ATOM 10153 C CA . THR B 1 310 ? -7.743 -12.728 40.502 1.00 37.16 308 THR B CA 1
ATOM 10154 C C . THR B 1 310 ? -8.954 -13.547 40.078 1.00 36.51 308 THR B C 1
ATOM 10155 O O . THR B 1 310 ? -10.084 -13.137 40.399 1.00 35.35 308 THR B O 1
ATOM 10166 N N . PRO B 1 311 ? -8.813 -14.672 39.371 1.00 35.74 309 PRO B N 1
ATOM 10167 C CA . PRO B 1 311 ? -10.014 -15.430 38.985 1.00 35.43 309 PRO B CA 1
ATOM 10168 C C . PRO B 1 311 ? -10.883 -15.820 40.166 1.00 35.49 309 PRO B C 1
ATOM 10169 O O . PRO B 1 311 ? -12.114 -15.838 40.035 1.00 39.43 309 PRO B O 1
ATOM 10180 N N . TYR B 1 312 ? -10.292 -16.114 41.324 1.00 31.34 310 TYR B N 1
ATOM 10181 C CA . TYR B 1 312 ? -11.105 -16.490 42.474 1.00 28.84 310 TYR B CA 1
ATOM 10182 C C . TYR B 1 312 ? -11.792 -15.274 43.089 1.00 28.03 310 TYR B C 1
ATOM 10183 O O . TYR B 1 312 ? -12.938 -15.370 43.544 1.00 23.71 310 TYR B O 1
ATOM 10201 N N . LEU B 1 313 ? -11.115 -14.125 43.115 1.00 30.83 311 LEU B N 1
ATOM 10202 C CA . LEU B 1 313 ? -11.775 -12.901 43.558 1.00 30.39 311 LEU B CA 1
ATOM 10203 C C . LEU B 1 313 ? -12.953 -12.566 42.652 1.00 27.65 311 LEU B C 1
ATOM 10204 O O . LEU B 1 313 ? -14.023 -12.168 43.130 1.00 27.15 311 LEU B O 1
ATOM 10220 N N . ALA B 1 314 ? -12.775 -12.727 41.338 1.00 26.74 312 ALA B N 1
ATOM 10221 C CA . ALA B 1 314 ? -13.870 -12.481 40.408 1.00 30.01 312 ALA B CA 1
ATOM 10222 C C . ALA B 1 314 ? -15.014 -13.459 40.627 1.00 31.36 312 ALA B C 1
ATOM 10223 O O . ALA B 1 314 ? -16.184 -13.092 40.463 1.00 30.01 312 ALA B O 1
ATOM 10230 N N . ARG B 1 315 ? -14.699 -14.701 41.008 1.00 33.14 313 ARG B N 1
ATOM 10231 C CA . ARG B 1 315 ? -15.739 -15.683 41.289 1.00 33.37 313 ARG B CA 1
ATOM 10232 C C . ARG B 1 315 ? -16.538 -15.301 42.528 1.00 32.60 313 ARG B C 1
ATOM 10233 O O . ARG B 1 315 ? -17.769 -15.418 42.538 1.00 33.10 313 ARG B O 1
ATOM 10254 N N . LYS B 1 316 ? -15.859 -14.841 43.582 1.00 29.84 314 LYS B N 1
ATOM 10255 C CA . LYS B 1 316 ? -16.567 -14.370 44.767 1.00 31.43 314 LYS B CA 1
ATOM 10256 C C . LYS B 1 316 ? -17.556 -13.271 44.396 1.00 30.65 314 LYS B C 1
ATOM 10257 O O . LYS B 1 316 ? -18.730 -13.314 44.782 1.00 26.79 314 LYS B O 1
ATOM 10276 N N . LEU B 1 317 ? -17.094 -12.276 43.633 1.00 31.69 315 LEU B N 1
ATOM 10277 C CA . LEU B 1 317 ? -17.970 -11.185 43.218 1.00 30.36 315 LEU B CA 1
ATOM 10278 C C . LEU B 1 317 ? -19.086 -11.691 42.314 1.00 31.59 315 LEU B C 1
ATOM 10279 O O . LEU B 1 317 ? -20.238 -11.258 42.434 1.00 29.87 315 LEU B O 1
ATOM 10295 N N . ASN B 1 318 ? -18.763 -12.612 41.404 1.00 34.59 316 ASN B N 1
ATOM 10296 C CA . ASN B 1 318 ? -19.787 -13.206 40.552 1.00 34.04 316 ASN B CA 1
ATOM 10297 C C . ASN B 1 318 ? -20.879 -13.860 41.390 1.00 34.07 316 ASN B C 1
ATOM 10298 O O . ASN B 1 318 ? -22.074 -13.655 41.148 1.00 35.64 316 ASN B O 1
ATOM 10309 N N . LEU B 1 319 ? -20.482 -14.641 42.395 1.00 34.24 317 LEU B N 1
ATOM 10310 C CA . LEU B 1 319 ? -21.455 -15.348 43.220 1.00 33.26 317 LEU B CA 1
ATOM 10311 C C . LEU B 1 319 ? -22.291 -14.382 44.052 1.00 31.04 317 LEU B C 1
ATOM 10312 O O . LEU B 1 319 ? -23.495 -14.595 44.231 1.00 28.69 317 LEU B O 1
ATOM 10328 N N . ILE B 1 320 ? -21.672 -13.324 44.579 1.00 30.90 318 ILE B N 1
ATOM 10329 C CA . ILE B 1 320 ? -22.416 -12.353 45.378 1.00 32.34 318 ILE B CA 1
ATOM 10330 C C . ILE B 1 320 ? -23.468 -11.654 44.526 1.00 34.43 318 ILE B C 1
ATOM 10331 O O . ILE B 1 320 ? -24.621 -11.486 44.941 1.00 35.50 318 ILE B O 1
ATOM 10347 N N . LEU B 1 321 ? -23.085 -11.232 43.319 1.00 35.82 319 LEU B N 1
ATOM 10348 C CA . LEU B 1 321 ? -24.031 -10.545 42.447 1.00 38.53 319 LEU B CA 1
ATOM 10349 C C . LEU B 1 321 ? -25.188 -11.452 42.050 1.00 40.88 319 LEU B C 1
ATOM 10350 O O . LEU B 1 321 ? -26.342 -11.009 41.998 1.00 40.88 319 LEU B O 1
ATOM 10366 N N . MET B 1 322 ? -24.905 -12.726 41.764 1.00 40.93 320 MET B N 1
ATOM 10367 C CA . MET B 1 322 ? -25.982 -13.667 41.475 1.00 44.38 320 MET B CA 1
ATOM 10368 C C . MET B 1 322 ? -26.883 -13.870 42.685 1.00 47.01 320 MET B C 1
ATOM 10369 O O . MET B 1 322 ? -28.108 -13.969 42.547 1.00 47.39 320 MET B O 1
ATOM 10383 N N . MET B 1 323 ? -26.294 -13.946 43.881 1.00 49.11 321 MET B N 1
ATOM 10384 C CA . MET B 1 323 ? -27.095 -14.126 45.086 1.00 52.47 321 MET B CA 1
ATOM 10385 C C . MET B 1 323 ? -28.067 -12.967 45.271 1.00 49.86 321 MET B C 1
ATOM 10386 O O . MET B 1 323 ? -29.209 -13.167 45.703 1.00 50.35 321 MET B O 1
ATOM 10400 N N A HIS B 1 324 ? -27.626 -11.744 44.957 0.56 48.28 322 HIS B N 1
ATOM 10401 N N B HIS B 1 324 ? -27.640 -11.746 44.943 0.44 48.30 322 HIS B N 1
ATOM 10402 C CA A HIS B 1 324 ? -28.511 -10.586 45.037 0.56 47.92 322 HIS B CA 1
ATOM 10403 C CA B HIS B 1 324 ? -28.544 -10.609 45.061 0.44 47.91 322 HIS B CA 1
ATOM 10404 C C A HIS B 1 324 ? -29.691 -10.729 44.083 0.56 47.93 322 HIS B C 1
ATOM 10405 C C B HIS B 1 324 ? -29.703 -10.723 44.078 0.44 47.98 322 HIS B C 1
ATOM 10406 O O A HIS B 1 324 ? -30.830 -10.403 44.436 0.56 48.68 322 HIS B O 1
ATOM 10407 O O B HIS B 1 324 ? -30.841 -10.368 44.407 0.44 48.67 322 HIS B O 1
ATOM 10434 N N . ILE B 1 325 ? -29.435 -11.216 42.868 1.00 44.25 323 ILE B N 1
ATOM 10435 C CA . ILE B 1 325 ? -30.477 -11.287 41.849 1.00 39.33 323 ILE B CA 1
ATOM 10436 C C . ILE B 1 325 ? -31.508 -12.350 42.208 1.00 41.59 323 ILE B C 1
ATOM 10437 O O . ILE B 1 325 ? -32.714 -12.082 42.235 1.00 43.64 323 ILE B O 1
ATOM 10454 N N . LYS B 1 326 ? -31.056 -13.579 42.473 1.00 44.24 324 LYS B N 1
ATOM 10455 C CA . LYS B 1 326 ? -32.001 -14.639 42.805 1.00 48.90 324 LYS B CA 1
ATOM 10456 C C . LYS B 1 326 ? -32.735 -14.397 44.116 1.00 50.13 324 LYS B C 1
ATOM 10457 O O . LYS B 1 326 ? -33.791 -14.999 44.333 1.00 51.26 324 LYS B O 1
ATOM 10476 N N . GLN B 1 327 ? -32.205 -13.550 44.998 1.00 49.72 325 GLN B N 1
ATOM 10477 C CA . GLN B 1 327 ? -32.900 -13.279 46.251 1.00 49.49 325 GLN B CA 1
ATOM 10478 C C . GLN B 1 327 ? -34.241 -12.593 46.024 1.00 48.06 325 GLN B C 1
ATOM 10479 O O . GLN B 1 327 ? -35.103 -12.632 46.909 1.00 50.49 325 GLN B O 1
ATOM 10483 N N . THR B 1 328 ? -34.435 -11.966 44.862 1.00 43.26 326 THR B N 1
ATOM 10484 C CA . THR B 1 328 ? -35.658 -11.227 44.580 1.00 41.75 326 THR B CA 1
ATOM 10485 C C . THR B 1 328 ? -36.712 -12.049 43.849 1.00 40.26 326 THR B C 1
ATOM 10486 O O . THR B 1 328 ? -37.878 -11.641 43.815 1.00 39.17 326 THR B O 1
ATOM 10497 N N . LEU B 1 329 ? -36.343 -13.194 43.278 1.00 42.62 327 LEU B N 1
ATOM 10498 C CA . LEU B 1 329 ? -37.291 -13.931 42.449 1.00 42.08 327 LEU B CA 1
ATOM 10499 C C . LEU B 1 329 ? -38.527 -14.401 43.206 1.00 37.70 327 LEU B C 1
ATOM 10500 O O . LEU B 1 329 ? -39.623 -14.356 42.621 1.00 36.91 327 LEU B O 1
ATOM 10516 N N . PRO B 1 330 ? -38.443 -14.862 44.458 1.00 35.54 328 PRO B N 1
ATOM 10517 C CA . PRO B 1 330 ? -39.678 -15.277 45.150 1.00 35.17 328 PRO B CA 1
ATOM 10518 C C . PRO B 1 330 ? -40.749 -14.197 45.139 1.00 38.03 328 PRO B C 1
ATOM 10519 O O . PRO B 1 330 ? -41.879 -14.449 44.702 1.00 34.01 328 PRO B O 1
ATOM 10530 N N . ASP B 1 331 ? -40.417 -12.987 45.602 1.00 44.26 329 ASP B N 1
ATOM 10531 C CA . ASP B 1 331 ? -41.400 -11.911 45.624 1.00 48.17 329 ASP B CA 1
ATOM 10532 C C . ASP B 1 331 ? -41.866 -11.553 44.220 1.00 43.53 329 ASP B C 1
ATOM 10533 O O . ASP B 1 331 ? -43.035 -11.200 44.026 1.00 45.81 329 ASP B O 1
ATOM 10542 N N . ILE B 1 332 ? -40.977 -11.641 43.227 1.00 38.75 330 ILE B N 1
ATOM 10543 C CA . ILE B 1 332 ? -41.371 -11.320 41.860 1.00 41.13 330 ILE B CA 1
ATOM 10544 C C . ILE B 1 332 ? -42.362 -12.356 41.343 1.00 40.53 330 ILE B C 1
ATOM 10545 O O . ILE B 1 332 ? -43.344 -12.017 40.671 1.00 38.35 330 ILE B O 1
ATOM 10561 N N . LYS B 1 333 ? -42.117 -13.633 41.641 1.00 39.75 331 LYS B N 1
ATOM 10562 C CA . LYS B 1 333 ? -43.042 -14.682 41.229 1.00 39.51 331 LYS B CA 1
ATOM 10563 C C . LYS B 1 333 ? -44.430 -14.444 41.812 1.00 39.81 331 LYS B C 1
ATOM 10564 O O . LYS B 1 333 ? -45.440 -14.622 41.120 1.00 39.99 331 LYS B O 1
ATOM 10583 N N . GLN B 1 334 ? -44.500 -14.033 43.082 1.00 40.95 332 GLN B N 1
ATOM 10584 C CA . GLN B 1 334 ? -45.792 -13.795 43.717 1.00 42.24 332 GLN B CA 1
ATOM 10585 C C . GLN B 1 334 ? -46.506 -12.594 43.106 1.00 41.18 332 GLN B C 1
ATOM 10586 O O . GLN B 1 334 ? -47.728 -12.623 42.921 1.00 43.45 332 GLN B O 1
ATOM 10590 N N . ARG B 1 335 ? -45.764 -11.534 42.776 1.00 41.04 333 ARG B N 1
ATOM 10591 C CA . ARG B 1 335 ? -46.383 -10.358 42.166 1.00 45.03 333 ARG B CA 1
ATOM 10592 C C . ARG B 1 335 ? -46.896 -10.666 40.765 1.00 42.19 333 ARG B C 1
ATOM 10593 O O . ARG B 1 335 ? -47.968 -10.187 40.374 1.00 40.12 333 ARG B O 1
ATOM 10614 N N . ILE B 1 336 ? -46.162 -11.473 39.999 1.00 40.70 334 ILE B N 1
ATOM 10615 C CA . ILE B 1 336 ? -46.623 -11.838 38.663 1.00 39.90 334 ILE B CA 1
ATOM 10616 C C . ILE B 1 336 ? -47.918 -12.636 38.751 1.00 38.37 334 ILE B C 1
ATOM 10617 O O . ILE B 1 336 ? -48.861 -12.403 37.985 1.00 39.38 334 ILE B O 1
ATOM 10633 N N . SER B 1 337 ? -47.988 -13.587 39.687 1.00 37.81 335 SER B N 1
ATOM 10634 C CA . SER B 1 337 ? -49.180 -14.421 39.811 1.00 40.21 335 SER B CA 1
ATOM 10635 C C . SER B 1 337 ? -50.395 -13.591 40.205 1.00 42.18 335 SER B C 1
ATOM 10636 O O . SER B 1 337 ? -51.472 -13.731 39.614 1.00 45.01 335 SER B O 1
ATOM 10644 N N . SER B 1 338 ? -50.249 -12.732 41.217 1.00 44.57 336 SER B N 1
ATOM 10645 C CA . SER B 1 338 ? -51.375 -11.910 41.649 1.00 49.16 336 SER B CA 1
ATOM 10646 C C . SER B 1 338 ? -51.882 -11.038 40.508 1.00 47.50 336 SER B C 1
ATOM 10647 O O . SER B 1 338 ? -53.095 -10.914 40.302 1.00 50.74 336 SER B O 1
ATOM 10655 N N . SER B 1 339 ? -50.967 -10.428 39.750 1.00 44.05 337 SER B N 1
ATOM 10656 C CA . SER B 1 339 ? -51.377 -9.627 38.602 1.00 45.12 337 SER B CA 1
ATOM 10657 C C . SER B 1 339 ? -52.039 -10.497 37.540 1.00 45.76 337 SER B C 1
ATOM 10658 O O . SER B 1 339 ? -52.986 -10.065 36.874 1.00 46.31 337 SER B O 1
ATOM 10666 N N . LEU B 1 340 ? -51.559 -11.733 37.374 1.00 42.93 338 LEU B N 1
ATOM 10667 C CA . LEU B 1 340 ? -52.184 -12.644 36.422 1.00 43.46 338 LEU B CA 1
ATOM 10668 C C . LEU B 1 340 ? -53.604 -12.984 36.854 1.00 44.87 338 LEU B C 1
ATOM 10669 O O . LEU B 1 340 ? -54.525 -13.010 36.029 1.00 46.24 338 LEU B O 1
ATOM 10685 N N . GLN B 1 341 ? -53.803 -13.230 38.150 1.00 44.85 339 GLN B N 1
ATOM 10686 C CA . GLN B 1 341 ? -55.138 -13.532 38.652 1.00 46.56 339 GLN B CA 1
ATOM 10687 C C . GLN B 1 341 ? -56.054 -12.319 38.565 1.00 48.17 339 GLN B C 1
ATOM 10688 O O . GLN B 1 341 ? -57.275 -12.475 38.461 1.00 49.84 339 GLN B O 1
ATOM 10702 N N . LYS B 1 342 ? -55.488 -11.109 38.589 1.00 47.89 340 LYS B N 1
ATOM 10703 C CA . LYS B 1 342 ? -56.301 -9.905 38.458 1.00 49.71 340 LYS B CA 1
ATOM 10704 C C . LYS B 1 342 ? -56.819 -9.747 37.033 1.00 50.65 340 LYS B C 1
ATOM 10705 O O . LYS B 1 342 ? -58.001 -9.454 36.819 1.00 52.59 340 LYS B O 1
ATOM 10709 N N . TYR B 1 343 ? -55.948 -9.941 36.041 1.00 49.53 341 TYR B N 1
ATOM 10710 C CA . TYR B 1 343 ? -56.349 -9.778 34.650 1.00 50.72 341 TYR B CA 1
ATOM 10711 C C . TYR B 1 343 ? -57.185 -10.943 34.136 1.00 52.05 341 TYR B C 1
ATOM 10712 O O . TYR B 1 343 ? -57.902 -10.777 33.144 1.00 53.12 341 TYR B O 1
ATOM 10730 N N . GLN B 1 344 ? -57.110 -12.112 34.776 1.00 53.71 342 GLN B N 1
ATOM 10731 C CA . GLN B 1 344 ? -57.997 -13.209 34.405 1.00 57.38 342 GLN B CA 1
ATOM 10732 C C . GLN B 1 344 ? -59.409 -12.970 34.921 1.00 58.47 342 GLN B C 1
ATOM 10733 O O . GLN B 1 344 ? -60.384 -13.218 34.204 1.00 61.44 342 GLN B O 1
ATOM 10747 N N . GLN B 1 345 ? -59.539 -12.490 36.161 1.00 56.65 343 GLN B N 1
ATOM 10748 C CA . GLN B 1 345 ? -60.843 -12.049 36.643 1.00 60.17 343 GLN B CA 1
ATOM 10749 C C . GLN B 1 345 ? -61.406 -10.945 35.757 1.00 65.72 343 GLN B C 1
ATOM 10750 O O . GLN B 1 345 ? -62.628 -10.775 35.674 1.00 67.08 343 GLN B O 1
ATOM 10754 N N . GLU B 1 346 ? -60.532 -10.190 35.084 1.00 68.12 344 GLU B N 1
ATOM 10755 C CA . GLU B 1 346 ? -60.988 -9.160 34.158 1.00 72.83 344 GLU B CA 1
ATOM 10756 C C . GLU B 1 346 ? -61.569 -9.777 32.892 1.00 73.59 344 GLU B C 1
ATOM 10757 O O . GLU B 1 346 ? -62.602 -9.320 32.391 1.00 77.13 344 GLU B O 1
ATOM 10769 N N . LEU B 1 347 ? -60.917 -10.814 32.355 1.00 71.63 345 LEU B N 1
ATOM 10770 C CA . LEU B 1 347 ? -61.465 -11.517 31.200 1.00 72.46 345 LEU B CA 1
ATOM 10771 C C . LEU B 1 347 ? -62.837 -12.096 31.519 1.00 76.55 345 LEU B C 1
ATOM 10772 O O . LEU B 1 347 ? -63.782 -11.961 30.733 1.00 77.81 345 LEU B O 1
ATOM 10788 N N . GLU B 1 348 ? -62.964 -12.750 32.675 1.00 80.32 346 GLU B N 1
ATOM 10789 C CA . GLU B 1 348 ? -64.233 -13.342 33.079 1.00 84.73 346 GLU B CA 1
ATOM 10790 C C . GLU B 1 348 ? -65.336 -12.306 33.237 1.00 80.04 346 GLU B C 1
ATOM 10791 O O . GLU B 1 348 ? -66.511 -12.683 33.306 1.00 83.38 346 GLU B O 1
ATOM 10803 N N . ALA B 1 349 ? -64.992 -11.019 33.291 1.00 71.52 347 ALA B N 1
ATOM 10804 C CA . ALA B 1 349 ? -65.989 -9.958 33.351 1.00 69.10 347 ALA B CA 1
ATOM 10805 C C . ALA B 1 349 ? -66.464 -9.524 31.971 1.00 69.30 347 ALA B C 1
ATOM 10806 O O . ALA B 1 349 ? -67.613 -9.092 31.828 1.00 71.44 347 ALA B O 1
ATOM 10813 N N . LEU B 1 350 ? -65.612 -9.628 30.955 1.00 80.10 348 LEU B N 1
ATOM 10814 C CA . LEU B 1 350 ? -65.994 -9.259 29.598 1.00 83.77 348 LEU B CA 1
ATOM 10815 C C . LEU B 1 350 ? -67.025 -10.239 29.046 1.00 87.69 348 LEU B C 1
ATOM 10816 O O . LEU B 1 350 ? -66.786 -10.906 28.038 1.00 89.52 348 LEU B O 1
ATOM 10832 N N . ASP B 1 364 ? -66.429 -4.263 16.687 1.00 125.13 671 ASP B N 1
ATOM 10833 C CA . ASP B 1 364 ? -65.016 -4.094 16.371 1.00 123.83 671 ASP B CA 1
ATOM 10834 C C . ASP B 1 364 ? -64.249 -3.577 17.585 1.00 116.52 671 ASP B C 1
ATOM 10835 O O . ASP B 1 364 ? -63.083 -3.918 17.783 1.00 115.93 671 ASP B O 1
ATOM 10844 N N . TYR B 1 365 ? -64.912 -2.751 18.398 1.00 109.52 672 TYR B N 1
ATOM 10845 C CA . TYR B 1 365 ? -64.276 -2.205 19.592 1.00 101.48 672 TYR B CA 1
ATOM 10846 C C . TYR B 1 365 ? -64.300 -3.207 20.740 1.00 96.28 672 TYR B C 1
ATOM 10847 O O . TYR B 1 365 ? -63.264 -3.483 21.354 1.00 92.35 672 TYR B O 1
ATOM 10865 N N . THR B 1 366 ? -65.480 -3.754 21.050 1.00 97.15 673 THR B N 1
ATOM 10866 C CA . THR B 1 366 ? -65.583 -4.727 22.132 1.00 93.81 673 THR B CA 1
ATOM 10867 C C . THR B 1 366 ? -64.624 -5.892 21.925 1.00 92.03 673 THR B C 1
ATOM 10868 O O . THR B 1 366 ? -64.171 -6.506 22.898 1.00 87.51 673 THR B O 1
ATOM 10879 N N . VAL B 1 367 ? -64.301 -6.206 20.670 1.00 96.43 674 VAL B N 1
ATOM 10880 C CA . VAL B 1 367 ? -63.354 -7.276 20.382 1.00 96.17 674 VAL B CA 1
ATOM 10881 C C . VAL B 1 367 ? -61.927 -6.817 20.652 1.00 93.52 674 VAL B C 1
ATOM 10882 O O . VAL B 1 367 ? -61.172 -7.481 21.372 1.00 90.36 674 VAL B O 1
ATOM 10895 N N . ARG B 1 368 ? -61.535 -5.674 20.080 1.00 95.26 675 ARG B N 1
ATOM 10896 C CA . ARG B 1 368 ? -60.171 -5.188 20.258 1.00 93.10 675 ARG B CA 1
ATOM 10897 C C . ARG B 1 368 ? -59.824 -5.027 21.732 1.00 88.38 675 ARG B C 1
ATOM 10898 O O . ARG B 1 368 ? -58.648 -5.112 22.105 1.00 84.07 675 ARG B O 1
ATOM 10919 N N . ARG B 1 369 ? -60.827 -4.799 22.583 1.00 89.05 676 ARG B N 1
ATOM 10920 C CA . ARG B 1 369 ? -60.574 -4.718 24.016 1.00 85.66 676 ARG B CA 1
ATOM 10921 C C . ARG B 1 369 ? -60.250 -6.089 24.594 1.00 83.34 676 ARG B C 1
ATOM 10922 O O . ARG B 1 369 ? -59.343 -6.220 25.424 1.00 78.02 676 ARG B O 1
ATOM 10943 N N . ARG B 1 370 ? -60.981 -7.125 24.173 1.00 86.11 677 ARG B N 1
ATOM 10944 C CA . ARG B 1 370 ? -60.685 -8.469 24.652 1.00 81.91 677 ARG B CA 1
ATOM 10945 C C . ARG B 1 370 ? -59.289 -8.901 24.221 1.00 78.20 677 ARG B C 1
ATOM 10946 O O . ARG B 1 370 ? -58.546 -9.501 25.006 1.00 76.32 677 ARG B O 1
ATOM 10967 N N . LYS B 1 371 ? -58.912 -8.599 22.974 1.00 77.39 678 LYS B N 1
ATOM 10968 C CA . LYS B 1 371 ? -57.568 -8.924 22.510 1.00 75.68 678 LYS B CA 1
ATOM 10969 C C . LYS B 1 371 ? -56.515 -8.238 23.371 1.00 72.35 678 LYS B C 1
ATOM 10970 O O . LYS B 1 371 ? -55.464 -8.820 23.662 1.00 69.99 678 LYS B O 1
ATOM 10974 N N . GLU B 1 372 ? -56.779 -6.998 23.789 1.00 72.63 679 GLU B N 1
ATOM 10975 C CA . GLU B 1 372 ? -55.873 -6.314 24.705 1.00 70.29 679 GLU B CA 1
ATOM 10976 C C . GLU B 1 372 ? -55.722 -7.099 26.002 1.00 67.47 679 GLU B C 1
ATOM 10977 O O . GLU B 1 372 ? -54.605 -7.310 26.488 1.00 63.60 679 GLU B O 1
ATOM 10989 N N . CYS B 1 373 ? -56.841 -7.550 26.573 1.00 71.48 680 CYS B N 1
ATOM 10990 C CA . CYS B 1 373 ? -56.796 -8.206 27.875 1.00 74.15 680 CYS B CA 1
ATOM 10991 C C . CYS B 1 373 ? -56.175 -9.595 27.778 1.00 73.16 680 CYS B C 1
ATOM 10992 O O . CYS B 1 373 ? -55.380 -9.986 28.640 1.00 69.13 680 CYS B O 1
ATOM 11000 N N . GLN B 1 374 ? -56.526 -10.357 26.738 1.00 76.32 681 GLN B N 1
ATOM 11001 C CA . GLN B 1 374 ? -55.920 -11.671 26.552 1.00 76.47 681 GLN B CA 1
ATOM 11002 C C . GLN B 1 374 ? -54.417 -11.563 26.334 1.00 76.14 681 GLN B C 1
ATOM 11003 O O . GLN B 1 374 ? -53.661 -12.436 26.776 1.00 72.90 681 GLN B O 1
ATOM 11007 N N . GLN B 1 375 ? -53.964 -10.503 25.658 1.00 80.01 682 GLN B N 1
ATOM 11008 C CA . GLN B 1 375 ? -52.531 -10.305 25.467 1.00 80.63 682 GLN B CA 1
ATOM 11009 C C . GLN B 1 375 ? -51.821 -10.118 26.801 1.00 74.96 682 GLN B C 1
ATOM 11010 O O . GLN B 1 375 ? -50.731 -10.662 27.015 1.00 75.00 682 GLN B O 1
ATOM 11024 N N . MET B 1 376 ? -52.423 -9.351 27.714 1.00 69.21 683 MET B N 1
ATOM 11025 C CA . MET B 1 376 ? -51.826 -9.171 29.033 1.00 65.91 683 MET B CA 1
ATOM 11026 C C . MET B 1 376 ? -51.765 -10.491 29.789 1.00 61.62 683 MET B C 1
ATOM 11027 O O . MET B 1 376 ? -50.766 -10.787 30.456 1.00 56.91 683 MET B O 1
ATOM 11041 N N . VAL B 1 377 ? -52.824 -11.299 29.699 1.00 62.16 684 VAL B N 1
ATOM 11042 C CA . VAL B 1 377 ? -52.822 -12.602 30.357 1.00 59.02 684 VAL B CA 1
ATOM 11043 C C . VAL B 1 377 ? -51.693 -13.463 29.806 1.00 58.75 684 VAL B C 1
ATOM 11044 O O . VAL B 1 377 ? -50.928 -14.076 30.559 1.00 53.03 684 VAL B O 1
ATOM 11057 N N . GLU B 1 378 ? -51.568 -13.513 28.477 1.00 65.46 685 GLU B N 1
ATOM 11058 C CA . GLU B 1 378 ? -50.521 -14.321 27.860 1.00 68.64 685 GLU B CA 1
ATOM 11059 C C . GLU B 1 378 ? -49.138 -13.781 28.200 1.00 64.72 685 GLU B C 1
ATOM 11060 O O . GLU B 1 378 ? -48.193 -14.558 28.384 1.00 62.53 685 GLU B O 1
ATOM 11072 N N . SER B 1 379 ? -48.994 -12.456 28.290 1.00 63.62 686 SER B N 1
ATOM 11073 C CA . SER B 1 379 ? -47.707 -11.889 28.678 1.00 58.49 686 SER B CA 1
ATOM 11074 C C . SER B 1 379 ? -47.354 -12.284 30.106 1.00 50.83 686 SER B C 1
ATOM 11075 O O . SER B 1 379 ? -46.204 -12.633 30.397 1.00 50.94 686 SER B O 1
ATOM 11083 N N . LEU B 1 380 ? -48.332 -12.239 31.013 1.00 47.00 687 LEU B N 1
ATOM 11084 C CA . LEU B 1 380 ? -48.066 -12.592 32.403 1.00 44.86 687 LEU B CA 1
ATOM 11085 C C . LEU B 1 380 ? -47.788 -14.085 32.542 1.00 45.10 687 LEU B C 1
ATOM 11086 O O . LEU B 1 380 ? -46.962 -14.493 33.366 1.00 43.22 687 LEU B O 1
ATOM 11102 N N . GLN B 1 381 ? -48.468 -14.917 31.748 1.00 49.11 688 GLN B N 1
ATOM 11103 C CA . GLN B 1 381 ? -48.139 -16.338 31.728 1.00 52.03 688 GLN B CA 1
ATOM 11104 C C . GLN B 1 381 ? -46.745 -16.549 31.151 1.00 52.50 688 GLN B C 1
ATOM 11105 O O . GLN B 1 381 ? -45.958 -17.345 31.677 1.00 49.45 688 GLN B O 1
ATOM 11119 N N . ARG B 1 382 ? -46.425 -15.839 30.064 1.00 54.12 689 ARG B N 1
ATOM 11120 C CA . ARG B 1 382 ? -45.087 -15.900 29.492 1.00 57.29 689 ARG B CA 1
ATOM 11121 C C . ARG B 1 382 ? -44.039 -15.411 30.479 1.00 54.31 689 ARG B C 1
ATOM 11122 O O . ARG B 1 382 ? -42.897 -15.882 30.454 1.00 55.32 689 ARG B O 1
ATOM 11143 N N . ALA B 1 383 ? -44.389 -14.439 31.322 1.00 49.14 690 ALA B N 1
ATOM 11144 C CA . ALA B 1 383 ? -43.426 -13.944 32.298 1.00 44.77 690 ALA B CA 1
ATOM 11145 C C . ALA B 1 383 ? -43.213 -14.955 33.417 1.00 44.57 690 ALA B C 1
ATOM 11146 O O . ALA B 1 383 ? -42.078 -15.171 33.857 1.00 41.89 690 ALA B O 1
ATOM 11153 N N . ALA B 1 384 ? -44.292 -15.579 33.897 1.00 49.66 691 ALA B N 1
ATOM 11154 C CA . ALA B 1 384 ? -44.163 -16.564 34.962 1.00 52.25 691 ALA B CA 1
ATOM 11155 C C . ALA B 1 384 ? -43.278 -17.726 34.540 1.00 54.09 691 ALA B C 1
ATOM 11156 O O . ALA B 1 384 ? -42.539 -18.285 35.358 1.00 51.41 691 ALA B O 1
ATOM 11163 N N . GLU B 1 385 ? -43.354 -18.122 33.264 1.00 58.47 692 GLU B N 1
ATOM 11164 C CA . GLU B 1 385 ? -42.541 -19.239 32.793 1.00 63.58 692 GLU B CA 1
ATOM 11165 C C . GLU B 1 385 ? -41.064 -18.855 32.705 1.00 59.81 692 GLU B C 1
ATOM 11166 O O . GLU B 1 385 ? -40.189 -19.670 33.016 1.00 59.33 692 GLU B O 1
ATOM 11178 N N . ILE B 1 386 ? -40.766 -17.623 32.293 1.00 57.74 693 ILE B N 1
ATOM 11179 C CA . ILE B 1 386 ? -39.378 -17.175 32.189 1.00 56.41 693 ILE B CA 1
ATOM 11180 C C . ILE B 1 386 ? -38.716 -17.122 33.565 1.00 54.00 693 ILE B C 1
ATOM 11181 O O . ILE B 1 386 ? -37.555 -17.520 33.728 1.00 55.08 693 ILE B O 1
ATOM 11197 N N . VAL B 1 387 ? -39.428 -16.604 34.567 1.00 51.74 694 VAL B N 1
ATOM 11198 C CA . VAL B 1 387 ? -38.846 -16.488 35.900 1.00 51.86 694 VAL B CA 1
ATOM 11199 C C . VAL B 1 387 ? -38.673 -17.858 36.549 1.00 53.56 694 VAL B C 1
ATOM 11200 O O . VAL B 1 387 ? -37.766 -18.049 37.370 1.00 53.17 694 VAL B O 1
ATOM 11213 N N . SER B 1 388 ? -39.522 -18.831 36.201 1.00 54.61 695 SER B N 1
ATOM 11214 C CA . SER B 1 388 ? -39.396 -20.161 36.789 1.00 56.41 695 SER B CA 1
ATOM 11215 C C . SER B 1 388 ? -38.165 -20.900 36.276 1.00 59.76 695 SER B C 1
ATOM 11216 O O . SER B 1 388 ? -37.622 -21.758 36.981 1.00 57.81 695 SER B O 1
ATOM 11224 N N . GLN B 1 389 ? -37.716 -20.592 35.061 1.00 63.94 696 GLN B N 1
ATOM 11225 C CA . GLN B 1 389 ? -36.588 -21.288 34.455 1.00 67.74 696 GLN B CA 1
ATOM 11226 C C . GLN B 1 389 ? -35.236 -20.745 34.907 1.00 69.72 696 GLN B C 1
ATOM 11227 O O . GLN B 1 389 ? -34.233 -20.958 34.214 1.00 68.58 696 GLN B O 1
ATOM 11241 N N . VAL B 1 390 ? -35.181 -20.064 36.047 1.00 73.77 697 VAL B N 1
ATOM 11242 C CA . VAL B 1 390 ? -33.924 -19.551 36.577 1.00 74.45 697 VAL B CA 1
ATOM 11243 C C . VAL B 1 390 ? -33.454 -20.428 37.734 1.00 73.63 697 VAL B C 1
ATOM 11244 O O . VAL B 1 390 ? -34.052 -20.427 38.811 1.00 72.23 697 VAL B O 1
ATOM 11257 N N . LEU C 1 12 ? 6.474 30.325 9.650 1.00 59.55 10 LEU C N 1
ATOM 11258 C CA . LEU C 1 12 ? 7.886 29.964 9.718 1.00 56.20 10 LEU C CA 1
ATOM 11259 C C . LEU C 1 12 ? 8.757 30.976 8.981 1.00 55.97 10 LEU C C 1
ATOM 11260 O O . LEU C 1 12 ? 9.982 30.872 8.993 1.00 53.91 10 LEU C O 1
ATOM 11276 N N . ALA C 1 13 ? 8.121 31.951 8.335 1.00 58.66 11 ALA C N 1
ATOM 11277 C CA . ALA C 1 13 ? 8.859 33.003 7.647 1.00 60.06 11 ALA C CA 1
ATOM 11278 C C . ALA C 1 13 ? 9.519 33.913 8.676 1.00 64.44 11 ALA C C 1
ATOM 11279 O O . ALA C 1 13 ? 8.836 34.508 9.516 1.00 64.32 11 ALA C O 1
ATOM 11286 N N . GLN C 1 14 ? 10.842 34.021 8.612 1.00 70.28 12 GLN C N 1
ATOM 11287 C CA . GLN C 1 14 ? 11.579 34.879 9.531 1.00 75.62 12 GLN C CA 1
ATOM 11288 C C . GLN C 1 14 ? 12.637 35.656 8.759 1.00 68.08 12 GLN C C 1
ATOM 11289 O O . GLN C 1 14 ? 13.511 35.048 8.128 1.00 67.33 12 GLN C O 1
ATOM 11303 N N . PRO C 1 15 ? 12.598 36.988 8.772 1.00 61.47 13 PRO C N 1
ATOM 11304 C CA . PRO C 1 15 ? 13.584 37.749 7.996 1.00 57.29 13 PRO C CA 1
ATOM 11305 C C . PRO C 1 15 ? 14.989 37.563 8.546 1.00 53.46 13 PRO C C 1
ATOM 11306 O O . PRO C 1 15 ? 15.199 37.493 9.759 1.00 49.44 13 PRO C O 1
ATOM 11317 N N . GLY C 1 16 ? 15.956 37.487 7.632 1.00 58.15 14 GLY C N 1
ATOM 11318 C CA . GLY C 1 16 ? 17.352 37.407 7.995 1.00 59.53 14 GLY C CA 1
ATOM 11319 C C . GLY C 1 16 ? 17.903 36.008 8.167 1.00 54.28 14 GLY C C 1
ATOM 11320 O O . GLY C 1 16 ? 19.130 35.849 8.217 1.00 56.01 14 GLY C O 1
ATOM 11324 N N . GLY C 1 17 ? 17.045 34.990 8.258 1.00 48.28 15 GLY C N 1
ATOM 11325 C CA . GLY C 1 17 ? 17.466 33.637 8.516 1.00 46.25 15 GLY C CA 1
ATOM 11326 C C . GLY C 1 17 ? 17.339 32.731 7.308 1.00 46.57 15 GLY C C 1
ATOM 11327 O O . GLY C 1 17 ? 17.198 33.180 6.163 1.00 45.20 15 GLY C O 1
ATOM 11331 N N . ILE C 1 18 ? 17.393 31.421 7.570 1.00 49.86 16 ILE C N 1
ATOM 11332 C CA . ILE C 1 18 ? 17.297 30.439 6.498 1.00 50.53 16 ILE C CA 1
ATOM 11333 C C . ILE C 1 18 ? 15.925 30.450 5.842 1.00 49.36 16 ILE C C 1
ATOM 11334 O O . ILE C 1 18 ? 15.766 29.920 4.736 1.00 49.26 16 ILE C O 1
ATOM 11350 N N . SER C 1 19 ? 14.925 31.042 6.494 1.00 49.07 17 SER C N 1
ATOM 11351 C CA . SER C 1 19 ? 13.580 31.157 5.944 1.00 49.68 17 SER C CA 1
ATOM 11352 C C . SER C 1 19 ? 13.244 32.606 5.605 1.00 51.85 17 SER C C 1
ATOM 11353 O O . SER C 1 19 ? 12.085 33.021 5.689 1.00 52.84 17 SER C O 1
ATOM 11361 N N . ASP C 1 20 ? 14.252 33.384 5.233 1.00 51.98 18 ASP C N 1
ATOM 11362 C CA . ASP C 1 20 ? 14.029 34.766 4.837 1.00 52.35 18 ASP C CA 1
ATOM 11363 C C . ASP C 1 20 ? 13.179 34.807 3.571 1.00 49.34 18 ASP C C 1
ATOM 11364 O O . ASP C 1 20 ? 13.491 34.105 2.598 1.00 47.87 18 ASP C O 1
ATOM 11373 N N . PRO C 1 21 ? 12.105 35.604 3.536 1.00 46.76 19 PRO C N 1
ATOM 11374 C CA . PRO C 1 21 ? 11.247 35.603 2.337 1.00 45.80 19 PRO C CA 1
ATOM 11375 C C . PRO C 1 21 ? 11.997 35.912 1.052 1.00 46.42 19 PRO C C 1
ATOM 11376 O O . PRO C 1 21 ? 11.738 35.277 0.022 1.00 46.58 19 PRO C O 1
ATOM 11387 N N . ASN C 1 22 ? 12.928 36.869 1.083 1.00 48.97 20 ASN C N 1
ATOM 11388 C CA . ASN C 1 22 ? 13.704 37.180 -0.112 1.00 52.01 20 ASN C CA 1
ATOM 11389 C C . ASN C 1 22 ? 14.495 35.965 -0.578 1.00 52.53 20 ASN C C 1
ATOM 11390 O O . ASN C 1 22 ? 14.670 35.748 -1.783 1.00 53.42 20 ASN C O 1
ATOM 11401 N N . LEU C 1 23 ? 14.977 35.156 0.369 1.00 51.91 21 LEU C N 1
ATOM 11402 C CA . LEU C 1 23 ? 15.745 33.966 0.016 1.00 54.01 21 LEU C CA 1
ATOM 11403 C C . LEU C 1 23 ? 14.870 32.925 -0.672 1.00 52.57 21 LEU C C 1
ATOM 11404 O O . LEU C 1 23 ? 15.299 32.293 -1.644 1.00 51.26 21 LEU C O 1
ATOM 11420 N N . ILE C 1 24 ? 13.636 32.742 -0.194 1.00 51.64 22 ILE C N 1
ATOM 11421 C CA . ILE C 1 24 ? 12.727 31.790 -0.824 1.00 50.23 22 ILE C CA 1
ATOM 11422 C C . ILE C 1 24 ? 12.335 32.265 -2.218 1.00 51.75 22 ILE C C 1
ATOM 11423 O O . ILE C 1 24 ? 12.229 31.464 -3.154 1.00 51.52 22 ILE C O 1
ATOM 11439 N N . LYS C 1 25 ? 12.101 33.570 -2.380 1.00 53.72 23 LYS C N 1
ATOM 11440 C CA . LYS C 1 25 ? 11.717 34.093 -3.687 1.00 55.78 23 LYS C CA 1
ATOM 11441 C C . LYS C 1 25 ? 12.834 33.905 -4.705 1.00 54.21 23 LYS C C 1
ATOM 11442 O O . LYS C 1 25 ? 12.573 33.602 -5.876 1.00 54.11 23 LYS C O 1
ATOM 11461 N N . LEU C 1 26 ? 14.086 34.083 -4.281 1.00 53.07 24 LEU C N 1
ATOM 11462 C CA . LEU C 1 26 ? 15.210 33.929 -5.199 1.00 52.36 24 LEU C CA 1
ATOM 11463 C C . LEU C 1 26 ? 15.302 32.497 -5.715 1.00 51.32 24 LEU C C 1
ATOM 11464 O O . LEU C 1 26 ? 15.491 32.267 -6.916 1.00 52.94 24 LEU C O 1
ATOM 11480 N N . VAL C 1 27 ? 15.175 31.516 -4.820 1.00 49.65 25 VAL C N 1
ATOM 11481 C CA . VAL C 1 27 ? 15.267 30.121 -5.238 1.00 50.32 25 VAL C CA 1
ATOM 11482 C C . VAL C 1 27 ? 14.157 29.791 -6.228 1.00 53.85 25 VAL C C 1
ATOM 11483 O O . VAL C 1 27 ? 14.413 29.305 -7.336 1.00 53.32 25 VAL C O 1
ATOM 11496 N N . ASN C 1 28 ? 12.906 30.080 -5.856 1.00 58.19 26 ASN C N 1
ATOM 11497 C CA . ASN C 1 28 ? 11.785 29.761 -6.734 1.00 60.37 26 ASN C CA 1
ATOM 11498 C C . ASN C 1 28 ? 11.909 30.482 -8.070 1.00 62.84 26 ASN C C 1
ATOM 11499 O O . ASN C 1 28 ? 11.553 29.930 -9.117 1.00 65.64 26 ASN C O 1
ATOM 11510 N N . LYS C 1 29 ? 12.411 31.720 -8.056 1.00 62.50 27 LYS C N 1
ATOM 11511 C CA . LYS C 1 29 ? 12.619 32.440 -9.307 1.00 63.37 27 LYS C CA 1
ATOM 11512 C C . LYS C 1 29 ? 13.674 31.747 -10.162 1.00 61.62 27 LYS C C 1
ATOM 11513 O O . LYS C 1 29 ? 13.507 31.609 -11.379 1.00 66.06 27 LYS C O 1
ATOM 11532 N N . LEU C 1 30 ? 14.771 31.307 -9.540 1.00 54.02 28 LEU C N 1
ATOM 11533 C CA . LEU C 1 30 ? 15.810 30.599 -10.280 1.00 51.49 28 LEU C CA 1
ATOM 11534 C C . LEU C 1 30 ? 15.344 29.208 -10.695 1.00 56.74 28 LEU C C 1
ATOM 11535 O O . LEU C 1 30 ? 15.666 28.743 -11.794 1.00 53.78 28 LEU C O 1
ATOM 11551 N N . GLN C 1 31 ? 14.591 28.525 -9.828 1.00 66.60 29 GLN C N 1
ATOM 11552 C CA . GLN C 1 31 ? 14.095 27.195 -10.169 1.00 74.38 29 GLN C CA 1
ATOM 11553 C C . GLN C 1 31 ? 13.167 27.254 -11.376 1.00 79.12 29 GLN C C 1
ATOM 11554 O O . GLN C 1 31 ? 13.181 26.354 -12.224 1.00 79.46 29 GLN C O 1
ATOM 11568 N N . ASP C 1 32 ? 12.351 28.307 -11.472 1.00 83.78 30 ASP C N 1
ATOM 11569 C CA . ASP C 1 32 ? 11.506 28.480 -12.647 1.00 86.39 30 ASP C CA 1
ATOM 11570 C C . ASP C 1 32 ? 12.340 28.744 -13.893 1.00 79.64 30 ASP C C 1
ATOM 11571 O O . ASP C 1 32 ? 11.958 28.335 -14.995 1.00 83.83 30 ASP C O 1
ATOM 11580 N N . VAL C 1 33 ? 13.472 29.431 -13.740 1.00 69.78 31 VAL C N 1
ATOM 11581 C CA . VAL C 1 33 ? 14.373 29.649 -14.866 1.00 66.69 31 VAL C CA 1
ATOM 11582 C C . VAL C 1 33 ? 14.957 28.325 -15.342 1.00 68.01 31 VAL C C 1
ATOM 11583 O O . VAL C 1 33 ? 15.021 28.055 -16.547 1.00 69.70 31 VAL C O 1
ATOM 11596 N N . PHE C 1 34 ? 15.405 27.485 -14.404 1.00 69.23 32 PHE C N 1
ATOM 11597 C CA . PHE C 1 34 ? 16.076 26.248 -14.787 1.00 70.69 32 PHE C CA 1
ATOM 11598 C C . PHE C 1 34 ? 15.166 25.370 -15.638 1.00 71.35 32 PHE C C 1
ATOM 11599 O O . PHE C 1 34 ? 15.616 24.758 -16.614 1.00 74.25 32 PHE C O 1
ATOM 11616 N N . THR C 1 35 ? 13.877 25.307 -15.292 1.00 70.00 33 THR C N 1
ATOM 11617 C CA . THR C 1 35 ? 12.959 24.430 -16.011 1.00 71.60 33 THR C CA 1
ATOM 11618 C C . THR C 1 35 ? 12.706 24.943 -17.422 1.00 73.02 33 THR C C 1
ATOM 11619 O O . THR C 1 35 ? 12.576 24.149 -18.361 1.00 73.69 33 THR C O 1
ATOM 11630 N N . THR C 1 36 ? 12.634 26.266 -17.596 1.00 74.31 34 THR C N 1
ATOM 11631 C CA . THR C 1 36 ? 12.453 26.816 -18.936 1.00 75.97 34 THR C CA 1
ATOM 11632 C C . THR C 1 36 ? 13.618 26.412 -19.830 1.00 76.03 34 THR C C 1
ATOM 11633 O O . THR C 1 36 ? 13.468 26.324 -21.054 1.00 77.62 34 THR C O 1
ATOM 11644 N N . VAL C 1 37 ? 14.784 26.165 -19.227 1.00 73.45 35 VAL C N 1
ATOM 11645 C CA . VAL C 1 37 ? 15.984 25.751 -19.949 1.00 73.38 35 VAL C CA 1
ATOM 11646 C C . VAL C 1 37 ? 16.166 24.238 -19.913 1.00 74.18 35 VAL C C 1
ATOM 11647 O O . VAL C 1 37 ? 16.962 23.701 -20.700 1.00 76.27 35 VAL C O 1
ATOM 11660 N N . GLY C 1 38 ? 15.433 23.536 -19.051 1.00 72.80 36 GLY C N 1
ATOM 11661 C CA . GLY C 1 38 ? 15.489 22.091 -18.961 1.00 74.22 36 GLY C CA 1
ATOM 11662 C C . GLY C 1 38 ? 16.496 21.550 -17.968 1.00 77.12 36 GLY C C 1
ATOM 11663 O O . GLY C 1 38 ? 17.356 20.736 -18.315 1.00 79.81 36 GLY C O 1
ATOM 11667 N N . VAL C 1 39 ? 16.393 22.008 -16.720 1.00 78.03 37 VAL C N 1
ATOM 11668 C CA . VAL C 1 39 ? 17.261 21.556 -15.637 1.00 80.63 37 VAL C CA 1
ATOM 11669 C C . VAL C 1 39 ? 16.383 21.339 -14.410 1.00 85.87 37 VAL C C 1
ATOM 11670 O O . VAL C 1 39 ? 16.556 22.008 -13.384 1.00 86.69 37 VAL C O 1
ATOM 11683 N N . ASN C 1 40 ? 15.409 20.430 -14.519 1.00 91.50 38 ASN C N 1
ATOM 11684 C CA . ASN C 1 40 ? 14.526 20.118 -13.399 1.00 97.07 38 ASN C CA 1
ATOM 11685 C C . ASN C 1 40 ? 15.282 19.859 -12.101 1.00 103.87 38 ASN C C 1
ATOM 11686 O O . ASN C 1 40 ? 14.683 19.922 -11.022 1.00 98.92 38 ASN C O 1
ATOM 11697 N N . ASN C 1 41 ? 16.573 19.568 -12.179 1.00 115.96 39 ASN C N 1
ATOM 11698 C CA . ASN C 1 41 ? 17.392 19.351 -10.995 1.00 120.55 39 ASN C CA 1
ATOM 11699 C C . ASN C 1 41 ? 17.450 20.644 -10.186 1.00 115.11 39 ASN C C 1
ATOM 11700 O O . ASN C 1 41 ? 17.986 21.649 -10.675 1.00 116.35 39 ASN C O 1
ATOM 11707 N N . PRO C 1 42 ? 16.914 20.665 -8.963 1.00 106.38 40 PRO C N 1
ATOM 11708 C CA . PRO C 1 42 ? 16.943 21.902 -8.174 1.00 101.23 40 PRO C CA 1
ATOM 11709 C C . PRO C 1 42 ? 18.312 22.173 -7.586 1.00 97.49 40 PRO C C 1
ATOM 11710 O O . PRO C 1 42 ? 19.280 21.447 -7.876 1.00 102.02 40 PRO C O 1
ATOM 11721 N N . ILE C 1 43 ? 18.422 23.214 -6.766 1.00 88.25 41 ILE C N 1
ATOM 11722 C CA . ILE C 1 43 ? 19.709 23.630 -6.224 1.00 82.32 41 ILE C CA 1
ATOM 11723 C C . ILE C 1 43 ? 20.206 22.497 -5.329 1.00 80.85 41 ILE C C 1
ATOM 11724 O O . ILE C 1 43 ? 19.553 21.453 -5.213 1.00 81.78 41 ILE C O 1
ATOM 11740 N N . ASP C 1 44 ? 21.345 22.703 -4.655 1.00 81.38 42 ASP C N 1
ATOM 11741 C CA . ASP C 1 44 ? 21.915 21.672 -3.780 1.00 81.32 42 ASP C CA 1
ATOM 11742 C C . ASP C 1 44 ? 22.446 22.373 -2.530 1.00 74.55 42 ASP C C 1
ATOM 11743 O O . ASP C 1 44 ? 23.645 22.610 -2.373 1.00 78.37 42 ASP C O 1
ATOM 11752 N N . LEU C 1 45 ? 21.521 22.705 -1.634 1.00 63.43 43 LEU C N 1
ATOM 11753 C CA . LEU C 1 45 ? 21.855 23.434 -0.423 1.00 55.99 43 LEU C CA 1
ATOM 11754 C C . LEU C 1 45 ? 22.557 22.511 0.571 1.00 53.58 43 LEU C C 1
ATOM 11755 O O . LEU C 1 45 ? 22.277 21.311 0.619 1.00 51.97 43 LEU C O 1
ATOM 11771 N N . PRO C 1 46 ? 23.467 23.040 1.384 1.00 51.12 44 PRO C N 1
ATOM 11772 C CA . PRO C 1 46 ? 24.138 22.180 2.370 1.00 49.33 44 PRO C CA 1
ATOM 11773 C C . PRO C 1 46 ? 23.201 21.770 3.506 1.00 47.34 44 PRO C C 1
ATOM 11774 O O . PRO C 1 46 ? 22.116 22.320 3.712 1.00 42.81 44 PRO C O 1
ATOM 11785 N N . GLN C 1 47 ? 23.631 20.737 4.228 1.00 50.26 45 GLN C N 1
ATOM 11786 C CA . GLN C 1 47 ? 22.946 20.340 5.450 1.00 49.37 45 GLN C CA 1
ATOM 11787 C C . GLN C 1 47 ? 23.486 21.149 6.630 1.00 42.87 45 GLN C C 1
ATOM 11788 O O . GLN C 1 47 ? 24.631 21.613 6.626 1.00 45.20 45 GLN C O 1
ATOM 11802 N N . ILE C 1 48 ? 22.625 21.349 7.629 1.00 36.44 46 ILE C N 1
ATOM 11803 C CA . ILE C 1 48 ? 23.009 22.046 8.859 1.00 35.69 46 ILE C CA 1
ATOM 11804 C C . ILE C 1 48 ? 22.958 21.025 9.977 1.00 36.42 46 ILE C C 1
ATOM 11805 O O . ILE C 1 48 ? 21.900 20.447 10.262 1.00 38.12 46 ILE C O 1
ATOM 11821 N N . VAL C 1 49 ? 24.105 20.805 10.609 1.00 36.42 47 VAL C N 1
ATOM 11822 C CA . VAL C 1 49 ? 24.267 19.764 11.613 1.00 36.38 47 VAL C CA 1
ATOM 11823 C C . VAL C 1 49 ? 24.857 20.389 12.867 1.00 37.69 47 VAL C C 1
ATOM 11824 O O . VAL C 1 49 ? 25.853 21.118 12.790 1.00 37.76 47 VAL C O 1
ATOM 11837 N N . VAL C 1 50 ? 24.250 20.100 14.018 1.00 37.78 48 VAL C N 1
ATOM 11838 C CA . VAL C 1 50 ? 24.781 20.528 15.308 1.00 37.17 48 VAL C CA 1
ATOM 11839 C C . VAL C 1 50 ? 25.641 19.409 15.882 1.00 36.70 48 VAL C C 1
ATOM 11840 O O . VAL C 1 50 ? 25.215 18.249 15.936 1.00 34.40 48 VAL C O 1
ATOM 11853 N N . VAL C 1 51 ? 26.847 19.758 16.321 1.00 37.11 49 VAL C N 1
ATOM 11854 C CA . VAL C 1 51 ? 27.790 18.795 16.877 1.00 38.50 49 VAL C CA 1
ATOM 11855 C C . VAL C 1 51 ? 28.433 19.409 18.112 1.00 39.44 49 VAL C C 1
ATOM 11856 O O . VAL C 1 51 ? 28.810 20.585 18.108 1.00 38.43 49 VAL C O 1
ATOM 11869 N N . GLY C 1 52 ? 28.549 18.616 19.170 1.00 41.38 50 GLY C N 1
ATOM 11870 C CA . GLY C 1 52 ? 29.186 19.090 20.381 1.00 42.15 50 GLY C CA 1
ATOM 11871 C C . GLY C 1 52 ? 28.977 18.119 21.521 1.00 41.87 50 GLY C C 1
ATOM 11872 O O . GLY C 1 52 ? 28.288 17.102 21.392 1.00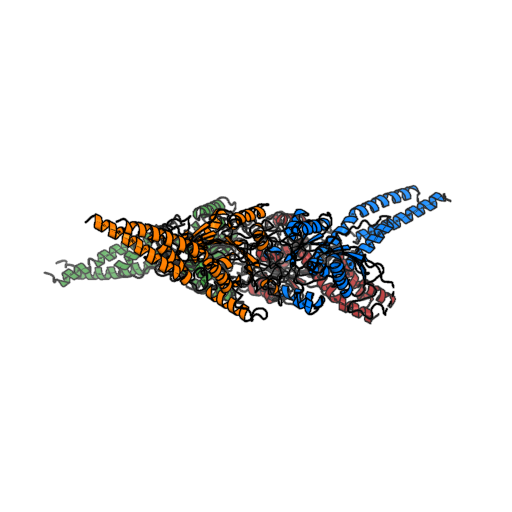 46.83 50 GLY C O 1
ATOM 11876 N N . SER C 1 53 ? 29.590 18.461 22.651 1.00 39.94 51 SER C N 1
ATOM 11877 C CA . SER C 1 53 ? 29.465 17.656 23.855 1.00 38.08 51 SER C CA 1
ATOM 11878 C C . SER C 1 53 ? 27.999 17.538 24.262 1.00 36.33 51 SER C C 1
ATOM 11879 O O . SER C 1 53 ? 27.161 18.379 23.930 1.00 35.16 51 SER C O 1
ATOM 11887 N N . GLN C 1 54 ? 27.696 16.465 24.987 1.00 37.32 52 GLN C N 1
ATOM 11888 C CA . GLN C 1 54 ? 26.349 16.258 25.501 1.00 36.11 52 GLN C CA 1
ATOM 11889 C C . GLN C 1 54 ? 25.994 17.341 26.514 1.00 34.79 52 GLN C C 1
ATOM 11890 O O . GLN C 1 54 ? 26.820 17.742 27.338 1.00 35.85 52 GLN C O 1
ATOM 11904 N N . SER C 1 55 ? 24.759 17.835 26.427 1.00 35.91 53 SER C N 1
ATOM 11905 C CA . SER C 1 55 ? 24.189 18.844 27.317 1.00 41.30 53 SER C CA 1
ATOM 11906 C C . SER C 1 55 ? 24.678 20.252 27.003 1.00 37.34 53 SER C C 1
ATOM 11907 O O . SER C 1 55 ? 24.442 21.165 27.803 1.00 35.56 53 SER C O 1
ATOM 11915 N N . SER C 1 56 ? 25.315 20.472 25.853 1.00 33.70 54 SER C N 1
ATOM 11916 C CA . SER C 1 56 ? 25.835 21.790 25.517 1.00 32.08 54 SER C CA 1
ATOM 11917 C C . SER C 1 56 ? 24.772 22.729 24.959 1.00 31.98 54 SER C C 1
ATOM 11918 O O . SER C 1 56 ? 25.064 23.913 24.760 1.00 30.23 54 SER C O 1
ATOM 11926 N N . GLY C 1 57 ? 23.571 22.237 24.687 1.00 33.34 55 GLY C N 1
ATOM 11927 C CA . GLY C 1 57 ? 22.505 23.056 24.162 1.00 33.90 55 GLY C CA 1
ATOM 11928 C C . GLY C 1 57 ? 22.283 22.950 22.671 1.00 34.70 55 GLY C C 1
ATOM 11929 O O . GLY C 1 57 ? 21.773 23.904 22.071 1.00 34.85 55 GLY C O 1
ATOM 11933 N N . LYS C 1 58 ? 22.637 21.821 22.056 1.00 35.00 56 LYS C N 1
ATOM 11934 C CA . LYS C 1 58 ? 22.558 21.701 20.604 1.00 36.34 56 LYS C CA 1
ATOM 11935 C C . LYS C 1 58 ? 21.117 21.781 20.114 1.00 35.06 56 LYS C C 1
ATOM 11936 O O . LYS C 1 58 ? 20.814 22.516 19.166 1.00 34.56 56 LYS C O 1
ATOM 11955 N N . SER C 1 59 ? 20.216 21.014 20.733 1.00 30.71 57 SER C N 1
ATOM 11956 C CA . SER C 1 59 ? 18.839 20.961 20.254 1.00 30.62 57 SER C CA 1
ATOM 11957 C C . SER C 1 59 ? 18.186 22.337 20.295 1.00 30.07 57 SER C C 1
ATOM 11958 O O . SER C 1 59 ? 17.426 22.697 19.389 1.00 31.16 57 SER C O 1
ATOM 11965 N N . SER C 1 60 ? 18.474 23.124 21.335 1.00 28.95 58 SER C N 1
ATOM 11966 C CA . SER C 1 60 ? 17.927 24.474 21.412 1.00 30.70 58 SER C CA 1
ATOM 11967 C C . SER C 1 60 ? 18.408 25.325 20.243 1.00 32.93 58 SER C C 1
ATOM 11968 O O . SER C 1 60 ? 17.634 26.096 19.664 1.00 33.32 58 SER C O 1
ATOM 11976 N N . VAL C 1 61 ? 19.687 25.195 19.883 1.00 33.11 59 VAL C N 1
ATOM 11977 C CA . VAL C 1 61 ? 20.249 25.991 18.796 1.00 36.16 59 VAL C CA 1
ATOM 11978 C C . VAL C 1 61 ? 19.564 25.656 17.476 1.00 39.13 59 VAL C C 1
ATOM 11979 O O . VAL C 1 61 ? 19.141 26.549 16.733 1.00 40.22 59 VAL C O 1
ATOM 11992 N N . LEU C 1 62 ? 19.449 24.363 17.163 1.00 40.21 60 LEU C N 1
ATOM 11993 C CA . LEU C 1 62 ? 18.897 23.968 15.872 1.00 41.45 60 LEU C CA 1
ATOM 11994 C C . LEU C 1 62 ? 17.444 24.405 15.723 1.00 43.26 60 LEU C C 1
ATOM 11995 O O . LEU C 1 62 ? 17.037 24.870 14.651 1.00 45.24 60 LEU C O 1
ATOM 12011 N N . GLU C 1 63 ? 16.643 24.270 16.783 1.00 42.15 61 GLU C N 1
ATOM 12012 C CA . GLU C 1 63 ? 15.237 24.651 16.680 1.00 41.44 61 GLU C CA 1
ATOM 12013 C C . GLU C 1 63 ? 15.082 26.158 16.522 1.00 42.44 61 GLU C C 1
ATOM 12014 O O . GLU C 1 63 ? 14.151 26.614 15.850 1.00 43.08 61 GLU C O 1
ATOM 12026 N N . ASN C 1 64 ? 15.969 26.945 17.139 1.00 43.72 62 ASN C N 1
ATOM 12027 C CA . ASN C 1 64 ? 15.910 28.391 16.959 1.00 46.81 62 ASN C CA 1
ATOM 12028 C C . ASN C 1 64 ? 16.176 28.772 15.509 1.00 46.08 62 ASN C C 1
ATOM 12029 O O . ASN C 1 64 ? 15.640 29.774 15.021 1.00 48.34 62 ASN C O 1
ATOM 12040 N N . ILE C 1 65 ? 16.996 27.987 14.806 1.00 41.49 63 ILE C N 1
ATOM 12041 C CA . ILE C 1 65 ? 17.244 28.248 13.392 1.00 41.09 63 ILE C CA 1
ATOM 12042 C C . ILE C 1 65 ? 15.961 28.066 12.594 1.00 41.80 63 ILE C C 1
ATOM 12043 O O . ILE C 1 65 ? 15.706 28.790 11.624 1.00 42.33 63 ILE C O 1
ATOM 12059 N N . VAL C 1 66 ? 15.133 27.096 12.989 1.00 42.91 64 VAL C N 1
ATOM 12060 C CA . VAL C 1 66 ? 13.856 26.881 12.320 1.00 42.55 64 VAL C CA 1
ATOM 12061 C C . VAL C 1 66 ? 12.864 27.971 12.709 1.00 43.50 64 VAL C C 1
ATOM 12062 O O . VAL C 1 66 ? 12.052 28.412 11.886 1.00 42.86 64 VAL C O 1
ATOM 12075 N N . GLY C 1 67 ? 12.902 28.411 13.966 1.00 45.84 65 GLY C N 1
ATOM 12076 C CA . GLY C 1 67 ? 12.043 29.475 14.438 1.00 47.77 65 GLY C CA 1
ATOM 12077 C C . GLY C 1 67 ? 10.799 29.022 15.167 1.00 47.65 65 GLY C C 1
ATOM 12078 O O . GLY C 1 67 ? 10.015 29.872 15.606 1.00 48.83 65 GLY C O 1
ATOM 12082 N N . ARG C 1 68 ? 10.595 27.716 15.314 1.00 43.89 66 ARG C N 1
ATOM 12083 C CA . ARG C 1 68 ? 9.432 27.168 15.996 1.00 42.96 66 ARG C CA 1
ATOM 12084 C C . ARG C 1 68 ? 9.873 25.967 16.816 1.00 40.10 66 ARG C C 1
ATOM 12085 O O . ARG C 1 68 ? 10.710 25.179 16.369 1.00 36.32 66 ARG C O 1
ATOM 12106 N N . ASP C 1 69 ? 9.327 25.842 18.024 1.00 43.43 67 ASP C N 1
ATOM 12107 C CA . ASP C 1 69 ? 9.728 24.765 18.919 1.00 42.94 67 ASP C CA 1
ATOM 12108 C C . ASP C 1 69 ? 9.207 23.425 18.412 1.00 45.78 67 ASP C C 1
ATOM 12109 O O . ASP C 1 69 ? 8.036 23.304 18.038 1.00 46.94 67 ASP C O 1
ATOM 12118 N N . PHE C 1 70 ? 10.079 22.412 18.412 1.00 45.76 68 PHE C N 1
ATOM 12119 C CA . PHE C 1 70 ? 9.674 21.066 18.028 1.00 45.82 68 PHE C CA 1
ATOM 12120 C C . PHE C 1 70 ? 10.665 19.999 18.488 1.00 45.64 68 PHE C C 1
ATOM 12121 O O . PHE C 1 70 ? 10.382 18.802 18.368 1.00 44.89 68 PHE C O 1
ATOM 12138 N N . LEU C 1 71 ? 11.821 20.408 19.017 1.00 46.19 69 LEU C N 1
ATOM 12139 C CA . LEU C 1 71 ? 12.828 19.433 19.429 1.00 44.80 69 LEU C CA 1
ATOM 12140 C C . LEU C 1 71 ? 12.807 19.227 20.940 1.00 43.92 69 LEU C C 1
ATOM 12141 O O . LEU C 1 71 ? 12.732 20.201 21.698 1.00 43.98 69 LEU C O 1
ATOM 12157 N N . PRO C 1 72 ? 12.870 17.983 21.417 1.00 42.36 70 PRO C N 1
ATOM 12158 C CA . PRO C 1 72 ? 12.948 17.758 22.867 1.00 40.62 70 PRO C CA 1
ATOM 12159 C C . PRO C 1 72 ? 14.209 18.367 23.464 1.00 37.75 70 PRO C C 1
ATOM 12160 O O . PRO C 1 72 ? 15.313 18.189 22.944 1.00 32.56 70 PRO C O 1
ATOM 12171 N N . ARG C 1 73 ? 14.033 19.082 24.575 1.00 39.97 71 ARG C N 1
ATOM 12172 C CA . ARG C 1 73 ? 15.126 19.740 25.274 1.00 39.09 71 ARG C CA 1
ATOM 12173 C C . ARG C 1 73 ? 14.938 19.532 26.769 1.00 38.96 71 ARG C C 1
ATOM 12174 O O . ARG C 1 73 ? 13.806 19.507 27.260 1.00 42.56 71 ARG C O 1
ATOM 12195 N N . GLY C 1 74 ? 16.045 19.372 27.489 1.00 35.68 72 GLY C N 1
ATOM 12196 C CA . GLY C 1 74 ? 15.967 19.219 28.928 1.00 37.24 72 GLY C CA 1
ATOM 12197 C C . GLY C 1 74 ? 17.265 18.693 29.498 1.00 37.52 72 GLY C C 1
ATOM 12198 O O . GLY C 1 74 ? 18.320 18.763 28.858 1.00 37.24 72 GLY C O 1
ATOM 12202 N N . GLN C 1 75 ? 17.174 18.178 30.719 1.00 37.20 73 GLN C N 1
ATOM 12203 C CA . GLN C 1 75 ? 18.319 17.660 31.447 1.00 36.80 73 GLN C CA 1
ATOM 12204 C C . GLN C 1 75 ? 18.551 16.189 31.114 1.00 40.26 73 GLN C C 1
ATOM 12205 O O . GLN C 1 75 ? 17.709 15.516 30.517 1.00 40.50 73 GLN C O 1
ATOM 12219 N N . GLY C 1 76 ? 19.719 15.690 31.513 1.00 44.12 74 GLY C N 1
ATOM 12220 C CA . GLY C 1 76 ? 20.076 14.317 31.228 1.00 43.74 74 GLY C CA 1
ATOM 12221 C C . GLY C 1 76 ? 20.380 14.123 29.750 1.00 43.17 74 GLY C C 1
ATOM 12222 O O . GLY C 1 76 ? 20.610 15.073 28.996 1.00 42.38 74 GLY C O 1
ATOM 12226 N N . ILE C 1 77 ? 20.369 12.859 29.338 1.00 42.90 75 ILE C N 1
ATOM 12227 C CA . ILE C 1 77 ? 20.601 12.496 27.945 1.00 40.89 75 ILE C CA 1
ATOM 12228 C C . ILE C 1 77 ? 19.261 12.600 27.225 1.00 42.25 75 ILE C C 1
ATOM 12229 O O . ILE C 1 77 ? 18.366 11.778 27.440 1.00 44.03 75 ILE C O 1
ATOM 12245 N N . VAL C 1 78 ? 19.120 13.613 26.373 1.00 42.66 76 VAL C N 1
ATOM 12246 C CA . VAL C 1 78 ? 17.847 13.903 25.722 1.00 42.68 76 VAL C CA 1
ATOM 12247 C C . VAL C 1 78 ? 17.861 13.340 24.308 1.00 42.23 76 VAL C C 1
ATOM 12248 O O . VAL C 1 78 ? 17.157 12.370 24.008 1.00 47.84 76 VAL C O 1
ATOM 12261 N N . THR C 1 79 ? 18.654 13.946 23.427 1.00 36.85 77 THR C N 1
ATOM 12262 C CA . THR C 1 79 ? 18.722 13.495 22.041 1.00 36.90 77 THR C CA 1
ATOM 12263 C C . THR C 1 79 ? 19.511 12.193 21.979 1.00 36.45 77 THR C C 1
ATOM 12264 O O . THR C 1 79 ? 20.731 12.187 22.171 1.00 35.42 77 THR C O 1
ATOM 12274 N N . ARG C 1 80 ? 18.817 11.086 21.719 1.00 40.20 78 ARG C N 1
ATOM 12275 C CA . ARG C 1 80 ? 19.433 9.764 21.710 1.00 40.95 78 ARG C CA 1
ATOM 12276 C C . ARG C 1 80 ? 19.255 9.053 20.375 1.00 40.56 78 ARG C C 1
ATOM 12277 O O . ARG C 1 80 ? 19.571 7.863 20.270 1.00 40.33 78 ARG C O 1
ATOM 12298 N N . ARG C 1 81 ? 18.766 9.752 19.355 1.00 41.41 79 ARG C N 1
ATOM 12299 C CA . ARG C 1 81 ? 18.741 9.263 17.985 1.00 41.46 79 ARG C CA 1
ATOM 12300 C C . ARG C 1 81 ? 18.919 10.458 17.064 1.00 40.25 79 ARG C C 1
ATOM 12301 O O . ARG C 1 81 ? 18.505 11.570 17.414 1.00 38.61 79 ARG C O 1
ATOM 12322 N N . PRO C 1 82 ? 19.530 10.272 15.894 1.00 40.73 80 PRO C N 1
ATOM 12323 C CA . PRO C 1 82 ? 19.596 11.376 14.929 1.00 43.02 80 PRO C CA 1
ATOM 12324 C C . PRO C 1 82 ? 18.202 11.769 14.468 1.00 45.60 80 PRO C C 1
ATOM 12325 O O . PRO C 1 82 ? 17.348 10.917 14.215 1.00 45.28 80 PRO C O 1
ATOM 12336 N N . LEU C 1 83 ? 17.972 13.075 14.365 1.00 47.27 81 LEU C N 1
ATOM 12337 C CA . LEU C 1 83 ? 16.737 13.605 13.799 1.00 47.66 81 LEU C CA 1
ATOM 12338 C C . LEU C 1 83 ? 17.081 14.331 12.506 1.00 43.49 81 LEU C C 1
ATOM 12339 O O . LEU C 1 83 ? 17.678 15.411 12.537 1.00 42.87 81 LEU C O 1
ATOM 12355 N N . VAL C 1 84 ? 16.713 13.736 11.378 1.00 40.39 82 VAL C N 1
ATOM 12356 C CA . VAL C 1 84 ? 16.965 14.314 10.064 1.00 38.92 82 VAL C CA 1
ATOM 12357 C C . VAL C 1 84 ? 15.693 15.044 9.650 1.00 40.84 82 VAL C C 1
ATOM 12358 O O . VAL C 1 84 ? 14.715 14.425 9.223 1.00 43.98 82 VAL C O 1
ATOM 12371 N N . LEU C 1 85 ? 15.701 16.367 9.789 1.00 41.05 83 LEU C N 1
ATOM 12372 C CA . LEU C 1 85 ? 14.575 17.201 9.391 1.00 43.58 83 LEU C CA 1
ATOM 12373 C C . LEU C 1 85 ? 14.774 17.698 7.965 1.00 45.32 83 LEU C C 1
ATOM 12374 O O . LEU C 1 85 ? 15.816 18.279 7.644 1.00 45.37 83 LEU C O 1
ATOM 12390 N N . GLN C 1 86 ? 13.774 17.475 7.119 1.00 47.48 84 GLN C N 1
ATOM 12391 C CA . GLN C 1 86 ? 13.789 17.945 5.737 1.00 48.01 84 GLN C CA 1
ATOM 12392 C C . GLN C 1 86 ? 12.725 19.027 5.584 1.00 47.27 84 GLN C C 1
ATOM 12393 O O . GLN C 1 86 ? 11.531 18.726 5.493 1.00 48.60 84 GLN C O 1
ATOM 12407 N N . LEU C 1 87 ? 13.156 20.285 5.568 1.00 45.87 85 LEU C N 1
ATOM 12408 C CA . LEU C 1 87 ? 12.249 21.375 5.241 1.00 44.94 85 LEU C CA 1
ATOM 12409 C C . LEU C 1 87 ? 11.910 21.295 3.758 1.00 44.76 85 LEU C C 1
ATOM 12410 O O . LEU C 1 87 ? 12.801 21.151 2.916 1.00 46.64 85 LEU C O 1
ATOM 12426 N N . ILE C 1 88 ? 10.623 21.382 3.435 1.00 44.13 86 ILE C N 1
ATOM 12427 C CA . ILE C 1 88 ? 10.154 21.236 2.062 1.00 46.89 86 ILE C CA 1
ATOM 12428 C C . ILE C 1 88 ? 9.213 22.387 1.746 1.00 49.94 86 ILE C C 1
ATOM 12429 O O . ILE C 1 88 ? 8.263 22.645 2.494 1.00 48.62 86 ILE C O 1
ATOM 12445 N N . ASN C 1 89 ? 9.471 23.070 0.635 1.00 53.57 87 ASN C N 1
ATOM 12446 C CA . ASN C 1 89 ? 8.638 24.186 0.214 1.00 56.72 87 ASN C CA 1
ATOM 12447 C C . ASN C 1 89 ? 7.394 23.668 -0.498 1.00 61.06 87 ASN C C 1
ATOM 12448 O O . ASN C 1 89 ? 7.491 22.886 -1.449 1.00 63.80 87 ASN C O 1
ATOM 12459 N N . ARG C 1 90 ? 6.226 24.105 -0.033 1.00 62.82 88 ARG C N 1
ATOM 12460 C CA . ARG C 1 90 ? 4.956 23.746 -0.653 1.00 68.69 88 ARG C CA 1
ATOM 12461 C C . ARG C 1 90 ? 4.028 24.947 -0.569 1.00 72.48 88 ARG C C 1
ATOM 12462 O O . ARG C 1 90 ? 3.783 25.468 0.524 1.00 69.09 88 ARG C O 1
ATOM 12483 N N . GLN C 1 91 ? 3.509 25.377 -1.715 1.00 79.84 89 GLN C N 1
ATOM 12484 C CA . GLN C 1 91 ? 2.624 26.529 -1.750 1.00 83.06 89 GLN C CA 1
ATOM 12485 C C . GLN C 1 91 ? 1.296 26.189 -1.079 1.00 79.40 89 GLN C C 1
ATOM 12486 O O . GLN C 1 91 ? 0.921 25.022 -0.932 1.00 80.77 89 GLN C O 1
ATOM 12500 N N . SER C 1 92 ? 0.577 27.231 -0.669 1.00 74.07 90 SER C N 1
ATOM 12501 C CA . SER C 1 92 ? -0.688 27.030 0.019 1.00 72.49 90 SER C CA 1
ATOM 12502 C C . SER C 1 92 ? -1.734 26.444 -0.922 1.00 77.59 90 SER C C 1
ATOM 12503 O O . SER C 1 92 ? -1.736 26.701 -2.129 1.00 77.00 90 SER C O 1
ATOM 12511 N N . SER C 1 93 ? -2.636 25.650 -0.348 1.00 84.48 91 SER C N 1
ATOM 12512 C CA . SER C 1 93 ? -3.723 25.023 -1.089 1.00 89.29 91 SER C CA 1
ATOM 12513 C C . SER C 1 93 ? -5.026 25.805 -0.996 1.00 90.66 91 SER C C 1
ATOM 12514 O O . SER C 1 93 ? -5.718 25.968 -2.006 1.00 94.15 91 SER C O 1
ATOM 12522 N N . GLY C 1 94 ? -5.374 26.291 0.192 1.00 86.88 92 GLY C N 1
ATOM 12523 C CA . GLY C 1 94 ? -6.600 27.041 0.385 1.00 87.27 92 GLY C CA 1
ATOM 12524 C C . GLY C 1 94 ? -7.215 26.818 1.752 1.00 87.18 92 GLY C C 1
ATOM 12525 O O . GLY C 1 94 ? -8.392 26.472 1.866 1.00 90.47 92 GLY C O 1
ATOM 12529 N N . GLU C 1 101 ? -10.432 23.080 10.847 1.00 90.72 99 GLU C N 1
ATOM 12530 C CA . GLU C 1 101 ? -11.120 21.931 11.424 1.00 98.68 99 GLU C CA 1
ATOM 12531 C C . GLU C 1 101 ? -10.138 20.809 11.748 1.00 98.34 99 GLU C C 1
ATOM 12532 O O . GLU C 1 101 ? -10.365 20.019 12.665 1.00 100.87 99 GLU C O 1
ATOM 12535 N N . ARG C 1 102 ? -9.043 20.746 10.990 1.00 94.10 100 ARG C N 1
ATOM 12536 C CA . ARG C 1 102 ? -8.008 19.736 11.179 1.00 90.51 100 ARG C CA 1
ATOM 12537 C C . ARG C 1 102 ? -7.034 20.082 12.303 1.00 89.05 100 ARG C C 1
ATOM 12538 O O . ARG C 1 102 ? -5.955 19.483 12.382 1.00 85.95 100 ARG C O 1
ATOM 12559 N N . LEU C 1 103 ? -7.397 21.025 13.180 1.00 91.85 101 LEU C N 1
ATOM 12560 C CA . LEU C 1 103 ? -6.481 21.517 14.204 1.00 90.75 101 LEU C CA 1
ATOM 12561 C C . LEU C 1 103 ? -7.237 21.951 15.455 1.00 92.10 101 LEU C C 1
ATOM 12562 O O . LEU C 1 103 ? -6.827 22.903 16.129 1.00 91.17 101 LEU C O 1
ATOM 12578 N N . ALA C 1 104 ? -8.342 21.273 15.772 1.00 94.37 102 ALA C N 1
ATOM 12579 C CA . ALA C 1 104 ? -9.185 21.689 16.886 1.00 95.98 102 ALA C CA 1
ATOM 12580 C C . ALA C 1 104 ? -8.527 21.388 18.226 1.00 92.87 102 ALA C C 1
ATOM 12581 O O . ALA C 1 104 ? -8.664 22.166 19.177 1.00 95.82 102 ALA C O 1
ATOM 12588 N N . ASP C 1 105 ? -7.814 20.268 18.326 1.00 87.08 103 ASP C N 1
ATOM 12589 C CA . ASP C 1 105 ? -7.134 19.885 19.555 1.00 83.15 103 ASP C CA 1
ATOM 12590 C C . ASP C 1 105 ? -5.702 20.409 19.619 1.00 77.94 103 ASP C C 1
ATOM 12591 O O . ASP C 1 105 ? -4.886 19.867 20.374 1.00 77.02 103 ASP C O 1
ATOM 12595 N N . SER C 1 106 ? -5.383 21.449 18.852 1.00 75.76 104 SER C N 1
ATOM 12596 C CA . SER C 1 106 ? -4.023 21.966 18.796 1.00 72.43 104 SER C CA 1
ATOM 12597 C C . SER C 1 106 ? -3.689 22.782 20.038 1.00 71.77 104 SER C C 1
ATOM 12598 O O . SER C 1 106 ? -4.487 23.613 20.483 1.00 73.46 104 SER C O 1
ATOM 12606 N N . THR C 1 107 ? -2.502 22.538 20.593 1.00 69.57 105 THR C N 1
ATOM 12607 C CA . THR C 1 107 ? -1.963 23.319 21.696 1.00 69.46 105 THR C CA 1
ATOM 12608 C C . THR C 1 107 ? -0.921 24.328 21.227 1.00 67.26 105 THR C C 1
ATOM 12609 O O . THR C 1 107 ? -0.267 24.966 22.059 1.00 65.04 105 THR C O 1
ATOM 12620 N N . ASP C 1 108 ? -0.759 24.485 19.915 1.00 67.90 106 ASP C N 1
ATOM 12621 C CA . ASP C 1 108 ? 0.242 25.368 19.326 1.00 65.94 106 ASP C CA 1
ATOM 12622 C C . ASP C 1 108 ? -0.477 26.564 18.716 1.00 65.99 106 ASP C C 1
ATOM 12623 O O . ASP C 1 108 ? -1.223 26.416 17.742 1.00 67.11 106 ASP C O 1
ATOM 12632 N N . LYS C 1 109 ? -0.243 27.750 19.285 1.00 63.94 107 LYS C N 1
ATOM 12633 C CA . LYS C 1 109 ? -0.931 28.948 18.817 1.00 62.27 107 LYS C CA 1
ATOM 12634 C C . LYS C 1 109 ? -0.638 29.230 17.350 1.00 60.93 107 LYS C C 1
ATOM 12635 O O . LYS C 1 109 ? -1.459 29.848 16.662 1.00 62.39 107 LYS C O 1
ATOM 12639 N N . ALA C 1 110 ? 0.515 28.788 16.853 1.00 58.12 108 ALA C N 1
ATOM 12640 C CA . ALA C 1 110 ? 0.947 29.087 15.495 1.00 57.68 108 ALA C CA 1
ATOM 12641 C C . ALA C 1 110 ? 0.550 28.016 14.485 1.00 59.60 108 ALA C C 1
ATOM 12642 O O . ALA C 1 110 ? 1.045 28.039 13.353 1.00 58.76 108 ALA C O 1
ATOM 12649 N N . ALA C 1 111 ? -0.327 27.087 14.857 1.00 62.36 109 ALA C N 1
ATOM 12650 C CA . ALA C 1 111 ? -0.727 26.036 13.932 1.00 63.75 109 ALA C CA 1
ATOM 12651 C C . ALA C 1 111 ? -1.535 26.621 12.780 1.00 65.15 109 ALA C C 1
ATOM 12652 O O . ALA C 1 111 ? -2.399 27.479 12.977 1.00 67.07 109 ALA C O 1
ATOM 12659 N N . ASN C 1 112 ? -1.249 26.148 11.568 1.00 63.88 110 ASN C N 1
ATOM 12660 C CA . ASN C 1 112 ? -1.956 26.607 10.381 1.00 65.07 110 ASN C CA 1
ATOM 12661 C C . ASN C 1 112 ? -1.936 25.503 9.334 1.00 65.82 110 ASN C C 1
ATOM 12662 O O . ASN C 1 112 ? -1.069 24.625 9.342 1.00 63.17 110 ASN C O 1
ATOM 12673 N N . LEU C 1 113 ? -2.911 25.562 8.424 1.00 69.79 111 LEU C N 1
ATOM 12674 C CA . LEU C 1 113 ? -3.079 24.508 7.433 1.00 70.53 111 LEU C CA 1
ATOM 12675 C C . LEU C 1 113 ? -1.955 24.485 6.406 1.00 68.64 111 LEU C C 1
ATOM 12676 O O . LEU C 1 113 ? -1.808 23.486 5.692 1.00 69.34 111 LEU C O 1
ATOM 12692 N N . ASP C 1 114 ? -1.172 25.556 6.304 1.00 66.21 112 ASP C N 1
ATOM 12693 C CA . ASP C 1 114 ? -0.085 25.625 5.338 1.00 64.71 112 ASP C CA 1
ATOM 12694 C C . ASP C 1 114 ? 1.218 25.022 5.850 1.00 61.81 112 ASP C C 1
ATOM 12695 O O . ASP C 1 114 ? 2.144 24.834 5.055 1.00 61.32 112 ASP C O 1
ATOM 12704 N N . GLU C 1 115 ? 1.316 24.717 7.143 1.00 59.89 113 GLU C N 1
ATOM 12705 C CA . GLU C 1 115 ? 2.551 24.216 7.732 1.00 55.54 113 GLU C CA 1
ATOM 12706 C C . GLU C 1 115 ? 2.249 23.020 8.620 1.00 53.80 113 GLU C C 1
ATOM 12707 O O . GLU C 1 115 ? 1.391 23.098 9.505 1.00 55.87 113 GLU C O 1
ATOM 12719 N N . TRP C 1 116 ? 2.958 21.920 8.384 1.00 50.91 114 TRP C N 1
ATOM 12720 C CA . TRP C 1 116 ? 2.769 20.700 9.155 1.00 52.60 114 TRP C CA 1
ATOM 12721 C C . TRP C 1 116 ? 4.010 19.834 8.997 1.00 51.43 114 TRP C C 1
ATOM 12722 O O . TRP C 1 116 ? 4.871 20.095 8.153 1.00 51.31 114 TRP C O 1
ATOM 12743 N N . GLY C 1 117 ? 4.085 18.793 9.820 1.00 48.98 115 GLY C N 1
ATOM 12744 C CA . GLY C 1 117 ? 5.185 17.850 9.772 1.00 44.99 115 GLY C CA 1
ATOM 12745 C C . GLY C 1 117 ? 4.699 16.462 9.402 1.00 47.66 115 GLY C C 1
ATOM 12746 O O . GLY C 1 117 ? 3.546 16.105 9.647 1.00 49.44 115 GLY C O 1
ATOM 12750 N N . GLU C 1 118 ? 5.595 15.681 8.800 1.00 51.57 116 GLU C N 1
ATOM 12751 C CA . GLU C 1 118 ? 5.328 14.290 8.460 1.00 57.48 116 GLU C CA 1
ATOM 12752 C C . GLU C 1 118 ? 6.514 13.444 8.895 1.00 56.56 116 GLU C C 1
ATOM 12753 O O . GLU C 1 118 ? 7.663 13.777 8.585 1.00 57.36 116 GLU C O 1
ATOM 12765 N N . PHE C 1 119 ? 6.238 12.356 9.606 1.00 53.71 117 PHE C N 1
ATOM 12766 C CA . PHE C 1 119 ? 7.265 11.404 10.003 1.00 51.38 117 PHE C CA 1
ATOM 12767 C C . PHE C 1 119 ? 7.286 10.241 9.021 1.00 56.88 117 PHE C C 1
ATOM 12768 O O . PHE C 1 119 ? 6.235 9.763 8.584 1.00 55.53 117 PHE C O 1
ATOM 12785 N N . LEU C 1 120 ? 8.493 9.780 8.686 1.00 62.08 118 LEU C N 1
ATOM 12786 C CA . LEU C 1 120 ? 8.624 8.662 7.760 1.00 66.38 118 LEU C CA 1
ATOM 12787 C C . LEU C 1 120 ? 8.045 7.381 8.346 1.00 66.06 118 LEU C C 1
ATOM 12788 O O . LEU C 1 120 ? 7.521 6.545 7.602 1.00 69.41 118 LEU C O 1
ATOM 12804 N N . HIS C 1 121 ? 8.126 7.211 9.665 1.00 61.10 119 HIS C N 1
ATOM 12805 C CA . HIS C 1 121 ? 7.600 6.020 10.320 1.00 61.94 119 HIS C CA 1
ATOM 12806 C C . HIS C 1 121 ? 6.110 6.120 10.628 1.00 65.11 119 HIS C C 1
ATOM 12807 O O . HIS C 1 121 ? 5.551 5.180 11.205 1.00 65.60 119 HIS C O 1
ATOM 12821 N N . LEU C 1 122 ? 5.460 7.221 10.259 1.00 67.08 120 LEU C N 1
ATOM 12822 C CA . LEU C 1 122 ? 4.016 7.396 10.429 1.00 68.83 120 LEU C CA 1
ATOM 12823 C C . LEU C 1 122 ? 3.444 7.935 9.123 1.00 69.75 120 LEU C C 1
ATOM 12824 O O . LEU C 1 122 ? 3.023 9.095 9.042 1.00 70.52 120 LEU C O 1
ATOM 12840 N N . PRO C 1 123 ? 3.408 7.110 8.078 1.00 70.84 121 PRO C N 1
ATOM 12841 C CA . PRO C 1 123 ? 2.966 7.604 6.767 1.00 72.10 121 PRO C CA 1
ATOM 12842 C C . PRO C 1 123 ? 1.508 8.041 6.779 1.00 76.44 121 PRO C C 1
ATOM 12843 O O . PRO C 1 123 ? 0.649 7.395 7.382 1.00 77.05 121 PRO C O 1
ATOM 12854 N N . GLY C 1 124 ? 1.239 9.160 6.107 1.00 80.15 122 GLY C N 1
ATOM 12855 C CA . GLY C 1 124 ? -0.102 9.679 5.954 1.00 84.14 122 GLY C CA 1
ATOM 12856 C C . GLY C 1 124 ? -0.564 10.636 7.037 1.00 83.06 122 GLY C C 1
ATOM 12857 O O . GLY C 1 124 ? -1.504 11.404 6.796 1.00 86.69 122 GLY C O 1
ATOM 12861 N N . GLN C 1 125 ? 0.066 10.630 8.204 1.00 78.34 123 GLN C N 1
ATOM 12862 C CA . GLN C 1 125 ? -0.345 11.474 9.321 1.00 75.99 123 GLN C CA 1
ATOM 12863 C C . GLN C 1 125 ? 0.355 12.822 9.251 1.00 72.89 123 GLN C C 1
ATOM 12864 O O . GLN C 1 125 ? 1.579 12.886 9.109 1.00 68.93 123 GLN C O 1
ATOM 12878 N N . LYS C 1 126 ? -0.421 13.893 9.355 1.00 74.25 124 LYS C N 1
ATOM 12879 C CA . LYS C 1 126 ? 0.093 15.252 9.345 1.00 70.06 124 LYS C CA 1
ATOM 12880 C C . LYS C 1 126 ? 0.096 15.824 10.759 1.00 65.49 124 LYS C C 1
ATOM 12881 O O . LYS C 1 126 ? -0.831 15.579 11.538 1.00 67.72 124 LYS C O 1
ATOM 12900 N N . PHE C 1 127 ? 1.147 16.573 11.088 1.00 58.68 125 PHE C N 1
ATOM 12901 C CA . PHE C 1 127 ? 1.316 17.192 12.403 1.00 55.55 125 PHE C CA 1
ATOM 12902 C C . PHE C 1 127 ? 1.306 18.709 12.230 1.00 54.31 125 PHE C C 1
ATOM 12903 O O . PHE C 1 127 ? 2.339 19.318 11.943 1.00 51.72 125 PHE C O 1
ATOM 12920 N N . TYR C 1 128 ? 0.134 19.322 12.411 1.00 55.88 126 TYR C N 1
ATOM 12921 C CA . TYR C 1 128 ? 0.055 20.778 12.397 1.00 55.39 126 TYR C CA 1
ATOM 12922 C C . TYR C 1 128 ? 0.512 21.383 13.718 1.00 54.37 126 TYR C C 1
ATOM 12923 O O . TYR C 1 128 ? 1.025 22.507 13.735 1.00 55.58 126 TYR C O 1
ATOM 12941 N N . ASP C 1 129 ? 0.335 20.661 14.822 1.00 53.83 127 ASP C N 1
ATOM 12942 C CA . ASP C 1 129 ? 0.753 21.124 16.142 1.00 53.14 127 ASP C CA 1
ATOM 12943 C C . ASP C 1 129 ? 2.202 20.699 16.356 1.00 51.56 127 ASP C C 1
ATOM 12944 O O . ASP C 1 129 ? 2.494 19.505 16.470 1.00 49.62 127 ASP C O 1
ATOM 12953 N N . PHE C 1 130 ? 3.109 21.677 16.422 1.00 52.88 128 PHE C N 1
ATOM 12954 C CA . PHE C 1 130 ? 4.524 21.358 16.557 1.00 51.80 128 PHE C CA 1
ATOM 12955 C C . PHE C 1 130 ? 4.865 20.813 17.937 1.00 52.43 128 PHE C C 1
ATOM 12956 O O . PHE C 1 130 ? 5.878 20.120 18.080 1.00 50.33 128 PHE C O 1
ATOM 12973 N N . ASN C 1 131 ? 4.049 21.103 18.954 1.00 55.06 129 ASN C N 1
ATOM 12974 C CA . ASN C 1 131 ? 4.222 20.433 20.238 1.00 54.65 129 ASN C CA 1
ATOM 12975 C C . ASN C 1 131 ? 4.007 18.932 20.100 1.00 54.83 129 ASN C C 1
ATOM 12976 O O . ASN C 1 131 ? 4.644 18.144 20.808 1.00 54.66 129 ASN C O 1
ATOM 12987 N N . LYS C 1 132 ? 3.115 18.518 19.195 1.00 54.96 130 LYS C N 1
ATOM 12988 C CA . LYS C 1 132 ? 2.907 17.095 18.962 1.00 56.41 130 LYS C CA 1
ATOM 12989 C C . LYS C 1 132 ? 4.089 16.479 18.221 1.00 52.89 130 LYS C C 1
ATOM 12990 O O . LYS C 1 132 ? 4.389 15.294 18.409 1.00 52.74 130 LYS C O 1
ATOM 13009 N N . ILE C 1 133 ? 4.768 17.263 17.379 1.00 47.88 131 ILE C N 1
ATOM 13010 C CA . ILE C 1 133 ? 5.984 16.784 16.729 1.00 46.31 131 ILE C CA 1
ATOM 13011 C C . ILE C 1 133 ? 7.037 16.455 17.779 1.00 46.99 131 ILE C C 1
ATOM 13012 O O . ILE C 1 133 ? 7.678 15.399 17.737 1.00 46.11 131 ILE C O 1
ATOM 13028 N N . ARG C 1 134 ? 7.232 17.366 18.736 1.00 46.74 132 ARG C N 1
ATOM 13029 C CA . ARG C 1 134 ? 8.178 17.128 19.820 1.00 45.38 132 ARG C CA 1
ATOM 13030 C C . ARG C 1 134 ? 7.808 15.874 20.599 1.00 45.64 132 ARG C C 1
ATOM 13031 O O . ARG C 1 134 ? 8.664 15.030 20.888 1.00 45.11 132 ARG C O 1
ATOM 13052 N N . ASP C 1 135 ? 6.525 15.732 20.942 1.00 47.46 133 ASP C N 1
ATOM 13053 C CA . ASP C 1 135 ? 6.080 14.564 21.692 1.00 48.97 133 ASP C CA 1
ATOM 13054 C C . ASP C 1 135 ? 6.372 13.277 20.932 1.00 50.14 133 ASP C C 1
ATOM 13055 O O . ASP C 1 135 ? 6.761 12.268 21.532 1.00 50.29 133 ASP C O 1
ATOM 13064 N N . GLU C 1 136 ? 6.192 13.290 19.608 1.00 52.84 134 GLU C N 1
ATOM 13065 C CA . GLU C 1 136 ? 6.425 12.085 18.819 1.00 55.33 134 GLU C CA 1
ATOM 13066 C C . GLU C 1 136 ? 7.908 11.744 18.751 1.00 52.48 134 GLU C C 1
ATOM 13067 O O . GLU C 1 136 ? 8.280 10.565 18.778 1.00 56.13 134 GLU C O 1
ATOM 13079 N N . ILE C 1 137 ? 8.771 12.757 18.670 1.00 47.16 135 ILE C N 1
ATOM 13080 C CA . ILE C 1 137 ? 10.207 12.504 18.676 1.00 43.02 135 ILE C CA 1
ATOM 13081 C C . ILE C 1 137 ? 10.606 11.767 19.947 1.00 45.04 135 ILE C C 1
ATOM 13082 O O . ILE C 1 137 ? 11.397 10.817 19.910 1.00 46.91 135 ILE C O 1
ATOM 13098 N N . ASN C 1 138 ? 10.065 12.191 21.091 1.00 47.31 136 ASN C N 1
ATOM 13099 C CA . ASN C 1 138 ? 10.379 11.522 22.348 1.00 51.01 136 ASN C CA 1
ATOM 13100 C C . ASN C 1 138 ? 9.793 10.116 22.390 1.00 53.38 136 ASN C C 1
ATOM 13101 O O . ASN C 1 138 ? 10.460 9.174 22.833 1.00 53.00 136 ASN C O 1
ATOM 13112 N N . ARG C 1 139 ? 8.551 9.952 21.927 1.00 55.13 137 ARG C N 1
ATOM 13113 C CA . ARG C 1 139 ? 7.928 8.632 21.917 1.00 57.64 137 ARG C CA 1
ATOM 13114 C C . ARG C 1 139 ? 8.693 7.670 21.019 1.00 56.08 137 ARG C C 1
ATOM 13115 O O . ARG C 1 139 ? 9.038 6.556 21.430 1.00 56.12 137 ARG C O 1
ATOM 13136 N N . GLU C 1 140 ? 8.963 8.083 19.778 1.00 54.60 138 GLU C N 1
ATOM 13137 C CA . GLU C 1 140 ? 9.696 7.225 18.855 1.00 56.00 138 GLU C CA 1
ATOM 13138 C C . GLU C 1 140 ? 11.094 6.916 19.371 1.00 53.80 138 GLU C C 1
ATOM 13139 O O . GLU C 1 140 ? 11.623 5.830 19.108 1.00 55.95 138 GLU C O 1
ATOM 13151 N N . THR C 1 141 ? 11.711 7.849 20.100 1.00 49.07 139 THR C N 1
ATOM 13152 C CA . THR C 1 141 ? 13.016 7.578 20.692 1.00 45.63 139 THR C CA 1
ATOM 13153 C C . THR C 1 141 ? 12.915 6.499 21.765 1.00 48.27 139 THR C C 1
ATOM 13154 O O . THR C 1 141 ? 13.639 5.497 21.722 1.00 48.47 139 THR C O 1
ATOM 13165 N N . GLU C 1 142 ? 12.013 6.681 22.734 1.00 51.80 140 GLU C N 1
ATOM 13166 C CA . GLU C 1 142 ? 11.875 5.698 23.804 1.00 57.22 140 GLU C CA 1
ATOM 13167 C C . GLU C 1 142 ? 11.371 4.361 23.277 1.00 59.80 140 GLU C C 1
ATOM 13168 O O . GLU C 1 142 ? 11.712 3.309 23.830 1.00 61.85 140 GLU C O 1
ATOM 13180 N N . ALA C 1 143 ? 10.553 4.380 22.223 1.00 58.05 141 ALA C N 1
ATOM 13181 C CA . ALA C 1 143 ? 10.034 3.138 21.665 1.00 59.51 141 ALA C CA 1
ATOM 13182 C C . ALA C 1 143 ? 11.151 2.255 21.126 1.00 59.23 141 ALA C C 1
ATOM 13183 O O . ALA C 1 143 ? 10.998 1.030 21.065 1.00 59.75 141 ALA C O 1
ATOM 13190 N N . LYS C 1 144 ? 12.274 2.852 20.726 1.00 59.25 142 LYS C N 1
ATOM 13191 C CA . LYS C 1 144 ? 13.369 2.115 20.108 1.00 59.98 142 LYS C CA 1
ATOM 13192 C C . LYS C 1 144 ? 14.583 1.933 21.008 1.00 56.79 142 LYS C C 1
ATOM 13193 O O . LYS C 1 144 ? 15.251 0.902 20.907 1.00 58.03 142 LYS C O 1
ATOM 13212 N N . VAL C 1 145 ? 14.887 2.895 21.882 1.00 51.42 143 VAL C N 1
ATOM 13213 C CA . VAL C 1 145 ? 16.082 2.842 22.712 1.00 48.84 143 VAL C CA 1
ATOM 13214 C C . VAL C 1 145 ? 15.751 2.899 24.199 1.00 48.43 143 VAL C C 1
ATOM 13215 O O . VAL C 1 145 ? 16.648 3.072 25.025 1.00 50.57 143 VAL C O 1
ATOM 13228 N N . GLY C 1 146 ? 14.478 2.752 24.558 1.00 47.43 144 GLY C N 1
ATOM 13229 C CA . GLY C 1 146 ? 14.097 2.634 25.950 1.00 49.51 144 GLY C CA 1
ATOM 13230 C C . GLY C 1 146 ? 14.183 3.942 26.719 1.00 53.81 144 GLY C C 1
ATOM 13231 O O . GLY C 1 146 ? 14.089 5.041 26.163 1.00 51.16 144 GLY C O 1
ATOM 13235 N N . ARG C 1 147 ? 14.366 3.809 28.035 1.00 62.96 145 ARG C N 1
ATOM 13236 C CA . ARG C 1 147 ? 14.300 4.933 28.960 1.00 66.49 145 ARG C CA 1
ATOM 13237 C C . ARG C 1 147 ? 15.501 5.009 29.896 1.00 62.40 145 ARG C C 1
ATOM 13238 O O . ARG C 1 147 ? 15.396 5.600 30.975 1.00 63.47 145 ARG C O 1
ATOM 13259 N N . ASN C 1 148 ? 16.634 4.429 29.517 1.00 57.86 146 ASN C N 1
ATOM 13260 C CA . ASN C 1 148 ? 17.828 4.445 30.357 1.00 56.40 146 ASN C CA 1
ATOM 13261 C C . ASN C 1 148 ? 19.048 4.863 29.546 1.00 49.82 146 ASN C C 1
ATOM 13262 O O . ASN C 1 148 ? 20.097 4.216 29.559 1.00 51.21 146 ASN C O 1
ATOM 13273 N N . ALA C 1 149 ? 18.918 5.972 28.824 1.00 41.15 147 ALA C N 1
ATOM 13274 C CA . ALA C 1 149 ? 20.020 6.619 28.121 1.00 37.84 147 ALA C CA 1
ATOM 13275 C C . ALA C 1 149 ? 20.510 5.826 26.918 1.00 39.39 147 ALA C C 1
ATOM 13276 O O . ALA C 1 149 ? 21.587 6.128 26.386 1.00 36.36 147 ALA C O 1
ATOM 13283 N N . GLY C 1 150 ? 19.766 4.816 26.477 1.00 45.73 148 GLY C N 1
ATOM 13284 C CA . GLY C 1 150 ? 20.184 4.071 25.303 1.00 48.18 148 GLY C CA 1
ATOM 13285 C C . GLY C 1 150 ? 20.196 4.957 24.071 1.00 46.56 148 GLY C C 1
ATOM 13286 O O . GLY C 1 150 ? 19.336 5.823 23.894 1.00 41.81 148 GLY C O 1
ATOM 13290 N N . ILE C 1 151 ? 21.185 4.732 23.209 1.00 49.76 149 ILE C N 1
ATOM 13291 C CA . ILE C 1 151 ? 21.370 5.525 22.001 1.00 48.60 149 ILE C CA 1
ATOM 13292 C C . ILE C 1 151 ? 21.400 4.598 20.794 1.00 48.02 149 ILE C C 1
ATOM 13293 O O . ILE C 1 151 ? 21.842 3.448 20.877 1.00 48.18 149 ILE C O 1
ATOM 13309 N N . SER C 1 152 ? 20.920 5.114 19.661 1.00 46.93 150 SER C N 1
ATOM 13310 C CA . SER C 1 152 ? 20.888 4.375 18.409 1.00 47.12 150 SER C CA 1
ATOM 13311 C C . SER C 1 152 ? 21.167 5.305 17.239 1.00 46.91 150 SER C C 1
ATOM 13312 O O . SER C 1 152 ? 20.708 6.456 17.240 1.00 41.49 150 SER C O 1
ATOM 13320 N N . PRO C 1 153 ? 21.900 4.838 16.222 1.00 50.32 151 PRO C N 1
ATOM 13321 C CA . PRO C 1 153 ? 22.130 5.677 15.037 1.00 50.18 151 PRO C CA 1
ATOM 13322 C C . PRO C 1 153 ? 20.971 5.696 14.054 1.00 50.16 151 PRO C C 1
ATOM 13323 O O . PRO C 1 153 ? 20.993 6.511 13.121 1.00 49.80 151 PRO C O 1
ATOM 13334 N N . ALA C 1 154 ? 19.970 4.838 14.227 1.00 48.03 152 ALA C N 1
ATOM 13335 C CA . ALA C 1 154 ? 18.833 4.795 13.315 1.00 46.22 152 ALA C CA 1
ATOM 13336 C C . ALA C 1 154 ? 18.095 6.129 13.351 1.00 43.73 152 ALA C C 1
ATOM 13337 O O . ALA C 1 154 ? 17.554 6.498 14.405 1.00 45.06 152 ALA C O 1
ATOM 13344 N N . PRO C 1 155 ? 18.032 6.868 12.246 1.00 43.08 153 PRO C N 1
ATOM 13345 C CA . PRO C 1 155 ? 17.502 8.234 12.304 1.00 43.83 153 PRO C CA 1
ATOM 13346 C C . PRO C 1 155 ? 15.985 8.289 12.367 1.00 45.07 153 PRO C C 1
ATOM 13347 O O . PRO C 1 155 ? 15.277 7.417 11.856 1.00 47.96 153 PRO C O 1
ATOM 13358 N N . ILE C 1 156 ? 15.494 9.336 13.022 1.00 42.79 154 ILE C N 1
ATOM 13359 C CA . ILE C 1 156 ? 14.087 9.710 12.956 1.00 43.93 154 ILE C CA 1
ATOM 13360 C C . ILE C 1 156 ? 13.940 10.712 11.817 1.00 45.18 154 ILE C C 1
ATOM 13361 O O . ILE C 1 156 ? 14.508 11.807 11.869 1.00 42.53 154 ILE C O 1
ATOM 13377 N N . ASN C 1 157 ? 13.184 10.341 10.789 1.00 51.26 155 ASN C N 1
ATOM 13378 C CA . ASN C 1 157 ? 13.043 11.157 9.589 1.00 54.48 155 ASN C CA 1
ATOM 13379 C C . ASN C 1 157 ? 11.770 11.988 9.680 1.00 54.90 155 ASN C C 1
ATOM 13380 O O . ASN C 1 157 ? 10.668 11.439 9.785 1.00 61.23 155 ASN C O 1
ATOM 13391 N N . LEU C 1 158 ? 11.935 13.311 9.640 1.00 46.88 156 LEU C N 1
ATOM 13392 C CA . LEU C 1 158 ? 10.836 14.263 9.753 1.00 45.26 156 LEU C CA 1
ATOM 13393 C C . LEU C 1 158 ? 10.847 15.199 8.555 1.00 48.51 156 LEU C C 1
ATOM 13394 O O . LEU C 1 158 ? 11.906 15.711 8.173 1.00 46.89 156 LEU C O 1
ATOM 13410 N N . ARG C 1 159 ? 9.673 15.430 7.977 1.00 54.34 157 ARG C N 1
ATOM 13411 C CA . ARG C 1 159 ? 9.509 16.385 6.891 1.00 56.05 157 ARG C CA 1
ATOM 13412 C C . ARG C 1 159 ? 8.542 17.467 7.351 1.00 52.28 157 ARG C C 1
ATOM 13413 O O . ARG C 1 159 ? 7.440 17.157 7.815 1.00 52.89 157 ARG C O 1
ATOM 13434 N N . ILE C 1 160 ? 8.946 18.724 7.217 1.00 48.01 158 ILE C N 1
ATOM 13435 C CA . ILE C 1 160 ? 8.095 19.865 7.539 1.00 47.01 158 ILE C CA 1
ATOM 13436 C C . ILE C 1 160 ? 7.806 20.606 6.242 1.00 48.67 158 ILE C C 1
ATOM 13437 O O . ILE C 1 160 ? 8.731 21.046 5.547 1.00 47.42 158 ILE C O 1
ATOM 13453 N N . TYR C 1 161 ? 6.525 20.719 5.904 1.00 51.71 159 TYR C N 1
ATOM 13454 C CA . TYR C 1 161 ? 6.082 21.410 4.703 1.00 53.49 159 TYR C CA 1
ATOM 13455 C C . TYR C 1 161 ? 5.664 22.831 5.056 1.00 50.82 159 TYR C C 1
ATOM 13456 O O . TYR C 1 161 ? 5.074 23.069 6.113 1.00 51.12 159 TYR C O 1
ATOM 13474 N N . SER C 1 162 ? 5.964 23.772 4.165 1.00 49.17 160 SER C N 1
ATOM 13475 C CA . SER C 1 162 ? 5.599 25.167 4.384 1.00 48.99 160 SER C CA 1
ATOM 13476 C C . SER C 1 162 ? 5.870 25.990 3.132 1.00 51.58 160 SER C C 1
ATOM 13477 O O . SER C 1 162 ? 6.834 25.712 2.408 1.00 49.16 160 SER C O 1
ATOM 13485 N N . PRO C 1 163 ? 5.054 27.007 2.833 1.00 57.80 161 PRO C N 1
ATOM 13486 C CA . PRO C 1 163 ? 5.371 27.882 1.692 1.00 60.87 161 PRO C CA 1
ATOM 13487 C C . PRO C 1 163 ? 6.537 28.824 1.944 1.00 59.17 161 PRO C C 1
ATOM 13488 O O . PRO C 1 163 ? 6.954 29.520 1.009 1.00 62.05 161 PRO C O 1
ATOM 13499 N N . HIS C 1 164 ? 7.078 28.867 3.162 1.00 53.70 162 HIS C N 1
ATOM 13500 C CA . HIS C 1 164 ? 8.051 29.882 3.544 1.00 52.94 162 HIS C CA 1
ATOM 13501 C C . HIS C 1 164 ? 9.419 29.311 3.890 1.00 51.93 162 HIS C C 1
ATOM 13502 O O . HIS C 1 164 ? 10.258 30.038 4.436 1.00 53.27 162 HIS C O 1
ATOM 13516 N N . VAL C 1 165 ? 9.674 28.041 3.584 1.00 48.68 163 VAL C N 1
ATOM 13517 C CA . VAL C 1 165 ? 10.936 27.406 3.930 1.00 44.10 163 VAL C CA 1
ATOM 13518 C C . VAL C 1 165 ? 11.650 26.987 2.652 1.00 45.71 163 VAL C C 1
ATOM 13519 O O . VAL C 1 165 ? 11.048 26.860 1.583 1.00 47.40 163 VAL C O 1
ATOM 13532 N N . LEU C 1 166 ? 12.954 26.776 2.780 1.00 45.63 164 LEU C N 1
ATOM 13533 C CA . LEU C 1 166 ? 13.763 26.257 1.692 1.00 48.57 164 LEU C CA 1
ATOM 13534 C C . LEU C 1 166 ? 13.719 24.730 1.689 1.00 50.10 164 LEU C C 1
ATOM 13535 O O . LEU C 1 166 ? 13.234 24.091 2.625 1.00 47.53 164 LEU C O 1
ATOM 13551 N N . ASN C 1 167 ? 14.235 24.145 0.609 1.00 51.23 165 ASN C N 1
ATOM 13552 C CA . ASN C 1 167 ? 14.477 22.703 0.552 1.00 49.66 165 ASN C CA 1
ATOM 13553 C C . ASN C 1 167 ? 15.805 22.435 1.255 1.00 48.37 165 ASN C C 1
ATOM 13554 O O . ASN C 1 167 ? 16.863 22.291 0.637 1.00 48.82 165 ASN C O 1
ATOM 13565 N N . LEU C 1 168 ? 15.739 22.386 2.585 1.00 50.28 166 LEU C N 1
ATOM 13566 C CA . LEU C 1 168 ? 16.916 22.278 3.433 1.00 49.99 166 LEU C CA 1
ATOM 13567 C C . LEU C 1 168 ? 16.781 21.089 4.372 1.00 46.84 166 LEU C C 1
ATOM 13568 O O . LEU C 1 168 ? 15.678 20.720 4.782 1.00 48.41 166 LEU C O 1
ATOM 13584 N N . THR C 1 169 ? 17.924 20.501 4.717 1.00 42.02 167 THR C N 1
ATOM 13585 C CA . THR C 1 169 ? 17.987 19.386 5.653 1.00 39.76 167 THR C CA 1
ATOM 13586 C C . THR C 1 169 ? 18.770 19.836 6.878 1.00 38.23 167 THR C C 1
ATOM 13587 O O . THR C 1 169 ? 19.910 20.298 6.755 1.00 39.75 167 THR C O 1
ATOM 13598 N N . LEU C 1 170 ? 18.157 19.708 8.050 1.00 37.55 168 LEU C N 1
ATOM 13599 C CA . LEU C 1 170 ? 18.804 19.995 9.323 1.00 36.52 168 LEU C CA 1
ATOM 13600 C C . LEU C 1 170 ? 18.866 18.711 10.138 1.00 37.98 168 LEU C C 1
ATOM 13601 O O . LEU C 1 170 ? 17.945 17.889 10.083 1.00 40.82 168 LEU C O 1
ATOM 13617 N N . VAL C 1 171 ? 19.952 18.535 10.886 1.00 34.59 169 VAL C N 1
ATOM 13618 C CA . VAL C 1 171 ? 20.203 17.292 11.607 1.00 32.23 169 VAL C CA 1
ATOM 13619 C C . VAL C 1 171 ? 20.527 17.617 13.057 1.00 34.48 169 VAL C C 1
ATOM 13620 O O . VAL C 1 171 ? 21.496 18.333 13.337 1.00 36.53 169 VAL C O 1
ATOM 13633 N N . ASP C 1 172 ? 19.720 17.093 13.973 1.00 34.27 170 ASP C N 1
ATOM 13634 C CA . ASP C 1 172 ? 20.024 17.105 15.397 1.00 35.40 170 ASP C CA 1
ATOM 13635 C C . ASP C 1 172 ? 20.653 15.766 15.763 1.00 37.48 170 ASP C C 1
ATOM 13636 O O . ASP C 1 172 ? 20.246 14.720 15.248 1.00 37.35 170 ASP C O 1
ATOM 13645 N N . LEU C 1 173 ? 21.650 15.799 16.639 1.00 36.27 171 LEU C N 1
ATOM 13646 C CA . LEU C 1 173 ? 22.413 14.601 16.956 1.00 35.37 171 LEU C CA 1
ATOM 13647 C C . LEU C 1 173 ? 22.611 14.486 18.457 1.00 35.12 171 LEU C C 1
ATOM 13648 O O . LEU C 1 173 ? 22.595 15.499 19.168 1.00 32.98 171 LEU C O 1
ATOM 13664 N N . PRO C 1 174 ? 22.783 13.267 18.970 1.00 37.25 172 PRO C N 1
ATOM 13665 C CA . PRO C 1 174 ? 23.203 13.118 20.366 1.00 37.88 172 PRO C CA 1
ATOM 13666 C C . PRO C 1 174 ? 24.564 13.759 20.582 1.00 36.36 172 PRO C C 1
ATOM 13667 O O . PRO C 1 174 ? 25.367 13.909 19.657 1.00 36.40 172 PRO C O 1
ATOM 13678 N N . GLY C 1 175 ? 24.823 14.134 21.827 1.00 34.94 173 GLY C N 1
ATOM 13679 C CA . GLY C 1 175 ? 26.082 14.751 22.177 1.00 35.96 173 GLY C CA 1
ATOM 13680 C C . GLY C 1 175 ? 27.148 13.724 22.515 1.00 34.84 173 GLY C C 1
ATOM 13681 O O . GLY C 1 175 ? 26.856 12.621 22.973 1.00 35.27 173 GLY C O 1
ATOM 13685 N N A LEU C 1 176 ? 28.398 14.113 22.282 0.32 33.88 174 LEU C N 1
ATOM 13686 N N B LEU C 1 176 ? 28.402 14.093 22.270 0.68 33.77 174 LEU C N 1
ATOM 13687 C CA A LEU C 1 176 ? 29.531 13.259 22.603 0.32 34.24 174 LEU C CA 1
ATOM 13688 C CA B LEU C 1 176 ? 29.512 13.204 22.583 0.68 34.08 174 LEU C CA 1
ATOM 13689 C C A LEU C 1 176 ? 29.754 13.229 24.109 0.32 35.27 174 LEU C C 1
ATOM 13690 C C B LEU C 1 176 ? 29.778 13.219 24.082 0.68 35.22 174 LEU C C 1
ATOM 13691 O O A LEU C 1 176 ? 29.720 14.265 24.779 0.32 34.96 174 LEU C O 1
ATOM 13692 O O B LEU C 1 176 ? 29.793 14.277 24.717 0.68 34.99 174 LEU C O 1
ATOM 13723 N N . THR C 1 177 ? 29.980 12.034 24.641 1.00 37.47 175 THR C N 1
ATOM 13724 C CA . THR C 1 177 ? 30.188 11.840 26.068 1.00 39.38 175 THR C CA 1
ATOM 13725 C C . THR C 1 177 ? 31.523 11.143 26.308 1.00 42.63 175 THR C C 1
ATOM 13726 O O . THR C 1 177 ? 32.227 10.752 25.373 1.00 42.39 175 THR C O 1
ATOM 13738 N N . ARG C 1 178 ? 31.862 10.995 27.585 1.00 45.69 176 ARG C N 1
ATOM 13739 C CA . ARG C 1 178 ? 33.099 10.356 28.012 1.00 49.70 176 ARG C CA 1
ATOM 13740 C C . ARG C 1 178 ? 32.855 9.050 28.753 1.00 46.19 176 ARG C C 1
ATOM 13741 O O . ARG C 1 178 ? 33.587 8.081 28.546 1.00 48.85 176 ARG C O 1
ATOM 13762 N N . VAL C 1 179 ? 31.843 9.011 29.614 1.00 40.22 177 VAL C N 1
ATOM 13763 C CA . VAL C 1 179 ? 31.568 7.875 30.484 1.00 38.80 177 VAL C CA 1
ATOM 13764 C C . VAL C 1 179 ? 30.177 7.354 30.154 1.00 37.46 177 VAL C C 1
ATOM 13765 O O . VAL C 1 179 ? 29.230 8.141 30.110 1.00 34.59 177 VAL C O 1
ATOM 13778 N N . PRO C 1 180 ? 30.005 6.055 29.905 1.00 36.97 178 PRO C N 1
ATOM 13779 C CA . PRO C 1 180 ? 28.658 5.531 29.649 1.00 36.58 178 PRO C CA 1
ATOM 13780 C C . PRO C 1 180 ? 27.775 5.629 30.884 1.00 37.42 178 PRO C C 1
ATOM 13781 O O . PRO C 1 180 ? 28.244 5.566 32.022 1.00 40.00 178 PRO C O 1
ATOM 13792 N N . VAL C 1 181 ? 26.474 5.795 30.642 1.00 37.03 179 VAL C N 1
ATOM 13793 C CA . VAL C 1 181 ? 25.481 5.851 31.705 1.00 37.97 179 VAL C CA 1
ATOM 13794 C C . VAL C 1 181 ? 24.306 4.954 31.331 1.00 39.23 179 VAL C C 1
ATOM 13795 O O . VAL C 1 181 ? 24.060 4.665 30.158 1.00 38.89 179 VAL C O 1
ATOM 13808 N N . GLY C 1 182 ? 23.594 4.494 32.357 1.00 40.99 180 GLY C N 1
ATOM 13809 C CA . GLY C 1 182 ? 22.402 3.691 32.127 1.00 42.63 180 GLY C CA 1
ATOM 13810 C C . GLY C 1 182 ? 22.714 2.433 31.342 1.00 44.26 180 GLY C C 1
ATOM 13811 O O . GLY C 1 182 ? 23.643 1.684 31.663 1.00 45.14 180 GLY C O 1
ATOM 13815 N N . ASP C 1 183 ? 21.926 2.191 30.295 1.00 47.84 181 ASP C N 1
ATOM 13816 C CA . ASP C 1 183 ? 22.074 0.997 29.473 1.00 55.48 181 ASP C CA 1
ATOM 13817 C C . ASP C 1 183 ? 23.199 1.109 28.453 1.00 52.57 181 ASP C C 1
ATOM 13818 O O . ASP C 1 183 ? 23.407 0.166 27.683 1.00 54.54 181 ASP C O 1
ATOM 13827 N N . GLN C 1 184 ? 23.916 2.224 28.418 1.00 48.72 182 GLN C N 1
ATOM 13828 C CA . GLN C 1 184 ? 24.902 2.434 27.368 1.00 44.04 182 GLN C CA 1
ATOM 13829 C C . GLN C 1 184 ? 26.053 1.440 27.514 1.00 42.37 182 GLN C C 1
ATOM 13830 O O . GLN C 1 184 ? 26.465 1.122 28.634 1.00 42.82 182 GLN C O 1
ATOM 13844 N N . PRO C 1 185 ? 26.582 0.925 26.407 1.00 42.59 183 PRO C N 1
ATOM 13845 C CA . PRO C 1 185 ? 27.725 0.010 26.483 1.00 46.16 183 PRO C CA 1
ATOM 13846 C C . PRO C 1 185 ? 29.024 0.761 26.746 1.00 45.01 183 PRO C C 1
ATOM 13847 O O . PRO C 1 185 ? 29.083 1.992 26.745 1.00 42.99 183 PRO C O 1
ATOM 13858 N N . ARG C 1 186 ? 30.084 -0.021 26.967 1.00 45.37 184 ARG C N 1
ATOM 13859 C CA . ARG C 1 186 ? 31.372 0.556 27.330 1.00 45.74 184 ARG C CA 1
ATOM 13860 C C . ARG C 1 186 ? 31.934 1.438 26.223 1.00 45.85 184 ARG C C 1
ATOM 13861 O O . ARG C 1 186 ? 32.654 2.403 26.505 1.00 44.20 184 ARG C O 1
ATOM 13882 N N . ASP C 1 187 ? 31.611 1.138 24.964 1.00 47.27 185 ASP C N 1
ATOM 13883 C CA . ASP C 1 187 ? 32.150 1.870 23.825 1.00 49.15 185 ASP C CA 1
ATOM 13884 C C . ASP C 1 187 ? 31.163 2.893 23.275 1.00 48.04 185 ASP C C 1
ATOM 13885 O O . ASP C 1 187 ? 31.151 3.158 22.067 1.00 46.72 185 ASP C O 1
ATOM 13894 N N . ILE C 1 188 ? 30.330 3.476 24.139 1.00 47.16 186 ILE C N 1
ATOM 13895 C CA . ILE C 1 188 ? 29.328 4.428 23.673 1.00 44.57 186 ILE C CA 1
ATOM 13896 C C . ILE C 1 188 ? 29.987 5.642 23.033 1.00 43.30 186 ILE C C 1
ATOM 13897 O O . ILE C 1 188 ? 29.446 6.219 22.082 1.00 43.31 186 ILE C O 1
ATOM 13913 N N . GLU C 1 189 ? 31.157 6.052 23.531 1.00 43.85 187 GLU C N 1
ATOM 13914 C CA . GLU C 1 189 ? 31.814 7.232 22.980 1.00 43.70 187 GLU C CA 1
ATOM 13915 C C . GLU C 1 189 ? 32.119 7.049 21.498 1.00 43.79 187 GLU C C 1
ATOM 13916 O O . GLU C 1 189 ? 31.839 7.934 20.681 1.00 38.70 187 GLU C O 1
ATOM 13928 N N . ARG C 1 190 ? 32.705 5.905 21.131 1.00 45.67 188 ARG C N 1
ATOM 13929 C CA . ARG C 1 190 ? 33.021 5.671 19.727 1.00 46.15 188 ARG C CA 1
ATOM 13930 C C . ARG C 1 190 ? 31.753 5.571 18.890 1.00 45.50 188 ARG C C 1
ATOM 13931 O O . ARG C 1 190 ? 31.729 6.012 17.735 1.00 44.70 188 ARG C O 1
ATOM 13952 N N . GLN C 1 191 ? 30.689 4.991 19.449 1.00 49.59 189 GLN C N 1
ATOM 13953 C CA . GLN C 1 191 ? 29.444 4.864 18.700 1.00 51.32 189 GLN C CA 1
ATOM 13954 C C . GLN C 1 191 ? 28.867 6.234 18.367 1.00 46.77 189 GLN C C 1
ATOM 13955 O O . GLN C 1 191 ? 28.460 6.490 17.228 1.00 48.35 189 GLN C O 1
ATOM 13969 N N . ILE C 1 192 ? 28.827 7.134 19.351 1.00 42.55 190 ILE C N 1
ATOM 13970 C CA . ILE C 1 192 ? 28.298 8.470 19.103 1.00 38.31 190 ILE C CA 1
ATOM 13971 C C . ILE C 1 192 ? 29.193 9.222 18.125 1.00 37.39 190 ILE C C 1
ATOM 13972 O O . ILE C 1 192 ? 28.707 9.892 17.206 1.00 35.34 190 ILE C O 1
ATOM 13988 N N . ARG C 1 193 ? 30.512 9.116 18.299 1.00 41.63 191 ARG C N 1
ATOM 13989 C CA . ARG C 1 193 ? 31.440 9.792 17.398 1.00 44.54 191 ARG C CA 1
ATOM 13990 C C . ARG C 1 193 ? 31.254 9.318 15.961 1.00 44.81 191 ARG C C 1
ATOM 13991 O O . ARG C 1 193 ? 31.097 10.132 15.043 1.00 44.69 191 ARG C O 1
ATOM 14012 N N . ASP C 1 194 ? 31.265 7.998 15.745 1.00 44.14 192 ASP C N 1
ATOM 14013 C CA . ASP C 1 194 ? 31.064 7.468 14.399 1.00 43.94 192 ASP C CA 1
ATOM 14014 C C . ASP C 1 194 ? 29.708 7.888 13.845 1.00 43.17 192 ASP C C 1
ATOM 14015 O O . ASP C 1 194 ? 29.576 8.173 12.649 1.00 42.78 192 ASP C O 1
ATOM 14024 N N . MET C 1 195 ? 28.686 7.919 14.701 1.00 43.42 193 MET C N 1
ATOM 14025 C CA . MET C 1 195 ? 27.371 8.390 14.283 1.00 42.59 193 MET C CA 1
ATOM 14026 C C . MET C 1 195 ? 27.445 9.820 13.761 1.00 41.29 193 MET C C 1
ATOM 14027 O O . MET C 1 195 ? 26.909 10.133 12.692 1.00 41.79 193 MET C O 1
ATOM 14041 N N . ILE C 1 196 ? 28.120 10.701 14.503 1.00 39.17 194 ILE C N 1
ATOM 14042 C CA . ILE C 1 196 ? 28.196 12.105 14.115 1.00 37.36 194 ILE C CA 1
ATOM 14043 C C . ILE C 1 196 ? 28.998 12.268 12.831 1.00 40.09 194 ILE C C 1
ATOM 14044 O O . ILE C 1 196 ? 28.607 13.022 11.932 1.00 41.35 194 ILE C O 1
ATOM 14060 N N . LEU C 1 197 ? 30.133 11.573 12.726 1.00 41.26 195 LEU C N 1
ATOM 14061 C CA . LEU C 1 197 ? 30.994 11.730 11.559 1.00 44.58 195 LEU C CA 1
ATOM 14062 C C . LEU C 1 197 ? 30.247 11.443 10.263 1.00 50.29 195 LEU C C 1
ATOM 14063 O O . LEU C 1 197 ? 30.558 12.038 9.226 1.00 50.52 195 LEU C O 1
ATOM 14079 N N . LYS C 1 198 ? 29.275 10.528 10.293 1.00 57.44 196 LYS C N 1
ATOM 14080 C CA . LYS C 1 198 ? 28.521 10.217 9.085 1.00 63.72 196 LYS C CA 1
ATOM 14081 C C . LYS C 1 198 ? 27.831 11.451 8.520 1.00 58.35 196 LYS C C 1
ATOM 14082 O O . LYS C 1 198 ? 27.679 11.573 7.299 1.00 59.79 196 LYS C O 1
ATOM 14101 N N . TYR C 1 199 ? 27.416 12.378 9.383 1.00 51.67 197 TYR C N 1
ATOM 14102 C CA . TYR C 1 199 ? 26.643 13.530 8.941 1.00 49.83 197 TYR C CA 1
ATOM 14103 C C . TYR C 1 199 ? 27.496 14.748 8.623 1.00 50.19 197 TYR C C 1
ATOM 14104 O O . TYR C 1 199 ? 27.014 15.655 7.934 1.00 52.65 197 TYR C O 1
ATOM 14122 N N . ILE C 1 200 ? 28.744 14.795 9.088 1.00 49.01 198 ILE C N 1
ATOM 14123 C CA . ILE C 1 200 ? 29.598 15.959 8.874 1.00 47.52 198 ILE C CA 1
ATOM 14124 C C . ILE C 1 200 ? 30.768 15.663 7.952 1.00 50.98 198 ILE C C 1
ATOM 14125 O O . ILE C 1 200 ? 31.440 16.609 7.508 1.00 51.45 198 ILE C O 1
ATOM 14141 N N . GLN C 1 201 ? 31.044 14.391 7.655 1.00 63.46 199 GLN C N 1
ATOM 14142 C CA . GLN C 1 201 ? 32.125 14.056 6.740 1.00 67.51 199 GLN C CA 1
ATOM 14143 C C . GLN C 1 201 ? 31.801 14.476 5.314 1.00 73.04 199 GLN C C 1
ATOM 14144 O O . GLN C 1 201 ? 32.721 14.660 4.510 1.00 74.71 199 GLN C O 1
ATOM 14158 N N . LYS C 1 202 ? 30.519 14.628 4.985 1.00 78.18 200 LYS C N 1
ATOM 14159 C CA . LYS C 1 202 ? 30.142 15.031 3.641 1.00 84.87 200 LYS C CA 1
ATOM 14160 C C . LYS C 1 202 ? 30.558 16.481 3.401 1.00 78.85 200 LYS C C 1
ATOM 14161 O O . LYS C 1 202 ? 30.477 17.310 4.314 1.00 77.25 200 LYS C O 1
ATOM 14180 N N . PRO C 1 203 ? 31.005 16.822 2.189 1.00 72.83 201 PRO C N 1
ATOM 14181 C CA . PRO C 1 203 ? 31.530 18.179 1.970 1.00 67.83 201 PRO C CA 1
ATOM 14182 C C . PRO C 1 203 ? 30.459 19.248 2.048 1.00 69.82 201 PRO C C 1
ATOM 14183 O O . PRO C 1 203 ? 30.777 20.405 2.349 1.00 61.98 201 PRO C O 1
ATOM 14194 N N . ASN C 1 204 ? 29.201 18.892 1.794 1.00 83.81 202 ASN C N 1
ATOM 14195 C CA . ASN C 1 204 ? 28.096 19.849 1.724 1.00 92.54 202 ASN C CA 1
ATOM 14196 C C . ASN C 1 204 ? 27.367 19.965 3.053 1.00 85.04 202 ASN C C 1
ATOM 14197 O O . ASN C 1 204 ? 26.133 19.976 3.093 1.00 94.38 202 ASN C O 1
ATOM 14208 N N . ALA C 1 205 ? 28.103 20.039 4.161 1.00 62.97 203 ALA C N 1
ATOM 14209 C CA . ALA C 1 205 ? 27.509 20.146 5.485 1.00 51.07 203 ALA C CA 1
ATOM 14210 C C . ALA C 1 205 ? 28.055 21.364 6.210 1.00 46.94 203 ALA C C 1
ATOM 14211 O O . ALA C 1 205 ? 29.274 21.532 6.319 1.00 44.53 203 ALA C O 1
ATOM 14218 N N . ILE C 1 206 ? 27.153 22.194 6.720 1.00 48.61 204 ILE C N 1
ATOM 14219 C CA . ILE C 1 206 ? 27.513 23.292 7.608 1.00 46.35 204 ILE C CA 1
ATOM 14220 C C . ILE C 1 206 ? 27.552 22.748 9.029 1.00 43.79 204 ILE C C 1
ATOM 14221 O O . ILE C 1 206 ? 26.544 22.243 9.536 1.00 44.84 204 ILE C O 1
ATOM 14237 N N . ILE C 1 207 ? 28.710 22.847 9.672 1.00 40.28 205 ILE C N 1
ATOM 14238 C CA . ILE C 1 207 ? 28.919 22.281 10.998 1.00 37.26 205 ILE C CA 1
ATOM 14239 C C . ILE C 1 207 ? 28.714 23.386 12.023 1.00 33.78 205 ILE C C 1
ATOM 14240 O O . ILE C 1 207 ? 29.460 24.372 12.042 1.00 33.67 205 ILE C O 1
ATOM 14256 N N . LEU C 1 208 ? 27.703 23.228 12.874 1.00 31.38 206 LEU C N 1
ATOM 14257 C CA . LEU C 1 208 ? 27.508 24.122 14.013 1.00 31.66 206 LEU C CA 1
ATOM 14258 C C . LEU C 1 208 ? 28.191 23.476 15.213 1.00 32.73 206 LEU C C 1
ATOM 14259 O O . LEU C 1 208 ? 27.621 22.628 15.902 1.00 30.63 206 LEU C O 1
ATOM 14275 N N . ALA C 1 209 ? 29.440 23.870 15.452 1.00 33.69 207 ALA C N 1
ATOM 14276 C CA . ALA C 1 209 ? 30.222 23.348 16.572 1.00 33.12 207 ALA C CA 1
ATOM 14277 C C . ALA C 1 209 ? 29.766 24.055 17.842 1.00 34.46 207 ALA C C 1
ATOM 14278 O O . ALA C 1 209 ? 30.137 25.203 18.101 1.00 35.87 207 ALA C O 1
ATOM 14285 N N . VAL C 1 210 ? 28.962 23.362 18.641 1.00 32.83 208 VAL C N 1
ATOM 14286 C CA . VAL C 1 210 ? 28.337 23.943 19.823 1.00 31.66 208 VAL C CA 1
ATOM 14287 C C . VAL C 1 210 ? 29.207 23.656 21.038 1.00 34.54 208 VAL C C 1
ATOM 14288 O O . VAL C 1 210 ? 29.557 22.501 21.308 1.00 33.41 208 VAL C O 1
ATOM 14301 N N . THR C 1 211 ? 29.564 24.710 21.765 1.00 37.39 209 THR C N 1
ATOM 14302 C CA . THR C 1 211 ? 30.339 24.597 22.992 1.00 35.48 209 THR C CA 1
ATOM 14303 C C . THR C 1 211 ? 29.676 25.445 24.066 1.00 32.94 209 THR C C 1
ATOM 14304 O O . THR C 1 211 ? 29.294 26.590 23.806 1.00 34.40 209 THR C O 1
ATOM 14315 N N . ALA C 1 212 ? 29.536 24.886 25.264 1.00 30.84 210 ALA C N 1
ATOM 14316 C CA . ALA C 1 212 ? 29.047 25.666 26.391 1.00 31.84 210 ALA C CA 1
ATOM 14317 C C . ALA C 1 212 ? 30.098 26.699 26.779 1.00 31.53 210 ALA C C 1
ATOM 14318 O O . ALA C 1 212 ? 31.287 26.381 26.876 1.00 33.18 210 ALA C O 1
ATOM 14325 N N . ALA C 1 213 ? 29.664 27.945 26.984 1.00 28.42 211 ALA C N 1
ATOM 14326 C CA . ALA C 1 213 ? 30.607 29.008 27.311 1.00 29.48 211 ALA C CA 1
ATOM 14327 C C . ALA C 1 213 ? 31.151 28.891 28.728 1.00 31.45 211 ALA C C 1
ATOM 14328 O O . ALA C 1 213 ? 32.202 29.471 29.021 1.00 35.47 211 ALA C O 1
ATOM 14335 N N . ASN C 1 214 ? 30.466 28.164 29.612 1.00 31.62 212 ASN C N 1
ATOM 14336 C CA . ASN C 1 214 ? 30.929 27.984 30.984 1.00 35.20 212 ASN C CA 1
ATOM 14337 C C . ASN C 1 214 ? 31.941 26.846 31.126 1.00 37.23 212 ASN C C 1
ATOM 14338 O O . ASN C 1 214 ? 32.207 26.408 32.250 1.00 39.01 212 ASN C O 1
ATOM 14349 N N . VAL C 1 215 ? 32.506 26.370 30.018 1.00 37.08 213 VAL C N 1
ATOM 14350 C CA . VAL C 1 215 ? 33.624 25.436 30.034 1.00 41.74 213 VAL C CA 1
ATOM 14351 C C . VAL C 1 215 ? 34.703 26.015 29.127 1.00 44.94 213 VAL C C 1
ATOM 14352 O O . VAL C 1 215 ? 34.406 26.682 28.131 1.00 41.43 213 VAL C O 1
ATOM 14365 N N . ASP C 1 216 ? 35.962 25.778 29.485 1.00 52.63 214 ASP C N 1
ATOM 14366 C CA . ASP C 1 216 ? 37.060 26.314 28.691 1.00 56.14 214 ASP C CA 1
ATOM 14367 C C . ASP C 1 216 ? 36.987 25.757 27.274 1.00 48.55 214 ASP C C 1
ATOM 14368 O O . ASP C 1 216 ? 36.696 24.576 27.064 1.00 49.92 214 ASP C O 1
ATOM 14377 N N . LEU C 1 217 ? 37.248 26.625 26.293 1.00 41.74 215 LEU C N 1
ATOM 14378 C CA . LEU C 1 217 ? 37.041 26.254 24.898 1.00 38.57 215 LEU C CA 1
ATOM 14379 C C . LEU C 1 217 ? 37.912 25.077 24.485 1.00 39.23 215 LEU C C 1
ATOM 14380 O O . LEU C 1 217 ? 37.532 24.310 23.594 1.00 38.01 215 LEU C O 1
ATOM 14396 N N . ALA C 1 218 ? 39.081 24.919 25.108 1.00 41.79 216 ALA C N 1
ATOM 14397 C CA . ALA C 1 218 ? 39.981 23.833 24.743 1.00 42.59 216 ALA C CA 1
ATOM 14398 C C . ALA C 1 218 ? 39.358 22.464 24.976 1.00 42.18 216 ALA C C 1
ATOM 14399 O O . ALA C 1 218 ? 39.878 21.466 24.465 1.00 39.47 216 ALA C O 1
ATOM 14406 N N . ASN C 1 219 ? 38.269 22.393 25.738 1.00 43.38 217 ASN C N 1
ATOM 14407 C CA . ASN C 1 219 ? 37.600 21.137 26.042 1.00 43.95 217 ASN C CA 1
ATOM 14408 C C . ASN C 1 219 ? 36.472 20.817 25.070 1.00 41.61 217 ASN C C 1
ATOM 14409 O O . ASN C 1 219 ? 35.708 19.877 25.312 1.00 44.25 217 ASN C O 1
ATOM 14420 N N . SER C 1 220 ? 36.343 21.578 23.987 1.00 37.95 218 SER C N 1
ATOM 14421 C CA . SER C 1 220 ? 35.196 21.455 23.099 1.00 37.00 218 SER C CA 1
ATOM 14422 C C . SER C 1 220 ? 35.319 20.216 22.222 1.00 38.04 218 SER C C 1
ATOM 14423 O O . SER C 1 220 ? 36.225 20.126 21.386 1.00 37.90 218 SER C O 1
ATOM 14431 N N . ASP C 1 221 ? 34.392 19.272 22.396 1.00 39.83 219 ASP C N 1
ATOM 14432 C CA . ASP C 1 221 ? 34.308 18.136 21.485 1.00 43.11 219 ASP C CA 1
ATOM 14433 C C . ASP C 1 221 ? 33.806 18.568 20.114 1.00 41.49 219 ASP C C 1
ATOM 14434 O O . ASP C 1 221 ? 34.220 18.010 19.091 1.00 44.06 219 ASP C O 1
ATOM 14443 N N . GLY C 1 222 ? 32.893 19.541 20.074 1.00 38.57 220 GLY C N 1
ATOM 14444 C CA . GLY C 1 222 ? 32.398 20.026 18.796 1.00 36.32 220 GLY C CA 1
ATOM 14445 C C . GLY C 1 222 ? 33.501 20.592 17.923 1.00 36.16 220 GLY C C 1
ATOM 14446 O O . GLY C 1 222 ? 33.582 20.295 16.728 1.00 35.95 220 GLY C O 1
ATOM 14450 N N . LEU C 1 223 ? 34.365 21.424 18.507 1.00 37.00 221 LEU C N 1
ATOM 14451 C CA . LEU C 1 223 ? 35.462 22.001 17.738 1.00 38.14 221 LEU C CA 1
ATOM 14452 C C . LEU C 1 223 ? 36.478 20.935 17.351 1.00 36.96 221 LEU C C 1
ATOM 14453 O O . LEU C 1 223 ? 37.000 20.943 16.230 1.00 37.12 221 LEU C O 1
ATOM 14469 N N . LYS C 1 224 ? 36.770 20.006 18.263 1.00 34.44 222 LYS C N 1
ATOM 14470 C CA . LYS C 1 224 ? 37.689 18.921 17.944 1.00 36.04 222 LYS C CA 1
ATOM 14471 C C . LYS C 1 224 ? 37.185 18.119 16.753 1.00 37.44 222 LYS C C 1
ATOM 14472 O O . LYS C 1 224 ? 37.918 17.892 15.783 1.00 41.21 222 LYS C O 1
ATOM 14491 N N . LEU C 1 225 ? 35.927 17.679 16.810 1.00 36.41 223 LEU C N 1
ATOM 14492 C CA . LEU C 1 225 ? 35.375 16.865 15.733 1.00 37.66 223 LEU C CA 1
ATOM 14493 C C . LEU C 1 225 ? 35.273 17.661 14.438 1.00 38.76 223 LEU C C 1
ATOM 14494 O O . LEU C 1 225 ? 35.566 17.137 13.358 1.00 38.52 223 LEU C O 1
ATOM 14510 N N . ALA C 1 226 ? 34.863 18.931 14.527 1.00 38.65 224 ALA C N 1
ATOM 14511 C CA . ALA C 1 226 ? 34.740 19.757 13.330 1.00 40.89 224 ALA C CA 1
ATOM 14512 C C . ALA C 1 226 ? 36.089 19.945 12.647 1.00 44.19 224 ALA C C 1
ATOM 14513 O O . ALA C 1 226 ? 36.171 19.966 11.413 1.00 49.42 224 ALA C O 1
ATOM 14520 N N . ARG C 1 227 ? 37.161 20.086 13.430 1.00 41.47 225 ARG C N 1
ATOM 14521 C CA . ARG C 1 227 ? 38.486 20.260 12.850 1.00 45.68 225 ARG C CA 1
ATOM 14522 C C . ARG C 1 227 ? 39.000 18.988 12.190 1.00 49.80 225 ARG C C 1
ATOM 14523 O O . ARG C 1 227 ? 39.874 19.068 11.320 1.00 51.49 225 ARG C O 1
ATOM 14544 N N . GLU C 1 228 ? 38.475 17.823 12.576 1.00 50.84 226 GLU C N 1
ATOM 14545 C CA . GLU C 1 228 ? 38.873 16.580 11.926 1.00 53.03 226 GLU C CA 1
ATOM 14546 C C . GLU C 1 228 ? 38.378 16.525 10.486 1.00 51.40 226 GLU C C 1
ATOM 14547 O O . GLU C 1 228 ? 39.116 16.108 9.586 1.00 55.50 226 GLU C O 1
ATOM 14559 N N . VAL C 1 229 ? 37.134 16.943 10.248 1.00 44.27 227 VAL C N 1
ATOM 14560 C CA . VAL C 1 229 ? 36.573 16.889 8.903 1.00 44.48 227 VAL C CA 1
ATOM 14561 C C . VAL C 1 229 ? 36.753 18.202 8.145 1.00 46.31 227 VAL C C 1
ATOM 14562 O O . VAL C 1 229 ? 36.821 18.195 6.911 1.00 48.16 227 VAL C O 1
ATOM 14575 N N . ASP C 1 230 ? 36.842 19.325 8.853 1.00 46.41 228 ASP C N 1
ATOM 14576 C CA . ASP C 1 230 ? 36.971 20.648 8.242 1.00 49.32 228 ASP C CA 1
ATOM 14577 C C . ASP C 1 230 ? 38.169 21.359 8.859 1.00 47.66 228 ASP C C 1
ATOM 14578 O O . ASP C 1 230 ? 38.016 22.344 9.591 1.00 46.14 228 ASP C O 1
ATOM 14587 N N . PRO C 1 231 ? 39.383 20.873 8.591 1.00 49.34 229 PRO C N 1
ATOM 14588 C CA . PRO C 1 231 ? 40.568 21.494 9.211 1.00 50.48 229 PRO C CA 1
ATOM 14589 C C . PRO C 1 231 ? 40.736 22.969 8.884 1.00 55.17 229 PRO C C 1
ATOM 14590 O O . PRO C 1 231 ? 41.280 23.716 9.708 1.00 52.46 229 PRO C O 1
ATOM 14601 N N . GLU C 1 232 ? 40.291 23.416 7.712 1.00 62.80 230 GLU C N 1
ATOM 14602 C CA . GLU C 1 232 ? 40.430 24.810 7.313 1.00 67.19 230 GLU C CA 1
ATOM 14603 C C . GLU C 1 232 ? 39.243 25.671 7.730 1.00 61.38 230 GLU C C 1
ATOM 14604 O O . GLU C 1 232 ? 39.232 26.869 7.431 1.00 64.52 230 GLU C O 1
ATOM 14616 N N . GLY C 1 233 ? 38.254 25.098 8.409 1.00 52.32 231 GLY C N 1
ATOM 14617 C CA . GLY C 1 233 ? 37.115 25.880 8.860 1.00 48.17 231 GLY C CA 1
ATOM 14618 C C . GLY C 1 233 ? 36.365 26.559 7.736 1.00 50.71 231 GLY C C 1
ATOM 14619 O O . GLY C 1 233 ? 35.892 27.690 7.901 1.00 50.49 231 GLY C O 1
ATOM 14623 N N . GLN C 1 234 ? 36.236 25.887 6.593 1.00 53.86 232 GLN C N 1
ATOM 14624 C CA . GLN C 1 234 ? 35.519 26.456 5.462 1.00 56.72 232 GLN C CA 1
ATOM 14625 C C . GLN C 1 234 ? 34.010 26.349 5.629 1.00 53.50 232 GLN C C 1
ATOM 14626 O O . GLN C 1 234 ? 33.267 27.031 4.915 1.00 55.60 232 GLN C O 1
ATOM 14640 N N . ARG C 1 235 ? 33.547 25.501 6.559 1.00 47.94 233 ARG C N 1
ATOM 14641 C CA . ARG C 1 235 ? 32.121 25.263 6.748 1.00 44.24 233 ARG C CA 1
ATOM 14642 C C . ARG C 1 235 ? 31.790 24.989 8.212 1.00 40.18 233 ARG C C 1
ATOM 14643 O O . ARG C 1 235 ? 30.853 24.236 8.503 1.00 39.75 233 ARG C O 1
ATOM 14664 N N . THR C 1 236 ? 32.538 25.587 9.139 1.00 34.35 234 THR C N 1
ATOM 14665 C CA . THR C 1 236 ? 32.328 25.404 10.569 1.00 34.47 234 THR C CA 1
ATOM 14666 C C . THR C 1 236 ? 32.011 26.747 11.213 1.00 34.70 234 THR C C 1
ATOM 14667 O O . THR C 1 236 ? 32.775 27.707 11.063 1.00 33.17 234 THR C O 1
ATOM 14678 N N . ILE C 1 237 ? 30.887 26.810 11.923 1.00 36.06 235 ILE C N 1
ATOM 14679 C CA . ILE C 1 237 ? 30.491 27.985 12.691 1.00 38.86 235 ILE C CA 1
ATOM 14680 C C . ILE C 1 237 ? 30.504 27.618 14.168 1.00 36.01 235 ILE C C 1
ATOM 14681 O O . ILE C 1 237 ? 29.870 26.637 14.576 1.00 34.19 235 ILE C O 1
ATOM 14697 N N . GLY C 1 238 ? 31.222 28.405 14.968 1.00 35.55 236 GLY C N 1
ATOM 14698 C CA . GLY C 1 238 ? 31.249 28.188 16.405 1.00 36.92 236 GLY C CA 1
ATOM 14699 C C . GLY C 1 238 ? 30.044 28.823 17.076 1.00 37.02 236 GLY C C 1
ATOM 14700 O O . GLY C 1 238 ? 29.696 29.974 16.795 1.00 40.64 236 GLY C O 1
ATOM 14704 N N . VAL C 1 239 ? 29.391 28.062 17.949 1.00 32.51 237 VAL C N 1
ATOM 14705 C CA . VAL C 1 239 ? 28.254 28.543 18.726 1.00 31.88 237 VAL C CA 1
ATOM 14706 C C . VAL C 1 239 ? 28.609 28.406 20.200 1.00 32.84 237 VAL C C 1
ATOM 14707 O O . VAL C 1 239 ? 28.936 27.307 20.665 1.00 33.50 237 VAL C O 1
ATOM 14720 N N . LEU C 1 240 ? 28.575 29.522 20.924 1.00 33.48 238 LEU C N 1
ATOM 14721 C CA . LEU C 1 240 ? 28.884 29.559 22.351 1.00 31.91 238 LEU C CA 1
ATOM 14722 C C . LEU C 1 240 ? 27.582 29.741 23.122 1.00 30.91 238 LEU C C 1
ATOM 14723 O O . LEU C 1 240 ? 27.012 30.837 23.141 1.00 33.50 238 LEU C O 1
ATOM 14739 N N . THR C 1 241 ? 27.120 28.670 23.759 1.00 27.76 239 THR C N 1
ATOM 14740 C CA . THR C 1 241 ? 25.862 28.679 24.486 1.00 27.60 239 THR C CA 1
ATOM 14741 C C . THR C 1 241 ? 26.091 29.002 25.963 1.00 25.23 239 THR C C 1
ATOM 14742 O O . THR C 1 241 ? 27.221 29.047 26.451 1.00 24.48 239 THR C O 1
ATOM 14753 N N . LYS C 1 242 ? 24.990 29.239 26.674 1.00 25.84 240 LYS C N 1
ATOM 14754 C CA . LYS C 1 242 ? 25.006 29.393 28.128 1.00 29.51 240 LYS C CA 1
ATOM 14755 C C . LYS C 1 242 ? 25.907 30.541 28.573 1.00 33.15 240 LYS C C 1
ATOM 14756 O O . LYS C 1 242 ? 26.536 30.476 29.632 1.00 34.15 240 LYS C O 1
ATOM 14775 N N . VAL C 1 243 ? 25.973 31.609 27.774 1.00 34.39 241 VAL C N 1
ATOM 14776 C CA . VAL C 1 243 ? 26.756 32.774 28.160 1.00 35.72 241 VAL C CA 1
ATOM 14777 C C . VAL C 1 243 ? 26.212 33.400 29.436 1.00 34.02 241 VAL C C 1
ATOM 14778 O O . VAL C 1 243 ? 26.954 34.070 30.163 1.00 36.88 241 VAL C O 1
ATOM 14791 N N . ASP C 1 244 ? 24.926 33.193 29.731 1.00 28.51 242 ASP C N 1
ATOM 14792 C CA . ASP C 1 244 ? 24.319 33.743 30.936 1.00 30.73 242 ASP C CA 1
ATOM 14793 C C . ASP C 1 244 ? 24.723 33.000 32.203 1.00 33.22 242 ASP C C 1
ATOM 14794 O O . ASP C 1 244 ? 24.398 33.467 33.299 1.00 33.65 242 ASP C O 1
ATOM 14803 N N . LEU C 1 245 ? 25.411 31.864 32.088 1.00 35.37 243 LEU C N 1
ATOM 14804 C CA . LEU C 1 245 ? 25.799 31.070 33.246 1.00 34.06 243 LEU C CA 1
ATOM 14805 C C . LEU C 1 245 ? 27.283 31.178 33.574 1.00 33.53 243 LEU C C 1
ATOM 14806 O O . LEU C 1 245 ? 27.778 30.423 34.418 1.00 36.40 243 LEU C O 1
ATOM 14822 N N . MET C 1 246 ? 28.002 32.104 32.950 1.00 33.17 244 MET C N 1
ATOM 14823 C CA . MET C 1 246 ? 29.440 32.172 33.156 1.00 34.31 244 MET C CA 1
ATOM 14824 C C . MET C 1 246 ? 29.776 32.735 34.531 1.00 32.22 244 MET C C 1
ATOM 14825 O O . MET C 1 246 ? 29.035 33.540 35.101 1.00 31.02 244 MET C O 1
ATOM 14839 N N . ASP C 1 247 ? 30.912 32.286 35.063 1.00 29.91 245 ASP C N 1
ATOM 14840 C CA . ASP C 1 247 ? 31.433 32.815 36.314 1.00 30.10 245 ASP C CA 1
ATOM 14841 C C . ASP C 1 247 ? 31.438 34.339 36.273 1.00 31.29 245 ASP C C 1
ATOM 14842 O O . ASP C 1 247 ? 31.766 34.949 35.252 1.00 29.88 245 ASP C O 1
ATOM 14851 N N . GLU C 1 248 ? 31.065 34.952 37.391 1.00 34.54 246 GLU C N 1
ATOM 14852 C CA . GLU C 1 248 ? 30.943 36.402 37.445 1.00 39.55 246 GLU C CA 1
ATOM 14853 C C . GLU C 1 248 ? 32.261 37.078 37.088 1.00 39.93 246 GLU C C 1
ATOM 14854 O O . GLU C 1 248 ? 33.316 36.744 37.635 1.00 36.20 246 GLU C O 1
ATOM 14866 N N . GLY C 1 249 ? 32.196 38.024 36.149 1.00 43.96 247 GLY C N 1
ATOM 14867 C CA . GLY C 1 249 ? 33.359 38.766 35.716 1.00 44.95 247 GLY C CA 1
ATOM 14868 C C . GLY C 1 249 ? 34.065 38.206 34.501 1.00 42.55 247 GLY C C 1
ATOM 14869 O O . GLY C 1 249 ? 34.934 38.889 33.942 1.00 46.45 247 GLY C O 1
ATOM 14873 N N . THR C 1 250 ? 33.731 36.992 34.080 1.00 35.41 248 THR C N 1
ATOM 14874 C CA . THR C 1 250 ? 34.326 36.375 32.905 1.00 32.99 248 THR C CA 1
ATOM 14875 C C . THR C 1 250 ? 33.409 36.543 31.700 1.00 36.76 248 THR C C 1
ATOM 14876 O O . THR C 1 250 ? 32.208 36.796 31.829 1.00 42.29 248 THR C O 1
ATOM 14887 N N . ASP C 1 251 ? 33.996 36.408 30.516 1.00 37.99 249 ASP C N 1
ATOM 14888 C CA . ASP C 1 251 ? 33.266 36.621 29.276 1.00 36.22 249 ASP C CA 1
ATOM 14889 C C . ASP C 1 251 ? 33.966 35.852 28.166 1.00 31.60 249 ASP C C 1
ATOM 14890 O O . ASP C 1 251 ? 35.043 35.284 28.360 1.00 30.11 249 ASP C O 1
ATOM 14899 N N . VAL C 1 252 ? 33.338 35.847 26.994 1.00 31.09 250 VAL C N 1
ATOM 14900 C CA . VAL C 1 252 ? 33.872 35.161 25.828 1.00 33.52 250 VAL C CA 1
ATOM 14901 C C . VAL C 1 252 ? 34.423 36.151 24.802 1.00 34.87 250 VAL C C 1
ATOM 14902 O O . VAL C 1 252 ? 34.519 35.825 23.620 1.00 34.56 250 VAL C O 1
ATOM 14915 N N . VAL C 1 253 ? 34.798 37.356 25.237 1.00 36.87 251 VAL C N 1
ATOM 14916 C CA . VAL C 1 253 ? 35.238 38.379 24.293 1.00 39.10 251 VAL C CA 1
ATOM 14917 C C . VAL C 1 253 ? 36.488 37.924 23.549 1.00 41.27 251 VAL C C 1
ATOM 14918 O O . VAL C 1 253 ? 36.600 38.104 22.330 1.00 41.95 251 VAL C O 1
ATOM 14931 N N . ASP C 1 254 ? 37.447 37.332 24.265 1.00 45.00 252 ASP C N 1
ATOM 14932 C CA . ASP C 1 254 ? 38.669 36.871 23.613 1.00 51.19 252 ASP C CA 1
ATOM 14933 C C . ASP C 1 254 ? 38.371 35.822 22.548 1.00 47.04 252 ASP C C 1
ATOM 14934 O O . ASP C 1 254 ? 39.023 35.791 21.498 1.00 48.89 252 ASP C O 1
ATOM 14943 N N . ILE C 1 255 ? 37.384 34.960 22.794 1.00 41.19 253 ILE C N 1
ATOM 14944 C CA . ILE C 1 255 ? 37.029 33.940 21.812 1.00 39.50 253 ILE C CA 1
ATOM 14945 C C . ILE C 1 255 ? 36.421 34.585 20.572 1.00 41.61 253 ILE C C 1
ATOM 14946 O O . ILE C 1 255 ? 36.798 34.265 19.438 1.00 41.39 253 ILE C O 1
ATOM 14962 N N . LEU C 1 256 ? 35.455 35.487 20.768 1.00 42.43 254 LEU C N 1
ATOM 14963 C CA . LEU C 1 256 ? 34.834 36.163 19.635 1.00 43.54 254 LEU C CA 1
ATOM 14964 C C . LEU C 1 256 ? 35.862 36.924 18.810 1.00 48.12 254 LEU C C 1
ATOM 14965 O O . LEU C 1 256 ? 35.716 37.038 17.588 1.00 48.76 254 LEU C O 1
ATOM 14981 N N . ALA C 1 257 ? 36.907 37.445 19.455 1.00 54.81 255 ALA C N 1
ATOM 14982 C CA . ALA C 1 257 ? 37.949 38.167 18.738 1.00 60.90 255 ALA C CA 1
ATOM 14983 C C . ALA C 1 257 ? 38.869 37.241 17.955 1.00 62.58 255 ALA C C 1
ATOM 14984 O O . ALA C 1 257 ? 39.729 37.733 17.217 1.00 67.37 255 ALA C O 1
ATOM 14991 N N . GLY C 1 258 ? 38.719 35.928 18.101 1.00 59.38 256 GLY C N 1
ATOM 14992 C CA . GLY C 1 258 ? 39.528 34.986 17.354 1.00 60.87 256 GLY C CA 1
ATOM 14993 C C . GLY C 1 258 ? 40.894 34.724 17.941 1.00 61.73 256 GLY C C 1
ATOM 14994 O O . GLY C 1 258 ? 41.832 34.426 17.196 1.00 66.03 256 GLY C O 1
ATOM 14998 N N . ARG C 1 259 ? 41.035 34.818 19.261 1.00 58.67 257 ARG C N 1
ATOM 14999 C CA . ARG C 1 259 ? 42.336 34.701 19.902 1.00 61.81 257 ARG C CA 1
ATOM 15000 C C . ARG C 1 259 ? 42.603 33.336 20.521 1.00 63.44 257 ARG C C 1
ATOM 15001 O O . ARG C 1 259 ? 43.753 33.053 20.873 1.00 63.62 257 ARG C O 1
ATOM 15022 N N . ILE C 1 260 ? 41.587 32.483 20.653 1.00 64.69 258 ILE C N 1
ATOM 15023 C CA . ILE C 1 260 ? 41.750 31.198 21.326 1.00 66.21 258 ILE C CA 1
ATOM 15024 C C . ILE C 1 260 ? 41.842 30.087 20.286 1.00 65.08 258 ILE C C 1
ATOM 15025 O O . ILE C 1 260 ? 42.903 29.477 20.109 1.00 71.81 258 ILE C O 1
ATOM 15041 N N . ILE C 1 261 ? 40.741 29.816 19.594 1.00 54.53 259 ILE C N 1
ATOM 15042 C CA . ILE C 1 261 ? 40.720 28.813 18.530 1.00 49.52 259 ILE C CA 1
ATOM 15043 C C . ILE C 1 261 ? 40.031 29.457 17.333 1.00 47.89 259 ILE C C 1
ATOM 15044 O O . ILE C 1 261 ? 38.802 29.363 17.202 1.00 44.84 259 ILE C O 1
ATOM 15060 N N . PRO C 1 262 ? 40.773 30.103 16.435 1.00 51.37 260 PRO C N 1
ATOM 15061 C CA . PRO C 1 262 ? 40.124 30.887 15.376 1.00 51.41 260 PRO C CA 1
ATOM 15062 C C . PRO C 1 262 ? 39.356 30.015 14.396 1.00 48.08 260 PRO C C 1
ATOM 15063 O O . PRO C 1 262 ? 39.770 28.904 14.059 1.00 48.44 260 PRO C O 1
ATOM 15074 N N . LEU C 1 263 ? 38.224 30.546 13.937 1.00 44.62 261 LEU C N 1
ATOM 15075 C CA . LEU C 1 263 ? 37.413 29.926 12.900 1.00 42.40 261 LEU C CA 1
ATOM 15076 C C . LEU C 1 263 ? 37.189 30.947 11.795 1.00 43.82 261 LEU C C 1
ATOM 15077 O O . LEU C 1 263 ? 36.820 32.093 12.074 1.00 43.41 261 LEU C O 1
ATOM 15093 N N . ARG C 1 264 ? 37.415 30.533 10.546 1.00 46.32 262 ARG C N 1
ATOM 15094 C CA . ARG C 1 264 ? 37.215 31.438 9.419 1.00 49.33 262 ARG C CA 1
ATOM 15095 C C . ARG C 1 264 ? 35.830 32.070 9.466 1.00 48.75 262 ARG C C 1
ATOM 15096 O O . ARG C 1 264 ? 35.675 33.271 9.218 1.00 52.32 262 ARG C O 1
ATOM 15100 N N . LEU C 1 265 ? 34.812 31.277 9.787 1.00 45.13 263 LEU C N 1
ATOM 15101 C CA . LEU C 1 265 ? 33.442 31.765 9.860 1.00 44.30 263 LEU C CA 1
ATOM 15102 C C . LEU C 1 265 ? 33.091 32.339 11.228 1.00 41.72 263 LEU C C 1
ATOM 15103 O O . LEU C 1 265 ? 31.980 32.849 11.403 1.00 40.81 263 LEU C O 1
ATOM 15119 N N . GLY C 1 266 ? 34.000 32.259 12.197 1.00 40.07 264 GLY C N 1
ATOM 15120 C CA . GLY C 1 266 ? 33.823 32.930 13.467 1.00 37.85 264 GLY C CA 1
ATOM 15121 C C . GLY C 1 266 ? 32.938 32.182 14.447 1.00 38.34 264 GLY C C 1
ATOM 15122 O O . GLY C 1 266 ? 32.510 31.045 14.230 1.00 38.65 264 GLY C O 1
ATOM 15126 N N . TYR C 1 267 ? 32.673 32.859 15.563 1.00 38.93 265 TYR C N 1
ATOM 15127 C CA . TYR C 1 267 ? 31.849 32.340 16.643 1.00 36.13 265 TYR C CA 1
ATOM 15128 C C . TYR C 1 267 ? 30.623 33.224 16.830 1.00 35.33 265 TYR C C 1
ATOM 15129 O O . TYR C 1 267 ? 30.615 34.400 16.457 1.00 39.41 265 TYR C O 1
ATOM 15147 N N . VAL C 1 268 ? 29.581 32.643 17.424 1.00 34.50 266 VAL C N 1
ATOM 15148 C CA . VAL C 1 268 ? 28.351 33.356 17.730 1.00 33.92 266 VAL C CA 1
ATOM 15149 C C . VAL C 1 268 ? 27.940 33.007 19.155 1.00 33.13 266 VAL C C 1
ATOM 15150 O O . VAL C 1 268 ? 27.659 31.842 19.446 1.00 33.60 266 VAL C O 1
ATOM 15163 N N . PRO C 1 269 ? 27.892 33.966 20.079 1.00 34.21 267 PRO C N 1
ATOM 15164 C CA . PRO C 1 269 ? 27.366 33.665 21.416 1.00 31.51 267 PRO C CA 1
ATOM 15165 C C . PRO C 1 269 ? 25.847 33.723 21.420 1.00 30.07 267 PRO C C 1
ATOM 15166 O O . PRO C 1 269 ? 25.234 34.540 20.728 1.00 33.72 267 PRO C O 1
ATOM 15177 N N . VAL C 1 270 ? 25.234 32.825 22.195 1.00 27.82 268 VAL C N 1
ATOM 15178 C CA . VAL C 1 270 ? 23.782 32.750 22.292 1.00 28.64 268 VAL C CA 1
ATOM 15179 C C . VAL C 1 270 ? 23.381 32.512 23.742 1.00 28.64 268 VAL C C 1
ATOM 15180 O O . VAL C 1 270 ? 24.147 31.979 24.547 1.00 29.85 268 VAL C O 1
ATOM 15193 N N . VAL C 1 271 ? 22.155 32.917 24.061 1.00 30.58 269 VAL C N 1
ATOM 15194 C CA . VAL C 1 271 ? 21.544 32.671 25.363 1.00 33.52 269 VAL C CA 1
ATOM 15195 C C . VAL C 1 271 ? 20.185 32.038 25.098 1.00 34.06 269 VAL C C 1
ATOM 15196 O O . VAL C 1 271 ? 19.249 32.724 24.670 1.00 34.27 269 VAL C O 1
ATOM 15209 N N . ASN C 1 272 ? 20.079 30.735 25.332 1.00 31.59 270 ASN C N 1
ATOM 15210 C CA . ASN C 1 272 ? 18.837 30.015 25.120 1.00 29.18 270 ASN C CA 1
ATOM 15211 C C . ASN C 1 272 ? 18.117 29.814 26.450 1.00 29.54 270 ASN C C 1
ATOM 15212 O O . ASN C 1 272 ? 18.620 30.156 27.521 1.00 31.15 270 ASN C O 1
ATOM 15223 N N . ARG C 1 273 ? 16.921 29.239 26.374 1.00 32.03 271 ARG C N 1
ATOM 15224 C CA . ARG C 1 273 ? 16.102 29.049 27.562 1.00 34.61 271 ARG C CA 1
ATOM 15225 C C . ARG C 1 273 ? 16.751 28.051 28.513 1.00 35.15 271 ARG C C 1
ATOM 15226 O O . ARG C 1 273 ? 17.157 26.958 28.104 1.00 30.99 271 ARG C O 1
ATOM 15247 N N . GLY C 1 274 ? 16.853 28.435 29.780 1.00 38.09 272 GLY C N 1
ATOM 15248 C CA . GLY C 1 274 ? 17.293 27.525 30.814 1.00 38.38 272 GLY C CA 1
ATOM 15249 C C . GLY C 1 274 ? 16.197 26.541 31.173 1.00 39.00 272 GLY C C 1
ATOM 15250 O O . GLY C 1 274 ? 15.068 26.599 30.683 1.00 41.13 272 GLY C O 1
ATOM 15254 N N . GLN C 1 275 ? 16.543 25.610 32.066 1.00 37.78 273 GLN C N 1
ATOM 15255 C CA . GLN C 1 275 ? 15.597 24.555 32.414 1.00 37.53 273 GLN C CA 1
ATOM 15256 C C . GLN C 1 275 ? 14.362 25.126 33.098 1.00 39.77 273 GLN C C 1
ATOM 15257 O O . GLN C 1 275 ? 13.256 24.605 32.916 1.00 37.45 273 GLN C O 1
ATOM 15271 N N . ARG C 1 276 ? 14.526 26.186 33.894 1.00 42.49 274 ARG C N 1
ATOM 15272 C CA . ARG C 1 276 ? 13.364 26.839 34.487 1.00 46.85 274 ARG C CA 1
ATOM 15273 C C . ARG C 1 276 ? 12.453 27.408 33.406 1.00 44.58 274 ARG C C 1
ATOM 15274 O O . ARG C 1 276 ? 11.226 27.276 33.483 1.00 47.67 274 ARG C O 1
ATOM 15295 N N . ASP C 1 277 ? 13.039 28.030 32.379 1.00 39.39 275 ASP C N 1
ATOM 15296 C CA . ASP C 1 277 ? 12.244 28.528 31.261 1.00 40.74 275 ASP C CA 1
ATOM 15297 C C . ASP C 1 277 ? 11.505 27.393 30.562 1.00 42.27 275 ASP C C 1
ATOM 15298 O O . ASP C 1 277 ? 10.358 27.563 30.132 1.00 42.62 275 ASP C O 1
ATOM 15307 N N . ILE C 1 278 ? 12.148 26.230 30.428 1.00 43.37 276 ILE C N 1
ATOM 15308 C CA . ILE C 1 278 ? 11.483 25.084 29.812 1.00 44.07 276 ILE C CA 1
ATOM 15309 C C . ILE C 1 278 ? 10.310 24.635 30.675 1.00 45.91 276 ILE C C 1
ATOM 15310 O O . ILE C 1 278 ? 9.203 24.399 30.176 1.00 49.15 276 ILE C O 1
ATOM 15326 N N . ASP C 1 279 ? 10.536 24.503 31.986 1.00 46.46 277 ASP C N 1
ATOM 15327 C CA . ASP C 1 279 ? 9.460 24.089 32.880 1.00 50.48 277 ASP C CA 1
ATOM 15328 C C . ASP C 1 279 ? 8.317 25.096 32.884 1.00 54.00 277 ASP C C 1
ATOM 15329 O O . ASP C 1 279 ? 7.150 24.709 33.010 1.00 57.99 277 ASP C O 1
ATOM 15338 N N . ASN C 1 280 ? 8.628 26.386 32.751 1.00 53.67 278 ASN C N 1
ATOM 15339 C CA . ASN C 1 280 ? 7.604 27.421 32.684 1.00 55.28 278 ASN C CA 1
ATOM 15340 C C . ASN C 1 280 ? 7.020 27.583 31.287 1.00 54.93 278 ASN C C 1
ATOM 15341 O O . ASN C 1 280 ? 6.143 28.433 31.094 1.00 51.75 278 ASN C O 1
ATOM 15352 N N . LYS C 1 281 ? 7.479 26.793 30.317 1.00 58.42 279 LYS C N 1
ATOM 15353 C CA . LYS C 1 281 ? 6.959 26.846 28.952 1.00 59.17 279 LYS C CA 1
ATOM 15354 C C . LYS C 1 281 ? 7.073 28.258 28.379 1.00 57.96 279 LYS C C 1
ATOM 15355 O O . LYS C 1 281 ? 6.128 28.802 27.805 1.00 59.71 279 LYS C O 1
ATOM 15374 N N . LYS C 1 282 ? 8.247 28.852 28.546 1.00 55.67 280 LYS C N 1
ATOM 15375 C CA . LYS C 1 282 ? 8.513 30.174 28.000 1.00 54.19 280 LYS C CA 1
ATOM 15376 C C . LYS C 1 282 ? 8.417 30.134 26.480 1.00 49.69 280 LYS C C 1
ATOM 15377 O O . LYS C 1 282 ? 9.112 29.325 25.848 1.00 47.41 280 LYS C O 1
ATOM 15396 N N . PRO C 1 283 ? 7.585 30.968 25.854 1.00 47.07 281 PRO C N 1
ATOM 15397 C CA . PRO C 1 283 ? 7.507 30.949 24.389 1.00 45.78 281 PRO C CA 1
ATOM 15398 C C . PRO C 1 283 ? 8.843 31.328 23.767 1.00 46.45 281 PRO C C 1
ATOM 15399 O O . PRO C 1 283 ? 9.669 32.017 24.369 1.00 49.46 281 PRO C O 1
ATOM 15410 N N . ILE C 1 284 ? 9.046 30.869 22.531 1.00 45.88 282 ILE C N 1
ATOM 15411 C CA . ILE C 1 284 ? 10.310 31.127 21.849 1.00 45.04 282 ILE C CA 1
ATOM 15412 C C . ILE C 1 284 ? 10.503 32.618 21.611 1.00 46.82 282 ILE C C 1
ATOM 15413 O O . ILE C 1 284 ? 11.631 33.123 21.661 1.00 46.23 282 ILE C O 1
ATOM 15429 N N . THR C 1 285 ? 9.417 33.349 21.348 1.00 50.15 283 THR C N 1
ATOM 15430 C CA . THR C 1 285 ? 9.534 34.782 21.095 1.00 50.29 283 THR C CA 1
ATOM 15431 C C . THR C 1 285 ? 10.071 35.519 22.317 1.00 48.11 283 THR C C 1
ATOM 15432 O O . THR C 1 285 ? 10.955 36.374 22.197 1.00 47.38 283 THR C O 1
ATOM 15443 N N . ALA C 1 286 ? 9.549 35.201 23.505 1.00 47.56 284 ALA C N 1
ATOM 15444 C CA . ALA C 1 286 ? 10.033 35.846 24.720 1.00 48.23 284 ALA C CA 1
ATOM 15445 C C . ALA C 1 286 ? 11.474 35.459 25.032 1.00 45.08 284 ALA C C 1
ATOM 15446 O O . ALA C 1 286 ? 12.218 36.261 25.608 1.00 47.60 284 ALA C O 1
ATOM 15453 N N . ALA C 1 287 ? 11.888 34.245 24.663 1.00 41.08 285 ALA C N 1
ATOM 15454 C CA . ALA C 1 287 ? 13.268 33.833 24.895 1.00 36.40 285 ALA C CA 1
ATOM 15455 C C . ALA C 1 287 ? 14.237 34.628 24.028 1.00 35.91 285 ALA C C 1
ATOM 15456 O O . ALA C 1 287 ? 15.341 34.966 24.470 1.00 32.35 285 ALA C O 1
ATOM 15463 N N . LEU C 1 288 ? 13.848 34.922 22.785 1.00 43.69 286 LEU C N 1
ATOM 15464 C CA . LEU C 1 288 ? 14.702 35.713 21.906 1.00 46.60 286 LEU C CA 1
ATOM 15465 C C . LEU C 1 288 ? 14.821 37.152 22.396 1.00 44.35 286 LEU C C 1
ATOM 15466 O O . LEU C 1 288 ? 15.885 37.770 22.267 1.00 40.48 286 LEU C O 1
ATOM 15482 N N . GLU C 1 289 ? 13.741 37.710 22.949 1.00 46.04 287 GLU C N 1
ATOM 15483 C CA . GLU C 1 289 ? 13.822 39.050 23.523 1.00 50.88 287 GLU C CA 1
ATOM 15484 C C . GLU C 1 289 ? 14.728 39.068 24.749 1.00 50.31 287 GLU C C 1
ATOM 15485 O O . GLU C 1 289 ? 15.474 40.031 24.961 1.00 49.55 287 GLU C O 1
ATOM 15497 N N . ALA C 1 290 ? 14.670 38.018 25.573 1.00 47.22 288 ALA C N 1
ATOM 15498 C CA . ALA C 1 290 ? 15.545 37.949 26.738 1.00 44.25 288 ALA C CA 1
ATOM 15499 C C . ALA C 1 290 ? 17.006 37.833 26.320 1.00 42.84 288 ALA C C 1
ATOM 15500 O O . ALA C 1 290 ? 17.890 38.402 26.970 1.00 44.19 288 ALA C O 1
ATOM 15507 N N . GLU C 1 291 ? 17.280 37.099 25.238 1.00 42.41 289 GLU C N 1
ATOM 15508 C CA . GLU C 1 291 ? 18.644 37.015 24.727 1.00 40.42 289 GLU C CA 1
ATOM 15509 C C . GLU C 1 291 ? 19.129 38.381 24.263 1.00 43.62 289 GLU C C 1
ATOM 15510 O O . GLU C 1 291 ? 20.236 38.811 24.604 1.00 43.64 289 GLU C O 1
ATOM 15522 N N . LYS C 1 292 ? 18.309 39.076 23.473 1.00 48.20 290 LYS C N 1
ATOM 15523 C CA . LYS C 1 292 ? 18.674 40.409 23.008 1.00 52.00 290 LYS C CA 1
ATOM 15524 C C . LYS C 1 292 ? 18.932 41.356 24.172 1.00 52.50 290 LYS C C 1
ATOM 15525 O O . LYS C 1 292 ? 19.909 42.113 24.158 1.00 54.42 290 LYS C O 1
ATOM 15544 N N . ALA C 1 293 ? 18.066 41.337 25.188 1.00 51.05 291 ALA C N 1
ATOM 15545 C CA . ALA C 1 293 ? 18.266 42.221 26.329 1.00 53.55 291 ALA C CA 1
ATOM 15546 C C . ALA C 1 293 ? 19.551 41.872 27.070 1.00 51.63 291 ALA C C 1
ATOM 15547 O O . ALA C 1 293 ? 20.264 42.764 27.545 1.00 53.73 291 ALA C O 1
ATOM 15554 N N . PHE C 1 294 ? 19.865 40.577 27.173 1.00 44.80 292 PHE C N 1
ATOM 15555 C CA . PHE C 1 294 ? 21.073 40.156 27.876 1.00 43.71 292 PHE C CA 1
ATOM 15556 C C . PHE C 1 294 ? 22.318 40.780 27.255 1.00 42.51 292 PHE C C 1
ATOM 15557 O O . PHE C 1 294 ? 23.146 41.373 27.956 1.00 41.84 292 PHE C O 1
ATOM 15574 N N . PHE C 1 295 ? 22.469 40.654 25.933 1.00 41.47 293 PHE C N 1
ATOM 15575 C CA . PHE C 1 295 ? 23.667 41.164 25.275 1.00 42.53 293 PHE C CA 1
ATOM 15576 C C . PHE C 1 295 ? 23.680 42.687 25.210 1.00 48.49 293 PHE C C 1
ATOM 15577 O O . PHE C 1 295 ? 24.753 43.298 25.276 1.00 50.80 293 PHE C O 1
ATOM 15594 N N . GLU C 1 296 ? 22.512 43.319 25.076 1.00 49.86 294 GLU C N 1
ATOM 15595 C CA . GLU C 1 296 ? 22.469 44.774 25.012 1.00 54.86 294 GLU C CA 1
ATOM 15596 C C . GLU C 1 296 ? 22.784 45.423 26.352 1.00 58.48 294 GLU C C 1
ATOM 15597 O O . GLU C 1 296 ? 23.178 46.593 26.380 1.00 58.03 294 GLU C O 1
ATOM 15609 N N . ASN C 1 297 ? 22.629 44.693 27.459 1.00 63.26 295 ASN C N 1
ATOM 15610 C CA . ASN C 1 297 ? 22.883 45.241 28.782 1.00 68.52 295 ASN C CA 1
ATOM 15611 C C . ASN C 1 297 ? 24.170 44.734 29.417 1.00 63.31 295 ASN C C 1
ATOM 15612 O O . ASN C 1 297 ? 24.592 45.288 30.438 1.00 67.88 295 ASN C O 1
ATOM 15623 N N . HIS C 1 298 ? 24.799 43.705 28.857 1.00 52.65 296 HIS C N 1
ATOM 15624 C CA . HIS C 1 298 ? 26.045 43.191 29.411 1.00 48.78 296 HIS C CA 1
ATOM 15625 C C . HIS C 1 298 ? 27.190 44.138 29.067 1.00 50.49 296 HIS C C 1
ATOM 15626 O O . HIS C 1 298 ? 27.348 44.539 27.910 1.00 50.39 296 HIS C O 1
ATOM 15640 N N . LYS C 1 299 ? 28.001 44.475 30.074 1.00 52.52 297 LYS C N 1
ATOM 15641 C CA . LYS C 1 299 ? 29.069 45.450 29.879 1.00 55.21 297 LYS C CA 1
ATOM 15642 C C . LYS C 1 299 ? 30.071 45.001 28.822 1.00 54.42 297 LYS C C 1
ATOM 15643 O O . LYS C 1 299 ? 30.695 45.842 28.166 1.00 57.97 297 LYS C O 1
ATOM 15647 N N . ALA C 1 300 ? 30.239 43.691 28.638 1.00 48.98 298 ALA C N 1
ATOM 15648 C CA . ALA C 1 300 ? 31.249 43.177 27.723 1.00 47.66 298 ALA C CA 1
ATOM 15649 C C . ALA C 1 300 ? 30.745 43.012 26.296 1.00 47.90 298 ALA C C 1
ATOM 15650 O O . ALA C 1 300 ? 31.564 42.900 25.377 1.00 48.14 298 ALA C O 1
ATOM 15657 N N . TYR C 1 301 ? 29.428 42.991 26.088 1.00 48.48 299 TYR C N 1
ATOM 15658 C CA . TYR C 1 301 ? 28.856 42.750 24.773 1.00 45.41 299 TYR C CA 1
ATOM 15659 C C . TYR C 1 301 ? 27.989 43.895 24.265 1.00 46.41 299 TYR C C 1
ATOM 15660 O O . TYR C 1 301 ? 27.544 43.844 23.112 1.00 45.78 299 TYR C O 1
ATOM 15678 N N . ARG C 1 302 ? 27.752 44.928 25.076 1.00 49.03 300 ARG C N 1
ATOM 15679 C CA . ARG C 1 302 ? 26.829 45.989 24.684 1.00 51.98 300 ARG C CA 1
ATOM 15680 C C . ARG C 1 302 ? 27.244 46.657 23.379 1.00 56.35 300 ARG C C 1
ATOM 15681 O O . ARG C 1 302 ? 26.389 47.005 22.556 1.00 57.03 300 ARG C O 1
ATOM 15685 N N . ASN C 1 303 ? 28.547 46.837 23.163 1.00 60.75 301 ASN C N 1
ATOM 15686 C CA . ASN C 1 303 ? 29.020 47.552 21.984 1.00 66.87 301 ASN C CA 1
ATOM 15687 C C . ASN C 1 303 ? 29.009 46.715 20.711 1.00 66.38 301 ASN C C 1
ATOM 15688 O O . ASN C 1 303 ? 29.180 47.280 19.625 1.00 67.80 301 ASN C O 1
ATOM 15699 N N . LYS C 1 304 ? 28.815 45.404 20.806 1.00 65.71 302 LYS C N 1
ATOM 15700 C CA . LYS C 1 304 ? 28.794 44.537 19.634 1.00 65.21 302 LYS C CA 1
ATOM 15701 C C . LYS C 1 304 ? 27.601 43.596 19.682 1.00 59.45 302 LYS C C 1
ATOM 15702 O O . LYS C 1 304 ? 27.674 42.446 19.240 1.00 57.52 302 LYS C O 1
ATOM 15721 N N . SER C 1 305 ? 26.470 44.079 20.203 1.00 55.23 303 SER C N 1
ATOM 15722 C CA . SER C 1 305 ? 25.300 43.219 20.340 1.00 50.89 303 SER C CA 1
ATOM 15723 C C . SER C 1 305 ? 24.779 42.754 18.987 1.00 50.14 303 SER C C 1
ATOM 15724 O O . SER C 1 305 ? 24.151 41.693 18.897 1.00 48.33 303 SER C O 1
ATOM 15732 N N . ALA C 1 306 ? 25.029 43.523 17.924 1.00 49.26 304 ALA C N 1
ATOM 15733 C CA . ALA C 1 306 ? 24.595 43.105 16.597 1.00 48.51 304 ALA C CA 1
ATOM 15734 C C . ALA C 1 306 ? 25.278 41.823 16.143 1.00 47.14 304 ALA C C 1
ATOM 15735 O O . ALA C 1 306 ? 24.728 41.103 15.302 1.00 47.05 304 ALA C O 1
ATOM 15742 N N . TYR C 1 307 ? 26.462 41.523 16.676 1.00 47.59 305 TYR C N 1
ATOM 15743 C CA . TYR C 1 307 ? 27.188 40.304 16.349 1.00 48.59 305 TYR C CA 1
ATOM 15744 C C . TYR C 1 307 ? 26.949 39.197 17.372 1.00 45.93 305 TYR C C 1
ATOM 15745 O O . TYR C 1 307 ? 27.734 38.246 17.443 1.00 40.37 305 TYR C O 1
ATOM 15763 N N . CYS C 1 308 ? 25.887 39.308 18.168 1.00 47.93 306 CYS C N 1
ATOM 15764 C CA . CYS C 1 308 ? 25.559 38.336 19.198 1.00 45.61 306 CYS C CA 1
ATOM 15765 C C . CYS C 1 308 ? 24.144 37.809 19.000 1.00 43.83 306 CYS C C 1
ATOM 15766 O O . CYS C 1 308 ? 23.292 38.476 18.405 1.00 47.51 306 CYS C O 1
ATOM 15774 N N . GLY C 1 309 ? 23.903 36.597 19.490 1.00 37.94 307 GLY C N 1
ATOM 15775 C CA . GLY C 1 309 ? 22.560 36.069 19.588 1.00 36.27 307 GLY C CA 1
ATOM 15776 C C . GLY C 1 309 ? 22.145 35.217 18.403 1.00 35.58 307 GLY C C 1
ATOM 15777 O O . GLY C 1 309 ? 22.840 35.099 17.390 1.00 34.02 307 GLY C O 1
ATOM 15781 N N . THR C 1 310 ? 20.972 34.603 18.552 1.00 39.18 308 THR C N 1
ATOM 15782 C CA . THR C 1 310 ? 20.435 33.760 17.490 1.00 43.28 308 THR C CA 1
ATOM 15783 C C . THR C 1 310 ? 20.252 34.506 16.174 1.00 42.94 308 THR C C 1
ATOM 15784 O O . THR C 1 310 ? 20.563 33.923 15.120 1.00 42.94 308 THR C O 1
ATOM 15795 N N . PRO C 1 311 ? 19.758 35.747 16.147 1.00 40.62 309 PRO C N 1
ATOM 15796 C CA . PRO C 1 311 ? 19.595 36.430 14.852 1.00 39.90 309 PRO C CA 1
ATOM 15797 C C . PRO C 1 311 ? 20.884 36.539 14.060 1.00 39.80 309 PRO C C 1
ATOM 15798 O O . PRO C 1 311 ? 20.845 36.509 12.824 1.00 39.09 309 PRO C O 1
ATOM 15809 N N . TYR C 1 312 ? 22.027 36.682 14.732 1.00 40.48 310 TYR C N 1
ATOM 15810 C CA . TYR C 1 312 ? 23.287 36.819 14.012 1.00 41.11 310 TYR C CA 1
ATOM 15811 C C . TYR C 1 312 ? 23.755 35.481 13.451 1.00 38.67 310 TYR C C 1
ATOM 15812 O O . TYR C 1 312 ? 24.328 35.431 12.357 1.00 38.56 310 TYR C O 1
ATOM 15830 N N . LEU C 1 313 ? 23.538 34.390 14.186 1.00 37.79 311 LEU C N 1
ATOM 15831 C CA . LEU C 1 313 ? 23.829 33.071 13.636 1.00 36.46 311 LEU C CA 1
ATOM 15832 C C . LEU C 1 313 ? 22.975 32.801 12.405 1.00 35.81 311 LEU C C 1
ATOM 15833 O O . LEU C 1 313 ? 23.458 32.246 11.411 1.00 33.52 311 LEU C O 1
ATOM 15849 N N . ALA C 1 314 ? 21.697 33.191 12.455 1.00 37.01 312 ALA C N 1
ATOM 15850 C CA . ALA C 1 314 ? 20.821 33.011 11.305 1.00 38.70 312 ALA C CA 1
ATOM 15851 C C . ALA C 1 314 ? 21.289 33.835 10.114 1.00 39.09 312 ALA C C 1
ATOM 15852 O O . ALA C 1 314 ? 21.136 33.404 8.965 1.00 39.17 312 ALA C O 1
ATOM 15859 N N . ARG C 1 315 ? 21.859 35.017 10.363 1.00 37.65 313 ARG C N 1
ATOM 15860 C CA . ARG C 1 315 ? 22.394 35.825 9.272 1.00 35.45 313 ARG C CA 1
ATOM 15861 C C . ARG C 1 315 ? 23.603 35.149 8.639 1.00 35.81 313 ARG C C 1
ATOM 15862 O O . ARG C 1 315 ? 23.750 35.149 7.411 1.00 35.34 313 ARG C O 1
ATOM 15866 N N . LYS C 1 316 ? 24.484 34.576 9.462 1.00 38.57 314 LYS C N 1
ATOM 15867 C CA . LYS C 1 316 ? 25.618 33.824 8.937 1.00 41.08 314 LYS C CA 1
ATOM 15868 C C . LYS C 1 316 ? 25.145 32.700 8.023 1.00 42.74 314 LYS C C 1
ATOM 15869 O O . LYS C 1 316 ? 25.650 32.534 6.906 1.00 44.21 314 LYS C O 1
ATOM 15888 N N . LEU C 1 317 ? 24.170 31.912 8.485 1.00 42.16 315 LEU C N 1
ATOM 15889 C CA . LEU C 1 317 ? 23.648 30.823 7.667 1.00 42.72 315 LEU C CA 1
ATOM 15890 C C . LEU C 1 317 ? 22.977 31.358 6.409 1.00 44.77 315 LEU C C 1
ATOM 15891 O O . LEU C 1 317 ? 23.110 30.773 5.328 1.00 44.90 315 LEU C O 1
ATOM 15907 N N . ASN C 1 318 ? 22.243 32.466 6.531 1.00 45.08 316 ASN C N 1
ATOM 15908 C CA . ASN C 1 318 ? 21.622 33.075 5.361 1.00 47.09 316 ASN C CA 1
ATOM 15909 C C . ASN C 1 318 ? 22.668 33.417 4.307 1.00 48.73 316 ASN C C 1
ATOM 15910 O O . ASN C 1 318 ? 22.492 33.118 3.120 1.00 49.32 316 ASN C O 1
ATOM 15921 N N . LEU C 1 319 ? 23.774 34.035 4.726 1.00 50.09 317 LEU C N 1
ATOM 15922 C CA . LEU C 1 319 ? 24.815 34.406 3.775 1.00 52.57 317 LEU C CA 1
ATOM 15923 C C . LEU C 1 319 ? 25.479 33.174 3.171 1.00 52.18 317 LEU C C 1
ATOM 15924 O O . LEU C 1 319 ? 25.805 33.161 1.979 1.00 55.36 317 LEU C O 1
ATOM 15940 N N . ILE C 1 320 ? 25.696 32.130 3.976 1.00 50.03 318 ILE C N 1
ATOM 15941 C CA . ILE C 1 320 ? 26.303 30.910 3.452 1.00 50.01 318 ILE C CA 1
ATOM 15942 C C . ILE C 1 320 ? 25.395 30.278 2.405 1.00 49.78 318 ILE C C 1
ATOM 15943 O O . ILE C 1 320 ? 25.852 29.861 1.335 1.00 51.31 318 ILE C O 1
ATOM 15959 N N . LEU C 1 321 ? 24.095 30.196 2.696 1.00 48.67 319 LEU C N 1
ATOM 15960 C CA . LEU C 1 321 ? 23.151 29.649 1.727 1.00 49.92 319 LEU C CA 1
ATOM 15961 C C . LEU C 1 321 ? 23.117 30.506 0.468 1.00 55.17 319 LEU C C 1
ATOM 15962 O O . LEU C 1 321 ? 22.988 29.985 -0.646 1.00 54.48 319 LEU C O 1
ATOM 15978 N N . MET C 1 322 ? 23.228 31.827 0.631 1.00 60.42 320 MET C N 1
ATOM 15979 C CA . MET C 1 322 ? 23.327 32.725 -0.515 1.00 65.19 320 MET C CA 1
ATOM 15980 C C . MET C 1 322 ? 24.565 32.409 -1.345 1.00 69.04 320 MET C C 1
ATOM 15981 O O . MET C 1 322 ? 24.533 32.499 -2.578 1.00 69.07 320 MET C O 1
ATOM 15995 N N . MET C 1 323 ? 25.664 32.027 -0.688 1.00 74.06 321 MET C N 1
ATOM 15996 C CA . MET C 1 323 ? 26.870 31.634 -1.409 1.00 76.72 321 MET C CA 1
ATOM 15997 C C . MET C 1 323 ? 26.576 30.490 -2.372 1.00 71.68 321 MET C C 1
ATOM 15998 O O . MET C 1 323 ? 26.757 30.614 -3.588 1.00 72.36 321 MET C O 1
ATOM 16012 N N . HIS C 1 324 ? 26.120 29.354 -1.833 1.00 67.06 322 HIS C N 1
ATOM 16013 C CA . HIS C 1 324 ? 25.921 28.165 -2.653 1.00 64.87 322 HIS C CA 1
ATOM 16014 C C . HIS C 1 324 ? 24.942 28.430 -3.791 1.00 62.84 322 HIS C C 1
ATOM 16015 O O . HIS C 1 324 ? 25.189 28.030 -4.934 1.00 65.75 322 HIS C O 1
ATOM 16029 N N . ILE C 1 325 ? 23.835 29.118 -3.504 1.00 58.79 323 ILE C N 1
ATOM 16030 C CA . ILE C 1 325 ? 22.844 29.406 -4.548 1.00 58.19 323 ILE C CA 1
ATOM 16031 C C . ILE C 1 325 ? 23.508 30.121 -5.737 1.00 62.52 323 ILE C C 1
ATOM 16032 O O . ILE C 1 325 ? 23.442 29.633 -6.875 1.00 61.71 323 ILE C O 1
ATOM 16048 N N . LYS C 1 326 ? 24.183 31.246 -5.495 1.00 67.91 324 LYS C N 1
ATOM 16049 C CA . LYS C 1 326 ? 24.859 31.990 -6.550 1.00 72.75 324 LYS C CA 1
ATOM 16050 C C . LYS C 1 326 ? 26.050 31.224 -7.117 1.00 75.62 324 LYS C C 1
ATOM 16051 O O . LYS C 1 326 ? 26.475 31.497 -8.251 1.00 75.86 324 LYS C O 1
ATOM 16070 N N . GLN C 1 327 ? 26.582 30.256 -6.349 1.00 77.99 325 GLN C N 1
ATOM 16071 C CA . GLN C 1 327 ? 27.702 29.460 -6.827 1.00 80.29 325 GLN C CA 1
ATOM 16072 C C . GLN C 1 327 ? 27.325 28.680 -8.068 1.00 78.96 325 GLN C C 1
ATOM 16073 O O . GLN C 1 327 ? 28.204 28.274 -8.826 1.00 81.64 325 GLN C O 1
ATOM 16087 N N . THR C 1 328 ? 26.024 28.507 -8.319 1.00 74.48 326 THR C N 1
ATOM 16088 C CA . THR C 1 328 ? 25.564 27.714 -9.450 1.00 72.30 326 THR C CA 1
ATOM 16089 C C . THR C 1 328 ? 25.322 28.538 -10.708 1.00 71.06 326 THR C C 1
ATOM 16090 O O . THR C 1 328 ? 25.179 27.956 -11.789 1.00 70.75 326 THR C O 1
ATOM 16101 N N . LEU C 1 329 ? 25.265 29.863 -10.596 1.00 70.08 327 LEU C N 1
ATOM 16102 C CA . LEU C 1 329 ? 24.945 30.690 -11.754 1.00 71.03 327 LEU C CA 1
ATOM 16103 C C . LEU C 1 329 ? 25.960 30.571 -12.887 1.00 74.40 327 LEU C C 1
ATOM 16104 O O . LEU C 1 329 ? 25.543 30.630 -14.057 1.00 74.31 327 LEU C O 1
ATOM 16120 N N . PRO C 1 330 ? 27.266 30.424 -12.634 1.00 77.38 328 PRO C N 1
ATOM 16121 C CA . PRO C 1 330 ? 28.217 30.344 -13.759 1.00 79.01 328 PRO C CA 1
ATOM 16122 C C . PRO C 1 330 ? 27.858 29.320 -14.826 1.00 79.15 328 PRO C C 1
ATOM 16123 O O . PRO C 1 330 ? 27.796 29.668 -16.012 1.00 79.31 328 PRO C O 1
ATOM 16134 N N . ASP C 1 331 ? 27.614 28.064 -14.443 1.00 78.90 329 ASP C N 1
ATOM 16135 C CA . ASP C 1 331 ? 27.329 27.040 -15.442 1.00 80.06 329 ASP C CA 1
ATOM 16136 C C . ASP C 1 331 ? 26.071 27.362 -16.240 1.00 78.27 329 ASP C C 1
ATOM 16137 O O . ASP C 1 331 ? 26.008 27.092 -17.445 1.00 79.24 329 ASP C O 1
ATOM 16146 N N . ILE C 1 332 ? 25.055 27.935 -15.590 1.00 74.62 330 ILE C N 1
ATOM 16147 C CA . ILE C 1 332 ? 23.816 28.247 -16.297 1.00 71.92 330 ILE C CA 1
ATOM 16148 C C . ILE C 1 332 ? 23.994 29.428 -17.241 1.00 72.74 330 ILE C C 1
ATOM 16149 O O . ILE C 1 332 ? 23.491 29.408 -18.371 1.00 73.91 330 ILE C O 1
ATOM 16165 N N . LYS C 1 333 ? 24.698 30.478 -16.808 1.00 71.70 331 LYS C N 1
ATOM 16166 C CA . LYS C 1 333 ? 24.929 31.594 -17.718 1.00 70.51 331 LYS C CA 1
ATOM 16167 C C . LYS C 1 333 ? 25.629 31.113 -18.982 1.00 73.42 331 LYS C C 1
ATOM 16168 O O . LYS C 1 333 ? 25.283 31.531 -20.093 1.00 73.36 331 LYS C O 1
ATOM 16187 N N . GLN C 1 334 ? 26.614 30.226 -18.831 1.00 77.36 332 GLN C N 1
ATOM 16188 C CA . GLN C 1 334 ? 27.294 29.682 -19.998 1.00 80.16 332 GLN C CA 1
ATOM 16189 C C . GLN C 1 334 ? 26.353 28.803 -20.810 1.00 79.05 332 GLN C C 1
ATOM 16190 O O . GLN C 1 334 ? 26.417 28.792 -22.045 1.00 81.08 332 GLN C O 1
ATOM 16204 N N . ARG C 1 335 ? 25.470 28.054 -20.139 1.00 75.16 333 ARG C N 1
ATOM 16205 C CA . ARG C 1 335 ? 24.545 27.204 -20.874 1.00 74.38 333 ARG C CA 1
ATOM 16206 C C . ARG C 1 335 ? 23.536 28.050 -21.645 1.00 70.86 333 ARG C C 1
ATOM 16207 O O . ARG C 1 335 ? 23.200 27.742 -22.794 1.00 71.94 333 ARG C O 1
ATOM 16228 N N . ILE C 1 336 ? 23.040 29.121 -21.018 1.00 66.75 334 ILE C N 1
ATOM 16229 C CA . ILE C 1 336 ? 22.078 30.000 -21.673 1.00 61.27 334 ILE C CA 1
ATOM 16230 C C . ILE C 1 336 ? 22.719 30.705 -22.860 1.00 61.51 334 ILE C C 1
ATOM 16231 O O . ILE C 1 336 ? 22.127 30.790 -23.943 1.00 59.72 334 ILE C O 1
ATOM 16247 N N . SER C 1 337 ? 23.937 31.219 -22.681 1.00 64.07 335 SER C N 1
ATOM 16248 C CA . SER C 1 337 ? 24.591 31.960 -23.752 1.00 65.94 335 SER C CA 1
ATOM 16249 C C . SER C 1 337 ? 24.874 31.063 -24.949 1.00 65.62 335 SER C C 1
ATOM 16250 O O . SER C 1 337 ? 24.541 31.405 -26.089 1.00 67.79 335 SER C O 1
ATOM 16258 N N . SER C 1 338 ? 25.487 29.902 -24.710 1.00 64.35 336 SER C N 1
ATOM 16259 C CA . SER C 1 338 ? 25.797 28.994 -25.809 1.00 64.66 336 SER C CA 1
ATOM 16260 C C . SER C 1 338 ? 24.530 28.546 -26.529 1.00 62.42 336 SER C C 1
ATOM 16261 O O . SER C 1 338 ? 24.483 28.526 -27.765 1.00 65.31 336 SER C O 1
ATOM 16269 N N . SER C 1 339 ? 23.490 28.186 -25.774 1.00 56.28 337 SER C N 1
ATOM 16270 C CA . SER C 1 339 ? 22.230 27.787 -26.392 1.00 53.60 337 SER C CA 1
ATOM 16271 C C . SER C 1 339 ? 21.576 28.956 -27.119 1.00 54.86 337 SER C C 1
ATOM 16272 O O . SER C 1 339 ? 20.970 28.776 -28.180 1.00 51.01 337 SER C O 1
ATOM 16280 N N . LEU C 1 340 ? 21.691 30.164 -26.564 1.00 60.53 338 LEU C N 1
ATOM 16281 C CA . LEU C 1 340 ? 21.129 31.337 -27.225 1.00 63.05 338 LEU C CA 1
ATOM 16282 C C . LEU C 1 340 ? 21.858 31.634 -28.529 1.00 64.95 338 LEU C C 1
ATOM 16283 O O . LEU C 1 340 ? 21.225 31.973 -29.536 1.00 61.30 338 LEU C O 1
ATOM 16299 N N . GLN C 1 341 ? 23.187 31.512 -28.531 1.00 70.72 339 GLN C N 1
ATOM 16300 C CA . GLN C 1 341 ? 23.945 31.691 -29.764 1.00 74.61 339 GLN C CA 1
ATOM 16301 C C . GLN C 1 341 ? 23.553 30.647 -30.803 1.00 71.38 339 GLN C C 1
ATOM 16302 O O . GLN C 1 341 ? 23.497 30.943 -32.002 1.00 73.18 339 GLN C O 1
ATOM 16316 N N . LYS C 1 342 ? 23.280 29.418 -30.360 1.00 64.34 340 LYS C N 1
ATOM 16317 C CA . LYS C 1 342 ? 22.913 28.356 -31.291 1.00 60.89 340 LYS C CA 1
ATOM 16318 C C . LYS C 1 342 ? 21.630 28.699 -32.036 1.00 56.73 340 LYS C C 1
ATOM 16319 O O . LYS C 1 342 ? 21.578 28.636 -33.270 1.00 56.20 340 LYS C O 1
ATOM 16338 N N . TYR C 1 343 ? 20.577 29.063 -31.301 1.00 54.86 341 TYR C N 1
ATOM 16339 C CA . TYR C 1 343 ? 19.294 29.341 -31.939 1.00 53.41 341 TYR C CA 1
ATOM 16340 C C . TYR C 1 343 ? 19.312 30.679 -32.667 1.00 49.52 341 TYR C C 1
ATOM 16341 O O . TYR C 1 343 ? 18.703 30.816 -33.734 1.00 46.79 341 TYR C O 1
ATOM 16359 N N . GLN C 1 344 ? 20.005 31.677 -32.113 1.00 48.97 342 GLN C N 1
ATOM 16360 C CA . GLN C 1 344 ? 20.193 32.931 -32.836 1.00 46.48 342 GLN C CA 1
ATOM 16361 C C . GLN C 1 344 ? 20.898 32.685 -34.164 1.00 47.26 342 GLN C C 1
ATOM 16362 O O . GLN C 1 344 ? 20.457 33.163 -35.215 1.00 45.94 342 GLN C O 1
ATOM 16376 N N . GLN C 1 345 ? 22.001 31.933 -34.134 1.00 51.58 343 GLN C N 1
ATOM 16377 C CA . GLN C 1 345 ? 22.720 31.624 -35.364 1.00 53.12 343 GLN C CA 1
ATOM 16378 C C . GLN C 1 345 ? 21.822 30.894 -36.354 1.00 51.26 343 GLN C C 1
ATOM 16379 O O . GLN C 1 345 ? 21.858 31.173 -37.559 1.00 55.28 343 GLN C O 1
ATOM 16383 N N . GLU C 1 346 ? 21.003 29.958 -35.866 1.00 44.29 344 GLU C N 1
ATOM 16384 C CA . GLU C 1 346 ? 20.107 29.226 -36.754 1.00 42.46 344 GLU C CA 1
ATOM 16385 C C . GLU C 1 346 ? 18.984 30.122 -37.257 1.00 43.15 344 GLU C C 1
ATOM 16386 O O . GLU C 1 346 ? 18.595 30.044 -38.429 1.00 42.37 344 GLU C O 1
ATOM 16398 N N . LEU C 1 347 ? 18.450 30.979 -36.385 1.00 46.98 345 LEU C N 1
ATOM 16399 C CA . LEU C 1 347 ? 17.390 31.893 -36.798 1.00 47.06 345 LEU C CA 1
ATOM 16400 C C . LEU C 1 347 ? 17.879 32.841 -37.884 1.00 48.06 345 LEU C C 1
ATOM 16401 O O . LEU C 1 347 ? 17.137 33.160 -38.821 1.00 45.32 345 LEU C O 1
ATOM 16417 N N . GLU C 1 348 ? 19.129 33.301 -37.780 1.00 52.87 346 GLU C N 1
ATOM 16418 C CA . GLU C 1 348 ? 19.680 34.191 -38.796 1.00 54.01 346 GLU C CA 1
ATOM 16419 C C . GLU C 1 348 ? 19.829 33.473 -40.132 1.00 52.71 346 GLU C C 1
ATOM 16420 O O . GLU C 1 348 ? 19.500 34.033 -41.185 1.00 56.81 346 GLU C O 1
ATOM 16432 N N . ALA C 1 349 ? 20.324 32.233 -40.112 1.00 46.10 347 ALA C N 1
ATOM 16433 C CA . ALA C 1 349 ? 20.431 31.458 -41.343 1.00 44.03 347 ALA C CA 1
ATOM 16434 C C . ALA C 1 349 ? 19.067 31.264 -41.990 1.00 43.86 347 ALA C C 1
ATOM 16435 O O . ALA C 1 349 ? 18.952 31.240 -43.221 1.00 43.20 347 ALA C O 1
ATOM 16442 N N . LEU C 1 350 ? 18.019 31.116 -41.175 1.00 46.17 348 LEU C N 1
ATOM 16443 C CA . LEU C 1 350 ? 16.668 30.980 -41.703 1.00 45.92 348 LEU C CA 1
ATOM 16444 C C . LEU C 1 350 ? 16.089 32.312 -42.157 1.00 44.24 348 LEU C C 1
ATOM 16445 O O . LEU C 1 350 ? 15.280 32.344 -43.092 1.00 44.35 348 LEU C O 1
ATOM 16461 N N . GLY C 1 351 ? 16.481 33.408 -41.511 1.00 44.31 349 GLY C N 1
ATOM 16462 C CA . GLY C 1 351 ? 15.860 34.693 -41.727 1.00 41.03 349 GLY C CA 1
ATOM 16463 C C . GLY C 1 351 ? 15.746 35.054 -43.191 1.00 45.47 349 GLY C C 1
ATOM 16464 O O . GLY C 1 351 ? 16.545 34.615 -44.024 1.00 45.43 349 GLY C O 1
ATOM 16468 N N . PRO C 1 352 ? 14.742 35.861 -43.538 1.00 52.08 350 PRO C N 1
ATOM 16469 C CA . PRO C 1 352 ? 14.621 36.312 -44.929 1.00 52.68 350 PRO C CA 1
ATOM 16470 C C . PRO C 1 352 ? 15.893 37.006 -45.390 1.00 52.35 350 PRO C C 1
ATOM 16471 O O . PRO C 1 352 ? 16.538 37.734 -44.631 1.00 49.98 350 PRO C O 1
ATOM 16482 N N . SER C 1 353 ? 16.256 36.768 -46.647 1.00 55.11 351 SER C N 1
ATOM 16483 C CA . SER C 1 353 ? 17.428 37.409 -47.217 1.00 59.43 351 SER C CA 1
ATOM 16484 C C . SER C 1 353 ? 17.180 38.907 -47.388 1.00 59.14 351 SER C C 1
ATOM 16485 O O . SER C 1 353 ? 16.059 39.405 -47.245 1.00 60.70 351 SER C O 1
ATOM 16493 N N . LEU C 1 354 ? 18.255 39.636 -47.697 1.00 54.47 352 LEU C N 1
ATOM 16494 C CA . LEU C 1 354 ? 18.113 41.055 -48.005 1.00 54.55 352 LEU C CA 1
ATOM 16495 C C . LEU C 1 354 ? 17.257 41.255 -49.249 1.00 58.26 352 LEU C C 1
ATOM 16496 O O . LEU C 1 354 ? 16.368 42.113 -49.268 1.00 59.73 352 LEU C O 1
ATOM 16512 N N . LEU C 1 355 ? 17.503 40.470 -50.292 1.00 62.41 353 LEU C N 1
ATOM 16513 C CA . LEU C 1 355 ? 16.674 40.511 -51.492 1.00 67.61 353 LEU C CA 1
ATOM 16514 C C . LEU C 1 355 ? 15.370 39.752 -51.259 1.00 66.88 353 LEU C C 1
ATOM 16515 O O . LEU C 1 355 ? 14.336 40.083 -51.837 1.00 68.96 353 LEU C O 1
ATOM 16531 N N . ALA C 1 361 ? 6.944 32.509 -50.378 1.00 70.92 668 ALA C N 1
ATOM 16532 C CA . ALA C 1 361 ? 6.626 31.148 -50.793 1.00 73.25 668 ALA C CA 1
ATOM 16533 C C . ALA C 1 361 ? 7.487 30.136 -50.042 1.00 67.85 668 ALA C C 1
ATOM 16534 O O . ALA C 1 361 ? 8.191 29.334 -50.654 1.00 70.66 668 ALA C O 1
ATOM 16540 N N . GLU C 1 362 ? 7.423 30.175 -48.714 1.00 59.38 669 GLU C N 1
ATOM 16541 C CA . GLU C 1 362 ? 8.247 29.317 -47.877 1.00 54.45 669 GLU C CA 1
ATOM 16542 C C . GLU C 1 362 ? 7.514 28.029 -47.522 1.00 54.21 669 GLU C C 1
ATOM 16543 O O . GLU C 1 362 ? 6.282 27.981 -47.483 1.00 55.52 669 GLU C O 1
ATOM 16555 N N . SER C 1 363 ? 8.290 26.982 -47.256 1.00 54.23 670 SER C N 1
ATOM 16556 C CA . SER C 1 363 ? 7.706 25.701 -46.895 1.00 58.16 670 SER C CA 1
ATOM 16557 C C . SER C 1 363 ? 7.180 25.742 -45.463 1.00 56.66 670 SER C C 1
ATOM 16558 O O . SER C 1 363 ? 7.609 26.551 -44.634 1.00 52.86 670 SER C O 1
ATOM 16566 N N . ASP C 1 364 ? 6.229 24.849 -45.179 1.00 57.79 671 ASP C N 1
ATOM 16567 C CA . ASP C 1 364 ? 5.660 24.782 -43.838 1.00 58.12 671 ASP C CA 1
ATOM 16568 C C . ASP C 1 364 ? 6.727 24.483 -42.793 1.00 56.20 671 ASP C C 1
ATOM 16569 O O . ASP C 1 364 ? 6.620 24.944 -41.651 1.00 55.16 671 ASP C O 1
ATOM 16578 N N . TYR C 1 365 ? 7.762 23.724 -43.161 1.00 56.65 672 TYR C N 1
ATOM 16579 C CA . TYR C 1 365 ? 8.832 23.436 -42.213 1.00 56.68 672 TYR C CA 1
ATOM 16580 C C . TYR C 1 365 ? 9.589 24.703 -41.840 1.00 52.04 672 TYR C C 1
ATOM 16581 O O . TYR C 1 365 ? 9.836 24.967 -40.658 1.00 50.17 672 TYR C O 1
ATOM 16599 N N . THR C 1 366 ? 9.982 25.495 -42.842 1.00 52.24 673 THR C N 1
ATOM 16600 C CA . THR C 1 366 ? 10.724 26.720 -42.564 1.00 48.79 673 THR C CA 1
ATOM 16601 C C . THR C 1 366 ? 9.915 27.659 -41.680 1.00 47.13 673 THR C C 1
ATOM 16602 O O . THR C 1 366 ? 10.448 28.238 -40.725 1.00 47.37 673 THR C O 1
ATOM 16613 N N . VAL C 1 367 ? 8.623 27.817 -41.975 1.00 48.39 674 VAL C N 1
ATOM 16614 C CA . VAL C 1 367 ? 7.777 28.681 -41.159 1.00 48.58 674 VAL C CA 1
ATOM 16615 C C . VAL C 1 367 ? 7.730 28.174 -39.724 1.00 49.90 674 VAL C C 1
ATOM 16616 O O . VAL C 1 367 ? 7.819 28.957 -38.771 1.00 48.07 674 VAL C O 1
ATOM 16629 N N . ARG C 1 368 ? 7.596 26.857 -39.543 1.00 55.21 675 ARG C N 1
ATOM 16630 C CA . ARG C 1 368 ? 7.517 26.307 -38.194 1.00 57.56 675 ARG C CA 1
ATOM 16631 C C . ARG C 1 368 ? 8.866 26.378 -37.490 1.00 53.70 675 ARG C C 1
ATOM 16632 O O . ARG C 1 368 ? 8.925 26.616 -36.279 1.00 57.05 675 ARG C O 1
ATOM 16653 N N . ARG C 1 369 ? 9.962 26.163 -38.222 1.00 49.00 676 ARG C N 1
ATOM 16654 C CA . ARG C 1 369 ? 11.273 26.184 -37.583 1.00 49.87 676 ARG C CA 1
ATOM 16655 C C . ARG C 1 369 ? 11.694 27.603 -37.220 1.00 50.12 676 ARG C C 1
ATOM 16656 O O . ARG C 1 369 ? 12.372 27.802 -36.206 1.00 52.66 676 ARG C O 1
ATOM 16677 N N . ARG C 1 370 ? 11.306 28.599 -38.022 1.00 45.83 677 ARG C N 1
ATOM 16678 C CA . ARG C 1 370 ? 11.586 29.981 -37.648 1.00 48.02 677 ARG C CA 1
ATOM 16679 C C . ARG C 1 370 ? 10.881 30.340 -36.346 1.00 54.30 677 ARG C C 1
ATOM 16680 O O . ARG C 1 370 ? 11.426 31.074 -35.515 1.00 52.49 677 ARG C O 1
ATOM 16701 N N . LYS C 1 371 ? 9.667 29.821 -36.146 1.00 63.26 678 LYS C N 1
ATOM 16702 C CA . LYS C 1 371 ? 8.930 30.105 -34.920 1.00 69.07 678 LYS C CA 1
ATOM 16703 C C . LYS C 1 371 ? 9.483 29.315 -33.740 1.00 67.84 678 LYS C C 1
ATOM 16704 O O . LYS C 1 371 ? 9.585 29.848 -32.630 1.00 65.72 678 LYS C O 1
ATOM 16723 N N . GLU C 1 372 ? 9.845 28.047 -33.957 1.00 68.68 679 GLU C N 1
ATOM 16724 C CA . GLU C 1 372 ? 10.466 27.264 -32.893 1.00 68.38 679 GLU C CA 1
ATOM 16725 C C . GLU C 1 372 ? 11.691 27.977 -32.334 1.00 64.10 679 GLU C C 1
ATOM 16726 O O . GLU C 1 372 ? 11.923 27.976 -31.120 1.00 65.86 679 GLU C O 1
ATOM 16738 N N . CYS C 1 373 ? 12.488 28.596 -33.208 1.00 58.34 680 CYS C N 1
ATOM 16739 C CA . CYS C 1 373 ? 13.688 29.290 -32.759 1.00 55.12 680 CYS C CA 1
ATOM 16740 C C . CYS C 1 373 ? 13.352 30.627 -32.108 1.00 53.32 680 CYS C C 1
ATOM 16741 O O . CYS C 1 373 ? 13.904 30.960 -31.053 1.00 54.95 680 CYS C O 1
ATOM 16749 N N . GLN C 1 374 ? 12.452 31.404 -32.716 1.00 50.44 681 GLN C N 1
ATOM 16750 C CA A GLN C 1 374 ? 12.073 32.686 -32.131 0.53 50.45 681 GLN C CA 1
ATOM 16751 C CA B GLN C 1 374 ? 12.072 32.686 -32.132 0.47 50.45 681 GLN C CA 1
ATOM 16752 C C . GLN C 1 374 ? 11.534 32.515 -30.717 1.00 55.08 681 GLN C C 1
ATOM 16753 O O . GLN C 1 374 ? 11.750 33.384 -29.863 1.00 54.90 681 GLN C O 1
ATOM 16778 N N . GLN C 1 375 ? 10.836 31.409 -30.450 1.00 62.06 682 GLN C N 1
ATOM 16779 C CA . GLN C 1 375 ? 10.361 31.143 -29.098 1.00 69.09 682 GLN C CA 1
ATOM 16780 C C . GLN C 1 375 ? 11.532 30.935 -28.147 1.00 72.10 682 GLN C C 1
ATOM 16781 O O . GLN C 1 375 ? 11.582 31.524 -27.061 1.00 72.32 682 GLN C O 1
ATOM 16795 N N . MET C 1 376 ? 12.490 30.095 -28.545 1.00 74.98 683 MET C N 1
ATOM 16796 C CA . MET C 1 376 ? 13.613 29.775 -27.672 1.00 75.80 683 MET C CA 1
ATOM 16797 C C . MET C 1 376 ? 14.485 30.996 -27.415 1.00 68.56 683 MET C C 1
ATOM 16798 O O . MET C 1 376 ? 14.962 31.198 -26.292 1.00 72.60 683 MET C O 1
ATOM 16812 N N . VAL C 1 377 ? 14.708 31.822 -28.440 1.00 58.10 684 VAL C N 1
ATOM 16813 C CA . VAL C 1 377 ? 15.524 33.021 -28.262 1.00 51.98 684 VAL C CA 1
ATOM 16814 C C . VAL C 1 377 ? 14.910 33.925 -27.202 1.00 54.92 684 VAL C C 1
ATOM 16815 O O . VAL C 1 377 ? 15.597 34.399 -26.291 1.00 53.60 684 VAL C O 1
ATOM 16828 N N . GLU C 1 378 ? 13.601 34.172 -27.300 1.00 61.88 685 GLU C N 1
ATOM 16829 C CA . GLU C 1 378 ? 12.938 35.030 -26.325 1.00 67.17 685 GLU C CA 1
ATOM 16830 C C . GLU C 1 378 ? 12.930 34.392 -24.941 1.00 66.86 685 GLU C C 1
ATOM 16831 O O . GLU C 1 378 ? 13.087 35.088 -23.931 1.00 67.00 685 GLU C O 1
ATOM 16843 N N . SER C 1 379 ? 12.751 33.071 -24.872 1.00 66.68 686 SER C N 1
ATOM 16844 C CA . SER C 1 379 ? 12.783 32.392 -23.581 1.00 66.93 686 SER C CA 1
ATOM 16845 C C . SER C 1 379 ? 14.175 32.451 -22.964 1.00 63.09 686 SER C C 1
ATOM 16846 O O . SER C 1 379 ? 14.316 32.691 -21.759 1.00 66.03 686 SER C O 1
ATOM 16854 N N . LEU C 1 380 ? 15.215 32.236 -23.773 1.00 57.20 687 LEU C N 1
ATOM 16855 C CA . LEU C 1 380 ? 16.576 32.255 -23.249 1.00 54.85 687 LEU C CA 1
ATOM 16856 C C . LEU C 1 380 ? 16.991 33.666 -22.846 1.00 55.76 687 LEU C C 1
ATOM 16857 O O . LEU C 1 380 ? 17.719 33.849 -21.864 1.00 55.57 687 LEU C O 1
ATOM 16873 N N . GLN C 1 381 ? 16.546 34.675 -23.597 1.00 56.86 688 GLN C N 1
ATOM 16874 C CA . GLN C 1 381 ? 16.819 36.056 -23.213 1.00 58.42 688 GLN C CA 1
ATOM 16875 C C . GLN C 1 381 ? 16.077 36.430 -21.936 1.00 61.75 688 GLN C C 1
ATOM 16876 O O . GLN C 1 381 ? 16.645 37.082 -21.051 1.00 62.32 688 GLN C O 1
ATOM 16890 N N . ARG C 1 382 ? 14.810 36.024 -21.816 1.00 65.27 689 ARG C N 1
ATOM 16891 C CA . ARG C 1 382 ? 14.069 36.291 -20.588 1.00 68.16 689 ARG C CA 1
ATOM 16892 C C . ARG C 1 382 ? 14.742 35.626 -19.394 1.00 67.33 689 ARG C C 1
ATOM 16893 O O . ARG C 1 382 ? 14.749 36.179 -18.288 1.00 70.13 689 ARG C O 1
ATOM 16897 N N . ALA C 1 383 ? 15.326 34.443 -19.602 1.00 63.84 690 ALA C N 1
ATOM 16898 C CA . ALA C 1 383 ? 16.026 33.763 -18.518 1.00 62.39 690 ALA C CA 1
ATOM 16899 C C . ALA C 1 383 ? 17.344 34.459 -18.205 1.00 59.18 690 ALA C C 1
ATOM 16900 O O . ALA C 1 383 ? 17.705 34.623 -17.034 1.00 60.79 690 ALA C O 1
ATOM 16907 N N . ALA C 1 384 ? 18.073 34.880 -19.242 1.00 56.28 691 ALA C N 1
ATOM 16908 C CA . ALA C 1 384 ? 19.334 35.578 -19.027 1.00 57.46 691 ALA C CA 1
ATOM 16909 C C . ALA C 1 384 ? 19.120 36.845 -18.213 1.00 64.14 691 ALA C C 1
ATOM 16910 O O . ALA C 1 384 ? 19.983 37.226 -17.414 1.00 62.18 691 ALA C O 1
ATOM 16917 N N . GLU C 1 385 ? 17.976 37.507 -18.400 1.00 73.05 692 GLU C N 1
ATOM 16918 C CA . GLU C 1 385 ? 17.697 38.734 -17.664 1.00 79.84 692 GLU C CA 1
ATOM 16919 C C . GLU C 1 385 ? 17.478 38.451 -16.185 1.00 80.40 692 GLU C C 1
ATOM 16920 O O . GLU C 1 385 ? 17.931 39.219 -15.329 1.00 83.47 692 GLU C O 1
ATOM 16932 N N . ILE C 1 386 ? 16.800 37.349 -15.860 1.00 78.39 693 ILE C N 1
ATOM 16933 C CA . ILE C 1 386 ? 16.567 37.017 -14.459 1.00 81.18 693 ILE C CA 1
ATOM 16934 C C . ILE C 1 386 ? 17.881 36.702 -13.756 1.00 79.29 693 ILE C C 1
ATOM 16935 O O . ILE C 1 386 ? 18.120 37.148 -12.627 1.00 85.21 693 ILE C O 1
ATOM 16951 N N . VAL C 1 387 ? 18.754 35.931 -14.409 1.00 71.52 694 VAL C N 1
ATOM 16952 C CA . VAL C 1 387 ? 20.020 35.559 -13.789 1.00 68.74 694 VAL C CA 1
ATOM 16953 C C . VAL C 1 387 ? 20.951 36.758 -13.687 1.00 72.02 694 VAL C C 1
ATOM 16954 O O . VAL C 1 387 ? 21.777 36.834 -12.769 1.00 71.02 694 VAL C O 1
ATOM 16967 N N . SER C 1 388 ? 20.845 37.707 -14.618 1.00 78.76 695 SER C N 1
ATOM 16968 C CA . SER C 1 388 ? 21.707 38.882 -14.579 1.00 84.16 695 SER C CA 1
ATOM 16969 C C . SER C 1 388 ? 21.332 39.826 -13.444 1.00 88.12 695 SER C C 1
ATOM 16970 O O . SER C 1 388 ? 22.193 40.551 -12.934 1.00 89.02 695 SER C O 1
ATOM 16978 N N . GLN C 1 389 ? 20.065 39.830 -13.032 1.00 91.27 696 GLN C N 1
ATOM 16979 C CA . GLN C 1 389 ? 19.577 40.794 -12.054 1.00 95.74 696 GLN C CA 1
ATOM 16980 C C . GLN C 1 389 ? 19.864 40.395 -10.612 1.00 96.98 696 GLN C C 1
ATOM 16981 O O . GLN C 1 389 ? 19.494 41.143 -9.701 1.00 102.62 696 GLN C O 1
ATOM 16995 N N . VAL C 1 390 ? 20.505 39.255 -10.378 1.00 92.04 697 VAL C N 1
ATOM 16996 C CA . VAL C 1 390 ? 20.876 38.856 -9.025 1.00 91.25 697 VAL C CA 1
ATOM 16997 C C . VAL C 1 390 ? 22.185 38.073 -9.053 1.00 84.98 697 VAL C C 1
ATOM 16998 O O . VAL C 1 390 ? 23.074 38.302 -8.233 1.00 81.95 697 VAL C O 1
ATOM 17011 N N . THR D 1 11 ? 48.845 28.476 60.978 1.00 83.08 9 THR D N 1
ATOM 17012 C CA . THR D 1 11 ? 49.114 27.095 61.365 1.00 81.01 9 THR D CA 1
ATOM 17013 C C . THR D 1 11 ? 48.337 26.124 60.479 1.00 71.74 9 THR D C 1
ATOM 17014 O O . THR D 1 11 ? 47.123 26.253 60.310 1.00 71.11 9 THR D O 1
ATOM 17024 N N . LEU D 1 12 ? 49.048 25.147 59.915 1.00 62.80 10 LEU D N 1
ATOM 17025 C CA . LEU D 1 12 ? 48.440 24.178 59.012 1.00 55.67 10 LEU D CA 1
ATOM 17026 C C . LEU D 1 12 ? 47.569 23.158 59.733 1.00 54.09 10 LEU D C 1
ATOM 17027 O O . LEU D 1 12 ? 46.948 22.324 59.066 1.00 52.67 10 LEU D O 1
ATOM 17043 N N . ALA D 1 13 ? 47.511 23.198 61.062 1.00 55.05 11 ALA D N 1
AT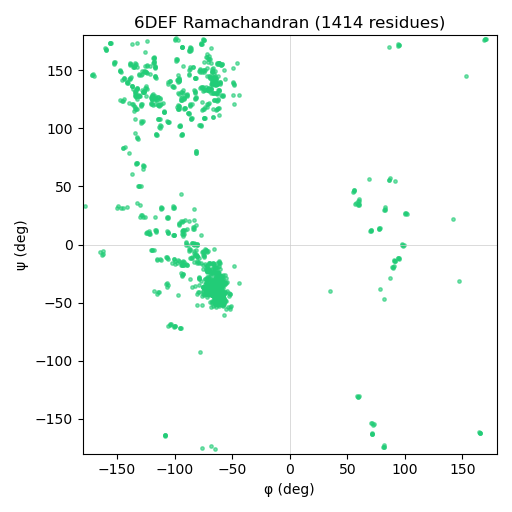OM 17044 C CA . ALA D 1 13 ? 46.658 22.290 61.818 1.00 55.34 11 ALA D CA 1
ATOM 17045 C C . ALA D 1 13 ? 45.190 22.662 61.639 1.00 59.18 11 ALA D C 1
ATOM 17046 O O . ALA D 1 13 ? 44.783 23.784 61.956 1.00 59.34 11 ALA D O 1
ATOM 17053 N N . GLN D 1 14 ? 44.396 21.720 61.128 1.00 63.45 12 GLN D N 1
ATOM 17054 C CA . GLN D 1 14 ? 42.956 21.897 60.969 1.00 65.61 12 GLN D CA 1
ATOM 17055 C C . GLN D 1 14 ? 42.238 20.624 61.400 1.00 59.60 12 GLN D C 1
ATOM 17056 O O . GLN D 1 14 ? 42.474 19.554 60.823 1.00 56.47 12 GLN D O 1
ATOM 17070 N N . PRO D 1 15 ? 41.352 20.691 62.396 1.00 54.90 13 PRO D N 1
ATOM 17071 C CA . PRO D 1 15 ? 40.694 19.466 62.867 1.00 51.95 13 PRO D CA 1
ATOM 17072 C C . PRO D 1 15 ? 39.805 18.846 61.800 1.00 51.02 13 PRO D C 1
ATOM 17073 O O . PRO D 1 15 ? 39.153 19.545 61.022 1.00 51.12 13 PRO D O 1
ATOM 17084 N N . GLY D 1 16 ? 39.788 17.512 61.775 1.00 52.04 14 GLY D N 1
ATOM 17085 C CA . GLY D 1 16 ? 38.920 16.761 60.898 1.00 51.71 14 GLY D CA 1
ATOM 17086 C C . GLY D 1 16 ? 39.503 16.395 59.552 1.00 47.40 14 GLY D C 1
ATOM 17087 O O . GLY D 1 16 ? 38.940 15.529 58.869 1.00 47.22 14 GLY D O 1
ATOM 17091 N N . GLY D 1 17 ? 40.616 17.009 59.149 1.00 43.44 15 GLY D N 1
ATOM 17092 C CA . GLY D 1 17 ? 41.193 16.794 57.849 1.00 39.87 15 GLY D CA 1
ATOM 17093 C C . GLY D 1 17 ? 42.473 15.986 57.895 1.00 38.69 15 GLY D C 1
ATOM 17094 O O . GLY D 1 17 ? 42.801 15.334 58.895 1.00 40.49 15 GLY D O 1
ATOM 17098 N N . ILE D 1 18 ? 43.217 16.032 56.786 1.00 38.41 16 ILE D N 1
ATOM 17099 C CA . ILE D 1 18 ? 44.461 15.281 56.699 1.00 40.39 16 ILE D CA 1
ATOM 17100 C C . ILE D 1 18 ? 45.510 15.813 57.667 1.00 41.69 16 ILE D C 1
ATOM 17101 O O . ILE D 1 18 ? 46.515 15.137 57.918 1.00 43.37 16 ILE D O 1
ATOM 17117 N N . SER D 1 19 ? 45.317 17.018 58.203 1.00 40.02 17 SER D N 1
ATOM 17118 C CA . SER D 1 19 ? 46.241 17.605 59.165 1.00 41.40 17 SER D CA 1
ATOM 17119 C C . SER D 1 19 ? 45.622 17.714 60.555 1.00 43.22 17 SER D C 1
ATOM 17120 O O . SER D 1 19 ? 45.960 18.617 61.324 1.00 49.28 17 SER D O 1
ATOM 17128 N N . ASP D 1 20 ? 44.724 16.798 60.892 1.00 39.84 18 ASP D N 1
ATOM 17129 C CA . ASP D 1 20 ? 44.131 16.793 62.221 1.00 42.24 18 ASP D CA 1
ATOM 17130 C C . ASP D 1 20 ? 45.214 16.534 63.263 1.00 42.85 18 ASP D C 1
ATOM 17131 O O . ASP D 1 20 ? 45.985 15.575 63.121 1.00 40.30 18 ASP D O 1
ATOM 17140 N N . PRO D 1 21 ? 45.309 17.353 64.319 1.00 45.55 19 PRO D N 1
ATOM 17141 C CA . PRO D 1 21 ? 46.392 17.144 65.298 1.00 47.56 19 PRO D CA 1
ATOM 17142 C C . PRO D 1 21 ? 46.406 15.752 65.910 1.00 47.70 19 PRO D C 1
ATOM 17143 O O . PRO D 1 21 ? 47.487 15.186 66.111 1.00 47.97 19 PRO D O 1
ATOM 17154 N N . ASN D 1 22 ? 45.239 15.189 66.239 1.00 49.38 20 ASN D N 1
ATOM 17155 C CA . ASN D 1 22 ? 45.211 13.832 66.776 1.00 50.31 20 ASN D CA 1
ATOM 17156 C C . ASN D 1 22 ? 45.764 12.826 65.776 1.00 49.38 20 ASN D C 1
ATOM 17157 O O . ASN D 1 22 ? 46.402 11.844 66.171 1.00 50.37 20 ASN D O 1
ATOM 17168 N N . LEU D 1 23 ? 45.531 13.049 64.481 1.00 50.36 21 LEU D N 1
ATOM 17169 C CA . LEU D 1 23 ? 46.072 12.148 63.470 1.00 50.62 21 LEU D CA 1
ATOM 17170 C C . LEU D 1 23 ? 47.592 12.234 63.430 1.00 47.29 21 LEU D C 1
ATOM 17171 O O . LEU D 1 23 ? 48.275 11.214 63.270 1.00 46.70 21 LEU D O 1
ATOM 17187 N N . ILE D 1 24 ? 48.139 13.444 63.575 1.00 41.36 22 ILE D N 1
ATOM 17188 C CA . ILE D 1 24 ? 49.588 13.605 63.612 1.00 40.46 22 ILE D CA 1
ATOM 17189 C C . ILE D 1 24 ? 50.162 12.962 64.869 1.00 44.22 22 ILE D C 1
ATOM 17190 O O . ILE D 1 24 ? 51.217 12.317 64.824 1.00 43.88 22 ILE D O 1
ATOM 17206 N N . LYS D 1 25 ? 49.485 13.125 66.009 1.00 48.03 23 LYS D N 1
ATOM 17207 C CA . LYS D 1 25 ? 49.979 12.537 67.250 1.00 49.67 23 LYS D CA 1
ATOM 17208 C C . LYS D 1 25 ? 49.969 11.013 67.188 1.00 49.20 23 LYS D C 1
ATOM 17209 O O . LYS D 1 25 ? 50.901 10.363 67.675 1.00 48.04 23 LYS D O 1
ATOM 17228 N N . LEU D 1 26 ? 48.933 10.426 66.585 1.00 50.23 24 LEU D N 1
ATOM 17229 C CA . LEU D 1 26 ? 48.845 8.971 66.510 1.00 50.55 24 LEU D CA 1
ATOM 17230 C C . LEU D 1 26 ? 49.988 8.390 65.685 1.00 47.45 24 LEU D C 1
ATOM 17231 O O . LEU D 1 26 ? 50.625 7.409 66.088 1.00 46.54 24 LEU D O 1
ATOM 17247 N N . VAL D 1 27 ? 50.262 8.983 64.522 1.00 45.22 25 VAL D N 1
ATOM 17248 C CA . VAL D 1 27 ? 51.329 8.470 63.668 1.00 45.39 25 VAL D CA 1
ATOM 17249 C C . VAL D 1 27 ? 52.664 8.530 64.398 1.00 45.95 25 VAL D C 1
ATOM 17250 O O . VAL D 1 27 ? 53.389 7.533 64.485 1.00 44.37 25 VAL D O 1
ATOM 17263 N N . ASN D 1 28 ? 53.003 9.698 64.946 1.00 45.55 26 ASN D N 1
ATOM 17264 C CA . ASN D 1 28 ? 54.275 9.841 65.647 1.00 46.25 26 ASN D CA 1
ATOM 17265 C C . ASN D 1 28 ? 54.364 8.896 66.840 1.00 46.00 26 ASN D C 1
ATOM 17266 O O . ASN D 1 28 ? 55.437 8.354 67.133 1.00 46.10 26 ASN D O 1
ATOM 17277 N N . LYS D 1 29 ? 53.248 8.686 67.544 1.00 44.99 27 LYS D N 1
ATOM 17278 C CA . LYS D 1 29 ? 53.252 7.773 68.682 1.00 46.76 27 LYS D CA 1
ATOM 17279 C C . LYS D 1 29 ? 53.517 6.335 68.248 1.00 47.51 27 LYS D C 1
ATOM 17280 O O . LYS D 1 29 ? 54.312 5.629 68.879 1.00 48.91 27 LYS D O 1
ATOM 17284 N N . LEU D 1 30 ? 52.870 5.883 67.171 1.00 44.88 28 LEU D N 1
ATOM 17285 C CA . LEU D 1 30 ? 53.094 4.520 66.702 1.00 44.02 28 LEU D CA 1
ATOM 17286 C C . LEU D 1 30 ? 54.484 4.368 66.100 1.00 47.00 28 LEU D C 1
ATOM 17287 O O . LEU D 1 30 ? 55.137 3.333 66.283 1.00 46.91 28 LEU D O 1
ATOM 17303 N N . GLN D 1 31 ? 54.952 5.384 65.372 1.00 50.19 29 GLN D N 1
ATOM 17304 C CA . GLN D 1 31 ? 56.285 5.317 64.785 1.00 54.21 29 GLN D CA 1
ATOM 17305 C C . GLN D 1 31 ? 57.357 5.235 65.864 1.00 56.28 29 GLN D C 1
ATOM 17306 O O . GLN D 1 31 ? 58.344 4.506 65.715 1.00 58.64 29 GLN D O 1
ATOM 17320 N N . ASP D 1 32 ? 57.181 5.978 66.958 1.00 55.76 30 ASP D N 1
ATOM 17321 C CA . ASP D 1 32 ? 58.122 5.890 68.067 1.00 58.06 30 ASP D CA 1
ATOM 17322 C C . ASP D 1 32 ? 58.042 4.536 68.760 1.00 55.12 30 ASP D C 1
ATOM 17323 O O . ASP D 1 32 ? 59.062 4.018 69.227 1.00 52.99 30 ASP D O 1
ATOM 17332 N N . VAL D 1 33 ? 56.846 3.949 68.835 1.00 53.88 31 VAL D N 1
ATOM 17333 C CA . VAL D 1 33 ? 56.704 2.617 69.415 1.00 52.87 31 VAL D CA 1
ATOM 17334 C C . VAL D 1 33 ? 57.405 1.575 68.551 1.00 52.16 31 VAL D C 1
ATOM 17335 O O . VAL D 1 33 ? 58.161 0.737 69.054 1.00 53.17 31 VAL D O 1
ATOM 17348 N N . PHE D 1 34 ? 57.167 1.613 67.238 1.00 51.46 32 PHE D N 1
ATOM 17349 C CA . PHE D 1 34 ? 57.705 0.577 66.363 1.00 51.68 32 PHE D CA 1
ATOM 17350 C C . PHE D 1 34 ? 59.227 0.521 66.418 1.00 54.11 32 PHE D C 1
ATOM 17351 O O . PHE D 1 34 ? 59.813 -0.568 66.410 1.00 54.62 32 PHE D O 1
ATOM 17368 N N . THR D 1 35 ? 59.890 1.678 66.467 1.00 54.80 33 THR D N 1
ATOM 17369 C CA . THR D 1 35 ? 61.349 1.677 66.436 1.00 56.96 33 THR D CA 1
ATOM 17370 C C . THR D 1 35 ? 61.939 1.172 67.747 1.00 57.56 33 THR D C 1
ATOM 17371 O O . THR D 1 35 ? 62.929 0.429 67.742 1.00 61.05 33 THR D O 1
ATOM 17382 N N . THR D 1 36 ? 61.347 1.556 68.881 1.00 54.11 34 THR D N 1
ATOM 17383 C CA . THR D 1 36 ? 61.881 1.126 70.168 1.00 56.59 34 THR D CA 1
ATOM 17384 C C . THR D 1 36 ? 61.788 -0.384 70.350 1.00 58.91 34 THR D C 1
ATOM 17385 O O . THR D 1 36 ? 62.628 -0.975 71.040 1.00 58.55 34 THR D O 1
ATOM 17396 N N . VAL D 1 37 ? 60.787 -1.027 69.744 1.00 62.03 35 VAL D N 1
ATOM 17397 C CA . VAL D 1 37 ? 60.596 -2.462 69.924 1.00 64.72 35 VAL D CA 1
ATOM 17398 C C . VAL D 1 37 ? 61.143 -3.298 68.769 1.00 64.11 35 VAL D C 1
ATOM 17399 O O . VAL D 1 37 ? 61.316 -4.515 68.933 1.00 68.49 35 VAL D O 1
ATOM 17412 N N . GLY D 1 38 ? 61.414 -2.694 67.615 1.00 59.02 36 GLY D N 1
ATOM 17413 C CA . GLY D 1 38 ? 62.000 -3.431 66.511 1.00 55.63 36 GLY D CA 1
ATOM 17414 C C . GLY D 1 38 ? 60.958 -4.122 65.659 1.00 53.19 36 GLY D C 1
ATOM 17415 O O . GLY D 1 38 ? 61.019 -5.337 65.449 1.00 55.57 36 GLY D O 1
ATOM 17419 N N . VAL D 1 39 ? 59.998 -3.352 65.156 1.00 52.16 37 VAL D N 1
ATOM 17420 C CA . VAL D 1 39 ? 58.880 -3.875 64.376 1.00 49.89 37 VAL D CA 1
ATOM 17421 C C . VAL D 1 39 ? 58.698 -2.966 63.167 1.00 45.90 37 VAL D C 1
ATOM 17422 O O . VAL D 1 39 ? 58.407 -1.776 63.323 1.00 47.48 37 VAL D O 1
ATOM 17435 N N . ASN D 1 40 ? 58.933 -3.506 61.973 1.00 42.46 38 ASN D N 1
ATOM 17436 C CA . ASN D 1 40 ? 58.823 -2.743 60.738 1.00 41.57 38 ASN D CA 1
ATOM 17437 C C . ASN D 1 40 ? 57.579 -1.869 60.715 1.00 45.20 38 ASN D C 1
ATOM 17438 O O . ASN D 1 40 ? 56.471 -2.333 60.992 1.00 45.85 38 ASN D O 1
ATOM 17449 N N . ASN D 1 41 ? 57.781 -0.596 60.412 1.00 47.28 39 ASN D N 1
ATOM 17450 C CA . ASN D 1 41 ? 56.695 0.358 60.259 1.00 50.48 39 ASN D CA 1
ATOM 17451 C C . ASN D 1 41 ? 55.856 -0.002 59.040 1.00 52.87 39 ASN D C 1
ATOM 17452 O O . ASN D 1 41 ? 56.337 0.169 57.911 1.00 53.71 39 ASN D O 1
ATOM 17463 N N . PRO D 1 42 ? 54.618 -0.481 59.193 1.00 52.58 40 PRO D N 1
ATOM 17464 C CA . PRO D 1 42 ? 53.809 -0.786 58.006 1.00 52.94 40 PRO D CA 1
ATOM 17465 C C . PRO D 1 42 ? 53.101 0.419 57.411 1.00 50.99 40 PRO D C 1
ATOM 17466 O O . PRO D 1 42 ? 52.503 0.287 56.334 1.00 49.17 40 PRO D O 1
ATOM 17477 N N . ILE D 1 43 ? 53.134 1.579 58.066 1.00 51.38 41 ILE D N 1
ATOM 17478 C CA . ILE D 1 43 ? 52.379 2.725 57.574 1.00 51.09 41 ILE D CA 1
ATOM 17479 C C . ILE D 1 43 ? 52.965 3.166 56.239 1.00 50.97 41 ILE D C 1
ATOM 17480 O O . ILE D 1 43 ? 54.159 3.475 56.137 1.00 52.13 41 ILE D O 1
ATOM 17496 N N . ASP D 1 44 ? 52.108 3.228 55.213 1.00 48.92 42 ASP D N 1
ATOM 17497 C CA . ASP D 1 44 ? 52.479 3.630 53.853 1.00 47.63 42 ASP D CA 1
ATOM 17498 C C . ASP D 1 44 ? 51.267 4.395 53.311 1.00 44.27 42 ASP D C 1
ATOM 17499 O O . ASP D 1 44 ? 50.421 3.846 52.601 1.00 42.95 42 ASP D O 1
ATOM 17508 N N . LEU D 1 45 ? 51.181 5.676 53.646 1.00 43.01 43 LEU D N 1
ATOM 17509 C CA . LEU D 1 45 ? 49.984 6.435 53.318 1.00 40.18 43 LEU D CA 1
ATOM 17510 C C . LEU D 1 45 ? 49.872 6.637 51.808 1.00 38.91 43 LEU D C 1
ATOM 17511 O O . LEU D 1 45 ? 50.886 6.806 51.122 1.00 39.51 43 LEU D O 1
ATOM 17527 N N . PRO D 1 46 ? 48.657 6.616 51.264 1.00 37.14 44 PRO D N 1
ATOM 17528 C CA . PRO D 1 46 ? 48.482 6.828 49.824 1.00 34.85 44 PRO D CA 1
ATOM 17529 C C . PRO D 1 46 ? 48.723 8.277 49.430 1.00 34.87 44 PRO D C 1
ATOM 17530 O O . PRO D 1 46 ? 48.686 9.192 50.253 1.00 34.69 44 PRO D O 1
ATOM 17541 N N . GLN D 1 47 ? 48.970 8.472 48.137 1.00 38.42 45 GLN D N 1
ATOM 17542 C CA . GLN D 1 47 ? 49.029 9.808 47.569 1.00 41.13 45 GLN D CA 1
ATOM 17543 C C . GLN D 1 47 ? 47.629 10.299 47.228 1.00 38.20 45 GLN D C 1
ATOM 17544 O O . GLN D 1 47 ? 46.724 9.508 46.948 1.00 36.21 45 GLN D O 1
ATOM 17558 N N . ILE D 1 48 ? 47.461 11.617 47.241 1.00 33.41 46 ILE D N 1
ATOM 17559 C CA . ILE D 1 48 ? 46.202 12.263 46.881 1.00 30.26 46 ILE D CA 1
ATOM 17560 C C . ILE D 1 48 ? 46.441 13.023 45.582 1.00 29.52 46 ILE D C 1
ATOM 17561 O O . ILE D 1 48 ? 47.301 13.910 45.523 1.00 30.97 46 ILE D O 1
ATOM 17577 N N . VAL D 1 49 ? 45.689 12.670 44.541 1.00 29.79 47 VAL D N 1
ATOM 17578 C CA . VAL D 1 49 ? 45.901 13.205 43.200 1.00 27.90 47 VAL D CA 1
ATOM 17579 C C . VAL D 1 49 ? 44.585 13.759 42.675 1.00 27.84 47 VAL D C 1
ATOM 17580 O O . VAL D 1 49 ? 43.550 13.088 42.753 1.00 28.57 47 VAL D O 1
ATOM 17593 N N . VAL D 1 50 ? 44.621 14.986 42.150 1.00 29.15 48 VAL D N 1
ATOM 17594 C CA . VAL D 1 50 ? 43.467 15.581 41.486 1.00 28.14 48 VAL D CA 1
ATOM 17595 C C . VAL D 1 50 ? 43.580 15.321 39.990 1.00 27.48 48 VAL D C 1
ATOM 17596 O O . VAL D 1 50 ? 44.635 15.546 39.387 1.00 29.01 48 VAL D O 1
ATOM 17609 N N . VAL D 1 51 ? 42.495 14.837 39.394 1.00 29.68 49 VAL D N 1
ATOM 17610 C CA . VAL D 1 51 ? 42.451 14.526 37.970 1.00 32.56 49 VAL D CA 1
ATOM 17611 C C . VAL D 1 51 ? 41.122 15.026 37.424 1.00 32.54 49 VAL D C 1
ATOM 17612 O O . VAL D 1 51 ? 40.074 14.844 38.052 1.00 35.52 49 VAL D O 1
ATOM 17625 N N . GLY D 1 52 ? 41.160 15.655 36.258 1.00 31.50 50 GLY D N 1
ATOM 17626 C CA . GLY D 1 52 ? 39.936 16.126 35.645 1.00 32.19 50 GLY D CA 1
ATOM 17627 C C . GLY D 1 52 ? 40.220 17.011 34.453 1.00 29.83 50 GLY D C 1
ATOM 17628 O O . GLY D 1 52 ? 41.373 17.305 34.118 1.00 30.36 50 GLY D O 1
ATOM 17632 N N . SER D 1 53 ? 39.133 17.427 33.810 1.00 31.07 51 SER D N 1
ATOM 17633 C CA . SER D 1 53 ? 39.238 18.318 32.668 1.00 33.29 51 SER D CA 1
ATOM 17634 C C . SER D 1 53 ? 39.949 19.606 33.072 1.00 33.91 51 SER D C 1
ATOM 17635 O O . SER D 1 53 ? 39.970 19.999 34.240 1.00 32.25 51 SER D O 1
ATOM 17643 N N . GLN D 1 54 ? 40.559 20.254 32.084 1.00 35.44 52 GLN D N 1
ATOM 17644 C CA . GLN D 1 54 ? 41.180 21.548 32.321 1.00 34.50 52 GLN D CA 1
ATOM 17645 C C . GLN D 1 54 ? 40.111 22.568 32.692 1.00 33.13 52 GLN D C 1
ATOM 17646 O O . GLN D 1 54 ? 39.024 22.594 32.107 1.00 31.90 52 GLN D O 1
ATOM 17660 N N . SER D 1 55 ? 40.419 23.393 33.691 1.00 32.94 53 SER D N 1
ATOM 17661 C CA . SER D 1 55 ? 39.570 24.469 34.197 1.00 37.37 53 SER D CA 1
ATOM 17662 C C . SER D 1 55 ? 38.447 23.974 35.101 1.00 34.98 53 SER D C 1
ATOM 17663 O O . SER D 1 55 ? 37.515 24.743 35.377 1.00 37.50 53 SER D O 1
ATOM 17671 N N . SER D 1 56 ? 38.492 22.728 35.576 1.00 30.67 54 SER D N 1
ATOM 17672 C CA . SER D 1 56 ? 37.424 22.220 36.430 1.00 27.96 54 SER D CA 1
ATOM 17673 C C . SER D 1 56 ? 37.580 22.628 37.890 1.00 25.89 54 SER D C 1
ATOM 17674 O O . SER D 1 56 ? 36.654 22.411 38.677 1.00 26.75 54 SER D O 1
ATOM 17682 N N . GLY D 1 57 ? 38.707 23.218 38.264 1.00 27.77 55 GLY D N 1
ATOM 17683 C CA . GLY D 1 57 ? 38.943 23.637 39.625 1.00 29.67 55 GLY D CA 1
ATOM 17684 C C . GLY D 1 57 ? 39.828 22.725 40.440 1.00 28.56 55 GLY D C 1
ATOM 17685 O O . GLY D 1 57 ? 39.715 22.722 41.671 1.00 25.10 55 GLY D O 1
ATOM 17689 N N . LYS D 1 58 ? 40.726 21.975 39.797 1.00 29.85 56 LYS D N 1
ATOM 17690 C CA . LYS D 1 58 ? 41.524 20.982 40.507 1.00 29.66 56 LYS D CA 1
ATOM 17691 C C . LYS D 1 58 ? 42.462 21.635 41.515 1.00 28.82 56 LYS D C 1
ATOM 17692 O O . LYS D 1 58 ? 42.521 21.227 42.680 1.00 29.03 56 LYS D O 1
ATOM 17711 N N . SER D 1 59 ? 43.216 22.649 41.081 1.00 25.78 57 SER D N 1
ATOM 17712 C CA . SER D 1 59 ? 44.202 23.255 41.968 1.00 23.11 57 SER D CA 1
ATOM 17713 C C . SER D 1 59 ? 43.536 23.828 43.210 1.00 24.22 57 SER D C 1
ATOM 17714 O O . SER D 1 59 ? 44.069 23.709 44.319 1.00 24.03 57 SER D O 1
ATOM 17721 N N . SER D 1 60 ? 42.355 24.429 43.049 1.00 29.27 58 SER D N 1
ATOM 17722 C CA . SER D 1 60 ? 41.633 24.963 44.198 1.00 32.70 58 SER D CA 1
ATOM 17723 C C . SER D 1 60 ? 41.273 23.858 45.180 1.00 31.82 58 SER D C 1
ATOM 17724 O O . SER D 1 60 ? 41.354 24.050 46.398 1.00 29.63 58 SER D O 1
ATOM 17732 N N . VAL D 1 61 ? 40.859 22.696 44.667 1.00 31.62 59 VAL D N 1
ATOM 17733 C CA . VAL D 1 61 ? 40.481 21.583 45.535 1.00 29.47 59 VAL D CA 1
ATOM 17734 C C . VAL D 1 61 ? 41.684 21.110 46.340 1.00 27.20 59 VAL D C 1
ATOM 17735 O O . VAL D 1 61 ? 41.620 20.969 47.567 1.00 27.76 59 VAL D O 1
ATOM 17748 N N . LEU D 1 62 ? 42.801 20.853 45.659 1.00 27.34 60 LEU D N 1
ATOM 17749 C CA . LEU D 1 62 ? 43.984 20.341 46.339 1.00 30.22 60 LEU D CA 1
ATOM 17750 C C . LEU D 1 62 ? 44.514 21.361 47.337 1.00 35.49 60 LEU D C 1
ATOM 17751 O O . LEU D 1 62 ? 44.977 21.001 48.425 1.00 37.62 60 LEU D O 1
ATOM 17767 N N . GLU D 1 63 ? 44.452 22.643 46.977 1.00 35.18 61 GLU D N 1
ATOM 17768 C CA . GLU D 1 63 ? 44.954 23.699 47.847 1.00 36.21 61 GLU D CA 1
ATOM 17769 C C . GLU D 1 63 ? 44.133 23.800 49.124 1.00 35.59 61 GLU D C 1
ATOM 17770 O O . GLU D 1 63 ? 44.685 24.038 50.204 1.00 34.68 61 GLU D O 1
ATOM 17782 N N . ASN D 1 64 ? 42.817 23.592 49.027 1.00 35.65 62 ASN D N 1
ATOM 17783 C CA . ASN D 1 64 ? 41.964 23.606 50.211 1.00 33.83 62 ASN D CA 1
ATOM 17784 C C . ASN D 1 64 ? 42.260 22.438 51.145 1.00 35.30 62 ASN D C 1
ATOM 17785 O O . ASN D 1 64 ? 42.062 22.553 52.360 1.00 36.50 62 ASN D O 1
ATOM 17796 N N . ILE D 1 65 ? 42.707 21.304 50.603 1.00 35.41 63 ILE D N 1
ATOM 17797 C CA . ILE D 1 65 ? 43.042 20.162 51.448 1.00 36.69 63 ILE D CA 1
ATOM 17798 C C . ILE D 1 65 ? 44.219 20.496 52.356 1.00 37.37 63 ILE D C 1
ATOM 17799 O O . ILE D 1 65 ? 44.279 20.050 53.508 1.00 38.34 63 ILE D O 1
ATOM 17815 N N . VAL D 1 66 ? 45.172 21.286 51.855 1.00 35.76 64 VAL D N 1
ATOM 17816 C CA . VAL D 1 66 ? 46.323 21.668 52.666 1.00 34.39 64 VAL D CA 1
ATOM 17817 C C . VAL D 1 66 ? 45.931 22.713 53.703 1.00 35.06 64 VAL D C 1
ATOM 17818 O O . VAL D 1 66 ? 46.411 22.686 54.842 1.00 38.33 64 VAL D O 1
ATOM 17831 N N . GLY D 1 67 ? 45.054 23.644 53.332 1.00 35.11 65 GLY D N 1
ATOM 17832 C CA . GLY D 1 67 ? 44.587 24.668 54.240 1.00 36.35 65 GLY D CA 1
ATOM 17833 C C . GLY D 1 67 ? 45.256 26.019 54.105 1.00 37.76 65 GLY D C 1
ATOM 17834 O O . GLY D 1 67 ? 44.903 26.938 54.852 1.00 39.13 65 GLY D O 1
ATOM 17838 N N . ARG D 1 68 ? 46.212 26.169 53.191 1.00 41.61 66 ARG D N 1
ATOM 17839 C CA . ARG D 1 68 ? 46.872 27.445 52.948 1.00 48.23 66 ARG D CA 1
ATOM 17840 C C . ARG D 1 68 ? 47.100 27.594 51.452 1.00 46.06 66 ARG D C 1
ATOM 17841 O O . ARG D 1 68 ? 47.458 26.628 50.773 1.00 49.05 66 ARG D O 1
ATOM 17862 N N . ASP D 1 69 ? 46.887 28.806 50.945 1.00 40.39 67 ASP D N 1
ATOM 17863 C CA . ASP D 1 69 ? 47.005 29.059 49.515 1.00 38.12 67 ASP D CA 1
ATOM 17864 C C . ASP D 1 69 ? 48.461 28.992 49.074 1.00 39.39 67 ASP D C 1
ATOM 17865 O O . ASP D 1 69 ? 49.346 29.554 49.730 1.00 41.87 67 ASP D O 1
ATOM 17874 N N . PHE D 1 70 ? 48.713 28.310 47.957 1.00 36.20 68 PHE D N 1
ATOM 17875 C CA . PHE D 1 70 ? 50.062 28.258 47.412 1.00 35.11 68 PHE D CA 1
ATOM 17876 C C . PHE D 1 70 ? 50.104 27.804 45.957 1.00 33.60 68 PHE D C 1
ATOM 17877 O O . PHE D 1 70 ? 51.156 27.894 45.317 1.00 32.12 68 PHE D O 1
ATOM 17894 N N . LEU D 1 71 ? 48.976 27.336 45.415 1.00 34.17 69 LEU D N 1
ATOM 17895 C CA . LEU D 1 71 ? 48.977 26.841 44.041 1.00 31.76 69 LEU D CA 1
ATOM 17896 C C . LEU D 1 71 ? 48.422 27.888 43.081 1.00 31.94 69 LEU D C 1
ATOM 17897 O O . LEU D 1 71 ? 47.395 28.514 43.371 1.00 30.58 69 LEU D O 1
ATOM 17913 N N . PRO D 1 72 ? 49.057 28.103 41.928 1.00 31.27 70 PRO D N 1
ATOM 17914 C CA . PRO D 1 72 ? 48.490 29.044 40.955 1.00 31.73 70 PRO D CA 1
ATOM 17915 C C . PRO D 1 72 ? 47.117 28.583 40.488 1.00 31.81 70 PRO D C 1
ATOM 17916 O O . PRO D 1 72 ? 46.918 27.420 40.128 1.00 28.89 70 PRO D O 1
ATOM 17927 N N . ARG D 1 73 ? 46.171 29.519 40.496 1.00 31.72 71 ARG D N 1
ATOM 17928 C CA . ARG D 1 73 ? 44.786 29.279 40.118 1.00 29.94 71 ARG D CA 1
ATOM 17929 C C . ARG D 1 73 ? 44.315 30.460 39.286 1.00 32.26 71 ARG D C 1
ATOM 17930 O O . ARG D 1 73 ? 44.708 31.601 39.546 1.00 33.04 71 ARG D O 1
ATOM 17951 N N . GLY D 1 74 ? 43.492 30.191 38.280 1.00 32.43 72 GLY D N 1
ATOM 17952 C CA . GLY D 1 74 ? 42.965 31.273 37.470 1.00 33.15 72 GLY D CA 1
ATOM 17953 C C . GLY D 1 74 ? 42.365 30.752 36.176 1.00 34.40 72 GLY D C 1
ATOM 17954 O O . GLY D 1 74 ? 42.044 29.572 36.052 1.00 35.16 72 GLY D O 1
ATOM 17958 N N . GLN D 1 75 ? 42.221 31.673 35.226 1.00 37.45 73 GLN D N 1
ATOM 17959 C CA . GLN D 1 75 ? 41.626 31.383 33.934 1.00 36.14 73 GLN D CA 1
ATOM 17960 C C . GLN D 1 75 ? 42.679 30.866 32.958 1.00 33.87 73 GLN D C 1
ATOM 17961 O O . GLN D 1 75 ? 43.885 30.974 33.184 1.00 34.24 73 GLN D O 1
ATOM 17975 N N . GLY D 1 76 ? 42.203 30.311 31.846 1.00 33.83 74 GLY D N 1
ATOM 17976 C CA . GLY D 1 76 ? 43.109 29.766 30.861 1.00 35.26 74 GLY D CA 1
ATOM 17977 C C . GLY D 1 76 ? 43.765 28.483 31.348 1.00 36.38 74 GLY D C 1
ATOM 17978 O O . GLY D 1 76 ? 43.307 27.820 32.283 1.00 35.45 74 GLY D O 1
ATOM 17982 N N . ILE D 1 77 ? 44.860 28.136 30.679 1.00 35.57 75 ILE D N 1
ATOM 17983 C CA . ILE D 1 77 ? 45.648 26.957 31.020 1.00 34.83 75 ILE D CA 1
ATOM 17984 C C . ILE D 1 77 ? 46.631 27.368 32.112 1.00 35.49 75 ILE D C 1
ATOM 17985 O O . ILE D 1 77 ? 47.590 28.101 31.852 1.00 38.25 75 ILE D O 1
ATOM 18001 N N . VAL D 1 78 ? 46.394 26.900 33.337 1.00 32.84 76 VAL D N 1
ATOM 18002 C CA . VAL D 1 78 ? 47.180 27.332 34.487 1.00 33.39 76 VAL D CA 1
ATOM 18003 C C . VAL D 1 78 ? 48.232 26.286 34.839 1.00 32.99 76 VAL D C 1
ATOM 18004 O O . VAL D 1 78 ? 49.431 26.506 34.638 1.00 34.91 76 VAL D O 1
ATOM 18017 N N . THR D 1 79 ? 47.797 25.147 35.375 1.00 27.85 77 THR D N 1
ATOM 18018 C CA . THR D 1 79 ? 48.730 24.095 35.771 1.00 26.08 77 THR D CA 1
ATOM 18019 C C . THR D 1 79 ? 49.244 23.386 34.523 1.00 26.34 77 THR D C 1
ATOM 18020 O O . THR D 1 79 ? 48.503 22.645 33.870 1.00 26.07 77 THR D O 1
ATOM 18030 N N . ARG D 1 80 ? 50.515 23.612 34.193 1.00 29.46 78 ARG D N 1
ATOM 18031 C CA . ARG D 1 80 ? 51.120 23.081 32.977 1.00 31.98 78 ARG D CA 1
ATOM 18032 C C . ARG D 1 80 ? 52.334 22.211 33.269 1.00 32.10 78 ARG D C 1
ATOM 18033 O O . ARG D 1 80 ? 53.063 21.845 32.340 1.00 32.05 78 ARG D O 1
ATOM 18054 N N . ARG D 1 81 ? 52.567 21.878 34.536 1.00 31.42 79 ARG D N 1
ATOM 18055 C CA . ARG D 1 81 ? 53.545 20.882 34.948 1.00 30.81 79 ARG D CA 1
ATOM 18056 C C . ARG D 1 81 ? 53.007 20.212 36.201 1.00 30.72 79 ARG D C 1
ATOM 18057 O O . ARG D 1 81 ? 52.257 20.840 36.959 1.00 30.72 79 ARG D O 1
ATOM 18078 N N . PRO D 1 82 ? 53.341 18.945 36.437 1.00 29.45 80 PRO D N 1
ATOM 18079 C CA . PRO D 1 82 ? 52.956 18.318 37.707 1.00 28.50 80 PRO D CA 1
ATOM 18080 C C . PRO D 1 82 ? 53.625 19.016 38.882 1.00 29.73 80 PRO D C 1
ATOM 18081 O O . PRO D 1 82 ? 54.804 19.370 38.826 1.00 30.35 80 PRO D O 1
ATOM 18092 N N . LEU D 1 83 ? 52.863 19.208 39.954 1.00 29.07 81 LEU D N 1
ATOM 18093 C CA . LEU D 1 83 ? 53.404 19.702 41.214 1.00 30.22 81 LEU D CA 1
ATOM 18094 C C . LEU D 1 83 ? 53.291 18.580 42.238 1.00 29.28 81 LEU D C 1
ATOM 18095 O O . LEU D 1 83 ? 52.191 18.269 42.707 1.00 26.97 81 LEU D O 1
ATOM 18111 N N . VAL D 1 84 ? 54.429 17.987 42.588 1.00 33.40 82 VAL D N 1
ATOM 18112 C CA . VAL D 1 84 ? 54.477 16.893 43.550 1.00 31.71 82 VAL D CA 1
ATOM 18113 C C . VAL D 1 84 ? 54.785 17.519 44.906 1.00 29.57 82 VAL D C 1
ATOM 18114 O O . VAL D 1 84 ? 55.923 17.895 45.189 1.00 30.85 82 VAL D O 1
ATOM 18127 N N . LEU D 1 85 ? 53.758 17.647 45.740 1.00 27.45 83 LEU D N 1
ATOM 18128 C CA . LEU D 1 85 ? 53.918 18.193 47.080 1.00 28.58 83 LEU D CA 1
ATOM 18129 C C . LEU D 1 85 ? 54.181 17.054 48.054 1.00 28.87 83 LEU D C 1
ATOM 18130 O O . LEU D 1 85 ? 53.390 16.111 48.141 1.00 28.59 83 LEU D O 1
ATOM 18146 N N . GLN D 1 86 ? 55.277 17.154 48.792 1.00 33.02 84 GLN D N 1
ATOM 18147 C CA . GLN D 1 86 ? 55.634 16.178 49.815 1.00 36.63 84 GLN D CA 1
ATOM 18148 C C . GLN D 1 86 ? 55.539 16.881 51.164 1.00 36.13 84 GLN D C 1
ATOM 18149 O O . GLN D 1 86 ? 56.442 17.628 51.550 1.00 36.26 84 GLN D O 1
ATOM 18163 N N . LEU D 1 87 ? 54.434 16.657 51.869 1.00 34.36 85 LEU D N 1
ATOM 18164 C CA . LEU D 1 87 ? 54.310 17.141 53.237 1.00 35.39 85 LEU D CA 1
ATOM 18165 C C . LEU D 1 87 ? 55.204 16.309 54.148 1.00 38.79 85 LEU D C 1
ATOM 18166 O O . LEU D 1 87 ? 55.207 15.076 54.072 1.00 37.80 85 LEU D O 1
ATOM 18182 N N . ILE D 1 88 ? 55.967 16.981 55.006 1.00 43.03 86 ILE D N 1
ATOM 18183 C CA . ILE D 1 88 ? 56.920 16.324 55.892 1.00 45.13 86 ILE D CA 1
ATOM 18184 C C . ILE D 1 88 ? 56.704 16.842 57.305 1.00 47.54 86 ILE D C 1
ATOM 18185 O O . ILE D 1 88 ? 56.682 18.058 57.530 1.00 52.10 86 ILE D O 1
ATOM 18201 N N . ASN D 1 89 ? 56.546 15.922 58.250 1.00 45.86 87 ASN D N 1
ATOM 18202 C CA . ASN D 1 89 ? 56.367 16.286 59.647 1.00 47.24 87 ASN D CA 1
ATOM 18203 C C . ASN D 1 89 ? 57.721 16.570 60.285 1.00 50.72 87 ASN D C 1
ATOM 18204 O O . ASN D 1 89 ? 58.633 15.739 60.223 1.00 53.11 87 ASN D O 1
ATOM 18215 N N . ARG D 1 90 ? 57.853 17.749 60.890 1.00 63.00 88 ARG D N 1
ATOM 18216 C CA . ARG D 1 90 ? 59.062 18.124 61.615 1.00 66.42 88 ARG D CA 1
ATOM 18217 C C . ARG D 1 90 ? 58.657 18.965 62.814 1.00 66.14 88 ARG D C 1
ATOM 18218 O O . ARG D 1 90 ? 58.012 20.006 62.651 1.00 63.08 88 ARG D O 1
ATOM 18239 N N . GLN D 1 91 ? 59.046 18.530 64.007 1.00 67.69 89 GLN D N 1
ATOM 18240 C CA . GLN D 1 91 ? 58.706 19.273 65.209 1.00 68.97 89 GLN D CA 1
ATOM 18241 C C . GLN D 1 91 ? 59.503 20.575 65.264 1.00 67.02 89 GLN D C 1
ATOM 18242 O O . GLN D 1 91 ? 60.544 20.728 64.619 1.00 65.35 89 GLN D O 1
ATOM 18256 N N . SER D 1 92 ? 58.999 21.522 66.049 1.00 65.79 90 SER D N 1
ATOM 18257 C CA . SER D 1 92 ? 59.663 22.811 66.171 1.00 65.61 90 SER D CA 1
ATOM 18258 C C . SER D 1 92 ? 60.998 22.652 66.890 1.00 70.59 90 SER D C 1
ATOM 18259 O O . SER D 1 92 ? 61.172 21.776 67.742 1.00 70.76 90 SER D O 1
ATOM 18267 N N . SER D 1 93 ? 61.944 23.518 66.540 1.00 77.08 91 SER D N 1
ATOM 18268 C CA . SER D 1 93 ? 63.270 23.493 67.147 1.00 84.14 91 SER D CA 1
ATOM 18269 C C . SER D 1 93 ? 63.359 24.485 68.303 1.00 87.12 91 SER D C 1
ATOM 18270 O O . SER D 1 93 ? 62.595 25.449 68.369 1.00 85.55 91 SER D O 1
ATOM 18278 N N . GLU D 1 101 ? 63.368 37.254 62.101 1.00 88.50 99 GLU D N 1
ATOM 18279 C CA . GLU D 1 101 ? 64.140 38.031 61.138 1.00 89.27 99 GLU D CA 1
ATOM 18280 C C . GLU D 1 101 ? 63.820 37.600 59.709 1.00 85.50 99 GLU D C 1
ATOM 18281 O O . GLU D 1 101 ? 63.742 38.429 58.802 1.00 87.04 99 GLU D O 1
ATOM 18284 N N . ARG D 1 102 ? 63.631 36.297 59.517 1.00 79.97 100 ARG D N 1
ATOM 18285 C CA . ARG D 1 102 ? 63.345 35.738 58.202 1.00 77.31 100 ARG D CA 1
ATOM 18286 C C . ARG D 1 102 ? 61.905 35.966 57.756 1.00 75.66 100 ARG D C 1
ATOM 18287 O O . ARG D 1 102 ? 61.499 35.411 56.728 1.00 72.32 100 ARG D O 1
ATOM 18308 N N . LEU D 1 103 ? 61.129 36.766 58.495 1.00 77.68 101 LEU D N 1
ATOM 18309 C CA . LEU D 1 103 ? 59.742 37.041 58.139 1.00 76.62 101 LEU D CA 1
ATOM 18310 C C . LEU D 1 103 ? 59.467 38.539 58.044 1.00 85.29 101 LEU D C 1
ATOM 18311 O O . LEU D 1 103 ? 58.314 38.960 58.191 1.00 84.22 101 LEU D O 1
ATOM 18327 N N . ALA D 1 104 ? 60.494 39.354 57.797 1.00 95.57 102 ALA D N 1
ATOM 18328 C CA . ALA D 1 104 ? 60.292 40.798 57.779 1.00 103.93 102 ALA D CA 1
ATOM 18329 C C . ALA D 1 104 ? 59.682 41.261 56.462 1.00 102.76 102 ALA D C 1
ATOM 18330 O O . ALA D 1 104 ? 58.802 42.130 56.454 1.00 105.87 102 ALA D O 1
ATOM 18337 N N . ASP D 1 105 ? 60.136 40.698 55.343 1.00 97.39 103 ASP D N 1
ATOM 18338 C CA . ASP D 1 105 ? 59.614 41.040 54.028 1.00 95.26 103 ASP D CA 1
ATOM 18339 C C . ASP D 1 105 ? 58.497 40.099 53.586 1.00 88.22 103 ASP D C 1
ATOM 18340 O O . ASP D 1 105 ? 58.200 40.021 52.388 1.00 89.06 103 ASP D O 1
ATOM 18349 N N . SER D 1 106 ? 57.878 39.389 54.525 1.00 79.17 104 SER D N 1
ATOM 18350 C CA . SER D 1 106 ? 56.833 38.430 54.200 1.00 71.83 104 SER D CA 1
ATOM 18351 C C . SER D 1 106 ? 55.518 39.137 53.902 1.00 72.92 104 SER D C 1
ATOM 18352 O O . SER D 1 106 ? 55.112 40.059 54.617 1.00 74.65 104 SER D O 1
ATOM 18360 N N . THR D 1 107 ? 54.853 38.694 52.837 1.00 73.15 105 THR D N 1
ATOM 18361 C CA . THR D 1 107 ? 53.527 39.174 52.473 1.00 74.07 105 THR D CA 1
ATOM 18362 C C . THR D 1 107 ? 52.426 38.209 52.896 1.00 67.98 105 THR D C 1
ATOM 18363 O O . THR D 1 107 ? 51.266 38.400 52.518 1.00 69.84 105 THR D O 1
ATOM 18374 N N . ASP D 1 108 ? 52.767 37.179 53.668 1.00 59.98 106 ASP D N 1
ATOM 18375 C CA . ASP D 1 108 ? 51.827 36.152 54.105 1.00 56.75 106 ASP D CA 1
ATOM 18376 C C . ASP D 1 108 ? 51.582 36.327 55.599 1.00 59.52 106 ASP D C 1
ATOM 18377 O O . ASP D 1 108 ? 52.496 36.137 56.409 1.00 56.70 106 ASP D O 1
ATOM 18386 N N . LYS D 1 109 ? 50.345 36.682 55.961 1.00 65.97 107 LYS D N 1
ATOM 18387 C CA . LYS D 1 109 ? 50.025 36.927 57.362 1.00 70.72 107 LYS D CA 1
ATOM 18388 C C . LYS D 1 109 ? 50.273 35.696 58.223 1.00 70.81 107 LYS D C 1
ATOM 18389 O O . LYS D 1 109 ? 50.581 35.823 59.414 1.00 72.61 107 LYS D O 1
ATOM 18408 N N . ALA D 1 110 ? 50.154 34.503 57.645 1.00 69.10 108 ALA D N 1
ATOM 18409 C CA . ALA D 1 110 ? 50.264 33.261 58.396 1.00 68.48 108 ALA D CA 1
ATOM 18410 C C . ALA D 1 110 ? 51.676 32.693 58.401 1.00 65.25 108 ALA D C 1
ATOM 18411 O O . ALA D 1 110 ? 51.866 31.544 58.814 1.00 67.49 108 ALA D O 1
ATOM 18418 N N . ALA D 1 111 ? 52.667 33.463 57.962 1.00 60.74 109 ALA D N 1
ATOM 18419 C CA . ALA D 1 111 ? 54.035 32.969 57.929 1.00 58.23 109 ALA D CA 1
ATOM 18420 C C . ALA D 1 111 ? 54.560 32.769 59.345 1.00 57.27 109 ALA D C 1
ATOM 18421 O O . ALA D 1 111 ? 54.334 33.596 60.233 1.00 59.50 109 ALA D O 1
ATOM 18428 N N . ASN D 1 112 ? 55.266 31.658 59.551 1.00 51.86 110 ASN D N 1
ATOM 18429 C CA . ASN D 1 112 ? 55.850 31.351 60.848 1.00 50.13 110 ASN D CA 1
ATOM 18430 C C . ASN D 1 112 ? 57.085 30.485 60.642 1.00 50.82 110 ASN D C 1
ATOM 18431 O O . ASN D 1 112 ? 57.222 29.792 59.630 1.00 46.85 110 ASN D O 1
ATOM 18442 N N . LEU D 1 113 ? 57.982 30.525 61.630 1.00 57.82 111 LEU D N 1
ATOM 18443 C CA . LEU D 1 113 ? 59.263 29.841 61.508 1.00 58.24 111 LEU D CA 1
ATOM 18444 C C . LEU D 1 113 ? 59.128 28.324 61.527 1.00 54.31 111 LEU D C 1
ATOM 18445 O O . LEU D 1 113 ? 60.073 27.629 61.139 1.00 54.45 111 LEU D O 1
ATOM 18461 N N . ASP D 1 114 ? 57.990 27.796 61.971 1.00 52.00 112 ASP D N 1
ATOM 18462 C CA . ASP D 1 114 ? 57.791 26.355 62.049 1.00 51.66 112 ASP D CA 1
ATOM 18463 C C . ASP D 1 114 ? 57.297 25.739 60.747 1.00 48.99 112 ASP D C 1
ATOM 18464 O O . ASP D 1 114 ? 57.296 24.510 60.627 1.00 50.37 112 ASP D O 1
ATOM 18473 N N . GLU D 1 115 ? 56.882 26.550 59.774 1.00 47.14 113 GLU D N 1
ATOM 18474 C CA . GLU D 1 115 ? 56.316 26.046 58.530 1.00 45.05 113 GLU D CA 1
ATOM 18475 C C . GLU D 1 115 ? 56.940 26.779 57.353 1.00 44.89 113 GLU D C 1
ATOM 18476 O O . GLU D 1 115 ? 56.928 28.012 57.308 1.00 46.98 113 GLU D O 1
ATOM 18488 N N . TRP D 1 116 ? 57.467 26.018 56.398 1.00 44.73 114 TRP D N 1
ATOM 18489 C CA . TRP D 1 116 ? 58.103 26.597 55.223 1.00 42.44 114 TRP D CA 1
ATOM 18490 C C . TRP D 1 116 ? 58.139 25.548 54.122 1.00 40.62 114 TRP D C 1
ATOM 18491 O O . TRP D 1 116 ? 57.899 24.362 54.358 1.00 36.88 114 TRP D O 1
ATOM 18512 N N . GLY D 1 117 ? 58.452 26.004 52.914 1.00 40.03 115 GLY D N 1
ATOM 18513 C CA . GLY D 1 117 ? 58.565 25.130 51.764 1.00 36.41 115 GLY D CA 1
ATOM 18514 C C . GLY D 1 117 ? 59.973 25.135 51.200 1.00 38.38 115 GLY D C 1
ATOM 18515 O O . GLY D 1 117 ? 60.715 26.110 51.343 1.00 37.03 115 GLY D O 1
ATOM 18519 N N . GLU D 1 118 ? 60.339 24.024 50.561 1.00 39.65 116 GLU D N 1
ATOM 18520 C CA . GLU D 1 118 ? 61.617 23.892 49.874 1.00 41.02 116 GLU D CA 1
ATOM 18521 C C . GLU D 1 118 ? 61.383 23.266 48.507 1.00 39.33 116 GLU D C 1
ATOM 18522 O O . GLU D 1 118 ? 60.688 22.250 48.397 1.00 38.66 116 GLU D O 1
ATOM 18534 N N . PHE D 1 119 ? 61.958 23.871 47.473 1.00 38.26 117 PHE D N 1
ATOM 18535 C CA . PHE D 1 119 ? 61.901 23.342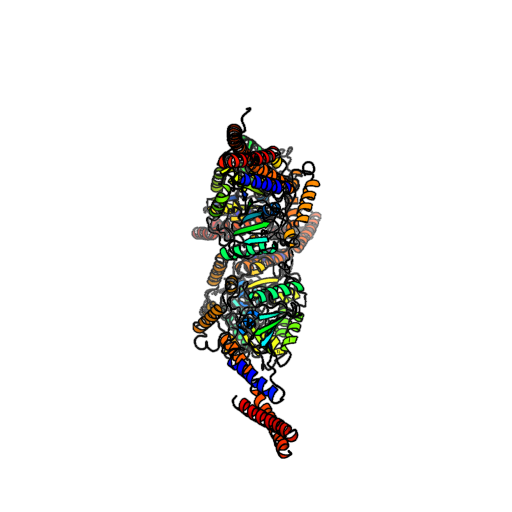 46.119 1.00 36.20 117 PHE D CA 1
ATOM 18536 C C . PHE D 1 119 ? 63.170 22.556 45.820 1.00 39.08 117 PHE D C 1
ATOM 18537 O O . PHE D 1 119 ? 64.268 22.951 46.225 1.00 40.38 117 PHE D O 1
ATOM 18554 N N . LEU D 1 120 ? 63.016 21.445 45.098 1.00 39.45 118 LEU D N 1
ATOM 18555 C CA . LEU D 1 120 ? 64.175 20.638 44.737 1.00 39.83 118 LEU D CA 1
ATOM 18556 C C . LEU D 1 120 ? 65.124 21.403 43.822 1.00 39.59 118 LEU D C 1
ATOM 18557 O O . LEU D 1 120 ? 66.340 21.187 43.875 1.00 40.41 118 LEU D O 1
ATOM 18573 N N . HIS D 1 121 ? 64.598 22.297 42.983 1.00 39.62 119 HIS D N 1
ATOM 18574 C CA . HIS D 1 121 ? 65.447 23.063 42.077 1.00 43.46 119 HIS D CA 1
ATOM 18575 C C . HIS D 1 121 ? 66.046 24.305 42.729 1.00 44.27 119 HIS D C 1
ATOM 18576 O O . HIS D 1 121 ? 66.785 25.037 42.062 1.00 44.90 119 HIS D O 1
ATOM 18590 N N . LEU D 1 122 ? 65.759 24.551 44.006 1.00 44.57 120 LEU D N 1
ATOM 18591 C CA . LEU D 1 122 ? 66.343 25.660 44.763 1.00 45.11 120 LEU D CA 1
ATOM 18592 C C . LEU D 1 122 ? 66.812 25.136 46.114 1.00 42.99 120 LEU D C 1
ATOM 18593 O O . LEU D 1 122 ? 66.231 25.458 47.158 1.00 43.16 120 LEU D O 1
ATOM 18609 N N . PRO D 1 123 ? 67.868 24.325 46.130 1.00 41.28 121 PRO D N 1
ATOM 18610 C CA . PRO D 1 123 ? 68.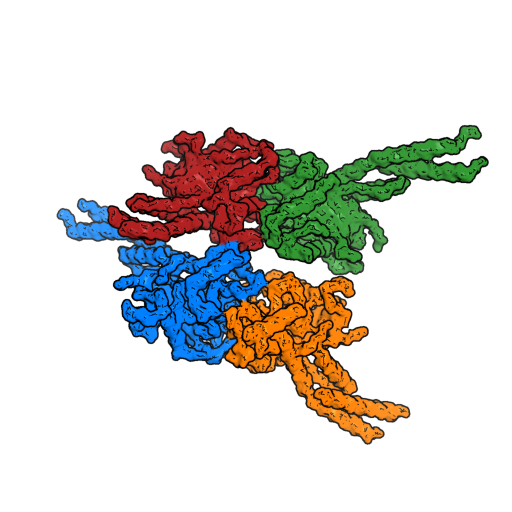304 23.714 47.392 1.00 42.72 121 PRO D CA 1
ATOM 18611 C C . PRO D 1 123 ? 68.793 24.752 48.391 1.00 46.85 121 PRO D C 1
ATOM 18612 O O . PRO D 1 123 ? 69.490 25.706 48.039 1.00 45.56 121 PRO D O 1
ATOM 18623 N N . GLY D 1 124 ? 68.410 24.555 49.654 1.00 53.08 122 GLY D N 1
ATOM 18624 C CA . GLY D 1 124 ? 68.834 25.411 50.736 1.00 56.40 122 GLY D CA 1
ATOM 18625 C C . GLY D 1 124 ? 67.942 26.606 50.997 1.00 56.41 122 GLY D C 1
ATOM 18626 O O . GLY D 1 124 ? 68.003 27.180 52.090 1.00 59.08 122 GLY D O 1
ATOM 18630 N N . GLN D 1 125 ? 67.120 26.999 50.030 1.00 53.98 123 GLN D N 1
ATOM 18631 C CA . GLN D 1 125 ? 66.266 28.171 50.166 1.00 52.17 123 GLN D CA 1
ATOM 18632 C C . GLN D 1 125 ? 64.925 27.774 50.774 1.00 48.24 123 GLN D C 1
ATOM 18633 O O . GLN D 1 125 ? 64.258 26.855 50.287 1.00 48.84 123 GLN D O 1
ATOM 18647 N N . LYS D 1 126 ? 64.536 28.481 51.833 1.00 42.08 124 LYS D N 1
ATOM 18648 C CA . LYS D 1 126 ? 63.289 28.235 52.542 1.00 39.37 124 LYS D CA 1
ATOM 18649 C C . LYS D 1 126 ? 62.252 29.291 52.179 1.00 39.47 124 LYS D C 1
ATOM 18650 O O . LYS D 1 126 ? 62.576 30.475 52.042 1.00 41.26 124 LYS D O 1
ATOM 18669 N N . PHE D 1 127 ? 61.004 28.851 52.027 1.00 40.16 125 PHE D N 1
ATOM 18670 C CA . PHE D 1 127 ? 59.882 29.718 51.679 1.00 39.56 125 PHE D CA 1
ATOM 18671 C C . PHE D 1 127 ? 58.893 29.722 52.843 1.00 38.38 125 PHE D C 1
ATOM 18672 O O . PHE D 1 127 ? 58.025 28.850 52.937 1.00 35.90 125 PHE D O 1
ATOM 18689 N N . TYR D 1 128 ? 59.021 30.711 53.727 1.00 40.98 126 TYR D N 1
ATOM 18690 C CA . TYR D 1 128 ? 58.028 30.899 54.777 1.00 42.44 126 TYR D CA 1
ATOM 18691 C C . TYR D 1 128 ? 56.782 31.597 54.248 1.00 40.46 126 TYR D C 1
ATOM 18692 O O . TYR D 1 128 ? 55.684 31.384 54.774 1.00 40.65 126 TYR D O 1
ATOM 18710 N N . ASP D 1 129 ? 56.937 32.427 53.218 1.00 39.66 127 ASP D N 1
ATOM 18711 C CA . ASP D 1 129 ? 55.829 33.157 52.607 1.00 40.59 127 ASP D CA 1
ATOM 18712 C C . ASP D 1 129 ? 55.213 32.280 51.522 1.00 40.43 127 ASP D C 1
ATOM 18713 O O . ASP D 1 129 ? 55.852 32.000 50.502 1.00 38.48 127 ASP D O 1
ATOM 18722 N N . PHE D 1 130 ? 53.969 31.846 51.739 1.00 42.35 128 PHE D N 1
ATOM 18723 C CA . PHE D 1 130 ? 53.320 30.955 50.784 1.00 44.31 128 PHE D CA 1
ATOM 18724 C C . PHE D 1 130 ? 52.942 31.661 49.490 1.00 43.80 128 PHE D C 1
ATOM 18725 O O . PHE D 1 130 ? 52.771 30.993 48.465 1.00 41.83 128 PHE D O 1
ATOM 18742 N N . ASN D 1 131 ? 52.796 32.988 49.509 1.00 43.01 129 ASN D N 1
ATOM 18743 C CA . ASN D 1 131 ? 52.628 33.719 48.259 1.00 40.96 129 ASN D CA 1
ATOM 18744 C C . ASN D 1 131 ? 53.860 33.579 47.375 1.00 38.57 129 ASN D C 1
ATOM 18745 O O . ASN D 1 131 ? 53.740 33.529 46.146 1.00 37.47 129 ASN D O 1
ATOM 18756 N N . LYS D 1 132 ? 55.049 33.503 47.982 1.00 39.56 130 LYS D N 1
ATOM 18757 C CA . LYS D 1 132 ? 56.270 33.296 47.212 1.00 41.46 130 LYS D CA 1
ATOM 18758 C C . LYS D 1 132 ? 56.358 31.873 46.674 1.00 39.19 130 LYS D C 1
ATOM 18759 O O . LYS D 1 132 ? 56.968 31.648 45.623 1.00 38.76 130 LYS D O 1
ATOM 18778 N N . ILE D 1 133 ? 55.771 30.900 47.375 1.00 36.49 131 ILE D N 1
ATOM 18779 C CA . ILE D 1 133 ? 55.707 29.544 46.836 1.00 33.29 131 ILE D CA 1
ATOM 18780 C C . ILE D 1 133 ? 54.905 29.535 45.539 1.00 31.45 131 ILE D C 1
ATOM 18781 O O . ILE D 1 133 ? 55.345 28.987 44.521 1.00 31.38 131 ILE D O 1
ATOM 18797 N N . ARG D 1 134 ? 53.728 30.167 45.545 1.00 32.52 132 ARG D N 1
ATOM 18798 C CA . ARG D 1 134 ? 52.926 30.232 44.328 1.00 35.36 132 ARG D CA 1
ATOM 18799 C C . ARG D 1 134 ? 53.702 30.908 43.203 1.00 36.66 132 ARG D C 1
ATOM 18800 O O . ARG D 1 134 ? 53.723 30.422 42.065 1.00 34.03 132 ARG D O 1
ATOM 18821 N N . ASP D 1 135 ? 54.348 32.038 43.508 1.00 35.44 133 ASP D N 1
ATOM 18822 C CA . ASP D 1 135 ? 55.111 32.762 42.497 1.00 35.63 133 ASP D CA 1
ATOM 18823 C C . ASP D 1 135 ? 56.235 31.909 41.925 1.00 33.68 133 ASP D C 1
ATOM 18824 O O . ASP D 1 135 ? 56.496 31.948 40.718 1.00 33.83 133 ASP D O 1
ATOM 18833 N N . GLU D 1 136 ? 56.920 31.137 42.775 1.00 32.75 134 GLU D N 1
ATOM 18834 C CA . GLU D 1 136 ? 58.018 30.306 42.287 1.00 34.48 134 GLU D CA 1
ATOM 18835 C C . GLU D 1 136 ? 57.494 29.146 41.445 1.00 31.32 134 GLU D C 1
ATOM 18836 O O . GLU D 1 136 ? 58.137 28.740 40.468 1.00 30.17 134 GLU D O 1
ATOM 18848 N N . ILE D 1 137 ? 56.342 28.583 41.820 1.00 30.39 135 ILE D N 1
ATOM 18849 C CA . ILE D 1 137 ? 55.731 27.543 40.996 1.00 31.72 135 ILE D CA 1
ATOM 18850 C C . ILE D 1 137 ? 55.465 28.081 39.597 1.00 35.36 135 ILE D C 1
ATOM 18851 O O . ILE D 1 137 ? 55.733 27.410 38.593 1.00 32.52 135 ILE D O 1
ATOM 18867 N N . ASN D 1 138 ? 54.948 29.308 39.508 1.00 39.24 136 ASN D N 1
ATOM 18868 C CA . ASN D 1 138 ? 54.693 29.909 38.204 1.00 43.28 136 ASN D CA 1
ATOM 18869 C C . ASN D 1 138 ? 55.994 30.212 37.470 1.00 41.74 136 ASN D C 1
ATOM 18870 O O . ASN D 1 138 ? 56.092 29.992 36.258 1.00 39.63 136 ASN D O 1
ATOM 18881 N N . ARG D 1 139 ? 57.007 30.718 38.181 1.00 43.73 137 ARG D N 1
ATOM 18882 C CA . ARG D 1 139 ? 58.291 30.983 37.539 1.00 46.76 137 ARG D CA 1
ATOM 18883 C C . ARG D 1 139 ? 58.908 29.698 37.000 1.00 43.96 137 ARG D C 1
ATOM 18884 O O . ARG D 1 139 ? 59.334 29.638 35.841 1.00 44.36 137 ARG D O 1
ATOM 18905 N N . GLU D 1 140 ? 58.976 28.657 37.835 1.00 41.46 138 GLU D N 1
ATOM 18906 C CA . GLU D 1 140 ? 59.548 27.391 37.388 1.00 38.51 138 GLU D CA 1
ATOM 18907 C C . GLU D 1 140 ? 58.757 26.808 36.223 1.00 36.44 138 GLU D C 1
ATOM 18908 O O . GLU D 1 140 ? 59.333 26.149 35.350 1.00 35.34 138 GLU D O 1
ATOM 18920 N N . THR D 1 141 ? 57.447 27.058 36.173 1.00 35.97 139 THR D N 1
ATOM 18921 C CA . THR D 1 141 ? 56.653 26.600 35.038 1.00 34.11 139 THR D CA 1
ATOM 18922 C C . THR D 1 141 ? 57.101 27.290 33.755 1.00 36.60 139 THR D C 1
ATOM 18923 O O . THR D 1 141 ? 57.393 26.632 32.750 1.00 34.43 139 THR D O 1
ATOM 18934 N N . GLU D 1 142 ? 57.181 28.625 33.780 1.00 38.06 140 GLU D N 1
ATOM 18935 C CA . GLU D 1 142 ? 57.575 29.371 32.590 1.00 40.87 140 GLU D CA 1
ATOM 18936 C C . GLU D 1 142 ? 59.000 29.044 32.167 1.00 42.48 140 GLU D C 1
ATOM 18937 O O . GLU D 1 142 ? 59.323 29.109 30.975 1.00 43.51 140 GLU D O 1
ATOM 18949 N N . ALA D 1 143 ? 59.866 28.697 33.121 1.00 44.94 141 ALA D N 1
ATOM 18950 C CA . ALA D 1 143 ? 61.248 28.383 32.778 1.00 46.78 141 ALA D CA 1
ATOM 18951 C C . ALA D 1 143 ? 61.338 27.191 31.835 1.00 47.31 141 ALA D C 1
ATOM 18952 O O . ALA D 1 143 ? 62.292 27.093 31.054 1.00 47.69 141 ALA D O 1
ATOM 18959 N N . LYS D 1 144 ? 60.359 26.288 31.879 1.00 47.54 142 LYS D N 1
ATOM 18960 C CA . LYS D 1 144 ? 60.386 25.074 31.071 1.00 49.07 142 LYS D CA 1
ATOM 18961 C C . LYS D 1 144 ? 59.416 25.088 29.900 1.00 46.48 142 LYS D C 1
ATOM 18962 O O . LYS D 1 144 ? 59.750 24.568 28.833 1.00 51.58 142 LYS D O 1
ATOM 18981 N N . VAL D 1 145 ? 58.226 25.677 30.058 1.00 38.21 143 VAL D N 1
ATOM 18982 C CA . VAL D 1 145 ? 57.197 25.615 29.029 1.00 35.93 143 VAL D CA 1
ATOM 18983 C C . VAL D 1 145 ? 56.705 26.993 28.599 1.00 37.66 143 VAL D C 1
ATOM 18984 O O . VAL D 1 145 ? 55.700 27.093 27.894 1.00 37.25 143 VAL D O 1
ATOM 18997 N N . GLY D 1 146 ? 57.376 28.062 29.020 1.00 37.22 144 GLY D N 1
ATOM 18998 C CA . GLY D 1 146 ? 57.040 29.363 28.472 1.00 38.00 144 GLY D CA 1
ATOM 18999 C C . GLY D 1 146 ? 55.691 29.877 28.948 1.00 39.17 144 GLY D C 1
ATOM 19000 O O . GLY D 1 146 ? 55.195 29.523 30.021 1.00 34.83 144 GLY D O 1
ATOM 19004 N N . ARG D 1 147 ? 55.085 30.736 28.117 1.00 45.11 145 ARG D N 1
ATOM 19005 C CA . ARG D 1 147 ? 53.850 31.424 28.475 1.00 47.81 145 ARG D CA 1
ATOM 19006 C C . ARG D 1 147 ? 52.772 31.295 27.403 1.00 48.11 145 ARG D C 1
ATOM 19007 O O . ARG D 1 147 ? 51.885 32.152 27.324 1.00 48.22 145 ARG D O 1
ATOM 19028 N N . ASN D 1 148 ? 52.819 30.249 26.581 1.00 46.47 146 ASN D N 1
ATOM 19029 C CA . ASN D 1 148 ? 51.847 30.052 25.508 1.00 45.75 146 ASN D CA 1
ATOM 19030 C C . ASN D 1 148 ? 51.270 28.643 25.567 1.00 44.98 146 ASN D C 1
ATOM 19031 O O . ASN D 1 148 ? 51.238 27.906 24.579 1.00 44.87 146 ASN D O 1
ATOM 19042 N N . ALA D 1 149 ? 50.812 28.254 26.754 1.00 43.00 147 ALA D N 1
ATOM 19043 C CA . ALA D 1 149 ? 50.057 27.028 26.993 1.00 39.57 147 ALA D CA 1
ATOM 19044 C C . ALA D 1 149 ? 50.893 25.763 26.851 1.00 36.47 147 ALA D C 1
ATOM 19045 O O . ALA D 1 149 ? 50.330 24.663 26.812 1.00 34.93 147 ALA D O 1
ATOM 19052 N N . GLY D 1 150 ? 52.216 25.884 26.771 1.00 35.73 148 GLY D N 1
ATOM 19053 C CA . GLY D 1 150 ? 53.049 24.696 26.688 1.00 33.13 148 GLY D CA 1
ATOM 19054 C C . GLY D 1 150 ? 52.960 23.867 27.957 1.00 33.41 148 GLY D C 1
ATOM 19055 O O . GLY D 1 150 ? 52.865 24.399 29.066 1.00 30.00 148 GLY D O 1
ATOM 19059 N N . ILE D 1 151 ? 52.991 22.547 27.788 1.00 37.35 149 ILE D N 1
ATOM 19060 C CA . ILE D 1 151 ? 52.888 21.612 28.900 1.00 39.78 149 ILE D CA 1
ATOM 19061 C C . ILE D 1 151 ? 54.080 20.666 28.871 1.00 39.45 149 ILE D C 1
ATOM 19062 O O . ILE D 1 151 ? 54.614 20.337 27.807 1.00 41.69 149 ILE D O 1
ATOM 19078 N N . SER D 1 152 ? 54.502 20.233 30.061 1.00 34.87 150 SER D N 1
ATOM 19079 C CA . SER D 1 152 ? 55.618 19.314 30.220 1.00 32.80 150 SER D CA 1
ATOM 19080 C C . SER D 1 152 ? 55.345 18.361 31.375 1.00 33.88 150 SER D C 1
ATOM 19081 O O . SER D 1 152 ? 54.747 18.767 32.383 1.00 33.48 150 SER D O 1
ATOM 19089 N N . PRO D 1 153 ? 55.762 17.094 31.262 1.00 34.04 151 PRO D N 1
ATOM 19090 C CA . PRO D 1 153 ? 55.580 16.158 32.382 1.00 33.34 151 PRO D CA 1
ATOM 19091 C C . PRO D 1 153 ? 56.621 16.290 33.481 1.00 34.38 151 PRO D C 1
ATOM 19092 O O . PRO D 1 153 ? 56.445 15.682 34.546 1.00 35.84 151 PRO D O 1
ATOM 19103 N N . ALA D 1 154 ? 57.681 17.060 33.272 1.00 36.77 152 ALA D N 1
ATOM 19104 C CA . ALA D 1 154 ? 58.726 17.205 34.278 1.00 37.41 152 ALA D CA 1
ATOM 19105 C C . ALA D 1 154 ? 58.141 17.806 35.551 1.00 35.29 152 ALA D C 1
ATOM 19106 O O . ALA D 1 154 ? 57.641 18.940 35.514 1.00 34.35 152 ALA D O 1
ATOM 19113 N N . PRO D 1 155 ? 58.171 17.101 36.679 1.00 35.08 153 PRO D N 1
ATOM 19114 C CA . PRO D 1 155 ? 57.470 17.597 37.866 1.00 35.95 153 PRO D CA 1
ATOM 19115 C C . PRO D 1 155 ? 58.224 18.701 38.590 1.00 37.19 153 PRO D C 1
ATOM 19116 O O . PRO D 1 155 ? 59.456 18.761 38.594 1.00 37.89 153 PRO D O 1
ATOM 19127 N N . ILE D 1 156 ? 57.447 19.589 39.203 1.00 35.93 154 ILE D N 1
ATOM 19128 C CA . ILE D 1 156 ? 57.964 20.561 40.160 1.00 35.94 154 ILE D CA 1
ATOM 19129 C C . ILE D 1 156 ? 57.852 19.935 41.544 1.00 34.21 154 ILE D C 1
ATOM 19130 O O . ILE D 1 156 ? 56.749 19.621 42.004 1.00 32.98 154 ILE D O 1
ATOM 19146 N N . ASN D 1 157 ? 58.990 19.730 42.199 1.00 32.68 155 ASN D N 1
ATOM 19147 C CA . ASN D 1 157 ? 59.032 19.052 43.488 1.00 32.27 155 ASN D CA 1
ATOM 19148 C C . ASN D 1 157 ? 59.079 20.078 44.613 1.00 35.25 155 ASN D C 1
ATOM 19149 O O . ASN D 1 157 ? 60.018 20.878 44.697 1.00 34.78 155 ASN D O 1
ATOM 19160 N N . LEU D 1 158 ? 58.056 20.050 45.468 1.00 38.43 156 LEU D N 1
ATOM 19161 C CA . LEU D 1 158 ? 57.923 20.969 46.592 1.00 37.65 156 LEU D CA 1
ATOM 19162 C C . LEU D 1 158 ? 57.748 20.163 47.869 1.00 35.61 156 LEU D C 1
ATOM 19163 O O . LEU D 1 158 ? 56.952 19.217 47.903 1.00 34.05 156 LEU D O 1
ATOM 19179 N N . ARG D 1 159 ? 58.474 20.545 48.913 1.00 35.01 157 ARG D N 1
ATOM 19180 C CA . ARG D 1 159 ? 58.339 19.939 50.228 1.00 36.94 157 ARG D CA 1
ATOM 19181 C C . ARG D 1 159 ? 57.900 21.028 51.194 1.00 37.91 157 ARG D C 1
ATOM 19182 O O . ARG D 1 159 ? 58.514 22.099 51.236 1.00 37.51 157 ARG D O 1
ATOM 19203 N N . ILE D 1 160 ? 56.845 20.771 51.954 1.00 37.44 158 ILE D N 1
ATOM 19204 C CA . ILE D 1 160 ? 56.386 21.699 52.981 1.00 37.68 158 ILE D CA 1
ATOM 19205 C C . ILE D 1 160 ? 56.586 21.022 54.329 1.00 41.00 158 ILE D C 1
ATOM 19206 O O . ILE D 1 160 ? 56.039 19.941 54.578 1.00 41.66 158 ILE D O 1
ATOM 19222 N N . TYR D 1 161 ? 57.385 21.650 55.186 1.00 42.93 159 TYR D N 1
ATOM 19223 C CA . TYR D 1 161 ? 57.672 21.143 56.520 1.00 45.99 159 TYR D CA 1
ATOM 19224 C C . TYR D 1 161 ? 56.746 21.813 57.527 1.00 47.95 159 TYR D C 1
ATOM 19225 O O . TYR D 1 161 ? 56.437 23.001 57.403 1.00 49.02 159 TYR D O 1
ATOM 19243 N N . SER D 1 162 ? 56.313 21.050 58.528 1.00 46.66 160 SER D N 1
ATOM 19244 C CA . SER D 1 162 ? 55.447 21.596 59.565 1.00 46.00 160 SER D CA 1
ATOM 19245 C C . SER D 1 162 ? 55.267 20.596 60.699 1.00 47.10 160 SER D C 1
ATOM 19246 O O . SER D 1 162 ? 55.253 19.382 60.456 1.00 45.91 160 SER D O 1
ATOM 19254 N N . PRO D 1 163 ? 55.129 21.054 61.948 1.00 50.28 161 PRO D N 1
ATOM 19255 C CA . PRO D 1 163 ? 54.836 20.111 63.039 1.00 52.04 161 PRO D CA 1
ATOM 19256 C C . PRO D 1 163 ? 53.419 19.563 63.011 1.00 51.25 161 PRO D C 1
ATOM 19257 O O . PRO D 1 163 ? 53.114 18.658 63.800 1.00 49.95 161 PRO D O 1
ATOM 19268 N N . HIS D 1 164 ? 52.556 20.058 62.120 1.00 50.93 162 HIS D N 1
ATOM 19269 C CA . HIS D 1 164 ? 51.134 19.741 62.165 1.00 51.72 162 HIS D CA 1
ATOM 19270 C C . HIS D 1 164 ? 50.647 18.974 60.943 1.00 49.56 162 HIS D C 1
ATOM 19271 O O . HIS D 1 164 ? 49.432 18.829 60.764 1.00 48.19 162 HIS D O 1
ATOM 19285 N N . VAL D 1 165 ? 51.552 18.480 60.101 1.00 50.51 163 VAL D N 1
ATOM 19286 C CA . VAL D 1 165 ? 51.181 17.767 58.888 1.00 46.86 163 VAL D CA 1
ATOM 19287 C C . VAL D 1 165 ? 51.726 16.346 58.955 1.00 44.47 163 VAL D C 1
ATOM 19288 O O . VAL D 1 165 ? 52.646 16.040 59.716 1.00 46.29 163 VAL D O 1
ATOM 19301 N N . LEU D 1 166 ? 51.140 15.476 58.136 1.00 41.74 164 LEU D N 1
ATOM 19302 C CA . LEU D 1 166 ? 51.609 14.108 57.995 1.00 42.58 164 LEU D CA 1
ATOM 19303 C C . LEU D 1 166 ? 52.721 14.025 56.953 1.00 43.72 164 LEU D C 1
ATOM 19304 O O . LEU D 1 166 ? 52.982 14.967 56.201 1.00 42.70 164 LEU D O 1
ATOM 19320 N N . ASN D 1 167 ? 53.379 12.867 56.913 1.00 43.84 165 ASN D N 1
ATOM 19321 C CA . ASN D 1 167 ? 54.312 12.538 55.836 1.00 43.87 165 ASN D CA 1
ATOM 19322 C C . ASN D 1 167 ? 53.473 12.039 54.663 1.00 42.25 165 ASN D C 1
ATOM 19323 O O . ASN D 1 167 ? 53.344 10.840 54.400 1.00 47.60 165 ASN D O 1
ATOM 19334 N N . LEU D 1 168 ? 52.884 12.994 53.951 1.00 38.42 166 LEU D N 1
ATOM 19335 C CA . LEU D 1 168 ? 51.922 12.718 52.896 1.00 36.32 166 LEU D CA 1
ATOM 19336 C C . LEU D 1 168 ? 52.333 13.440 51.622 1.00 35.39 166 LEU D C 1
ATOM 19337 O O . LEU D 1 168 ? 52.953 14.505 51.665 1.00 35.78 166 LEU D O 1
ATOM 19353 N N . THR D 1 169 ? 51.983 12.845 50.485 1.00 34.40 167 THR D N 1
ATOM 19354 C CA . THR D 1 169 ? 52.274 13.415 49.177 1.00 33.03 167 THR D CA 1
ATOM 19355 C C . THR D 1 169 ? 50.976 13.740 48.451 1.00 31.71 167 THR D C 1
ATOM 19356 O O . THR D 1 169 ? 50.107 12.876 48.306 1.00 35.42 167 THR D O 1
ATOM 19367 N N . LEU D 1 170 ? 50.845 14.990 48.015 1.00 30.27 168 LEU D N 1
ATOM 19368 C CA . LEU D 1 170 ? 49.726 15.445 47.202 1.00 29.59 168 LEU D CA 1
ATOM 19369 C C . LEU D 1 170 ? 50.258 15.888 45.846 1.00 29.13 168 LEU D C 1
ATOM 19370 O O . LEU D 1 170 ? 51.368 16.418 45.743 1.00 32.02 168 LEU D O 1
ATOM 19386 N N . VAL D 1 171 ? 49.470 15.651 44.800 1.00 30.39 169 VAL D N 1
ATOM 19387 C CA . VAL D 1 171 ? 49.914 15.884 43.430 1.00 29.68 169 VAL D CA 1
ATOM 19388 C C . VAL D 1 171 ? 48.874 16.728 42.706 1.00 28.18 169 VAL D C 1
ATOM 19389 O O . VAL D 1 171 ? 47.707 16.332 42.606 1.00 26.19 169 VAL D O 1
ATOM 19402 N N . ASP D 1 172 ? 49.294 17.891 42.219 1.00 30.80 170 ASP D N 1
ATOM 19403 C CA . ASP D 1 172 ? 48.499 18.706 41.309 1.00 30.20 170 ASP D CA 1
ATOM 19404 C C . ASP D 1 172 ? 48.942 18.417 39.880 1.00 28.99 170 ASP D C 1
ATOM 19405 O O . ASP D 1 172 ? 50.133 18.224 39.619 1.00 32.06 170 ASP D O 1
ATOM 19414 N N . LEU D 1 173 ? 47.983 18.370 38.962 1.00 35.04 171 LEU D N 1
ATOM 19415 C CA . LEU D 1 173 ? 48.264 17.975 37.590 1.00 32.89 171 LEU D CA 1
ATOM 19416 C C . LEU D 1 173 ? 47.559 18.902 36.615 1.00 31.43 171 LEU D C 1
ATOM 19417 O O . LEU D 1 173 ? 46.511 19.472 36.941 1.00 30.42 171 LEU D O 1
ATOM 19433 N N . PRO D 1 174 ? 48.104 19.062 35.409 1.00 29.65 172 PRO D N 1
ATOM 19434 C CA . PRO D 1 174 ? 47.359 19.762 34.358 1.00 28.87 172 PRO D CA 1
ATOM 19435 C C . PRO D 1 174 ? 46.065 19.035 34.026 1.00 30.55 172 PRO D C 1
ATOM 19436 O O . PRO D 1 174 ? 45.921 17.827 34.233 1.00 30.73 172 PRO D O 1
ATOM 19447 N N . GLY D 1 175 ? 45.113 19.793 33.496 1.00 30.06 173 GLY D N 1
ATOM 19448 C CA . GLY D 1 175 ? 43.832 19.237 33.121 1.00 28.41 173 GLY D CA 1
ATOM 19449 C C . GLY D 1 175 ? 43.848 18.680 31.710 1.00 28.71 173 GLY D C 1
ATOM 19450 O O . GLY D 1 175 ? 44.532 19.191 30.826 1.00 26.59 173 GLY D O 1
ATOM 19454 N N . LEU D 1 176 ? 43.089 17.605 31.512 1.00 32.47 174 LEU D N 1
ATOM 19455 C CA . LEU D 1 176 ? 42.975 17.004 30.191 1.00 34.63 174 LEU D CA 1
ATOM 19456 C C . LEU D 1 176 ? 42.194 17.927 29.263 1.00 34.22 174 LEU D C 1
ATOM 19457 O O . LEU D 1 176 ? 41.268 18.629 29.680 1.00 33.72 174 LEU D O 1
ATOM 19473 N N . THR D 1 177 ? 42.581 17.926 27.992 1.00 33.48 175 THR D N 1
ATOM 19474 C CA . THR D 1 177 ? 42.020 18.843 27.012 1.00 37.80 175 THR D CA 1
ATOM 19475 C C . THR D 1 177 ? 41.637 18.081 25.750 1.00 41.27 175 THR D C 1
ATOM 19476 O O . THR D 1 177 ? 41.925 16.891 25.599 1.00 40.95 175 THR D O 1
ATOM 19487 N N . ARG D 1 178 ? 40.982 18.794 24.835 1.00 43.35 176 ARG D N 1
ATOM 19488 C CA . ARG D 1 178 ? 40.515 18.244 23.567 1.00 45.62 176 ARG D CA 1
ATOM 19489 C C . ARG D 1 178 ? 41.197 18.854 22.355 1.00 45.55 176 ARG D C 1
ATOM 19490 O O . ARG D 1 178 ? 41.553 18.128 21.425 1.00 49.09 176 ARG D O 1
ATOM 19511 N N . VAL D 1 179 ? 41.387 20.169 22.339 1.00 42.74 177 VAL D N 1
ATOM 19512 C CA . VAL D 1 179 ? 41.926 20.885 21.190 1.00 40.06 177 VAL D CA 1
ATOM 19513 C C . VAL D 1 179 ? 43.200 21.586 21.633 1.00 37.53 177 VAL D C 1
ATOM 19514 O O . VAL D 1 179 ? 43.177 22.318 22.624 1.00 39.25 177 VAL D O 1
ATOM 19527 N N . PRO D 1 180 ? 44.326 21.398 20.947 1.00 35.78 178 PRO D N 1
ATOM 19528 C CA . PRO D 1 180 ? 45.545 22.114 21.338 1.00 35.43 178 PRO D CA 1
ATOM 19529 C C . PRO D 1 180 ? 45.422 23.612 21.100 1.00 36.76 178 PRO D C 1
ATOM 19530 O O . PRO D 1 180 ? 44.732 24.068 20.185 1.00 35.53 178 PRO D O 1
ATOM 19541 N N . VAL D 1 181 ? 46.103 24.379 21.954 1.00 39.10 179 VAL D N 1
ATOM 19542 C CA . VAL D 1 181 ? 46.167 25.830 21.846 1.00 39.47 179 VAL D CA 1
ATOM 19543 C C . VAL D 1 181 ? 47.615 26.262 22.032 1.00 39.04 179 VAL D C 1
ATOM 19544 O O . VAL D 1 181 ? 48.426 25.560 22.641 1.00 38.30 179 VAL D O 1
ATOM 19557 N N . GLY D 1 182 ? 47.935 27.433 21.488 1.00 38.28 180 GLY D N 1
ATOM 19558 C CA . GLY D 1 182 ? 49.266 27.989 21.671 1.00 35.45 180 GLY D CA 1
ATOM 19559 C C . GLY D 1 182 ? 50.341 27.076 21.121 1.00 37.66 180 GLY D C 1
ATOM 19560 O O . GLY D 1 182 ? 50.276 26.621 19.974 1.00 43.22 180 GLY D O 1
ATOM 19564 N N . ASP D 1 183 ? 51.359 26.815 21.943 1.00 36.78 181 ASP D N 1
ATOM 19565 C CA . ASP D 1 183 ? 52.488 25.991 21.536 1.00 39.43 181 ASP D CA 1
ATOM 19566 C C . ASP D 1 183 ? 52.206 24.496 21.611 1.00 38.35 181 ASP D C 1
ATOM 19567 O O . ASP D 1 183 ? 53.093 23.703 21.276 1.00 41.05 181 ASP D O 1
ATOM 19576 N N . GLN D 1 184 ? 51.015 24.089 22.037 1.00 35.41 182 GLN D N 1
ATOM 19577 C CA . GLN D 1 184 ? 50.760 22.676 22.273 1.00 34.11 182 GLN D CA 1
ATOM 19578 C C . GLN D 1 184 ? 50.776 21.904 20.957 1.00 35.85 182 GLN D C 1
ATOM 19579 O O . GLN D 1 184 ? 50.256 22.386 19.946 1.00 39.61 182 GLN D O 1
ATOM 19593 N N . PRO D 1 185 ? 51.344 20.701 20.939 1.00 33.69 183 PRO D N 1
ATOM 19594 C CA . PRO D 1 185 ? 51.331 19.889 19.719 1.00 34.39 183 PRO D CA 1
ATOM 19595 C C . PRO D 1 185 ? 49.969 19.244 19.495 1.00 36.26 183 PRO D C 1
ATOM 19596 O O . PRO D 1 185 ? 49.069 19.306 20.333 1.00 33.72 183 PRO D O 1
ATOM 19607 N N . ARG D 1 186 ? 49.835 18.610 18.326 1.00 45.74 184 ARG D N 1
ATOM 19608 C CA . ARG D 1 186 ? 48.555 18.027 17.942 1.00 51.30 184 ARG D CA 1
ATOM 19609 C C . ARG D 1 186 ? 48.136 16.901 18.879 1.00 47.68 184 ARG D C 1
ATOM 19610 O O . ARG D 1 186 ? 46.937 16.661 19.059 1.00 49.01 184 ARG D O 1
ATOM 19631 N N . ASP D 1 187 ? 49.099 16.201 19.481 1.00 42.53 185 ASP D N 1
ATOM 19632 C CA . ASP D 1 187 ? 48.814 15.067 20.352 1.00 40.30 185 ASP D CA 1
ATOM 19633 C C . ASP D 1 187 ? 48.901 15.434 21.830 1.00 37.26 185 ASP D C 1
ATOM 19634 O O . ASP D 1 187 ? 49.251 14.588 22.660 1.00 38.44 185 ASP D O 1
ATOM 19643 N N . ILE D 1 188 ? 48.569 16.678 22.180 1.00 33.99 186 ILE D N 1
ATOM 19644 C CA . ILE D 1 188 ? 48.683 17.112 23.569 1.00 32.31 186 ILE D CA 1
ATOM 19645 C C . ILE D 1 188 ? 47.764 16.303 24.473 1.00 31.10 186 ILE D C 1
ATOM 19646 O O . ILE D 1 188 ? 48.104 16.035 25.633 1.00 27.94 186 ILE D O 1
ATOM 19662 N N . GLU D 1 189 ? 46.594 15.897 23.972 1.00 34.53 187 GLU D N 1
ATOM 19663 C CA . GLU D 1 189 ? 45.657 15.156 24.810 1.00 37.30 187 GLU D CA 1
ATOM 19664 C C . GLU D 1 189 ? 46.277 13.857 25.310 1.00 35.76 187 GLU D C 1
ATOM 19665 O O . GLU D 1 189 ? 46.211 13.541 26.504 1.00 34.16 187 GLU D O 1
ATOM 19677 N N . ARG D 1 190 ? 46.887 13.086 24.406 1.00 36.30 188 ARG D N 1
ATOM 19678 C CA . ARG D 1 190 ? 47.510 11.831 24.811 1.00 37.44 188 ARG D CA 1
ATOM 19679 C C . ARG D 1 190 ? 48.677 12.086 25.754 1.00 38.66 188 ARG D C 1
ATOM 19680 O O . ARG D 1 190 ? 48.914 11.308 26.685 1.00 37.98 188 ARG D O 1
ATOM 19684 N N . GLN D 1 191 ? 49.416 13.175 25.534 1.00 40.12 189 GLN D N 1
ATOM 19685 C CA . GLN D 1 191 ? 50.537 13.498 26.410 1.00 38.93 189 GLN D CA 1
ATOM 19686 C C . GLN D 1 191 ? 50.051 13.773 27.827 1.00 35.76 189 GLN D C 1
ATOM 19687 O O . GLN D 1 191 ? 50.625 13.275 28.803 1.00 37.13 189 GLN D O 1
ATOM 19701 N N . ILE D 1 192 ? 48.987 14.568 27.959 1.00 32.84 190 ILE D N 1
ATOM 19702 C CA . ILE D 1 192 ? 48.449 14.876 29.278 1.00 32.37 190 ILE D CA 1
ATOM 19703 C C . ILE D 1 192 ? 47.882 13.624 29.930 1.00 32.08 190 ILE D C 1
ATOM 19704 O O . ILE D 1 192 ? 48.055 13.402 31.134 1.00 30.32 190 ILE D O 1
ATOM 19720 N N . ARG D 1 193 ? 47.180 12.799 29.153 1.00 33.21 191 ARG D N 1
ATOM 19721 C CA . ARG D 1 193 ? 46.601 11.575 29.694 1.00 34.66 191 ARG D CA 1
ATOM 19722 C C . ARG D 1 193 ? 47.677 10.671 30.281 1.00 33.28 191 ARG D C 1
ATOM 19723 O O . ARG D 1 193 ? 47.580 10.243 31.437 1.00 33.36 191 ARG D O 1
ATOM 19744 N N . ASP D 1 194 ? 48.724 10.382 29.502 1.00 35.10 192 ASP D N 1
ATOM 19745 C CA . ASP D 1 194 ? 49.801 9.528 29.995 1.00 38.67 192 ASP D CA 1
ATOM 19746 C C . ASP D 1 194 ? 50.478 10.140 31.213 1.00 36.62 192 ASP D C 1
ATOM 19747 O O . ASP D 1 194 ? 50.868 9.424 32.143 1.00 36.19 192 ASP D O 1
ATOM 19756 N N . MET D 1 195 ? 50.632 11.466 31.221 1.00 32.92 193 MET D N 1
ATOM 19757 C CA . MET D 1 195 ? 51.211 12.148 32.372 1.00 32.40 193 MET D CA 1
ATOM 19758 C C . MET D 1 195 ? 50.408 11.855 33.633 1.00 31.59 193 MET D C 1
ATOM 19759 O O . MET D 1 195 ? 50.974 11.537 34.685 1.00 33.96 193 MET D O 1
ATOM 19773 N N . ILE D 1 196 ? 49.081 11.959 33.542 1.00 29.56 194 ILE D N 1
ATOM 19774 C CA . ILE D 1 196 ? 48.224 11.734 34.701 1.00 31.03 194 ILE D CA 1
ATOM 19775 C C . ILE D 1 196 ? 48.269 10.272 35.129 1.00 34.04 194 ILE D C 1
ATOM 19776 O O . ILE D 1 196 ? 48.348 9.962 36.324 1.00 36.57 194 ILE D O 1
ATOM 19792 N N . LEU D 1 197 ? 48.210 9.351 34.163 1.00 33.98 195 LEU D N 1
ATOM 19793 C CA . LEU D 1 197 ? 48.167 7.930 34.492 1.00 35.59 195 LEU D CA 1
ATOM 19794 C C . LEU D 1 197 ? 49.344 7.515 35.363 1.00 36.95 195 LEU D C 1
ATOM 19795 O O . LEU D 1 197 ? 49.200 6.635 36.220 1.00 38.33 195 LEU D O 1
ATOM 19811 N N . LYS D 1 198 ? 50.506 8.143 35.176 1.00 39.22 196 LYS D N 1
ATOM 19812 C CA . LYS D 1 198 ? 51.677 7.786 35.967 1.00 41.65 196 LYS D CA 1
ATOM 19813 C C . LYS D 1 198 ? 51.420 7.931 37.461 1.00 38.09 196 LYS D C 1
ATOM 19814 O O . LYS D 1 198 ? 51.973 7.166 38.259 1.00 38.08 196 LYS D O 1
ATOM 19833 N N . TYR D 1 199 ? 50.585 8.893 37.862 1.00 33.11 197 TYR D N 1
ATOM 19834 C CA . TYR D 1 199 ? 50.393 9.178 39.279 1.00 32.94 197 TYR D CA 1
ATOM 19835 C C . TYR D 1 199 ? 49.211 8.445 39.902 1.00 33.94 197 TYR D C 1
ATOM 19836 O O . TYR D 1 199 ? 49.148 8.348 41.133 1.00 38.66 197 TYR D O 1
ATOM 19854 N N . ILE D 1 200 ? 48.278 7.936 39.102 1.00 30.97 198 ILE D N 1
ATOM 19855 C CA . ILE D 1 200 ? 47.080 7.294 39.634 1.00 31.80 198 ILE D CA 1
ATOM 19856 C C . ILE D 1 200 ? 46.986 5.810 39.307 1.00 34.01 198 ILE D C 1
ATOM 19857 O O . ILE D 1 200 ? 46.149 5.118 39.908 1.00 33.80 198 ILE D O 1
ATOM 19873 N N . GLN D 1 201 ? 47.806 5.280 38.395 1.00 36.71 199 GLN D N 1
ATOM 19874 C CA . GLN D 1 201 ? 47.630 3.886 37.998 1.00 42.64 199 GLN D CA 1
ATOM 19875 C C . GLN D 1 201 ? 48.011 2.898 39.096 1.00 47.17 199 GLN D C 1
ATOM 19876 O O . GLN D 1 201 ? 47.426 1.811 39.168 1.00 48.19 199 GLN D O 1
ATOM 19890 N N . LYS D 1 202 ? 48.967 3.236 39.954 1.00 48.97 200 LYS D N 1
ATOM 19891 C CA . LYS D 1 202 ? 49.309 2.312 41.031 1.00 52.35 200 LYS D CA 1
ATOM 19892 C C . LYS D 1 202 ? 48.247 2.346 42.132 1.00 48.73 200 LYS D C 1
ATOM 19893 O O . LYS D 1 202 ? 47.627 3.384 42.377 1.00 48.25 200 LYS D O 1
ATOM 19912 N N . PRO D 1 203 ? 48.024 1.217 42.812 1.00 48.59 201 PRO D N 1
ATOM 19913 C CA . PRO D 1 203 ? 46.852 1.112 43.700 1.00 47.64 201 PRO D CA 1
ATOM 19914 C C . PRO D 1 203 ? 46.852 2.061 44.888 1.00 47.09 201 PRO D C 1
ATOM 19915 O O . PRO D 1 203 ? 45.781 2.295 45.463 1.00 47.59 201 PRO D O 1
ATOM 19926 N N . ASN D 1 204 ? 47.990 2.619 45.282 1.00 45.52 202 ASN D N 1
ATOM 19927 C CA . ASN D 1 204 ? 48.051 3.388 46.518 1.00 48.37 202 ASN D CA 1
ATOM 19928 C C . ASN D 1 204 ? 47.736 4.869 46.315 1.00 48.31 202 ASN D C 1
ATOM 19929 O O . ASN D 1 204 ? 48.042 5.679 47.194 1.00 53.99 202 ASN D O 1
ATOM 19940 N N . ALA D 1 205 ? 47.199 5.250 45.160 1.00 38.22 203 ALA D N 1
ATOM 19941 C CA . ALA D 1 205 ? 46.788 6.625 44.905 1.00 31.21 203 ALA D CA 1
ATOM 19942 C C . ALA D 1 205 ? 45.295 6.783 45.180 1.00 29.93 203 ALA D C 1
ATOM 19943 O O . ALA D 1 205 ? 44.482 5.999 44.680 1.00 31.00 203 ALA D O 1
ATOM 19950 N N . ILE D 1 206 ? 44.939 7.788 45.975 1.00 28.18 204 ILE D N 1
ATOM 19951 C CA . ILE D 1 206 ? 43.547 8.202 46.125 1.00 29.51 204 ILE D CA 1
ATOM 19952 C C . ILE D 1 206 ? 43.241 9.195 45.011 1.00 30.59 204 ILE D C 1
ATOM 19953 O O . ILE D 1 206 ? 43.890 10.242 44.908 1.00 25.79 204 ILE D O 1
ATOM 19969 N N . ILE D 1 207 ? 42.255 8.874 44.181 1.00 31.48 205 ILE D N 1
ATOM 19970 C CA . ILE D 1 207 ? 41.936 9.667 43.001 1.00 28.49 205 ILE D CA 1
ATOM 19971 C C . ILE D 1 207 ? 40.797 10.620 43.342 1.00 29.57 205 ILE D C 1
ATOM 19972 O O . ILE D 1 207 ? 39.685 10.186 43.662 1.00 31.34 205 ILE D O 1
ATOM 19988 N N . LEU D 1 208 ? 41.076 11.922 43.281 1.00 32.14 206 LEU D N 1
ATOM 19989 C CA . LEU D 1 208 ? 40.036 12.944 43.390 1.00 31.34 206 LEU D CA 1
ATOM 19990 C C . LEU D 1 208 ? 39.614 13.295 41.970 1.00 26.88 206 LEU D C 1
ATOM 19991 O O . LEU D 1 208 ? 40.230 14.126 41.301 1.00 27.13 206 LEU D O 1
ATOM 20007 N N . ALA D 1 209 ? 38.564 12.634 41.494 1.00 24.89 207 ALA D N 1
ATOM 20008 C CA . ALA D 1 209 ? 38.035 12.879 40.156 1.00 25.08 207 ALA D CA 1
ATOM 20009 C C . ALA D 1 209 ? 37.209 14.157 40.216 1.00 23.76 207 ALA D C 1
ATOM 20010 O O . ALA D 1 209 ? 36.080 14.160 40.711 1.00 24.25 207 ALA D O 1
ATOM 20017 N N . VAL D 1 210 ? 37.781 15.251 39.723 1.00 26.32 208 VAL D N 1
ATOM 20018 C CA . VAL D 1 210 ? 37.171 16.571 39.830 1.00 29.96 208 VAL D CA 1
ATOM 20019 C C . VAL D 1 210 ? 36.378 16.850 38.562 1.00 29.81 208 VAL D C 1
ATOM 20020 O O . VAL D 1 210 ? 36.921 16.791 37.454 1.00 34.61 208 VAL D O 1
ATOM 20033 N N . THR D 1 211 ? 35.096 17.163 38.724 1.00 26.00 209 THR D N 1
ATOM 20034 C CA . THR D 1 211 ? 34.228 17.515 37.610 1.00 27.58 209 THR D CA 1
ATOM 20035 C C . THR D 1 211 ? 33.456 18.771 37.977 1.00 28.56 209 THR D C 1
ATOM 20036 O O . THR D 1 211 ? 32.919 18.867 39.085 1.00 27.27 209 THR D O 1
ATOM 20047 N N . ALA D 1 212 ? 33.396 19.727 37.055 1.00 31.43 210 ALA D N 1
ATOM 20048 C CA . ALA D 1 212 ? 32.573 20.910 37.268 1.00 29.70 210 ALA D CA 1
ATOM 20049 C C . ALA D 1 212 ? 31.103 20.510 37.235 1.00 28.66 210 ALA D C 1
ATOM 20050 O O . ALA D 1 212 ? 30.673 19.756 36.358 1.00 28.76 210 ALA D O 1
ATOM 20057 N N . ALA D 1 213 ? 30.333 21.006 38.206 1.00 28.63 211 ALA D N 1
ATOM 20058 C CA . ALA D 1 213 ? 28.925 20.646 38.302 1.00 29.33 211 ALA D CA 1
ATOM 20059 C C . ALA D 1 213 ? 28.081 21.277 37.201 1.00 31.52 211 ALA D C 1
ATOM 20060 O O . ALA D 1 213 ? 26.976 20.795 36.935 1.00 30.87 211 ALA D O 1
ATOM 20067 N N . ASN D 1 214 ? 28.573 22.329 36.550 1.00 36.44 212 ASN D N 1
ATOM 20068 C CA . ASN D 1 214 ? 27.818 22.979 35.484 1.00 39.78 212 ASN D CA 1
ATOM 20069 C C . ASN D 1 214 ? 27.968 22.281 34.133 1.00 41.72 212 ASN D C 1
ATOM 20070 O O . ASN D 1 214 ? 27.614 22.870 33.106 1.00 40.33 212 ASN D O 1
ATOM 20081 N N . VAL D 1 215 ? 28.480 21.050 34.116 1.00 43.23 213 VAL D N 1
ATOM 20082 C CA . VAL D 1 215 ? 28.483 20.204 32.929 1.00 43.06 213 VAL D CA 1
ATOM 20083 C C . VAL D 1 215 ? 27.937 18.835 33.314 1.00 43.10 213 VAL D C 1
ATOM 20084 O O . VAL D 1 215 ? 28.133 18.364 34.439 1.00 43.47 213 VAL D O 1
ATOM 20097 N N . ASP D 1 216 ? 27.236 18.199 32.377 1.00 43.47 214 ASP D N 1
ATOM 20098 C CA . ASP D 1 216 ? 26.663 16.887 32.645 1.00 45.18 214 ASP D CA 1
ATOM 20099 C C . ASP D 1 216 ? 27.773 15.893 32.973 1.00 40.04 214 ASP D C 1
ATOM 20100 O O . ASP D 1 216 ? 28.839 15.896 32.350 1.00 37.30 214 ASP D O 1
ATOM 20109 N N . LEU D 1 217 ? 27.512 15.035 33.961 1.00 40.27 215 LEU D N 1
ATOM 20110 C CA . LEU D 1 217 ? 28.554 14.159 34.485 1.00 39.31 215 LEU D CA 1
ATOM 20111 C C . LEU D 1 217 ? 29.108 13.220 33.422 1.00 37.66 215 LEU D C 1
ATOM 20112 O O . LEU D 1 217 ? 30.283 12.841 33.487 1.00 36.13 215 LEU D O 1
ATOM 20128 N N . ALA D 1 218 ? 28.296 12.848 32.430 1.00 36.56 216 ALA D N 1
ATOM 20129 C CA . ALA D 1 218 ? 28.758 11.914 31.410 1.00 37.16 216 ALA D CA 1
ATOM 20130 C C . ALA D 1 218 ? 29.954 12.448 30.635 1.00 37.99 216 ALA D C 1
ATOM 20131 O O . ALA D 1 218 ? 30.647 11.670 29.971 1.00 39.41 216 ALA D O 1
ATOM 20138 N N . ASN D 1 219 ? 30.221 13.748 30.716 1.00 35.29 217 ASN D N 1
ATOM 20139 C CA . ASN D 1 219 ? 31.332 14.361 30.006 1.00 35.60 217 ASN D CA 1
ATOM 20140 C C . ASN D 1 219 ? 32.598 14.424 30.848 1.00 33.50 217 ASN D C 1
ATOM 20141 O O . ASN D 1 219 ? 33.590 15.014 30.411 1.00 37.67 217 ASN D O 1
ATOM 20152 N N . SER D 1 220 ? 32.599 13.800 32.022 1.00 29.37 218 SER D N 1
ATOM 20153 C CA . SER D 1 220 ? 33.685 13.986 32.974 1.00 28.68 218 SER D CA 1
ATOM 20154 C C . SER D 1 220 ? 34.936 13.242 32.527 1.00 33.34 218 SER D C 1
ATOM 20155 O O . SER D 1 220 ? 34.940 12.010 32.438 1.00 34.42 218 SER D O 1
ATOM 20163 N N . ASP D 1 221 ? 36.004 13.998 32.254 1.00 37.39 219 ASP D N 1
ATOM 20164 C CA . ASP D 1 221 ? 37.302 13.392 31.982 1.00 39.18 219 ASP D CA 1
ATOM 20165 C C . ASP D 1 221 ? 37.888 12.763 33.238 1.00 35.20 219 ASP D C 1
ATOM 20166 O O . ASP D 1 221 ? 38.563 11.730 33.167 1.00 34.97 219 ASP D O 1
ATOM 20175 N N . GLY D 1 222 ? 37.661 13.387 34.395 1.00 33.88 220 GLY D N 1
ATOM 20176 C CA . GLY D 1 222 ? 38.169 12.829 35.636 1.00 35.11 220 GLY D CA 1
ATOM 20177 C C . GLY D 1 222 ? 37.638 11.435 35.904 1.00 35.41 220 GLY D C 1
ATOM 20178 O O . GLY D 1 222 ? 38.392 10.526 36.258 1.00 36.03 220 GLY D O 1
ATOM 20182 N N . LEU D 1 223 ? 36.328 11.246 35.732 1.00 33.42 221 LEU D N 1
ATOM 20183 C CA . LEU D 1 223 ? 35.732 9.937 35.971 1.00 34.56 221 LEU D CA 1
ATOM 20184 C C . LEU D 1 223 ? 36.189 8.923 34.930 1.00 32.33 221 LEU D C 1
ATOM 20185 O O . LEU D 1 223 ? 36.446 7.760 35.262 1.00 32.00 221 LEU D O 1
ATOM 20201 N N . LYS D 1 224 ? 36.303 9.341 33.667 1.00 31.11 222 LYS D N 1
ATOM 20202 C CA . LYS D 1 224 ? 36.775 8.427 32.631 1.00 34.01 222 LYS D CA 1
ATOM 20203 C C . LYS D 1 224 ? 38.158 7.886 32.972 1.00 36.97 222 LYS D C 1
ATOM 20204 O O . LYS D 1 224 ? 38.384 6.671 32.955 1.00 35.67 222 LYS D O 1
ATOM 20223 N N . LEU D 1 225 ? 39.104 8.779 33.276 1.00 39.55 223 LEU D N 1
ATOM 20224 C CA . LEU D 1 225 ? 40.458 8.339 33.592 1.00 39.70 223 LEU D CA 1
ATOM 20225 C C . LEU D 1 225 ? 40.492 7.540 34.889 1.00 34.73 223 LEU D C 1
ATOM 20226 O O . LEU D 1 225 ? 41.198 6.530 34.983 1.00 35.84 223 LEU D O 1
ATOM 20242 N N . ALA D 1 226 ? 39.733 7.972 35.899 1.00 26.95 224 ALA D N 1
ATOM 20243 C CA . ALA D 1 226 ? 39.733 7.261 37.171 1.00 26.89 224 ALA D CA 1
ATOM 20244 C C . ALA D 1 226 ? 39.234 5.832 36.998 1.00 32.53 224 ALA D C 1
ATOM 20245 O O . ALA D 1 226 ? 39.741 4.907 37.644 1.00 32.67 224 ALA D O 1
ATOM 20252 N N . ARG D 1 227 ? 38.236 5.633 36.133 1.00 36.79 225 ARG D N 1
ATOM 20253 C CA . ARG D 1 227 ? 37.697 4.300 35.895 1.00 40.21 225 ARG D CA 1
ATOM 20254 C C . ARG D 1 227 ? 38.644 3.417 35.090 1.00 42.26 225 ARG D C 1
ATOM 20255 O O . ARG D 1 227 ? 38.514 2.189 35.143 1.00 43.69 225 ARG D O 1
ATOM 20276 N N . GLU D 1 228 ? 39.582 4.002 34.339 1.00 40.70 226 GLU D N 1
ATOM 20277 C CA . GLU D 1 228 ? 40.557 3.185 33.625 1.00 42.11 226 GLU D CA 1
ATOM 20278 C C . GLU D 1 228 ? 41.502 2.487 34.596 1.00 40.35 226 GLU D C 1
ATOM 20279 O O . GLU D 1 228 ? 41.821 1.305 34.419 1.00 42.41 226 GLU D O 1
ATOM 20291 N N . VAL D 1 229 ? 41.965 3.201 35.621 1.00 34.72 227 VAL D N 1
ATOM 20292 C CA . VAL D 1 229 ? 42.889 2.615 36.584 1.00 33.79 227 VAL D CA 1
ATOM 20293 C C . VAL D 1 229 ? 42.150 2.034 37.787 1.00 30.32 227 VAL D C 1
ATOM 20294 O O . VAL D 1 229 ? 42.658 1.115 38.436 1.00 28.52 227 VAL D O 1
ATOM 20307 N N . ASP D 1 230 ? 40.964 2.553 38.099 1.00 30.49 228 ASP D N 1
ATOM 20308 C CA . ASP D 1 230 ? 40.165 2.095 39.234 1.00 30.20 228 ASP D CA 1
ATOM 20309 C C . ASP D 1 230 ? 38.761 1.750 38.753 1.00 32.37 228 ASP D C 1
ATOM 20310 O O . ASP D 1 230 ? 37.778 2.394 39.139 1.00 31.48 228 ASP D O 1
ATOM 20319 N N . PRO D 1 231 ? 38.631 0.722 37.909 1.00 34.49 229 PRO D N 1
ATOM 20320 C CA . PRO D 1 231 ? 37.293 0.346 37.419 1.00 36.69 229 PRO D CA 1
ATOM 20321 C C . PRO D 1 231 ? 36.323 -0.018 38.531 1.00 36.49 229 PRO D C 1
ATOM 20322 O O . PRO D 1 231 ? 35.107 0.120 38.349 1.00 37.91 229 PRO D O 1
ATOM 20333 N N . GLU D 1 232 ? 36.818 -0.496 39.669 1.00 34.66 230 GLU D N 1
ATOM 20334 C CA . GLU D 1 232 ? 35.959 -0.905 40.772 1.00 38.24 230 GLU D CA 1
ATOM 20335 C C . GLU D 1 232 ? 35.634 0.232 41.733 1.00 39.43 230 GLU D C 1
ATOM 20336 O O . GLU D 1 232 ? 34.897 0.012 42.701 1.00 41.40 230 GLU D O 1
ATOM 20348 N N . GLY D 1 233 ? 36.154 1.432 41.491 1.00 36.62 231 GLY D N 1
ATOM 20349 C CA . GLY D 1 233 ? 35.844 2.581 42.330 1.00 34.93 231 GLY D CA 1
ATOM 20350 C C . GLY D 1 233 ? 36.179 2.405 43.794 1.00 37.79 231 GLY D C 1
ATOM 20351 O O . GLY D 1 233 ? 35.451 2.908 44.659 1.00 38.22 231 GLY D O 1
ATOM 20355 N N . GLN D 1 234 ? 37.271 1.700 44.095 1.00 40.60 232 GLN D N 1
ATOM 20356 C CA . GLN D 1 234 ? 37.683 1.492 45.477 1.00 44.93 232 GLN D CA 1
ATOM 20357 C C . GLN D 1 234 ? 38.480 2.659 46.045 1.00 41.37 232 GLN D C 1
ATOM 20358 O O . GLN D 1 234 ? 38.631 2.751 47.270 1.00 40.66 232 GLN D O 1
ATOM 20372 N N . ARG D 1 235 ? 38.982 3.558 45.194 1.00 36.12 233 ARG D N 1
ATOM 20373 C CA . ARG D 1 235 ? 39.852 4.632 45.650 1.00 34.77 233 ARG D CA 1
ATOM 20374 C C . ARG D 1 235 ? 39.626 5.917 44.863 1.00 32.37 233 ARG D C 1
ATOM 20375 O O . ARG D 1 235 ? 40.556 6.709 44.680 1.00 31.33 233 ARG D O 1
ATOM 20396 N N . THR D 1 236 ? 38.398 6.144 44.400 1.00 32.01 234 THR D N 1
ATOM 20397 C CA . THR D 1 236 ? 38.045 7.328 43.630 1.00 33.60 234 THR D CA 1
ATOM 20398 C C . THR D 1 236 ? 36.961 8.097 44.369 1.00 33.67 234 THR D C 1
ATOM 20399 O O . THR D 1 236 ? 35.914 7.535 44.705 1.00 30.80 234 THR D O 1
ATOM 20410 N N . ILE D 1 237 ? 37.212 9.377 44.620 1.00 34.53 235 ILE D N 1
ATOM 20411 C CA . ILE D 1 237 ? 36.230 10.267 45.224 1.00 34.42 235 ILE D CA 1
ATOM 20412 C C . ILE D 1 237 ? 35.846 11.294 44.172 1.00 30.25 235 ILE D C 1
ATOM 20413 O O . ILE D 1 237 ? 36.714 11.977 43.615 1.00 31.62 235 ILE D O 1
ATOM 20429 N N . GLY D 1 238 ? 34.548 11.403 43.897 1.00 28.60 236 GLY D N 1
ATOM 20430 C CA . GLY D 1 238 ? 34.073 12.402 42.959 1.00 29.60 236 GLY D CA 1
ATOM 20431 C C . GLY D 1 238 ? 33.934 13.741 43.654 1.00 28.93 236 GLY D C 1
ATOM 20432 O O . GLY D 1 238 ? 33.328 13.840 44.726 1.00 29.01 236 GLY D O 1
ATOM 20436 N N . VAL D 1 239 ? 34.488 14.780 43.038 1.00 27.88 237 VAL D N 1
ATOM 20437 C CA . VAL D 1 239 ? 34.395 16.144 43.546 1.00 25.96 237 VAL D CA 1
ATOM 20438 C C . VAL D 1 239 ? 33.664 16.960 42.493 1.00 23.75 237 VAL D C 1
ATOM 20439 O O . VAL D 1 239 ? 34.115 17.047 41.344 1.00 22.31 237 VAL D O 1
ATOM 20452 N N . LEU D 1 240 ? 32.532 17.541 42.879 1.00 24.81 238 LEU D N 1
ATOM 20453 C CA . LEU D 1 240 ? 31.703 18.341 41.984 1.00 24.22 238 LEU D CA 1
ATOM 20454 C C . LEU D 1 240 ? 31.905 19.808 42.343 1.00 25.58 238 LEU D C 1
ATOM 20455 O O . LEU D 1 240 ? 31.407 20.275 43.373 1.00 25.11 238 LEU D O 1
ATOM 20471 N N . THR D 1 241 ? 32.644 20.522 41.501 1.00 27.36 239 THR D N 1
ATOM 20472 C CA . THR D 1 241 ? 32.965 21.919 41.735 1.00 25.05 239 THR D CA 1
ATOM 20473 C C . THR D 1 241 ? 31.956 22.827 41.032 1.00 25.81 239 THR D C 1
ATOM 20474 O O . THR D 1 241 ? 31.135 22.387 40.227 1.00 27.61 239 THR D O 1
ATOM 20485 N N . LYS D 1 242 ? 32.032 24.119 41.350 1.00 26.81 240 LYS D N 1
ATOM 20486 C CA . LYS D 1 242 ? 31.245 25.142 40.666 1.00 23.90 240 LYS D CA 1
ATOM 20487 C C . LYS D 1 242 ? 29.747 24.892 40.802 1.00 26.08 240 LYS D C 1
ATOM 20488 O O . LYS D 1 242 ? 28.973 25.160 39.881 1.00 29.02 240 LYS D O 1
ATOM 20507 N N . VAL D 1 243 ? 29.327 24.363 41.954 1.00 26.72 241 VAL D N 1
ATOM 20508 C CA . VAL D 1 243 ? 27.907 24.159 42.206 1.00 25.48 241 VAL D CA 1
ATOM 20509 C C . VAL D 1 243 ? 27.164 25.484 42.216 1.00 28.76 241 VAL D C 1
ATOM 20510 O O . VAL D 1 243 ? 25.956 25.520 41.960 1.00 28.39 241 VAL D O 1
ATOM 20523 N N . ASP D 1 244 ? 27.863 26.582 42.512 1.00 32.46 242 ASP D N 1
ATOM 20524 C CA . ASP D 1 244 ? 27.258 27.906 42.521 1.00 33.59 242 ASP D CA 1
ATOM 20525 C C . ASP D 1 244 ? 27.005 28.446 41.121 1.00 32.18 242 ASP D C 1
ATOM 20526 O O . ASP D 1 244 ? 26.327 29.471 40.987 1.00 35.43 242 ASP D O 1
ATOM 20535 N N . LEU D 1 245 ? 27.515 27.783 40.083 1.00 28.57 243 LEU D N 1
ATOM 20536 C CA . LEU D 1 245 ? 27.371 28.253 38.712 1.00 28.82 243 LEU D CA 1
ATOM 20537 C C . LEU D 1 245 ? 26.353 27.447 37.915 1.00 30.99 243 LEU D C 1
ATOM 20538 O O . LEU D 1 245 ? 26.257 27.623 36.695 1.00 31.73 243 LEU D O 1
ATOM 20554 N N . MET D 1 246 ? 25.589 26.578 38.570 1.00 35.08 244 MET D N 1
ATOM 20555 C CA . MET D 1 246 ? 24.657 25.721 37.851 1.00 35.85 244 MET D CA 1
ATOM 20556 C C . MET D 1 246 ? 23.433 26.503 37.391 1.00 35.89 244 MET D C 1
ATOM 20557 O O . MET D 1 246 ? 23.011 27.476 38.021 1.00 37.27 244 MET D O 1
ATOM 20571 N N . ASP D 1 247 ? 22.856 26.053 36.277 1.00 35.57 245 ASP D N 1
ATOM 20572 C CA . ASP D 1 247 ? 21.604 26.616 35.796 1.00 38.17 245 ASP D CA 1
ATOM 20573 C C . ASP D 1 247 ? 20.603 26.689 36.942 1.00 39.97 245 ASP D C 1
ATOM 20574 O O . ASP D 1 247 ? 20.495 25.766 37.753 1.00 41.10 245 ASP D O 1
ATOM 20583 N N . GLU D 1 248 ? 19.881 27.803 37.016 1.00 38.63 246 GLU D N 1
ATOM 20584 C CA . GLU D 1 248 ? 18.967 28.023 38.128 1.00 39.60 246 GLU D CA 1
ATOM 20585 C C . GLU D 1 248 ? 17.917 26.921 38.167 1.00 42.94 246 GLU D C 1
ATOM 20586 O O . GLU D 1 248 ? 17.276 26.617 37.156 1.00 43.88 246 GLU D O 1
ATOM 20598 N N . GLY D 1 249 ? 17.749 26.313 39.339 1.00 46.19 247 GLY D N 1
ATOM 20599 C CA . GLY D 1 249 ? 16.785 25.254 39.518 1.00 49.60 247 GLY D CA 1
ATOM 20600 C C . GLY D 1 249 ? 17.333 23.855 39.354 1.00 48.58 247 GLY D C 1
ATOM 20601 O O . GLY D 1 249 ? 16.630 22.891 39.686 1.00 50.88 247 GLY D O 1
ATOM 20605 N N . THR D 1 250 ? 18.551 23.708 38.843 1.00 43.29 248 THR D N 1
ATOM 20606 C CA . THR D 1 250 ? 19.188 22.408 38.696 1.00 39.14 248 THR D CA 1
ATOM 20607 C C . THR D 1 250 ? 20.143 22.167 39.860 1.00 38.66 248 THR D C 1
ATOM 20608 O O . THR D 1 250 ? 20.588 23.098 40.536 1.00 40.25 248 THR D O 1
ATOM 20619 N N . ASP D 1 251 ? 20.457 20.897 40.085 1.00 38.80 249 ASP D N 1
ATOM 20620 C CA . ASP D 1 251 ? 21.295 20.515 41.212 1.00 38.59 249 ASP D CA 1
ATOM 20621 C C . ASP D 1 251 ? 21.959 19.184 40.897 1.00 38.64 249 ASP D C 1
ATOM 20622 O O . ASP D 1 251 ? 21.662 18.538 39.890 1.00 40.42 249 ASP D O 1
ATOM 20631 N N . VAL D 1 252 ? 22.859 18.780 41.786 1.00 37.32 250 VAL D N 1
ATOM 20632 C CA . VAL D 1 252 ? 23.611 17.545 41.630 1.00 34.94 250 VAL D CA 1
ATOM 20633 C C . VAL D 1 252 ? 23.099 16.459 42.577 1.00 33.98 250 VAL D C 1
ATOM 20634 O O . VAL D 1 252 ? 23.831 15.531 42.902 1.00 34.33 250 VAL D O 1
ATOM 20647 N N . VAL D 1 253 ? 21.841 16.558 43.017 1.00 35.54 251 VAL D N 1
ATOM 20648 C CA . VAL D 1 253 ? 21.324 15.613 44.004 1.00 39.32 251 VAL D CA 1
ATOM 20649 C C . VAL D 1 253 ? 21.322 14.194 43.447 1.00 40.23 251 VAL D C 1
ATOM 20650 O O . VAL D 1 253 ? 21.703 13.243 44.140 1.00 38.79 251 VAL D O 1
ATOM 20663 N N . ASP D 1 254 ? 20.886 14.023 42.195 1.00 41.79 252 ASP D N 1
ATOM 20664 C CA . ASP D 1 254 ? 20.893 12.694 41.590 1.00 43.95 252 ASP D CA 1
ATOM 20665 C C . ASP D 1 254 ? 22.302 12.122 41.518 1.00 39.96 252 ASP D C 1
ATOM 20666 O O . ASP D 1 254 ? 22.485 10.907 41.657 1.00 38.57 252 ASP D O 1
ATOM 20675 N N . ILE D 1 255 ? 23.305 12.973 41.289 1.00 34.07 253 ILE D N 1
ATOM 20676 C CA . ILE D 1 255 ? 24.683 12.496 41.253 1.00 32.62 253 ILE D CA 1
ATOM 20677 C C . ILE D 1 255 ? 25.113 12.038 42.641 1.00 35.02 253 ILE D C 1
ATOM 20678 O O . ILE D 1 255 ? 25.635 10.931 42.815 1.00 37.72 253 ILE D O 1
ATOM 20694 N N . LEU D 1 256 ? 24.890 12.882 43.653 1.00 35.10 254 LEU D N 1
ATOM 20695 C CA . LEU D 1 256 ? 25.257 12.517 45.015 1.00 35.78 254 LEU D CA 1
ATOM 20696 C C . LEU D 1 256 ? 24.542 11.249 45.461 1.00 36.02 254 LEU D C 1
ATOM 20697 O O . LEU D 1 256 ? 25.098 10.460 46.233 1.00 35.92 254 LEU D O 1
ATOM 20713 N N . ALA D 1 257 ? 23.310 11.042 44.993 1.00 36.25 255 ALA D N 1
ATOM 20714 C CA . ALA D 1 257 ? 22.542 9.853 45.335 1.00 36.87 255 ALA D CA 1
ATOM 20715 C C . ALA D 1 257 ? 22.992 8.609 44.579 1.00 38.76 255 ALA D C 1
ATOM 20716 O O . ALA D 1 257 ? 22.497 7.516 44.872 1.00 41.98 255 ALA D O 1
ATOM 20723 N N . GLY D 1 258 ? 23.906 8.745 43.622 1.00 40.19 256 GLY D N 1
ATOM 20724 C CA . GLY D 1 258 ? 24.395 7.599 42.883 1.00 41.96 256 GLY D CA 1
ATOM 20725 C C . GLY D 1 258 ? 23.519 7.163 41.732 1.00 42.50 256 GLY D C 1
ATOM 20726 O O . GLY D 1 258 ? 23.509 5.977 41.389 1.00 47.78 256 GLY D O 1
ATOM 20730 N N . ARG D 1 259 ? 22.809 8.093 41.094 1.00 37.80 257 ARG D N 1
ATOM 20731 C CA . ARG D 1 259 ? 21.866 7.754 40.039 1.00 40.49 257 ARG D CA 1
ATOM 20732 C C . ARG D 1 259 ? 22.457 7.888 38.646 1.00 42.77 257 ARG D C 1
ATOM 20733 O O . ARG D 1 259 ? 21.864 7.386 37.686 1.00 43.61 257 ARG D O 1
ATOM 20754 N N . ILE D 1 260 ? 23.608 8.543 38.517 1.00 42.65 258 ILE D N 1
ATOM 20755 C CA . ILE D 1 260 ? 24.219 8.787 37.218 1.00 42.34 258 ILE D CA 1
ATOM 20756 C C . ILE D 1 260 ? 25.388 7.825 37.046 1.00 42.66 258 ILE D C 1
ATOM 20757 O O . ILE D 1 260 ? 25.337 6.914 36.211 1.00 44.58 258 ILE D O 1
ATOM 20773 N N . ILE D 1 261 ? 26.441 8.019 37.835 1.00 40.96 259 ILE D N 1
ATOM 20774 C CA . ILE D 1 261 ? 27.635 7.176 37.795 1.00 43.12 259 ILE D CA 1
ATOM 20775 C C . ILE D 1 261 ? 28.049 6.806 39.215 1.00 46.71 259 ILE D C 1
ATOM 20776 O O . ILE D 1 261 ? 28.717 7.604 39.886 1.00 48.32 259 ILE D O 1
ATOM 20792 N N . PRO D 1 262 ? 27.658 5.638 39.729 1.00 51.16 260 PRO D N 1
ATOM 20793 C CA . PRO D 1 262 ? 27.918 5.342 41.145 1.00 51.71 260 PRO D CA 1
ATOM 20794 C C . PRO D 1 262 ? 29.405 5.217 41.446 1.00 47.71 260 PRO D C 1
ATOM 20795 O O . PRO D 1 262 ? 30.185 4.711 40.636 1.00 50.11 260 PRO D O 1
ATOM 20806 N N . LEU D 1 263 ? 29.789 5.699 42.628 1.00 39.08 261 LEU D N 1
ATOM 20807 C CA . LEU D 1 263 ? 31.142 5.561 43.150 1.00 33.53 261 LEU D CA 1
ATOM 20808 C C . LEU D 1 263 ? 31.067 4.991 44.559 1.00 33.76 261 LEU D C 1
ATOM 20809 O O . LEU D 1 263 ? 30.266 5.459 45.373 1.00 38.08 261 LEU D O 1
ATOM 20825 N N . ARG D 1 264 ? 31.894 3.981 44.845 1.00 32.04 262 ARG D N 1
ATOM 20826 C CA . ARG D 1 264 ? 31.896 3.385 46.177 1.00 31.37 262 ARG D CA 1
ATOM 20827 C C . ARG D 1 264 ? 32.071 4.438 47.265 1.00 33.20 262 ARG D C 1
ATOM 20828 O O . ARG D 1 264 ? 31.370 4.414 48.283 1.00 34.22 262 ARG D O 1
ATOM 20832 N N . LEU D 1 265 ? 32.998 5.375 47.066 1.00 35.88 263 LEU D N 1
ATOM 20833 C CA . LEU D 1 265 ? 33.249 6.422 48.048 1.00 36.98 263 LEU D CA 1
ATOM 20834 C C . LEU D 1 265 ? 32.361 7.646 47.867 1.00 35.20 263 LEU D C 1
ATOM 20835 O O . LEU D 1 265 ? 32.412 8.555 48.703 1.00 36.31 263 LEU D O 1
ATOM 20851 N N . GLY D 1 266 ? 31.551 7.694 46.815 1.00 31.46 264 GLY D N 1
ATOM 20852 C CA . GLY D 1 266 ? 30.582 8.757 46.678 1.00 33.73 264 GLY D CA 1
ATOM 20853 C C . GLY D 1 266 ? 31.180 10.035 46.119 1.00 31.18 264 GLY D C 1
ATOM 20854 O O . GLY D 1 266 ? 32.338 10.101 45.691 1.00 27.01 264 GLY D O 1
ATOM 20858 N N . TYR D 1 267 ? 30.351 11.075 46.131 1.00 29.90 265 TYR D N 1
ATOM 20859 C CA . TYR D 1 267 ? 30.711 12.386 45.618 1.00 27.16 265 TYR D CA 1
ATOM 20860 C C . TYR D 1 267 ? 30.665 13.423 46.735 1.00 28.57 265 TYR D C 1
ATOM 20861 O O . TYR D 1 267 ? 29.991 13.246 47.753 1.00 29.23 265 TYR D O 1
ATOM 20879 N N . VAL D 1 268 ? 31.390 14.523 46.533 1.00 29.58 266 VAL D N 1
ATOM 20880 C CA . VAL D 1 268 ? 31.382 15.648 47.455 1.00 28.45 266 VAL D CA 1
ATOM 20881 C C . VAL D 1 268 ? 31.218 16.919 46.630 1.00 27.56 266 VAL D C 1
ATOM 20882 O O . VAL D 1 268 ? 32.085 17.239 45.812 1.00 25.45 266 VAL D O 1
ATOM 20895 N N . PRO D 1 269 ? 30.132 17.671 46.795 1.00 29.18 267 PRO D N 1
ATOM 20896 C CA . PRO D 1 269 ? 30.020 18.959 46.104 1.00 27.14 267 PRO D CA 1
ATOM 20897 C C . PRO D 1 269 ? 30.767 20.040 46.869 1.00 23.85 267 PRO D C 1
ATOM 20898 O O . PRO D 1 269 ? 30.786 20.053 48.102 1.00 24.18 267 PRO D O 1
ATOM 20909 N N . VAL D 1 270 ? 31.399 20.947 46.121 1.00 25.70 268 VAL D N 1
ATOM 20910 C CA . VAL D 1 270 ? 32.162 22.040 46.709 1.00 29.04 268 VAL D CA 1
ATOM 20911 C C . VAL D 1 270 ? 31.903 23.325 45.933 1.00 28.00 268 VAL D C 1
ATOM 20912 O O . VAL D 1 270 ? 31.541 23.311 44.754 1.00 25.03 268 VAL D O 1
ATOM 20925 N N . VAL D 1 271 ? 32.109 24.445 46.619 1.00 29.83 269 VAL D N 1
ATOM 20926 C CA . VAL D 1 271 ? 32.031 25.774 46.026 1.00 30.18 269 VAL D CA 1
ATOM 20927 C C . VAL D 1 271 ? 33.336 26.475 46.375 1.00 27.33 269 VAL D C 1
ATOM 20928 O O . VAL D 1 271 ? 33.549 26.865 47.530 1.00 28.06 269 VAL D O 1
ATOM 20941 N N . ASN D 1 272 ? 34.209 26.622 45.388 1.00 26.18 270 ASN D N 1
ATOM 20942 C CA . ASN D 1 272 ? 35.494 27.267 45.573 1.00 29.45 270 ASN D CA 1
ATOM 20943 C C . ASN D 1 272 ? 35.386 28.724 45.128 1.00 30.02 270 ASN D C 1
ATOM 20944 O O . ASN D 1 272 ? 34.347 29.178 44.645 1.00 27.38 270 ASN D O 1
ATOM 20955 N N . ARG D 1 273 ? 36.471 29.468 45.314 1.00 30.68 271 ARG D N 1
ATOM 20956 C CA . ARG D 1 273 ? 36.483 30.881 44.961 1.00 26.80 271 ARG D CA 1
ATOM 20957 C C . ARG D 1 273 ? 36.400 31.060 43.450 1.00 27.02 271 ARG D C 1
ATOM 20958 O O . ARG D 1 273 ? 37.153 30.434 42.697 1.00 28.36 271 ARG D O 1
ATOM 20979 N N . GLY D 1 274 ? 35.483 31.917 43.007 1.00 26.02 272 GLY D N 1
ATOM 20980 C CA . GLY D 1 274 ? 35.421 32.306 41.615 1.00 23.73 272 GLY D CA 1
ATOM 20981 C C . GLY D 1 274 ? 36.543 33.268 41.260 1.00 26.46 272 GLY D C 1
ATOM 20982 O O . GLY D 1 274 ? 37.337 33.694 42.099 1.00 30.27 272 GLY D O 1
ATOM 20986 N N . GLN D 1 275 ? 36.603 33.619 39.972 1.00 26.25 273 GLN D N 1
ATOM 20987 C CA . GLN D 1 275 ? 37.695 34.457 39.486 1.00 28.45 273 GLN D CA 1
ATOM 20988 C C . GLN D 1 275 ? 37.642 35.854 40.102 1.00 32.45 273 GLN D C 1
ATOM 20989 O O . GLN D 1 275 ? 38.688 36.464 40.356 1.00 31.10 273 GLN D O 1
ATOM 21003 N N . ARG D 1 276 ? 36.438 36.388 40.331 1.00 32.85 274 ARG D N 1
ATOM 21004 C CA . ARG D 1 276 ? 36.327 37.664 41.031 1.00 34.56 274 ARG D CA 1
ATOM 21005 C C . ARG D 1 276 ? 36.884 37.560 42.445 1.00 34.02 274 ARG D C 1
ATOM 21006 O O . ARG D 1 276 ? 37.603 38.455 42.906 1.00 38.84 274 ARG D O 1
ATOM 21027 N N . ASP D 1 277 ? 36.578 36.463 43.144 1.00 30.43 275 ASP D N 1
ATOM 21028 C CA . ASP D 1 277 ? 37.134 36.253 44.474 1.00 32.57 275 ASP D CA 1
ATOM 21029 C C . ASP D 1 277 ? 38.655 36.194 44.426 1.00 34.96 275 ASP D C 1
ATOM 21030 O O . ASP D 1 277 ? 39.332 36.720 45.317 1.00 35.57 275 ASP D O 1
ATOM 21039 N N . ILE D 1 278 ? 39.210 35.563 43.388 1.00 35.36 276 ILE D N 1
ATOM 21040 C CA . ILE D 1 278 ? 40.662 35.489 43.252 1.00 36.01 276 ILE D CA 1
ATOM 21041 C C . ILE D 1 278 ? 41.241 36.884 43.053 1.00 38.19 276 ILE D C 1
ATOM 21042 O O . ILE D 1 278 ? 42.213 37.272 43.710 1.00 39.83 276 ILE D O 1
ATOM 21058 N N . ASP D 1 279 ? 40.647 37.664 42.143 1.00 37.47 277 ASP D N 1
ATOM 21059 C CA . ASP D 1 279 ? 41.148 39.010 41.885 1.00 39.95 277 ASP D CA 1
ATOM 21060 C C . ASP D 1 279 ? 41.048 39.891 43.123 1.00 40.19 277 ASP D C 1
ATOM 21061 O O . ASP D 1 279 ? 41.916 40.742 43.352 1.00 39.94 277 ASP D O 1
ATOM 21070 N N . ASN D 1 280 ? 40.008 39.702 43.933 1.00 39.26 278 ASN D N 1
ATOM 21071 C CA . ASN D 1 280 ? 39.848 40.447 45.173 1.00 38.08 278 ASN D CA 1
ATOM 21072 C C . ASN D 1 280 ? 40.643 39.846 46.325 1.00 39.72 278 ASN D C 1
ATOM 21073 O O . ASN D 1 280 ? 40.563 40.359 47.446 1.00 39.53 278 ASN D O 1
ATOM 21084 N N . LYS D 1 281 ? 41.384 38.763 46.084 1.00 43.55 279 LYS D N 1
ATOM 21085 C CA . LYS D 1 281 ? 42.205 38.127 47.114 1.00 43.62 279 LYS D CA 1
ATOM 21086 C C . LYS D 1 281 ? 41.363 37.756 48.335 1.00 42.20 279 LYS D C 1
ATOM 21087 O O . LYS D 1 281 ? 41.743 38.000 49.481 1.00 43.21 279 LYS D O 1
ATOM 21106 N N . LYS D 1 282 ? 40.209 37.156 48.080 1.00 40.80 280 LYS D N 1
ATOM 21107 C CA . LYS D 1 282 ? 39.354 36.705 49.167 1.00 43.46 280 LYS D CA 1
ATOM 21108 C C . LYS D 1 282 ? 40.090 35.640 49.975 1.00 45.38 280 LYS D C 1
ATOM 21109 O O . LYS D 1 282 ? 40.563 34.651 49.399 1.00 38.55 280 LYS D O 1
ATOM 21128 N N . PRO D 1 283 ? 40.229 35.807 51.290 1.00 52.29 281 PRO D N 1
ATOM 21129 C CA . PRO D 1 283 ? 40.942 34.798 52.083 1.00 53.72 281 PRO D CA 1
ATOM 21130 C C . PRO D 1 283 ? 40.238 33.450 52.042 1.00 50.34 281 PRO D C 1
ATOM 21131 O O . PRO D 1 283 ? 39.034 33.348 51.790 1.00 50.54 281 PRO D O 1
ATOM 21142 N N . ILE D 1 284 ? 41.020 32.397 52.289 1.00 50.46 282 ILE D N 1
ATOM 21143 C CA . ILE D 1 284 ? 40.472 31.047 52.246 1.00 44.67 282 ILE D CA 1
ATOM 21144 C C . ILE D 1 284 ? 39.421 30.866 53.333 1.00 43.50 282 ILE D C 1
ATOM 21145 O O . ILE D 1 284 ? 38.398 30.203 53.123 1.00 40.71 282 ILE D O 1
ATOM 21161 N N . THR D 1 285 ? 39.634 31.481 54.499 1.00 46.55 283 THR D N 1
ATOM 21162 C CA . THR D 1 285 ? 38.676 31.336 55.590 1.00 49.90 283 THR D CA 1
ATOM 21163 C C . THR D 1 285 ? 37.319 31.913 55.203 1.00 50.16 283 THR D C 1
ATOM 21164 O O . THR D 1 285 ? 36.278 31.297 55.458 1.00 50.97 283 THR D O 1
ATOM 21175 N N . ALA D 1 286 ? 37.308 33.094 54.578 1.00 47.87 284 ALA D N 1
ATOM 21176 C CA . ALA D 1 286 ? 36.051 33.686 54.137 1.00 45.38 284 ALA D CA 1
ATOM 21177 C C . ALA D 1 286 ? 35.410 32.871 53.020 1.00 42.95 284 ALA D C 1
ATOM 21178 O O . ALA D 1 286 ? 34.179 32.835 52.911 1.00 44.96 284 ALA D O 1
ATOM 21185 N N . ALA D 1 287 ? 36.219 32.213 52.185 1.00 42.02 285 ALA D N 1
ATOM 21186 C CA . ALA D 1 287 ? 35.670 31.366 51.130 1.00 40.25 285 ALA D CA 1
ATOM 21187 C C . ALA D 1 287 ? 34.986 30.132 51.708 1.00 38.66 285 ALA D C 1
ATOM 21188 O O . ALA D 1 287 ? 33.961 29.678 51.184 1.00 33.46 285 ALA D O 1
ATOM 21195 N N . LEU D 1 288 ? 35.554 29.557 52.770 1.00 43.28 286 LEU D N 1
ATOM 21196 C CA . LEU D 1 288 ? 34.931 28.403 53.409 1.00 44.99 286 LEU D CA 1
ATOM 21197 C C . LEU D 1 288 ? 33.623 28.794 54.086 1.00 44.26 286 LEU D C 1
ATOM 21198 O O . LEU D 1 288 ? 32.662 28.016 54.091 1.00 45.27 286 LEU D O 1
ATOM 21214 N N . GLU D 1 289 ? 33.569 29.997 54.663 1.00 40.39 287 GLU D N 1
ATOM 21215 C CA . GLU D 1 289 ? 32.330 30.475 55.264 1.00 42.67 287 GLU D CA 1
ATOM 21216 C C . GLU D 1 289 ? 31.252 30.678 54.207 1.00 43.11 287 GLU D C 1
ATOM 21217 O O . GLU D 1 289 ? 30.077 30.374 54.444 1.00 46.01 287 GLU D O 1
ATOM 21229 N N . ALA D 1 290 ? 31.631 31.199 53.037 1.00 41.00 288 ALA D N 1
ATOM 21230 C CA . ALA D 1 290 ? 30.665 31.385 51.960 1.00 39.77 288 ALA D CA 1
ATOM 21231 C C . ALA D 1 290 ? 30.156 30.048 51.437 1.00 39.33 288 ALA D C 1
ATOM 21232 O O . ALA D 1 290 ? 28.978 29.919 51.085 1.00 39.81 288 ALA D O 1
ATOM 21239 N N . GLU D 1 291 ? 31.031 29.041 51.376 1.00 38.97 289 GLU D N 1
ATOM 21240 C CA . GLU D 1 291 ? 30.609 27.712 50.947 1.00 38.45 289 GLU D CA 1
ATOM 21241 C C . GLU D 1 291 ? 29.599 27.117 51.920 1.00 41.50 289 GLU D C 1
ATOM 21242 O O . GLU D 1 291 ? 28.557 26.594 51.508 1.00 43.25 289 GLU D O 1
ATOM 21254 N N . LYS D 1 292 ? 29.895 27.183 53.220 1.00 43.28 290 LYS D N 1
ATOM 21255 C CA . LYS D 1 292 ? 28.980 26.636 54.216 1.00 46.14 290 LYS D CA 1
ATOM 21256 C C . LYS D 1 292 ? 27.608 27.286 54.104 1.00 47.75 290 LYS D C 1
ATOM 21257 O O . LYS D 1 292 ? 26.578 26.603 54.126 1.00 48.80 290 LYS D O 1
ATOM 21276 N N . ALA D 1 293 ? 27.574 28.613 53.972 1.00 47.61 291 ALA D N 1
ATOM 21277 C CA . ALA D 1 293 ? 26.298 29.308 53.856 1.00 48.40 291 ALA D CA 1
ATOM 21278 C C . ALA D 1 293 ? 25.573 28.907 52.579 1.00 44.47 291 ALA D C 1
ATOM 21279 O O . ALA D 1 293 ? 24.343 28.774 52.569 1.00 46.63 291 ALA D O 1
ATOM 21286 N N . PHE D 1 294 ? 26.317 28.703 51.490 1.00 37.61 292 PHE D N 1
ATOM 21287 C CA . PHE D 1 294 ? 25.692 28.324 50.229 1.00 35.06 292 PHE D CA 1
ATOM 21288 C C . PHE D 1 294 ? 24.888 27.040 50.385 1.00 38.66 292 PHE D C 1
ATOM 21289 O O . PHE D 1 294 ? 23.713 26.978 50.005 1.00 42.46 292 PHE D O 1
ATOM 21306 N N . PHE D 1 295 ? 25.509 25.998 50.947 1.00 37.56 293 PHE D N 1
ATOM 21307 C CA . PHE D 1 295 ? 24.831 24.712 51.074 1.00 34.37 293 PHE D CA 1
ATOM 21308 C C . PHE D 1 295 ? 23.760 24.737 52.156 1.00 38.13 293 PHE D C 1
ATOM 21309 O O . PHE D 1 295 ? 22.730 24.069 52.016 1.00 38.27 293 PHE D O 1
ATOM 21326 N N . GLU D 1 296 ? 23.974 25.496 53.235 1.00 46.23 294 GLU D N 1
ATOM 21327 C CA . GLU D 1 296 ? 22.987 25.551 54.306 1.00 52.61 294 GLU D CA 1
ATOM 21328 C C . GLU D 1 296 ? 21.730 26.312 53.905 1.00 54.55 294 GLU D C 1
ATOM 21329 O O . GLU D 1 296 ? 20.678 26.110 54.521 1.00 56.56 294 GLU D O 1
ATOM 21341 N N . ASN D 1 297 ? 21.812 27.179 52.895 1.00 55.22 295 ASN D N 1
ATOM 21342 C CA . ASN D 1 297 ? 20.666 27.961 52.453 1.00 58.31 295 ASN D CA 1
ATOM 21343 C C . ASN D 1 297 ? 20.086 27.497 51.125 1.00 55.22 295 ASN D C 1
ATOM 21344 O O . ASN D 1 297 ? 19.003 27.959 50.750 1.00 58.34 295 ASN D O 1
ATOM 21355 N N . HIS D 1 298 ? 20.767 26.611 50.402 1.00 48.69 296 HIS D N 1
ATOM 21356 C CA . HIS D 1 298 ? 20.233 26.104 49.145 1.00 46.18 296 HIS D CA 1
ATOM 21357 C C . HIS D 1 298 ? 19.102 25.120 49.427 1.00 49.29 296 HIS D C 1
ATOM 21358 O O . HIS D 1 298 ? 19.241 24.222 50.263 1.00 51.63 296 HIS D O 1
ATOM 21372 N N . LYS D 1 299 ? 17.981 25.286 48.719 1.00 50.77 297 LYS D N 1
ATOM 21373 C CA . LYS D 1 299 ? 16.809 24.456 48.979 1.00 53.15 297 LYS D CA 1
ATOM 21374 C C . LYS D 1 299 ? 17.098 22.975 48.764 1.00 53.31 297 LYS D C 1
ATOM 21375 O O . LYS D 1 299 ? 16.475 22.123 49.408 1.00 54.79 297 LYS D O 1
ATOM 21379 N N . ALA D 1 300 ? 18.037 22.649 47.878 1.00 52.29 298 ALA D N 1
ATOM 21380 C CA . ALA D 1 300 ? 18.305 21.261 47.527 1.00 52.70 298 ALA D CA 1
ATOM 21381 C C . ALA D 1 300 ? 19.353 20.602 48.412 1.00 50.71 298 ALA D C 1
ATOM 21382 O O . ALA D 1 300 ? 19.426 19.368 48.442 1.00 51.16 298 ALA D O 1
ATOM 21389 N N . TYR D 1 301 ? 20.158 21.384 49.134 1.00 46.65 299 TYR D N 1
ATOM 21390 C CA . TYR D 1 301 ? 21.241 20.838 49.938 1.00 45.97 299 TYR D CA 1
ATOM 21391 C C . TYR D 1 301 ? 21.116 21.152 51.424 1.00 52.37 299 TYR D C 1
ATOM 21392 O O . TYR D 1 301 ? 21.931 20.661 52.212 1.00 53.35 299 TYR D O 1
ATOM 21410 N N . ARG D 1 302 ? 20.122 21.945 51.833 1.00 61.24 300 ARG D N 1
ATOM 21411 C CA . ARG D 1 302 ? 20.026 22.350 53.232 1.00 67.47 300 ARG D CA 1
ATOM 21412 C C . ARG D 1 302 ? 19.921 21.147 54.164 1.00 68.81 300 ARG D C 1
ATOM 21413 O O . ARG D 1 302 ? 20.490 21.153 55.261 1.00 69.72 300 ARG D O 1
ATOM 21434 N N . ASN D 1 303 ? 19.213 20.098 53.741 1.00 68.41 301 ASN D N 1
ATOM 21435 C CA . ASN D 1 303 ? 18.979 18.956 54.616 1.00 70.27 301 ASN D CA 1
ATOM 21436 C C . ASN D 1 303 ? 20.188 18.039 54.736 1.00 66.69 301 ASN D C 1
ATOM 21437 O O . ASN D 1 303 ? 20.232 17.218 55.658 1.00 69.30 301 ASN D O 1
ATOM 21448 N N . LYS D 1 304 ? 21.164 18.157 53.835 1.00 61.65 302 LYS D N 1
ATOM 21449 C CA . LYS D 1 304 ? 22.363 17.330 53.877 1.00 58.97 302 LYS D CA 1
ATOM 21450 C C . LYS D 1 304 ? 23.618 18.187 53.764 1.00 53.31 302 LYS D C 1
ATOM 21451 O O . LYS D 1 304 ? 24.623 17.753 53.196 1.00 49.42 302 LYS D O 1
ATOM 21470 N N . SER D 1 305 ? 23.583 19.398 54.328 1.00 51.89 303 SER D N 1
ATOM 21471 C CA . SER D 1 305 ? 24.713 20.310 54.195 1.00 46.44 303 SER D CA 1
ATOM 21472 C C . SER D 1 305 ? 25.963 19.775 54.880 1.00 44.40 303 SER D C 1
ATOM 21473 O O . SER D 1 305 ? 27.082 20.113 54.477 1.00 42.52 303 SER D O 1
ATOM 21481 N N . ALA D 1 306 ? 25.801 18.944 55.911 1.00 45.32 304 ALA D N 1
ATOM 21482 C CA . ALA D 1 306 ? 26.960 18.358 56.572 1.00 45.01 304 ALA D CA 1
ATOM 21483 C C . ALA D 1 306 ? 27.750 17.457 55.637 1.00 47.30 304 ALA D C 1
ATOM 21484 O O . ALA D 1 306 ? 28.943 17.230 55.868 1.00 47.90 304 ALA D O 1
ATOM 21491 N N . TYR D 1 307 ? 27.111 16.934 54.593 1.00 50.98 305 TYR D N 1
ATOM 21492 C CA . TYR D 1 307 ? 27.763 16.070 53.619 1.00 49.69 305 TYR D CA 1
ATOM 21493 C C . TYR D 1 307 ? 28.228 16.841 52.392 1.00 46.84 305 TYR D C 1
ATOM 21494 O O . TYR D 1 307 ? 28.501 16.235 51.350 1.00 46.75 305 TYR D O 1
ATOM 21512 N N . CYS D 1 308 ? 28.329 18.164 52.501 1.00 45.03 306 CYS D N 1
ATOM 21513 C CA . CYS D 1 308 ? 28.734 19.030 51.407 1.00 42.19 306 CYS D CA 1
ATOM 21514 C C . CYS D 1 308 ? 29.936 19.871 51.815 1.00 39.23 306 CYS D C 1
ATOM 21515 O O . CYS D 1 308 ? 30.148 20.151 52.999 1.00 41.57 306 CYS D O 1
ATOM 21523 N N . GLY D 1 309 ? 30.718 20.276 50.820 1.00 36.62 307 GLY D N 1
ATOM 21524 C CA . GLY D 1 309 ? 31.743 21.274 51.015 1.00 37.87 307 GLY D CA 1
ATOM 21525 C C . GLY D 1 309 ? 33.116 20.703 51.297 1.00 38.28 307 GLY D C 1
ATOM 21526 O O . GLY D 1 309 ? 33.311 19.501 51.504 1.00 37.43 307 GLY D O 1
ATOM 21530 N N . THR D 1 310 ? 34.093 21.612 51.306 1.00 40.45 308 THR D N 1
ATOM 21531 C CA . THR D 1 310 ? 35.479 21.233 51.556 1.00 39.82 308 THR D CA 1
ATOM 21532 C C . THR D 1 310 ? 35.674 20.545 52.900 1.00 36.22 308 THR D C 1
ATOM 21533 O O . THR D 1 310 ? 36.442 19.568 52.953 1.00 36.24 308 THR D O 1
ATOM 21544 N N . PRO D 1 311 ? 35.059 20.988 53.999 1.00 36.14 309 PRO D N 1
ATOM 21545 C CA . PRO D 1 311 ? 35.268 20.281 55.273 1.00 37.43 309 PRO D CA 1
ATOM 21546 C C . PRO D 1 311 ? 34.880 18.817 55.216 1.00 39.00 309 PRO D C 1
ATOM 21547 O O . PRO D 1 311 ? 35.530 17.986 55.862 1.00 40.98 309 PRO D O 1
ATOM 21558 N N . TYR D 1 312 ? 33.848 18.471 54.446 1.00 37.84 310 TYR D N 1
ATOM 21559 C CA . TYR D 1 312 ? 33.413 17.083 54.384 1.00 38.47 310 TYR D CA 1
ATOM 21560 C C . TYR D 1 312 ? 34.363 16.234 53.549 1.00 35.81 310 TYR D C 1
ATOM 21561 O O . TYR D 1 312 ? 34.603 15.066 53.874 1.00 34.95 310 TYR D O 1
ATOM 21579 N N . LEU D 1 313 ? 34.905 16.797 52.468 1.00 34.52 311 LEU D N 1
ATOM 21580 C CA . LEU D 1 313 ? 35.914 16.083 51.695 1.00 33.64 311 LEU D CA 1
ATOM 21581 C C . LEU D 1 313 ? 37.139 15.778 52.547 1.00 32.84 311 LEU D C 1
ATOM 21582 O O . LEU D 1 313 ? 37.704 14.680 52.465 1.00 32.45 311 LEU D O 1
ATOM 21598 N N . ALA D 1 314 ? 37.562 16.736 53.376 1.00 33.54 312 ALA D N 1
ATOM 21599 C CA . ALA D 1 314 ? 38.712 16.512 54.243 1.00 34.75 312 ALA D CA 1
ATOM 21600 C C . ALA D 1 314 ? 38.449 15.407 55.256 1.00 37.32 312 ALA D C 1
ATOM 21601 O O . ALA D 1 314 ? 39.373 14.672 55.621 1.00 38.53 312 ALA D O 1
ATOM 21608 N N . ARG D 1 315 ? 37.207 15.280 55.730 1.00 39.49 313 ARG D N 1
ATOM 21609 C CA . ARG D 1 315 ? 36.877 14.201 56.656 1.00 42.40 313 ARG D CA 1
ATOM 21610 C C . ARG D 1 315 ? 36.933 12.843 55.967 1.00 40.22 313 ARG D C 1
ATOM 21611 O O . ARG D 1 315 ? 37.450 11.877 56.540 1.00 43.89 313 ARG D O 1
ATOM 21632 N N . LYS D 1 316 ? 36.406 12.740 54.744 1.00 36.49 314 LYS D N 1
ATOM 21633 C CA . LYS D 1 316 ? 36.525 11.487 54.005 1.00 39.74 314 LYS D CA 1
ATOM 21634 C C . LYS D 1 316 ? 37.986 11.083 53.856 1.00 38.69 314 LYS D C 1
ATOM 21635 O O . LYS D 1 316 ? 38.352 9.927 54.097 1.00 40.92 314 LYS D O 1
ATOM 21654 N N . LEU D 1 317 ? 38.839 12.027 53.452 1.00 34.65 315 LEU D N 1
ATOM 21655 C CA . LEU D 1 317 ? 40.258 11.720 53.318 1.00 32.60 315 LEU D CA 1
ATOM 21656 C C . LEU D 1 317 ? 40.859 11.345 54.665 1.00 33.36 315 LEU D C 1
ATOM 21657 O O . LEU D 1 317 ? 41.657 10.406 54.759 1.00 33.98 315 LEU D O 1
ATOM 21673 N N . ASN D 1 318 ? 40.468 12.055 55.725 1.00 35.62 316 ASN D N 1
ATOM 21674 C CA . ASN D 1 318 ? 40.933 11.715 57.064 1.00 38.76 316 ASN D CA 1
ATOM 21675 C C . ASN D 1 318 ? 40.568 10.279 57.421 1.00 39.94 316 ASN D C 1
ATOM 21676 O O . ASN D 1 318 ? 41.396 9.529 57.951 1.00 41.93 316 ASN D O 1
ATOM 21687 N N . LEU D 1 319 ? 39.325 9.877 57.139 1.00 38.97 317 LEU D N 1
ATOM 21688 C CA . LEU D 1 319 ? 38.891 8.526 57.481 1.00 39.31 317 LEU D CA 1
ATOM 21689 C C . LEU D 1 319 ? 39.648 7.476 56.676 1.00 39.79 317 LEU D C 1
ATOM 21690 O O . LEU D 1 319 ? 39.984 6.408 57.201 1.00 38.94 317 LEU D O 1
ATOM 21706 N N . ILE D 1 320 ? 39.916 7.752 55.398 1.00 38.65 318 ILE D N 1
ATOM 21707 C CA . ILE D 1 320 ? 40.665 6.800 54.584 1.00 37.08 318 ILE D CA 1
ATOM 21708 C C . ILE D 1 320 ? 42.064 6.609 55.154 1.00 38.60 318 ILE D C 1
ATOM 21709 O O . ILE D 1 320 ? 42.560 5.481 55.258 1.00 39.99 318 ILE D O 1
ATOM 21725 N N . LEU D 1 321 ? 42.724 7.708 55.531 1.00 40.13 319 LEU D N 1
ATOM 21726 C CA . LEU D 1 321 ? 44.057 7.602 56.113 1.00 42.23 319 LEU D CA 1
ATOM 21727 C C . LEU D 1 321 ? 44.016 6.839 57.431 1.00 46.27 319 LEU D C 1
ATOM 21728 O O . LEU D 1 321 ? 44.904 6.025 57.714 1.00 47.79 319 LEU D O 1
ATOM 21744 N N . MET D 1 322 ? 42.996 7.092 58.256 1.00 48.37 320 MET D N 1
ATOM 21745 C CA . MET D 1 322 ? 42.814 6.297 59.465 1.00 51.50 320 MET D CA 1
ATOM 21746 C C . MET D 1 322 ? 42.515 4.845 59.121 1.00 55.40 320 MET D C 1
ATOM 21747 O O . MET D 1 322 ? 42.992 3.925 59.796 1.00 53.04 320 MET D O 1
ATOM 21761 N N . MET D 1 323 ? 41.716 4.624 58.075 1.00 60.87 321 MET D N 1
ATOM 21762 C CA . MET D 1 323 ? 41.386 3.266 57.660 1.00 67.26 321 MET D CA 1
ATOM 21763 C C . MET D 1 323 ? 42.644 2.492 57.298 1.00 65.73 321 MET D C 1
ATOM 21764 O O . MET D 1 323 ? 42.756 1.295 57.589 1.00 66.71 321 MET D O 1
ATOM 21778 N N . HIS D 1 324 ? 43.604 3.164 56.661 1.00 62.71 322 HIS D N 1
ATOM 21779 C CA . HIS D 1 324 ? 44.843 2.499 56.277 1.00 63.25 322 HIS D CA 1
ATOM 21780 C C . HIS D 1 324 ? 45.708 2.196 57.494 1.00 61.52 322 HIS D C 1
ATOM 21781 O O . HIS D 1 324 ? 46.347 1.140 57.561 1.00 65.23 322 HIS D O 1
ATOM 21805 N N . ILE D 1 325 ? 45.745 3.110 58.464 1.00 53.65 323 ILE D N 1
ATOM 21806 C CA . ILE D 1 325 ? 46.582 2.909 59.641 1.00 51.25 323 ILE D CA 1
ATOM 21807 C C . ILE D 1 325 ? 46.043 1.764 60.490 1.00 57.73 323 ILE D C 1
ATOM 21808 O O . ILE D 1 325 ? 46.770 0.819 60.820 1.00 57.42 323 ILE D O 1
ATOM 21824 N N . LYS D 1 326 ? 44.763 1.827 60.861 1.00 63.87 324 LYS D N 1
ATOM 21825 C CA . LYS D 1 326 ? 44.194 0.772 61.693 1.00 69.50 324 LYS D CA 1
ATOM 21826 C C . LYS D 1 326 ? 44.162 -0.569 60.976 1.00 71.94 324 LYS D C 1
ATOM 21827 O O . LYS D 1 326 ? 44.070 -1.607 61.639 1.00 75.07 324 LYS D O 1
ATOM 21846 N N . GLN D 1 327 ? 44.235 -0.572 59.644 1.00 70.02 325 GLN D N 1
ATOM 21847 C CA . GLN D 1 327 ? 44.254 -1.822 58.894 1.00 73.09 325 GLN D CA 1
ATOM 21848 C C . GLN D 1 327 ? 45.495 -2.650 59.192 1.00 71.52 325 GLN D C 1
ATOM 21849 O O . GLN D 1 327 ? 45.478 -3.868 58.981 1.00 73.47 325 GLN D O 1
ATOM 21863 N N . THR D 1 328 ? 46.566 -2.023 59.672 1.00 65.98 326 THR D N 1
ATOM 21864 C CA . THR D 1 328 ? 47.815 -2.728 59.915 1.00 62.96 326 THR D CA 1
ATOM 21865 C C . THR D 1 328 ? 47.962 -3.214 61.350 1.00 62.26 326 THR D C 1
ATOM 21866 O O . THR D 1 328 ? 48.802 -4.083 61.609 1.00 63.24 326 THR D O 1
ATOM 21877 N N . LEU D 1 329 ? 47.153 -2.703 62.275 1.00 62.02 327 LEU D N 1
ATOM 21878 C CA . LEU D 1 329 ? 47.345 -3.035 63.682 1.00 62.67 327 LEU D CA 1
ATOM 21879 C C . LEU D 1 329 ? 47.180 -4.517 63.995 1.00 62.16 327 LEU D C 1
ATOM 21880 O O . LEU D 1 329 ? 47.919 -5.017 64.861 1.00 64.73 327 LEU D O 1
ATOM 21896 N N . PRO D 1 330 ? 46.255 -5.266 63.373 1.00 58.41 328 PRO D N 1
ATOM 21897 C CA . PRO D 1 330 ? 46.131 -6.692 63.714 1.00 60.46 328 PRO D CA 1
ATOM 21898 C C . PRO D 1 330 ? 47.462 -7.422 63.631 1.00 63.61 328 PRO D C 1
ATOM 21899 O O . PRO D 1 330 ? 47.899 -8.041 64.605 1.00 65.22 328 PRO D O 1
ATOM 21910 N N . ASP D 1 331 ? 48.122 -7.343 62.473 1.00 68.53 329 ASP D N 1
ATOM 21911 C CA . ASP D 1 331 ? 49.410 -8.008 62.313 1.00 74.42 329 ASP D CA 1
ATOM 21912 C C . ASP D 1 331 ? 50.450 -7.434 63.266 1.00 70.43 329 ASP D C 1
ATOM 21913 O O . ASP D 1 331 ? 51.326 -8.165 63.743 1.00 73.02 329 ASP D O 1
ATOM 21922 N N . ILE D 1 332 ? 50.368 -6.135 63.562 1.00 63.24 330 ILE D N 1
ATOM 21923 C CA . ILE D 1 332 ? 51.344 -5.514 64.451 1.00 61.86 330 ILE D CA 1
ATOM 21924 C C . ILE D 1 332 ? 51.177 -6.041 65.872 1.00 67.54 330 ILE D C 1
ATOM 21925 O O . ILE D 1 332 ? 52.163 -6.321 66.565 1.00 67.90 330 ILE D O 1
ATOM 21941 N N . LYS D 1 333 ? 49.930 -6.176 66.331 1.00 72.75 331 LYS D N 1
ATOM 21942 C CA . LYS D 1 333 ? 49.682 -6.702 67.669 1.00 76.17 331 LYS D CA 1
ATOM 21943 C C . LYS D 1 333 ? 50.248 -8.107 67.830 1.00 78.24 331 LYS D C 1
ATOM 21944 O O . LYS D 1 333 ? 50.826 -8.435 68.874 1.00 83.13 331 LYS D O 1
ATOM 21963 N N . GLN D 1 334 ? 50.095 -8.953 66.809 1.00 72.83 332 GLN D N 1
ATOM 21964 C CA . GLN D 1 334 ? 50.591 -10.321 66.905 1.00 73.13 332 GLN D CA 1
ATOM 21965 C C . GLN D 1 334 ? 52.113 -10.361 66.971 1.00 71.99 332 GLN D C 1
ATOM 21966 O O . GLN D 1 334 ? 52.684 -11.181 67.700 1.00 69.62 332 GLN D O 1
ATOM 21980 N N . ARG D 1 335 ? 52.789 -9.486 66.222 1.00 74.19 333 ARG D N 1
ATOM 21981 C CA . ARG D 1 335 ? 54.248 -9.486 66.237 1.00 76.48 333 ARG D CA 1
ATOM 21982 C C . ARG D 1 335 ? 54.778 -9.022 67.588 1.00 75.87 333 ARG D C 1
ATOM 21983 O O . ARG D 1 335 ? 55.780 -9.549 68.084 1.00 77.77 333 ARG D O 1
ATOM 22004 N N . ILE D 1 336 ? 54.123 -8.029 68.193 1.00 75.06 334 ILE D N 1
ATOM 22005 C CA . ILE D 1 336 ? 54.540 -7.552 69.508 1.00 74.26 334 ILE D CA 1
ATOM 22006 C C . ILE D 1 336 ? 54.372 -8.656 70.544 1.00 78.17 334 ILE D C 1
ATOM 22007 O O . ILE D 1 336 ? 55.252 -8.879 71.385 1.00 79.01 334 ILE D O 1
ATOM 22023 N N . SER D 1 337 ? 53.241 -9.364 70.499 1.00 81.80 335 SER D N 1
ATOM 22024 C CA . SER D 1 337 ? 52.985 -10.428 71.466 1.00 86.05 335 SER D CA 1
ATOM 22025 C C . SER D 1 337 ? 53.999 -11.555 71.317 1.00 92.48 335 SER D C 1
ATOM 22026 O O . SER D 1 337 ? 54.565 -12.031 72.308 1.00 90.61 335 SER D O 1
ATOM 22034 N N . SER D 1 338 ? 54.240 -11.997 70.080 1.00 101.63 336 SER D N 1
ATOM 22035 C CA . SER D 1 338 ? 55.190 -13.081 69.856 1.00 107.11 336 SER D CA 1
ATOM 22036 C C . SER D 1 338 ? 56.565 -12.720 70.401 1.00 103.19 336 SER D C 1
ATOM 22037 O O . SER D 1 338 ? 57.230 -13.552 71.030 1.00 108.52 336 SER D O 1
ATOM 22045 N N . SER D 1 339 ? 57.012 -11.484 70.168 1.00 92.99 337 SER D N 1
ATOM 22046 C CA . SER D 1 339 ? 58.287 -11.048 70.727 1.00 87.94 337 SER D CA 1
ATOM 22047 C C . SER D 1 339 ? 58.224 -11.007 72.249 1.00 85.99 337 SER D C 1
ATOM 22048 O O . SER D 1 339 ? 59.217 -11.293 72.929 1.00 86.52 337 SER D O 1
ATOM 22056 N N . LEU D 1 340 ? 57.071 -10.639 72.799 1.00 84.62 338 LEU D N 1
ATOM 22057 C CA . LEU D 1 340 ? 56.867 -10.621 74.244 1.00 85.26 338 LEU D CA 1
ATOM 22058 C C . LEU D 1 340 ? 56.901 -12.035 74.819 1.00 89.67 338 LEU D C 1
ATOM 22059 O O . LEU D 1 340 ? 57.965 -12.643 74.951 1.00 92.10 338 LEU D O 1
ATOM 22075 N N . MET D 1 376 ? 64.367 -4.351 77.570 1.00 96.72 683 MET D N 1
ATOM 22076 C CA . MET D 1 376 ? 63.521 -4.766 76.458 1.00 93.62 683 MET D CA 1
ATOM 22077 C C . MET D 1 376 ? 62.189 -5.320 76.953 1.00 94.69 683 MET D C 1
ATOM 22078 O O . MET D 1 376 ? 61.143 -5.059 76.360 1.00 89.95 683 MET D O 1
ATOM 22092 N N . VAL D 1 377 ? 62.231 -6.091 78.042 1.00 102.15 684 VAL D N 1
ATOM 22093 C CA . VAL D 1 377 ? 61.004 -6.659 78.593 1.00 103.97 684 VAL D CA 1
ATOM 22094 C C . VAL D 1 377 ? 60.040 -5.547 78.989 1.00 100.41 684 VAL D C 1
ATOM 22095 O O . VAL D 1 377 ? 58.855 -5.570 78.633 1.00 101.26 684 VAL D O 1
ATOM 22108 N N . GLU D 1 378 ? 60.535 -4.553 79.728 1.00 94.81 685 GLU D N 1
ATOM 22109 C CA . GLU D 1 378 ? 59.682 -3.443 80.137 1.00 91.00 685 GLU D CA 1
ATOM 22110 C C . GLU D 1 378 ? 59.259 -2.607 78.936 1.00 86.74 685 GLU D C 1
ATOM 22111 O O . GLU D 1 378 ? 58.119 -2.132 78.871 1.00 85.45 685 GLU D O 1
ATOM 22115 N N . SER D 1 379 ? 60.167 -2.418 77.975 1.00 86.07 686 SER D N 1
ATOM 22116 C CA . SER D 1 379 ? 59.843 -1.646 76.780 1.00 83.04 686 SER D CA 1
ATOM 22117 C C . SER D 1 379 ? 58.810 -2.357 75.913 1.00 81.20 686 SER D C 1
ATOM 22118 O O . SER D 1 379 ? 57.874 -1.724 75.410 1.00 74.11 686 SER D O 1
ATOM 22126 N N . LEU D 1 380 ? 58.960 -3.672 75.726 1.00 86.11 687 LEU D N 1
ATOM 22127 C CA . LEU D 1 380 ? 58.041 -4.402 74.858 1.00 85.46 687 LEU D CA 1
ATOM 22128 C C . LEU D 1 380 ? 56.652 -4.505 75.476 1.00 86.92 687 LEU D C 1
ATOM 22129 O O . LEU D 1 380 ? 55.644 -4.423 74.765 1.00 83.49 687 LEU D O 1
ATOM 22133 N N . GLN D 1 381 ? 56.576 -4.680 76.797 1.00 91.45 688 GLN D N 1
ATOM 22134 C CA . GLN D 1 381 ? 55.278 -4.694 77.462 1.00 92.37 688 GLN D CA 1
ATOM 22135 C C . GLN D 1 381 ? 54.620 -3.321 77.409 1.00 90.11 688 GLN D C 1
ATOM 22136 O O . GLN D 1 381 ? 53.416 -3.212 77.147 1.00 90.70 688 GLN D O 1
ATOM 22140 N N . ARG D 1 382 ? 55.395 -2.261 77.653 1.00 87.58 689 ARG D N 1
ATOM 22141 C CA . ARG D 1 382 ? 54.859 -0.908 77.571 1.00 87.44 689 ARG D CA 1
ATOM 22142 C C . ARG D 1 382 ? 54.361 -0.578 76.169 1.00 86.00 689 ARG D C 1
ATOM 22143 O O . ARG D 1 382 ? 53.374 0.150 76.020 1.00 86.95 689 ARG D O 1
ATOM 22147 N N . ALA D 1 383 ? 55.017 -1.111 75.135 1.00 83.03 690 ALA D N 1
ATOM 22148 C CA . ALA D 1 383 ? 54.608 -0.817 73.765 1.00 82.72 690 ALA D CA 1
ATOM 22149 C C . ALA D 1 383 ? 53.293 -1.502 73.414 1.00 91.70 690 ALA D C 1
ATOM 22150 O O . ALA D 1 383 ? 52.441 -0.909 72.742 1.00 83.67 690 ALA D O 1
ATOM 22157 N N . ALA D 1 384 ? 53.110 -2.750 73.853 1.00 110.00 691 ALA D N 1
ATOM 22158 C CA . ALA D 1 384 ? 51.879 -3.469 73.542 1.00 117.21 691 ALA D CA 1
ATOM 22159 C C . ALA D 1 384 ? 50.661 -2.721 74.068 1.00 115.11 691 ALA D C 1
ATOM 22160 O O . ALA D 1 384 ? 49.598 -2.726 73.437 1.00 119.18 691 ALA D O 1
ATOM 22167 N N . GLU D 1 385 ? 50.800 -2.063 75.221 1.00 106.10 692 GLU D N 1
ATOM 22168 C CA . GLU D 1 385 ? 49.685 -1.313 75.785 1.00 102.03 692 GLU D CA 1
ATOM 22169 C C . GLU D 1 385 ? 49.358 -0.089 74.941 1.00 98.26 692 GLU D C 1
ATOM 22170 O O . GLU D 1 385 ? 48.185 0.284 74.819 1.00 96.55 692 GLU D O 1
ATOM 22174 N N . ILE D 1 386 ? 50.375 0.542 74.347 1.00 98.43 693 ILE D N 1
ATOM 22175 C CA . ILE D 1 386 ? 50.142 1.731 73.535 1.00 93.92 693 ILE D CA 1
ATOM 22176 C C . ILE D 1 386 ? 49.263 1.386 72.339 1.00 93.06 693 ILE D C 1
ATOM 22177 O O . ILE D 1 386 ? 48.335 2.129 71.993 1.00 90.37 693 ILE D O 1
ATOM 22193 N N . VAL D 1 387 ? 49.538 0.252 71.689 1.00 95.50 694 VAL D N 1
ATOM 22194 C CA . VAL D 1 387 ? 48.748 -0.152 70.532 1.00 96.99 694 VAL D CA 1
ATOM 22195 C C . VAL D 1 387 ? 47.346 -0.565 70.958 1.00 97.73 694 VAL D C 1
ATOM 22196 O O . VAL D 1 387 ? 46.385 -0.411 70.194 1.00 101.31 694 VAL D O 1
ATOM 22209 N N . SER D 1 388 ? 47.201 -1.088 72.171 1.00 91.86 695 SER D N 1
ATOM 22210 C CA . SER D 1 388 ? 45.902 -1.513 72.676 1.00 88.95 695 SER D CA 1
ATOM 22211 C C . SER D 1 388 ? 45.015 -0.309 72.968 1.00 89.20 695 SER D C 1
ATOM 22212 O O . SER D 1 388 ? 44.356 0.219 72.073 1.00 89.01 695 SER D O 1
#

Sequence (1429 aa):
TLAQPGGISDPNLIKLVNKLQDVFTTVGVNNPIDLPQIVVVGSQSSGKSSVLENIVGRDFLPRGQGIVTRRPLVLQLINRQSSDERLADSTDKAANLDEWGEFLHLPGQKFYDFNKIRDEINRETEAKVGRNAGISPAPINLRIYSPHVLNLTLVDLPGLTRVPVGDQPRDIERQIRDMILKYIQKPNAIILAVTAANVDLANSDGLKLAREVDPEGQRTIGVLTKVDLMDEGTDVVDILAGRIIPLRLGYVPVVNRGQRDIDNKKPITAALEAEKAFFENHKAYRNKSAYCGTPYLARKLNLILMMHIKQTLPDIKQRISSSLQKYQQELEALGPSAESDYTVRRRKECQQMVESLQRAAEIVSQVTLAQPGGISDPNLIKLVNKLQDVFTTVGVNNPIDLPQIVVVGSQSSGKSSVLENIVGRDFLPRGQGIVTRRPLVLQLINRQSSLADSTDKAANLDEWGEFLHLPGQKFYDFNKIRDEINRETEAKVGRNAGISPAPINLRIYSPHVLNLTLVDLPGLTRVPVGDQPRDIERQIRDMILKYIQKPNAIILAVTAANVDLANSDGLKLAREVDPEGQRTIGVLTKVDLMDEGTDVVDILAGRIIPLRLGYVPVVNRGQRDIDNKKPITAALEAEKAFFENHKAYRNKSAYCGTPYLARKLNLILMMHHIKQTLPDIKQRISSSLQKYQQELEALDYTVRRRKECQQMVESLQRAAEIVSQVLAQPGGISDPNLIKLVNKLQDVFTTVGVNNPIDLPQIVVVGSQSSGKSSVLENIVGRDFLPRGQGIVTRRPLVLQLINRQSSGERLADSTDKAANLDEWGEFLHLPGQKFYDFNKIRDEINRETEAKVGR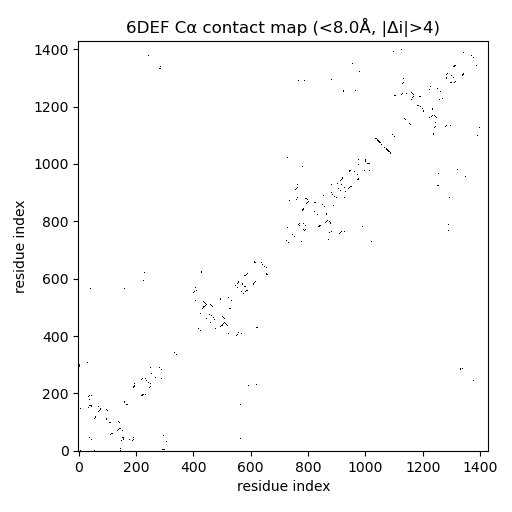NAGISPAPINLRIYSPHVLNLTLVDLPGLLTRVPVGDQPRDIERQIRDMILKYIQKPNAIILAVTAANVDLANSDGLKLAREVDPEGQRTIGVLTKVDLMDEGTDVVDILAGRIIPLRLGYVPVVNRGQRDIDNKKPITAALEAEKAFFENHKAYRNKSAYCGTPYLARKLNLILMMHIKQTLPDIKQRISSSLQKYQQELEALGPSLLAESDYTVRRRKECQQQMVESLQRAAEIVSQVTLAQPGGISDPNLIKLVNKLQDVFTTVGVNNPIDLPQIVVVGSQSSGKSSVLENIVGRDFLPRGQGIVTRRPLVLQLINRQSSERLADSTDKAANLDEWGEFLHLPGQKFYDFNKIRDEINRETEAKVGRNAGISPAPINLRIYSPHVLNLTLVDLPGLTRVPVGDQPRDIERQIRDMILKYIQKPNAIILAVTAANVDLANSDGLKLAREVDPEGQRTIGVLTKVDLMDEGTDVVDILAGRIIPLRLGYVPVVNRGQRDIDNKKPITAALEAEKAFFENHKAYRNKSAYCGTPYLARKLNLILMMHIKQTLPDIKQRISSSLMVESLQRAAEIVS

Radius of gyration: 41.44 Å; Cα contacts (8 Å, |Δi|>4): 2657; chains: 4; bounding box: 135×75×163 Å

Organism: Chaetomium thermophilum (strain DSM 1495 / CBS 144.50 / IMI 039719) (NCBI:txid759272)